Protein 3OT9 (pdb70)

Radius of gyration: 37.64 Å; Cα contacts (8 Å, |Δi|>4): 2987; chains: 3; bounding box: 81×56×116 Å

Secondary structure (DSSP, 8-state):
---SEEEEEEETT---SB-TTGGGGT-TT--HHHHHHHHTTS---HHHHHHTHHHH--BTTB---SS-SSEEEEE---SS----HHHHHHTT----SPPP--TT---HHHHHHHHHHHT--EEEEEE--HHHHHHHHHHHHHHH--EEEEE-SSSEEEEEEETTTS-HHHHHHHHHHHHHHT-STTS--SEEEEEEEEEETTEEEE-TT-EEEEPPPSS--HHHHHHHTT-EEEEETTHHHHTTTTT-SEEE--SSHHHHHHHHHHHHTS--SEEEEEEE-HIIIIIITTT-HHHHHHHHHHHHTTHHHHHHH--TTEEEEEE-SSB--SSSSSSS-B-B-EEEEEE-TT-TT---BPPPBSSTHHHHHHHHHHHTPPPPSS----GGG-/--SEEEEEEETT---SB-TTGGGGT-TT--HHHHHHHHTTS---HHHHHHTHHHH--BTTB---SS-SSEEEEE---SS----HHHHHHTT----SPPP--TT---HHHHHHHHHHHT--EEEEEE--HHHHHHHHHHHHHHH--EEEEE-SSSEEEEEEETTTS-HHHHHHHHHHHHHHT-SGGG--SEEEEEEEEEETTEEEE-----EEEPPPSS--HHHHHHHTT-EEEEETTHHHHTTTTT-SEEE--SSHHHHHHHHHHHHHS--SEEEEEEE-HIIIIIITTT-HHHHHHHHHHHHHHHHHHHHH--TTEEEEEE-SSB--TTSSSSS-B-B-EEEEEE-TT-TT---BPPPBSSTHHHHHHHHHHHTPPPPSS----GGG-/--SEEEEEEETT---SB-TTTTTTT-TT--HHHHHHHHTTS---HHHHHHTHHHH--BTTB---SS-SSEEEEE---SS----HHHHHHTT----SPPP--TT---HHHHHHHHHHHS--EEEEEE--HHHHHHHHHHHHHHH--EEEEE-SSSEEEEEEETTTS-HHHHHHHHHHHHHHTTSGGG--SEEEEEEEEEETTEEEE-S---EEEPPPSS--HHHHHHHTT-EEEEETTHHHHTTTTT-SEEE--SSHHHHHHHHHHHHTS--SEEEEEEE-HIIIIIITTT-HHHHHHHHHHHHTTHHHHHHH--TTEEEEEE-SSB--TTSSSSS-B-B-EEEEEE-TT-TT---BPPPBSSTHHHHHHHHHHHTPPPPSS----TTT-

Solvent-accessible surface area: 44828 Å² total

Foldseek 3Di:
DLFQEEEEEAAAFQFAFFAPCQVVVVFPPFGAVQVLCVVVQAFCQVQVLLLAVVVQPNHRNRHGDPFRQAAKYWAAADEDEQALQLVQQLQFDHHPFYQDFCQPFDDPVLQVVLCVVLVAAEDAGHADDPVVQCLVCVQVCQVRVHWYWYDHQHQEIETEHECVSQPLVSLVVSQVVSQVSLVDSVHNGQKYKYFYWYDDRVDIDTDPSMDIDGDARPDQGLLLQCLVVVFAEEEEACRCVSRVNRSHPHYHHADALVRQLVVSVVVLVDPGGAYHYTYHCCLQPVALQQLNSVVNSVVSNVNSVSCVVVVVSADQSYKYKYKYRAHRHSPDPHRHRGHHIMMIGIHHSVPVRHYYYDPHWHHSSQNSQQRCVVVVTDGHPDHDHCVVRD/DFQEEEEEAAAQQFAFFAPPQVVVVFPPFGAVQVLCVVVQAFCQVQVLLLAVQVQPNHRNRHGDPFRQAEWYWAAADEDDFALQLVQQLQFDHHPQYQDDCQPFADPVLQVVLCVVLVAHEDDRHADDLVVQCLPCVQVCQVRVHWYWHDHQHQETETEHECVSQNPVNLLVSLVVSCVSLVPSSRPGAKYFYFYWYDDRVDIDGDPDGDMDGDARPDQGLLLQCLVVVFAEEEEACRCVSRVNRSHPYYHHADALVRQLVVSVVVLVDDGGAYYYTYHCCLQPPALQQLNSNVNSVNSNVNSVSCVSVVVSADQSYKYKYKYRFHRHSNDPHRHRGHHIMMIGIHHSVPVRHYYYDPHWHHSSLNSQQRCVVVVTDGHPDHDHCVVVD/DFQEEEEEAAAQQFAFAAPCQVVVVFPPFGAVQVLCVVVQAFDQVLVQLLAVQVQPNHHNRHHDPFHQAEWYWAAAQEPEFALQLVLQLQFDHHPLYQDDCQPFDDPVLQVVLCVVLVAHEDDGHADDPVVQCLVCVVVCQVGVHWYWHDHQHQEIETEHECVRQPPVRLVVSQVSSQVSLVDSVHNGAKYFYFYWYDDRVDIDTDPDGDIDGDARPDAGLLLQCLVVPFAEEEEACRCVSNVNRSHPYYHHADALVRQLVVSLVVLVDDGGAYHYTYHCCLQPPALLQLNSPVNSVNSNVNSVSVVSVVVSADQSYKYKYKHRFHRHSNDPHRHRGHHIMMIGIHHPVPVSHYYYDPHWHHSNLNSQQRCVVVVTDGHPDHDHCNVVD

Sequence (1168 aa):
NKYKRIFLVVMDSVGIGEAPDAEQFGDLGSDTIGHIAEHMNGLQMPNMVKLGLGNIREMKGISKVEKPLGYYTKMQEKSTGKDMMTGHWEIMGLYIDTPFQVFPEGFPKELLDELEEKTGRKIIGNKPASGTEILDELGQEQMETGSLIVYTSADSVLQIAAHEEVVPLDDELYKICKIARELTLDEKYMVGRVIARPFVGEPGNFTRTPNRHHDYALKPFGRRTVMNELKDSDDYDVIAIGKISDIYDGEGVTESLRTKSNMDGMDKLVDTLNMDFTGLSFLNLVDFDALFGHRRDPQGYGEALQEYDARLPEVFAKLKEDDLLLITADHGNDPIHPGTDHTREYVPLLAYSPSMKEGGQELPLRQTFADIGATVAENFGVKMPEYGTSFLNELKYKRIFLVVMDSVGIGEAPDAEQFGDLGSDTIGHIAEHMNGLQMPNMVKLGLGNIREMKGISKVEKPLGYYTKMQEKSTGKDMMTGHWEIMGLYIDTPFQVFPEGFPKELLDELEEKTGRKIIGNKPASGTEILDELGQEQMETGSLIVYTSADSVLQIAAHEEVVPLDELYKICKIARELTLDEKYMVGRVIARPFVGEPGNFTRTPNRHDYALKPFGRRTVMNEELKDSDYDVIAIGKISDIYDGEGVTESLRTKSNMDGMDKLVDTLNMDFTGLSFLNLVDFDALFGHRRDPQGYGEALQEYDARLPEVFAKLKEDDLLLITADHGNDPIHPGTDHTREYVPLLAYSPSMKEGGQELPLRQTFADIGATVAENFGVKMPEYGTSFLNELKYKRIFLVVMDSVGIGEAPDAEQFGDLGSDTIGHIAEHMNGLQMPNMVKLGLGNIREMKGISKVEKPLGYYTKMQEKSTGKDMTGHWEIMGLYIDTPFQVFPEGFPKELLDELEEKTGRKIIGNKPASGTEILDELGQEQMETGSLIVYTSADSVLQIAAHEEVVPLDELYKICKIARELTLDEKYMVGRVIARPFVGEPGNFTRTPNRHDYALKPFGRTVMNELKDSDYDVIAIGKISDIYDGEGVTESLRTKSNMDGMDKLVDTLNMDFTGLSFLNLVDFDALFGHRRDPQGYGEALQEYDARLPEVFAKLKEDDLLLITADHGNDPIHPGTDHTREYVPLLAYSPSMKEGGQELPLRQTFADIGATVAENFGVKMPEYGTSFLNEL

Nearest PDB structures (foldseek):
  3un3-assembly3_C  TM=1.001E+00  e=1.143E-83  Bacillus cereus
  3m8w-assembly3_C  TM=1.000E+00  e=1.077E-83  Bacillus cereus ATCC 14579
  4lrb-assembly3_C  TM=9.997E-01  e=1.014E-83  Bacillus cereus
  4lrc-assembly2_B  TM=1.002E+00  e=1.044E-82  Bacillus cereus
  4lr7-assembly3_C  TM=9.985E-01  e=2.271E-82  Bacillus cereus

CATH classification: 3.40.720.10 (+1 more: 3.30.70.1250)

InterPro domains:
  IPR006124 Metalloenzyme [PF01676] (5-380)
  IPR010045 Phosphopentomutase [MF_00740] (4-389)
  IPR010045 Phosphopentomutase [PIRSF001491] (3-392)
  IPR010045 Phosphopentomutase [PTHR21110] (4-392)
  IPR010045 Phosphopentomutase [TIGR01696] (6-387)
  IPR010045 Phosphopentomutase [cd16009] (5-388)
  IPR017850 Alkaline-phosphatase-like, core domain superfamily [G3DSA:3.40.720.10] (5-388)
  IPR017850 Alkaline-phosphatase-like, core domain superfamily [SSF53649] (3-392)
  IPR024052 Phosphopentomutase DeoB cap domain superfamily [G3DSA:3.30.70.1250] (99-217)
  IPR024052 Phosphopentomutase DeoB cap domain superfamily [SSF143856] (101-217)

Structure (mmCIF, N/CA/C/O backbone):
data_3OT9
#
_entry.id   3OT9
#
_cell.length_a   91.871
_cell.length_b   76.582
_cell.length_c   107.051
_cell.angle_alpha   90.000
_cell.angle_beta   108.730
_cell.angle_gamma   90.000
#
_symmetry.space_group_name_H-M   'P 1 21 1'
#
loop_
_entity.id
_entity.type
_entity.pdbx_description
1 polymer Phosphopentomutase
2 non-polymer 'MANGANESE (II) ION'
3 non-polymer GLYCEROL
4 non-polymer 1,6-di-O-phosphono-alpha-D-glucopyranose
5 water water
#
loop_
_atom_site.group_PDB
_atom_site.id
_atom_site.type_symbol
_atom_site.label_atom_id
_atom_site.label_alt_id
_atom_site.label_comp_id
_atom_site.label_asym_id
_atom_site.label_entity_id
_atom_site.label_seq_id
_atom_site.pdbx_PDB_ins_code
_atom_site.Cartn_x
_atom_site.Cartn_y
_atom_site.Cartn_z
_atom_site.occupancy
_atom_site.B_iso_or_equiv
_atom_site.auth_seq_id
_atom_site.auth_comp_id
_atom_site.auth_asym_id
_atom_site.auth_atom_id
_atom_site.pdbx_PDB_model_num
ATOM 1 N N . ASN A 1 7 ? -22.902 14.217 -2.121 1.00 36.26 2 ASN A N 1
ATOM 2 C CA . ASN A 1 7 ? -21.504 13.942 -2.564 1.00 34.03 2 ASN A CA 1
ATOM 3 C C . ASN A 1 7 ? -21.404 12.746 -3.509 1.00 32.98 2 ASN A C 1
ATOM 4 O O . ASN A 1 7 ? -22.052 11.719 -3.298 1.00 33.65 2 ASN A O 1
ATOM 9 N N . LYS A 1 8 ? -20.588 12.895 -4.549 1.00 31.13 3 LYS A N 1
ATOM 10 C CA . LYS A 1 8 ? -20.419 11.866 -5.570 1.00 30.02 3 LYS A CA 1
ATOM 11 C C . LYS A 1 8 ? -19.777 10.611 -4.982 1.00 27.70 3 LYS A C 1
ATOM 12 O O . LYS A 1 8 ? -20.248 9.499 -5.223 1.00 28.13 3 LYS A O 1
ATOM 18 N N . TYR A 1 9 ? -18.710 10.800 -4.210 1.00 24.60 4 TYR A N 1
ATOM 19 C CA . TYR A 1 9 ? -18.058 9.701 -3.506 1.00 22.48 4 TYR A CA 1
ATOM 20 C C . TYR A 1 9 ? -18.069 9.944 -2.002 1.00 22.01 4 TYR A C 1
ATOM 21 O O . TYR A 1 9 ? -17.834 11.066 -1.534 1.00 21.69 4 TYR A O 1
ATOM 30 N N . LYS A 1 10 ? -18.367 8.887 -1.254 1.00 21.23 5 LYS A N 1
ATOM 31 C CA . LYS A 1 10 ? -18.366 8.936 0.201 1.00 20.83 5 LYS A CA 1
ATOM 32 C C . LYS A 1 10 ? -16.935 8.856 0.720 1.00 18.85 5 LYS A C 1
ATOM 33 O O . LYS A 1 10 ? -16.579 9.492 1.718 1.00 18.43 5 LYS A O 1
ATOM 39 N N . ARG A 1 11 ? -16.122 8.041 0.054 1.00 17.11 6 ARG A N 1
ATOM 40 C CA . ARG A 1 11 ? -14.744 7.833 0.470 1.00 15.56 6 ARG A CA 1
ATOM 41 C C . ARG A 1 11 ? -13.830 7.902 -0.735 1.00 14.65 6 ARG A C 1
ATOM 42 O O . ARG A 1 11 ? -14.133 7.330 -1.784 1.00 14.43 6 ARG A O 1
ATOM 50 N N . ILE A 1 12 ? -12.723 8.618 -0.579 1.00 13.66 7 ILE A N 1
ATOM 51 C CA . ILE A 1 12 ? -11.662 8.631 -1.580 1.00 13.11 7 ILE A CA 1
ATOM 52 C C . ILE A 1 12 ? -10.408 8.030 -0.960 1.00 12.97 7 ILE A C 1
ATOM 53 O O . ILE A 1 12 ? -9.991 8.435 0.138 1.00 12.98 7 ILE A O 1
ATOM 58 N N . PHE A 1 13 ? -9.837 7.051 -1.663 1.00 12.56 8 PHE A N 1
ATOM 59 C CA . PHE A 1 13 ? -8.607 6.376 -1.269 1.00 12.22 8 PHE A CA 1
ATOM 60 C C . PHE A 1 13 ? -7.502 6.837 -2.207 1.00 11.97 8 PHE A C 1
ATOM 61 O O . PHE A 1 13 ? -7.490 6.505 -3.397 1.00 12.34 8 PHE A O 1
ATOM 69 N N . LEU A 1 14 ? -6.591 7.633 -1.666 1.00 11.43 9 LEU A N 1
ATOM 70 C CA . LEU A 1 14 ? -5.511 8.214 -2.452 1.00 11.10 9 LEU A CA 1
ATOM 71 C C . LEU A 1 14 ? -4.209 7.522 -2.081 1.00 11.08 9 LEU A C 1
ATOM 72 O O . LEU A 1 14 ? -3.799 7.518 -0.913 1.00 11.66 9 LEU A O 1
ATOM 77 N N . VAL A 1 15 ? -3.583 6.924 -3.086 1.00 10.84 10 VAL A N 1
ATOM 78 C CA . VAL A 1 15 ? -2.346 6.182 -2.914 1.00 10.93 10 VAL A CA 1
ATOM 79 C C . VAL A 1 15 ? -1.228 6.893 -3.668 1.00 10.86 10 VAL A C 1
ATOM 80 O O . VAL A 1 15 ? -1.288 7.053 -4.894 1.00 11.19 10 VAL A O 1
ATOM 84 N N . VAL A 1 16 ? -0.217 7.340 -2.929 1.00 10.94 11 VAL A N 1
ATOM 85 C CA . VAL A 1 16 ? 1.001 7.837 -3.553 1.00 10.79 11 VAL A CA 1
ATOM 86 C C . VAL A 1 16 ? 2.050 6.729 -3.535 1.00 10.86 11 VAL A C 1
ATOM 87 O O . VAL A 1 16 ? 2.479 6.270 -2.468 1.00 10.92 11 VAL A O 1
ATOM 91 N N . MET A 1 17 ? 2.453 6.288 -4.723 1.00 10.98 12 MET A N 1
ATOM 92 C CA . MET A 1 17 ? 3.553 5.345 -4.866 1.00 10.95 12 MET A CA 1
ATOM 93 C C . MET A 1 17 ? 4.750 6.267 -4.940 1.00 10.73 12 MET A C 1
ATOM 94 O O . MET A 1 17 ? 5.044 6.831 -5.994 1.00 10.64 12 MET A O 1
ATOM 99 N N . ASP A 1 18 ? 5.421 6.456 -3.810 1.00 10.54 13 ASP A N 1
ATOM 100 C CA . ASP A 1 18 ? 6.404 7.524 -3.705 1.00 10.37 13 ASP A CA 1
ATOM 101 C C . ASP A 1 18 ? 7.544 7.322 -4.706 1.00 10.76 13 ASP A C 1
ATOM 102 O O . ASP A 1 18 ? 8.181 6.272 -4.722 1.00 10.60 13 ASP A O 1
ATOM 107 N N . SER A 1 19 ? 7.754 8.329 -5.555 1.00 10.71 14 SER A N 1
ATOM 108 C CA . SER A 1 19 ? 8.864 8.376 -6.527 1.00 11.35 14 SER A CA 1
ATOM 109 C C . SER A 1 19 ? 8.631 7.590 -7.824 1.00 11.49 14 SER A C 1
ATOM 110 O O . SER A 1 19 ? 9.532 7.491 -8.664 1.00 11.44 14 SER A O 1
ATOM 113 N N . VAL A 1 20 ? 7.424 7.052 -7.998 1.00 10.54 15 VAL A N 1
ATOM 114 C CA . VAL A 1 20 ? 7.146 6.195 -9.163 1.00 11.28 15 VAL A CA 1
ATOM 115 C C . VAL A 1 20 ? 6.809 7.037 -10.397 1.00 11.47 15 VAL A C 1
ATOM 116 O O . VAL A 1 20 ? 5.651 7.163 -10.800 1.00 12.57 15 VAL A O 1
ATOM 120 N N . GLY A 1 21 ? 7.851 7.611 -10.987 1.00 11.88 16 GLY A N 1
ATOM 121 C CA . GLY A 1 21 ? 7.713 8.528 -12.125 1.00 12.43 16 GLY A CA 1
ATOM 122 C C . GLY A 1 21 ? 7.503 7.791 -13.433 1.00 12.65 16 GLY A C 1
ATOM 123 O O . GLY A 1 21 ? 7.891 6.626 -13.567 1.00 13.08 16 GLY A O 1
ATOM 124 N N . ILE A 1 22 ? 6.906 8.478 -14.406 1.00 12.73 17 ILE A N 1
ATOM 125 C CA . ILE A 1 22 ? 6.564 7.856 -15.688 1.00 13.43 17 ILE A CA 1
ATOM 126 C C . ILE A 1 22 ? 7.214 8.556 -16.896 1.00 14.38 17 ILE A C 1
ATOM 127 O O . ILE A 1 22 ? 6.684 8.550 -18.016 1.00 15.54 17 ILE A O 1
ATOM 132 N N . GLY A 1 23 ? 8.389 9.134 -16.660 1.00 14.79 18 GLY A N 1
ATOM 133 C CA . GLY A 1 23 ? 9.201 9.716 -17.730 1.00 15.78 18 GLY A CA 1
ATOM 134 C C . GLY A 1 23 ? 9.505 11.189 -17.513 1.00 16.45 18 GLY A C 1
ATOM 135 O O . GLY A 1 23 ? 8.695 11.928 -16.936 1.00 15.80 18 GLY A O 1
ATOM 136 N N . GLU A 1 24 ? 10.669 11.618 -17.988 1.00 17.37 19 GLU A N 1
ATOM 137 C CA . GLU A 1 24 ? 11.120 13.000 -17.814 1.00 18.40 19 GLU A CA 1
ATOM 138 C C . GLU A 1 24 ? 10.048 14.045 -18.154 1.00 18.92 19 GLU A C 1
ATOM 139 O O . GLU A 1 24 ? 9.343 13.939 -19.170 1.00 19.03 19 GLU A O 1
ATOM 145 N N . ALA A 1 25 ? 9.939 15.046 -17.281 1.00 18.60 20 ALA A N 1
ATOM 146 C CA . ALA A 1 25 ? 9.045 16.180 -17.475 1.00 19.22 20 ALA A CA 1
ATOM 147 C C . ALA A 1 25 ? 9.611 17.184 -18.486 1.00 21.11 20 ALA A C 1
ATOM 148 O O . ALA A 1 25 ? 10.810 17.150 -18.791 1.00 21.56 20 ALA A O 1
ATOM 150 N N . PRO A 1 26 ? 8.758 18.094 -19.010 1.00 22.14 21 PRO A N 1
ATOM 151 C CA . PRO A 1 26 ? 9.229 19.091 -19.971 1.00 24.22 21 PRO A CA 1
ATOM 152 C C . PRO A 1 26 ? 10.385 19.942 -19.454 1.00 25.02 21 PRO A C 1
ATOM 153 O O . PRO A 1 26 ? 11.179 20.443 -20.256 1.00 26.58 21 PRO A O 1
ATOM 157 N N . ASP A 1 27 ? 10.475 20.101 -18.132 1.00 23.82 22 ASP A N 1
ATOM 158 C CA . ASP A 1 27 ? 11.517 20.941 -17.541 1.00 24.55 22 ASP A CA 1
ATOM 159 C C . ASP A 1 27 ? 12.636 20.151 -16.845 1.00 23.55 22 ASP A C 1
ATOM 160 O O . ASP A 1 27 ? 13.364 20.696 -16.014 1.00 23.91 22 ASP A O 1
ATOM 165 N N . ALA A 1 28 ? 12.780 18.881 -17.218 1.00 22.56 23 ALA A N 1
ATOM 166 C CA . ALA A 1 28 ? 13.810 18.008 -16.654 1.00 21.96 23 ALA A CA 1
ATOM 167 C C . ALA A 1 28 ? 15.244 18.521 -16.847 1.00 23.64 23 ALA A C 1
ATOM 168 O O . ALA A 1 28 ? 16.085 18.327 -15.973 1.00 23.57 23 ALA A O 1
ATOM 170 N N . GLU A 1 29 ? 15.518 19.188 -17.969 1.00 25.80 24 GLU A N 1
ATOM 171 C CA . GLU A 1 29 ? 16.876 19.674 -18.254 1.00 28.16 24 GLU A CA 1
ATOM 172 C C . GLU A 1 29 ? 17.422 20.607 -17.162 1.00 29.05 24 GLU A C 1
ATOM 173 O O . GLU A 1 29 ? 18.579 20.466 -16.757 1.00 29.25 24 GLU A O 1
ATOM 179 N N . GLN A 1 30 ? 16.579 21.532 -16.694 1.00 29.77 25 GLN A N 1
ATOM 180 C CA . GLN A 1 30 ? 16.886 22.443 -15.571 1.00 31.32 25 GLN A CA 1
ATOM 181 C C . GLN A 1 30 ? 17.473 21.720 -14.357 1.00 30.05 25 GLN A C 1
ATOM 182 O O . GLN A 1 30 ? 18.274 22.291 -13.615 1.00 31.09 25 GLN A O 1
ATOM 188 N N . PHE A 1 31 ? 17.053 20.475 -14.160 1.00 28.16 26 PHE A N 1
ATOM 189 C CA . PHE A 1 31 ? 17.382 19.692 -12.970 1.00 27.06 26 PHE A CA 1
ATOM 190 C C . PHE A 1 31 ? 18.501 18.683 -13.216 1.00 26.89 26 PHE A C 1
ATOM 191 O O . PHE A 1 31 ? 18.863 17.930 -12.311 1.00 26.66 26 PHE A O 1
ATOM 199 N N . GLY A 1 32 ? 19.025 18.648 -14.439 1.00 27.32 27 GLY A N 1
ATOM 200 C CA . GLY A 1 32 ? 19.959 17.596 -14.853 1.00 26.95 27 GLY A CA 1
ATOM 201 C C . GLY A 1 32 ? 19.279 16.238 -14.914 1.00 25.01 27 GLY A C 1
ATOM 202 O O . GLY A 1 32 ? 19.885 15.213 -14.568 1.00 25.19 27 GLY A O 1
ATOM 203 N N . ASP A 1 33 ? 18.015 16.230 -15.337 1.00 23.19 28 ASP A N 1
ATOM 204 C CA . ASP A 1 33 ? 17.210 15.006 -15.346 1.00 21.00 28 ASP A CA 1
ATOM 205 C C . ASP A 1 33 ? 16.790 14.530 -16.741 1.00 21.04 28 ASP A C 1
ATOM 206 O O . ASP A 1 33 ? 15.878 13.721 -16.870 1.00 19.45 28 ASP A O 1
ATOM 211 N N . LEU A 1 34 ? 17.461 15.020 -17.781 1.00 22.41 29 LEU A N 1
ATOM 212 C CA . LEU A 1 34 ? 17.212 14.513 -19.135 1.00 23.52 29 LEU A CA 1
ATOM 213 C C . LEU A 1 34 ? 17.464 13.006 -19.180 1.00 22.82 29 LEU A C 1
ATOM 214 O O . LEU A 1 34 ? 18.426 12.512 -18.587 1.00 22.79 29 LEU A O 1
ATOM 219 N N . GLY A 1 35 ? 16.583 12.284 -19.866 1.00 22.50 30 GLY A N 1
ATOM 220 C CA . GLY A 1 35 ? 16.698 10.833 -19.984 1.00 22.22 30 GLY A CA 1
ATOM 221 C C . GLY A 1 35 ? 16.053 10.051 -18.852 1.00 20.79 30 GLY A C 1
ATOM 222 O O . GLY A 1 35 ? 15.947 8.823 -18.933 1.00 20.59 30 GLY A O 1
ATOM 223 N N . SER A 1 36 ? 15.623 10.736 -17.791 1.00 19.44 31 SER A N 1
ATOM 224 C CA . SER A 1 36 ? 15.052 10.023 -16.638 1.00 18.49 31 SER A CA 1
ATOM 225 C C . SER A 1 36 ? 13.726 9.345 -16.984 1.00 17.27 31 SER A C 1
ATOM 226 O O . SER A 1 36 ? 12.952 9.833 -17.815 1.00 17.44 31 SER A O 1
ATOM 229 N N . ASP A 1 37 ? 13.484 8.205 -16.349 1.00 16.16 32 ASP A N 1
ATOM 230 C CA . ASP A 1 37 ? 12.335 7.370 -16.656 1.00 15.68 32 ASP A CA 1
ATOM 231 C C . ASP A 1 37 ? 12.304 6.267 -15.614 1.00 14.83 32 ASP A C 1
ATOM 232 O O . ASP A 1 37 ? 12.889 5.208 -15.824 1.00 15.14 32 ASP A O 1
ATOM 237 N N . THR A 1 38 ? 11.627 6.519 -14.499 1.00 13.77 33 THR A N 1
ATOM 238 C CA . THR A 1 38 ? 11.608 5.574 -13.375 1.00 13.19 33 THR A CA 1
ATOM 239 C C . THR A 1 38 ? 10.979 4.231 -13.763 1.00 13.32 33 THR A C 1
ATOM 240 O O . THR A 1 38 ? 11.680 3.219 -13.792 1.00 13.68 33 THR A O 1
ATOM 244 N N . ILE A 1 39 ? 9.682 4.212 -14.080 1.00 13.06 34 ILE A N 1
ATOM 245 C CA . ILE A 1 39 ? 9.017 2.941 -14.415 1.00 13.72 34 ILE A CA 1
ATOM 246 C C . ILE A 1 39 ? 9.650 2.290 -15.660 1.00 14.55 34 ILE A C 1
ATOM 247 O O . ILE A 1 39 ? 9.878 1.073 -15.687 1.00 14.96 34 ILE A O 1
ATOM 252 N N . GLY A 1 40 ? 9.945 3.107 -16.672 1.00 14.61 35 GLY A N 1
ATOM 253 C CA . GLY A 1 40 ? 10.471 2.609 -17.951 1.00 15.42 35 GLY A CA 1
ATOM 254 C C . GLY A 1 40 ? 11.817 1.921 -17.837 1.00 15.77 35 GLY A C 1
ATOM 255 O O . GLY A 1 40 ? 12.024 0.857 -18.422 1.00 16.10 35 GLY A O 1
ATOM 256 N N . HIS A 1 41 ? 12.737 2.528 -17.085 1.00 15.17 36 HIS A N 1
ATOM 257 C CA . HIS A 1 41 ? 14.064 1.936 -16.893 1.00 15.95 36 HIS A CA 1
ATOM 258 C C . HIS A 1 41 ? 13.990 0.682 -16.023 1.00 15.49 36 HIS A C 1
ATOM 259 O O . HIS A 1 41 ? 14.721 -0.274 -16.256 1.00 16.06 36 HIS A O 1
ATOM 266 N N . ILE A 1 42 ? 13.100 0.688 -15.031 1.00 14.25 37 ILE A N 1
ATOM 267 C CA . ILE A 1 42 ? 12.871 -0.508 -14.217 1.00 14.09 37 ILE A CA 1
ATOM 268 C C . ILE A 1 42 ? 12.313 -1.644 -15.085 1.00 14.89 37 ILE A C 1
ATOM 269 O O . ILE A 1 42 ? 12.780 -2.783 -15.010 1.00 15.40 37 ILE A O 1
ATOM 274 N N . ALA A 1 43 ? 11.313 -1.324 -15.904 1.00 14.61 38 ALA A N 1
ATOM 275 C CA . ALA A 1 43 ? 10.703 -2.316 -16.794 1.00 15.44 38 ALA A CA 1
ATOM 276 C C . ALA A 1 43 ? 11.737 -2.937 -17.723 1.00 16.65 38 ALA A C 1
ATOM 277 O O . ALA A 1 43 ? 11.697 -4.139 -17.973 1.00 18.13 38 ALA A O 1
ATOM 279 N N . GLU A 1 44 ? 12.666 -2.121 -18.232 1.00 17.10 39 GLU A N 1
ATOM 280 C CA . GLU A 1 44 ? 13.744 -2.638 -19.077 1.00 18.69 39 GLU A CA 1
ATOM 281 C C . GLU A 1 44 ? 14.671 -3.540 -18.273 1.00 18.55 39 GLU A C 1
ATOM 282 O O . GLU A 1 44 ? 15.036 -4.616 -18.728 1.00 19.65 39 GLU A O 1
ATOM 288 N N . HIS A 1 45 ? 15.017 -3.114 -17.061 1.00 17.23 40 HIS A N 1
ATOM 289 C CA . HIS A 1 45 ? 15.891 -3.925 -16.214 1.00 17.80 40 HIS A CA 1
ATOM 290 C C . HIS A 1 45 ? 15.289 -5.305 -15.934 1.00 18.04 40 HIS A C 1
ATOM 291 O O . HIS A 1 45 ? 15.996 -6.317 -15.965 1.00 19.34 40 HIS A O 1
ATOM 298 N N . MET A 1 46 ? 13.986 -5.318 -15.650 1.00 17.60 41 MET A N 1
ATOM 299 C CA . MET A 1 46 ? 13.250 -6.538 -15.286 1.00 18.34 41 MET A CA 1
ATOM 300 C C . MET A 1 46 ? 12.954 -7.434 -16.488 1.00 19.80 41 MET A C 1
ATOM 301 O O . MET A 1 46 ? 12.389 -8.522 -16.330 1.00 20.36 41 MET A O 1
ATOM 306 N N . ASN A 1 47 ? 13.353 -6.991 -17.681 1.00 20.36 42 ASN A N 1
ATOM 307 C CA . ASN A 1 47 ? 12.955 -7.654 -18.935 1.00 21.85 42 ASN A CA 1
ATOM 308 C C . ASN A 1 47 ? 11.430 -7.769 -19.034 1.00 21.50 42 ASN A C 1
ATOM 309 O O . ASN A 1 47 ? 10.884 -8.795 -19.475 1.00 22.65 42 ASN A O 1
ATOM 314 N N . GLY A 1 48 ? 10.752 -6.713 -18.601 1.00 20.38 43 GLY A N 1
ATOM 315 C CA . GLY A 1 48 ? 9.299 -6.683 -18.572 1.00 20.42 43 GLY A CA 1
ATOM 316 C C . GLY A 1 48 ? 8.792 -6.729 -17.150 1.00 19.61 43 GLY A C 1
ATOM 317 O O . GLY A 1 48 ? 8.983 -7.722 -16.445 1.00 19.72 43 GLY A O 1
ATOM 318 N N . LEU A 1 49 ? 8.154 -5.644 -16.724 1.00 18.82 44 LEU A N 1
ATOM 319 C CA . LEU A 1 49 ? 7.530 -5.591 -15.408 1.00 18.76 44 LEU A CA 1
ATOM 320 C C . LEU A 1 49 ? 6.226 -6.364 -15.409 1.00 19.82 44 LEU A C 1
ATOM 321 O O . LEU A 1 49 ? 5.473 -6.317 -16.383 1.00 21.05 44 LEU A O 1
ATOM 326 N N . GLN A 1 50 ? 5.973 -7.080 -14.318 1.00 20.28 45 GLN A N 1
ATOM 327 C CA . GLN A 1 50 ? 4.724 -7.818 -14.150 1.00 21.40 45 GLN A CA 1
ATOM 328 C C . GLN A 1 50 ? 3.797 -7.032 -13.235 1.00 19.71 45 GLN A C 1
ATOM 329 O O . GLN A 1 50 ? 3.812 -7.197 -12.010 1.00 19.47 45 GLN A O 1
ATOM 335 N N . MET A 1 51 ? 3.004 -6.154 -13.839 1.00 18.96 46 MET A N 1
ATOM 336 C CA . MET A 1 51 ? 2.047 -5.343 -13.089 1.00 17.82 46 MET A CA 1
ATOM 337 C C . MET A 1 51 ? 0.644 -5.459 -13.706 1.00 17.91 46 MET A C 1
ATOM 338 O O . MET A 1 51 ? 0.065 -4.450 -14.132 1.00 17.61 46 MET A O 1
ATOM 343 N N . PRO A 1 52 ? 0.084 -6.688 -13.738 1.00 18.44 47 PRO A N 1
ATOM 344 C CA . PRO A 1 52 ? -1.178 -6.939 -14.446 1.00 19.12 47 PRO A CA 1
ATOM 345 C C . PRO A 1 52 ? -2.358 -6.117 -13.936 1.00 18.32 47 PRO A C 1
ATOM 346 O O . PRO A 1 52 ? -3.246 -5.776 -14.722 1.00 18.50 47 PRO A O 1
ATOM 350 N N . ASN A 1 53 ? -2.363 -5.791 -12.644 1.00 16.76 48 ASN A N 1
ATOM 351 C CA . ASN A 1 53 ? -3.472 -5.034 -12.065 1.00 16.50 48 ASN A CA 1
ATOM 352 C C . ASN A 1 53 ? -3.441 -3.548 -12.379 1.00 15.49 48 ASN A C 1
ATOM 353 O O . ASN A 1 53 ? -4.477 -2.964 -12.722 1.00 15.86 48 ASN A O 1
ATOM 358 N N . MET A 1 54 ? -2.258 -2.944 -12.282 1.00 14.51 49 MET A N 1
ATOM 359 C CA . MET A 1 54 ? -2.059 -1.577 -12.772 1.00 14.04 49 MET A CA 1
ATOM 360 C C . MET A 1 54 ? -2.342 -1.483 -14.278 1.00 14.99 49 MET A C 1
ATOM 361 O O . MET A 1 54 ? -2.906 -0.485 -14.745 1.00 14.53 49 MET A O 1
ATOM 366 N N . VAL A 1 55 ? -1.968 -2.526 -15.025 1.00 15.44 50 VAL A N 1
ATOM 367 C CA . VAL A 1 55 ? -2.297 -2.606 -16.463 1.00 16.79 50 VAL A CA 1
ATOM 368 C C . VAL A 1 55 ? -3.818 -2.616 -16.685 1.00 17.77 50 VAL A C 1
ATOM 369 O O . VAL A 1 55 ? -4.331 -1.913 -17.562 1.00 18.23 50 VAL A O 1
ATOM 373 N N . LYS A 1 56 ? -4.534 -3.395 -15.878 1.00 18.13 51 LYS A N 1
ATOM 374 C CA . LYS A 1 56 ? -5.995 -3.442 -15.961 1.00 19.69 51 LYS A CA 1
ATOM 375 C C . LYS A 1 56 ? -6.630 -2.082 -15.685 1.00 18.94 51 LYS A C 1
ATOM 376 O O . LYS A 1 56 ? -7.655 -1.739 -16.276 1.00 19.70 51 LYS A O 1
ATOM 382 N N . LEU A 1 57 ? -6.002 -1.304 -14.805 1.00 17.23 52 LEU A N 1
ATOM 383 C CA . LEU A 1 57 ? -6.481 0.038 -14.478 1.00 16.92 52 LEU A CA 1
ATOM 384 C C . LEU A 1 57 ? -6.253 1.026 -15.619 1.00 17.26 52 LEU A C 1
ATOM 385 O O . LEU A 1 57 ? -6.996 2.002 -15.753 1.00 17.61 52 LEU A O 1
ATOM 390 N N . GLY A 1 58 ? -5.214 0.776 -16.414 1.00 17.43 53 GLY A N 1
ATOM 391 C CA . GLY A 1 58 ? -4.883 1.617 -17.566 1.00 17.73 53 GLY A CA 1
ATOM 392 C C . GLY A 1 58 ? -3.477 2.204 -17.573 1.00 16.74 53 GLY A C 1
ATOM 393 O O . GLY A 1 58 ? -3.208 3.138 -18.328 1.00 17.07 53 GLY A O 1
ATOM 394 N N . LEU A 1 59 ? -2.570 1.664 -16.754 1.00 15.80 54 LEU A N 1
ATOM 395 C CA . LEU A 1 59 ? -1.188 2.167 -16.711 1.00 15.45 54 LEU A CA 1
ATOM 396 C C . LEU A 1 59 ? -0.518 2.209 -18.097 1.00 16.32 54 LEU A C 1
ATOM 397 O O . LEU A 1 59 ? 0.132 3.205 -18.445 1.00 16.74 54 LEU A O 1
ATOM 402 N N . GLY A 1 60 ? -0.691 1.148 -18.882 1.00 17.14 55 GLY A N 1
ATOM 403 C CA . GLY A 1 60 ? -0.122 1.069 -20.234 1.00 18.38 55 GLY A CA 1
ATOM 404 C C . GLY A 1 60 ? -0.806 2.007 -21.213 1.00 19.49 55 GLY A C 1
ATOM 405 O O . GLY A 1 60 ? -0.222 2.399 -22.229 1.00 20.72 55 GLY A O 1
ATOM 406 N N . ASN A 1 61 ? -2.052 2.362 -20.913 1.00 18.97 56 ASN A N 1
ATOM 407 C CA . ASN A 1 61 ? -2.766 3.368 -21.691 1.00 20.16 56 ASN A CA 1
ATOM 408 C C . ASN A 1 61 ? -2.184 4.774 -21.497 1.00 19.54 56 ASN A C 1
ATOM 409 O O . ASN A 1 61 ? -2.326 5.627 -22.371 1.00 20.54 56 ASN A O 1
ATOM 414 N N . ILE A 1 62 ? -1.555 5.017 -20.349 1.00 18.19 57 ILE A N 1
ATOM 415 C CA . ILE A 1 62 ? -0.828 6.272 -20.121 1.00 18.32 57 ILE A CA 1
ATOM 416 C C . ILE A 1 62 ? 0.433 6.237 -20.977 1.00 19.29 57 ILE A C 1
ATOM 417 O O . ILE A 1 62 ? 0.706 7.158 -21.748 1.00 19.95 57 ILE A O 1
ATOM 422 N N . ARG A 1 63 ? 1.181 5.147 -20.841 1.00 19.66 58 ARG A N 1
ATOM 423 C CA . ARG A 1 63 ? 2.417 4.957 -21.571 1.00 21.30 58 ARG A CA 1
ATOM 424 C C . ARG A 1 63 ? 2.763 3.475 -21.610 1.00 21.48 58 ARG A C 1
ATOM 425 O O . ARG A 1 63 ? 2.797 2.809 -20.570 1.00 20.67 58 ARG A O 1
ATOM 433 N N . GLU A 1 64 ? 3.011 2.952 -22.806 1.00 23.61 59 GLU A N 1
ATOM 434 C CA . GLU A 1 64 ? 3.432 1.561 -22.931 1.00 24.41 59 GLU A CA 1
ATOM 435 C C . GLU A 1 64 ? 4.914 1.419 -22.619 1.00 24.30 59 GLU A C 1
ATOM 436 O O . GLU A 1 64 ? 5.745 2.185 -23.116 1.00 24.96 59 GLU A O 1
ATOM 442 N N . MET A 1 65 ? 5.221 0.444 -21.770 1.00 23.38 60 MET A N 1
ATOM 443 C CA . MET A 1 65 ? 6.586 0.159 -21.343 1.00 23.02 60 MET A CA 1
ATOM 444 C C . MET A 1 65 ? 6.774 -1.357 -21.366 1.00 23.29 60 MET A C 1
ATOM 445 O O . MET A 1 65 ? 5.807 -2.096 -21.579 1.00 23.29 60 MET A O 1
ATOM 450 N N . LYS A 1 66 ? 8.004 -1.827 -21.178 1.00 23.26 61 LYS A N 1
ATOM 451 C CA . LYS A 1 66 ? 8.272 -3.258 -21.314 1.00 24.04 61 LYS A CA 1
ATOM 452 C C . LYS A 1 66 ? 7.448 -4.079 -20.312 1.00 22.94 61 LYS A C 1
ATOM 453 O O . LYS A 1 66 ? 7.593 -3.922 -19.104 1.00 21.56 61 LYS A O 1
ATOM 459 N N . GLY A 1 67 ? 6.572 -4.937 -20.836 1.00 23.54 62 GLY A N 1
ATOM 460 C CA . GLY A 1 67 ? 5.656 -5.733 -20.009 1.00 23.14 62 GLY A CA 1
ATOM 461 C C . GLY A 1 67 ? 4.385 -5.005 -19.596 1.00 22.19 62 GLY A C 1
ATOM 462 O O . GLY A 1 67 ? 3.497 -5.594 -18.978 1.00 21.88 62 GLY A O 1
ATOM 463 N N . ILE A 1 68 ? 4.301 -3.718 -19.931 1.00 21.74 63 ILE A N 1
ATOM 464 C CA . ILE A 1 68 ? 3.155 -2.881 -19.564 1.00 21.34 63 ILE A CA 1
ATOM 465 C C . ILE A 1 68 ? 2.478 -2.363 -20.841 1.00 22.70 63 ILE A C 1
ATOM 466 O O . ILE A 1 68 ? 2.907 -1.373 -21.433 1.00 23.08 63 ILE A O 1
ATOM 471 N N . SER A 1 69 ? 1.426 -3.058 -21.260 1.00 23.46 64 SER A N 1
ATOM 472 C CA . SER A 1 69 ? 0.739 -2.736 -22.508 1.00 25.26 64 SER A CA 1
ATOM 473 C C . SER A 1 69 ? -0.613 -2.090 -22.257 1.00 24.84 64 SER A C 1
ATOM 474 O O . SER A 1 69 ? -1.194 -2.245 -21.182 1.00 23.85 64 SER A O 1
ATOM 477 N N . LYS A 1 70 ? -1.101 -1.354 -23.252 1.00 25.99 65 LYS A N 1
ATOM 478 C CA . LYS A 1 70 ? -2.416 -0.735 -23.169 1.00 26.53 65 LYS A CA 1
ATOM 479 C C . LYS A 1 70 ? -3.507 -1.806 -23.162 1.00 27.12 65 LYS A C 1
ATOM 480 O O . LYS A 1 70 ? -3.301 -2.921 -23.658 1.00 28.17 65 LYS A O 1
ATOM 486 N N . VAL A 1 71 ? -4.652 -1.476 -22.569 1.00 26.53 66 VAL A N 1
ATOM 487 C CA . VAL A 1 71 ? -5.831 -2.340 -22.639 1.00 27.64 66 VAL A CA 1
ATOM 488 C C . VAL A 1 71 ? -6.988 -1.622 -23.329 1.00 28.87 66 VAL A C 1
ATOM 489 O O . VAL A 1 71 ? -7.071 -0.392 -23.310 1.00 27.99 66 VAL A O 1
ATOM 493 N N . GLU A 1 72 ? -7.879 -2.400 -23.931 1.00 30.92 67 GLU A N 1
ATOM 494 C CA . GLU A 1 72 ? -8.986 -1.830 -24.692 1.00 32.96 67 GLU A CA 1
ATOM 495 C C . GLU A 1 72 ? -10.044 -1.209 -23.784 1.00 31.97 67 GLU A C 1
ATOM 496 O O . GLU A 1 72 ? -10.644 -0.194 -24.136 1.00 32.72 67 GLU A O 1
ATOM 502 N N . LYS A 1 73 ? -10.249 -1.808 -22.613 1.00 30.24 68 LYS A N 1
ATOM 503 C CA . LYS A 1 73 ? -11.237 -1.316 -21.657 1.00 29.36 68 LYS A CA 1
ATOM 504 C C . LYS A 1 73 ? -10.618 -1.185 -20.261 1.00 26.53 68 LYS A C 1
ATOM 505 O O . LYS A 1 73 ? -10.772 -2.074 -19.417 1.00 26.23 68 LYS A O 1
ATOM 511 N N . PRO A 1 74 ? -9.892 -0.081 -20.017 1.00 24.77 69 PRO A N 1
ATOM 512 C CA . PRO A 1 74 ? -9.319 0.121 -18.686 1.00 22.37 69 PRO A CA 1
ATOM 513 C C . PRO A 1 74 ? -10.400 0.234 -17.610 1.00 21.93 69 PRO A C 1
ATOM 514 O O . PRO A 1 74 ? -11.493 0.734 -17.879 1.00 22.74 69 PRO A O 1
ATOM 518 N N . LEU A 1 75 ? -10.100 -0.252 -16.409 1.00 20.43 70 LEU A N 1
ATOM 519 C CA . LEU A 1 75 ? -11.071 -0.252 -15.312 1.00 20.63 70 LEU A CA 1
ATOM 520 C C . LEU A 1 75 ? -11.510 1.159 -14.950 1.00 19.89 70 LEU A C 1
ATOM 521 O O . LEU A 1 75 ? -12.682 1.399 -14.663 1.00 20.68 70 LEU A O 1
ATOM 526 N N . GLY A 1 76 ? -10.557 2.085 -14.974 1.00 18.79 71 GLY A N 1
ATOM 527 C CA . GLY A 1 76 ? -10.823 3.472 -14.628 1.00 18.59 71 GLY A CA 1
ATOM 528 C C . GLY A 1 76 ? -10.217 4.459 -15.612 1.00 18.40 71 GLY A C 1
ATOM 529 O O . GLY A 1 76 ? -9.790 4.090 -16.716 1.00 18.86 71 GLY A O 1
ATOM 530 N N . TYR A 1 77 ? -10.190 5.718 -15.201 1.00 17.70 72 TYR A N 1
ATOM 531 C CA . TYR A 1 77 ? -9.663 6.794 -16.029 1.00 17.96 72 TYR A CA 1
ATOM 532 C C . TYR A 1 77 ? -8.160 6.937 -15.799 1.00 16.67 72 TYR A C 1
ATOM 533 O O . TYR A 1 77 ? -7.636 6.527 -14.759 1.00 15.98 72 TYR A O 1
ATOM 542 N N . TYR A 1 78 ? -7.460 7.502 -16.775 1.00 16.98 73 TYR A N 1
ATOM 543 C CA . TYR A 1 78 ? -6.000 7.531 -16.725 1.00 16.15 73 TYR A CA 1
ATOM 544 C C . TYR A 1 78 ? -5.443 8.751 -17.435 1.00 16.36 73 TYR A C 1
ATOM 545 O O . TYR A 1 78 ? -6.043 9.270 -18.381 1.00 17.54 73 TYR A O 1
ATOM 554 N N . THR A 1 79 ? -4.292 9.202 -16.953 1.00 15.69 74 THR A N 1
ATOM 555 C CA . THR A 1 79 ? -3.516 10.255 -17.601 1.00 16.04 74 THR A CA 1
ATOM 556 C C . THR A 1 79 ? -2.204 10.366 -16.836 1.00 14.74 74 THR A C 1
ATOM 557 O O . THR A 1 79 ? -1.863 9.482 -16.047 1.00 13.96 74 THR A O 1
ATOM 561 N N . LYS A 1 80 ? -1.450 11.425 -17.093 1.00 15.34 75 LYS A N 1
ATOM 562 C CA . LYS A 1 80 ? -0.328 11.734 -16.229 1.00 14.56 75 LYS A CA 1
ATOM 563 C C . LYS A 1 80 ? -0.426 13.161 -15.725 1.00 14.48 75 LYS A C 1
ATOM 564 O O . LYS A 1 80 ? -1.256 13.942 -16.201 1.00 15.35 75 LYS A O 1
ATOM 570 N N . MET A 1 81 ? 0.398 13.485 -14.740 1.00 13.71 76 MET A N 1
ATOM 571 C CA . MET A 1 81 ? 0.407 14.830 -14.179 1.00 14.38 76 MET A CA 1
ATOM 572 C C . MET A 1 81 ? 1.782 15.453 -14.301 1.00 14.69 76 MET A C 1
ATOM 573 O O . MET A 1 81 ? 2.804 14.771 -14.193 1.00 14.05 76 MET A O 1
ATOM 578 N N . GLN A 1 82 ? 1.785 16.756 -14.526 1.00 16.10 77 GLN A N 1
ATOM 579 C CA . GLN A 1 82 ? 2.992 17.536 -14.609 1.00 16.95 77 GLN A CA 1
ATOM 580 C C . GLN A 1 82 ? 3.103 18.377 -13.343 1.00 16.94 77 GLN A C 1
ATOM 581 O O . GLN A 1 82 ? 2.123 18.980 -12.904 1.00 17.03 77 GLN A O 1
ATOM 587 N N . GLU A 1 83 ? 4.302 18.411 -12.769 1.00 16.52 78 GLU A N 1
ATOM 588 C CA . GLU A 1 83 ? 4.579 19.220 -11.586 1.00 16.77 78 GLU A CA 1
ATOM 589 C C . GLU A 1 83 ? 4.817 20.688 -11.950 1.00 17.99 78 GLU A C 1
ATOM 590 O O . GLU A 1 83 ? 5.617 21.002 -12.841 1.00 19.06 78 GLU A O 1
ATOM 596 N N . LYS A 1 84 ? 4.127 21.589 -11.249 1.00 18.19 79 LYS A N 1
ATOM 597 C CA . LYS A 1 84 ? 4.256 23.022 -11.494 1.00 20.08 79 LYS A CA 1
ATOM 598 C C . LYS A 1 84 ? 5.229 23.698 -10.519 1.00 19.81 79 LYS A C 1
ATOM 599 O O . LYS A 1 84 ? 5.927 24.643 -10.886 1.00 20.59 79 LYS A O 1
ATOM 605 N N . SER A 1 85 ? 5.282 23.200 -9.282 1.00 14.10 80 SER A N 1
ATOM 606 C CA . SER A 1 85 ? 6.170 23.771 -8.258 1.00 14.22 80 SER A CA 1
ATOM 607 C C . SER A 1 85 ? 7.640 23.640 -8.661 1.00 15.28 80 SER A C 1
ATOM 608 O O . SER A 1 85 ? 7.996 22.788 -9.474 1.00 15.83 80 SER A O 1
ATOM 611 N N . THR A 1 86 ? 8.488 24.479 -8.072 1.00 15.72 81 THR A N 1
ATOM 612 C CA . THR A 1 86 ? 9.887 24.574 -8.462 1.00 17.02 81 THR A CA 1
ATOM 613 C C . THR A 1 86 ? 10.672 23.290 -8.186 1.00 16.88 81 THR A C 1
ATOM 614 O O . THR A 1 86 ? 11.475 22.868 -9.016 1.00 18.53 81 THR A O 1
ATOM 618 N N . GLY A 1 87 ? 10.434 22.687 -7.022 1.00 15.36 82 GLY A N 1
ATOM 619 C CA . GLY A 1 87 ? 11.239 21.555 -6.551 1.00 15.13 82 GLY A CA 1
ATOM 620 C C . GLY A 1 87 ? 10.704 20.189 -6.941 1.00 14.72 82 GLY A C 1
ATOM 621 O O . GLY A 1 87 ? 9.556 20.066 -7.372 1.00 14.18 82 GLY A O 1
ATOM 622 N N . LYS A 1 88 ? 11.543 19.166 -6.762 1.00 14.78 83 LYS A N 1
ATOM 623 C CA . LYS A 1 88 ? 11.169 17.772 -7.032 1.00 14.65 83 LYS A CA 1
ATOM 624 C C . LYS A 1 88 ? 11.237 16.876 -5.771 1.00 14.44 83 LYS A C 1
ATOM 625 O O . LYS A 1 88 ? 11.322 15.655 -5.883 1.00 15.02 83 LYS A O 1
ATOM 631 N N . ASP A 1 89 ? 11.199 17.493 -4.591 1.00 14.31 84 ASP A N 1
ATOM 632 C CA . ASP A 1 89 ? 11.266 16.767 -3.312 1.00 14.71 84 ASP A CA 1
ATOM 633 C C . ASP A 1 89 ? 9.882 16.246 -2.890 1.00 14.26 84 ASP A C 1
ATOM 634 O O . ASP A 1 89 ? 8.859 16.629 -3.472 1.00 13.54 84 ASP A O 1
ATOM 650 N N . MET A 1 91 ? 8.116 16.770 -0.058 1.00 13.19 86 MET A N 1
ATOM 651 C CA A MET A 1 91 ? 7.210 17.756 0.518 0.50 13.08 86 MET A CA 1
ATOM 652 C CA B MET A 1 91 ? 7.243 17.820 0.517 0.50 13.29 86 MET A CA 1
ATOM 653 C C . MET A 1 91 ? 6.536 18.589 -0.574 1.00 12.69 86 MET A C 1
ATOM 654 O O . MET A 1 91 ? 5.310 18.716 -0.575 1.00 12.41 86 MET A O 1
ATOM 663 N N . THR A 1 92 ? 7.331 19.109 -1.506 1.00 12.49 87 THR A N 1
ATOM 664 C CA . THR A 1 92 ? 6.803 19.885 -2.623 1.00 12.49 87 THR A CA 1
ATOM 665 C C . THR A 1 92 ? 5.718 19.114 -3.369 1.00 12.09 87 THR A C 1
ATOM 666 O O . THR A 1 92 ? 4.627 19.652 -3.596 1.00 11.79 87 THR A O 1
ATOM 670 N N . GLY A 1 93 ? 6.033 17.873 -3.758 1.00 11.93 88 GLY A N 1
ATOM 671 C CA . GLY A 1 93 ? 5.104 17.018 -4.500 1.00 11.99 88 GLY A CA 1
ATOM 672 C C . GLY A 1 93 ? 3.796 16.796 -3.747 1.00 11.72 88 GLY A C 1
ATOM 673 O O . GLY A 1 93 ? 2.704 16.933 -4.317 1.00 11.08 88 GLY A O 1
ATOM 674 N N . HIS A 1 94 ? 3.901 16.454 -2.463 1.00 11.15 89 HIS A N 1
ATOM 675 C CA . HIS A 1 94 ? 2.699 16.214 -1.654 1.00 11.29 89 HIS A CA 1
ATOM 676 C C . HIS A 1 94 ? 1.910 17.490 -1.372 1.00 11.13 89 HIS A C 1
ATOM 677 O O . HIS A 1 94 ? 0.677 17.487 -1.381 1.00 11.65 89 HIS A O 1
ATOM 684 N N . TRP A 1 95 ? 2.607 18.595 -1.126 1.00 10.72 90 TRP A N 1
ATOM 685 C CA . TRP A 1 95 ? 1.896 19.844 -0.873 1.00 10.95 90 TRP A CA 1
ATOM 686 C C . TRP A 1 95 ? 1.154 20.307 -2.122 1.00 11.08 90 TRP A C 1
ATOM 687 O O . TRP A 1 95 ? 0.034 20.833 -2.032 1.00 11.60 90 TRP A O 1
ATOM 698 N N . GLU A 1 96 ? 1.760 20.073 -3.283 1.00 11.05 91 GLU A N 1
ATOM 699 C CA . GLU A 1 96 ? 1.102 20.418 -4.544 1.00 11.33 91 GLU A CA 1
ATOM 700 C C . GLU A 1 96 ? -0.115 19.522 -4.791 1.00 11.33 91 GLU A C 1
ATOM 701 O O . GLU A 1 96 ? -1.168 20.015 -5.181 1.00 11.33 91 GLU A O 1
ATOM 707 N N . ILE A 1 97 ? 0.023 18.221 -4.538 1.00 11.19 92 ILE A N 1
ATOM 708 C CA . ILE A 1 97 ? -1.097 17.278 -4.667 1.00 11.79 92 ILE A CA 1
ATOM 709 C C . ILE A 1 97 ? -2.310 17.773 -3.866 1.00 12.06 92 ILE A C 1
ATOM 710 O O . ILE A 1 97 ? -3.445 17.709 -4.357 1.00 12.61 92 ILE A O 1
ATOM 715 N N . MET A 1 98 ? -2.061 18.297 -2.661 1.00 11.78 93 MET A N 1
ATOM 716 C CA . MET A 1 98 ? -3.150 18.767 -1.783 1.00 12.42 93 MET A CA 1
ATOM 717 C C . MET A 1 98 ? -3.497 20.264 -1.916 1.00 12.44 93 MET A C 1
ATOM 718 O O . MET A 1 98 ? -4.072 20.875 -1.002 1.00 12.75 93 MET A O 1
ATOM 723 N N . GLY A 1 99 ? -3.141 20.840 -3.061 1.00 12.28 94 GLY A N 1
ATOM 724 C CA . GLY A 1 99 ? -3.719 22.114 -3.501 1.00 12.54 94 GLY A CA 1
ATOM 725 C C . GLY A 1 99 ? -2.832 23.341 -3.476 1.00 12.64 94 GLY A C 1
ATOM 726 O O . GLY A 1 99 ? -3.313 24.447 -3.713 1.00 13.58 94 GLY A O 1
ATOM 727 N N . LEU A 1 100 ? -1.544 23.161 -3.197 1.00 12.29 95 LEU A N 1
ATOM 728 C CA . LEU A 1 100 ? -0.642 24.304 -3.049 1.00 12.42 95 LEU A CA 1
ATOM 729 C C . LEU A 1 100 ? 0.244 24.518 -4.277 1.00 12.56 95 LEU A C 1
ATOM 730 O O . LEU A 1 100 ? 0.259 23.711 -5.207 1.00 12.76 95 LEU A O 1
ATOM 735 N N . TYR A 1 101 ? 0.963 25.635 -4.272 1.00 13.06 96 TYR A N 1
ATOM 736 C CA . TYR A 1 101 ? 2.027 25.877 -5.236 1.00 13.29 96 TYR A CA 1
ATOM 737 C C . TYR A 1 101 ? 3.251 26.318 -4.449 1.00 13.41 96 TYR A C 1
ATOM 738 O O . TYR A 1 101 ? 3.187 27.278 -3.680 1.00 14.28 96 TYR A O 1
ATOM 747 N N . ILE A 1 102 ? 4.365 25.627 -4.652 1.00 13.37 97 ILE A N 1
ATOM 748 C CA . ILE A 1 102 ? 5.567 25.858 -3.840 1.00 13.42 97 ILE A CA 1
ATOM 749 C C . ILE A 1 102 ? 6.711 26.411 -4.689 1.00 14.21 97 ILE A C 1
ATOM 750 O O . ILE A 1 102 ? 7.317 25.684 -5.482 1.00 14.09 97 ILE A O 1
ATOM 755 N N . ASP A 1 103 ? 7.001 27.698 -4.519 1.00 15.21 98 ASP A N 1
ATOM 756 C CA . ASP A 1 103 ? 8.056 28.354 -5.286 1.00 16.69 98 ASP A CA 1
ATOM 757 C C . ASP A 1 103 ? 9.458 27.972 -4.816 1.00 17.37 98 ASP A C 1
ATOM 758 O O . ASP A 1 103 ? 10.390 27.902 -5.619 1.00 17.75 98 ASP A O 1
ATOM 763 N N . THR A 1 104 ? 9.604 27.774 -3.512 1.00 17.40 99 THR A N 1
ATOM 764 C CA . THR A 1 104 ? 10.918 27.632 -2.894 1.00 18.63 99 THR A CA 1
ATOM 765 C C . THR A 1 104 ? 11.187 26.153 -2.642 1.00 18.24 99 THR A C 1
ATOM 766 O O . THR A 1 104 ? 10.485 25.522 -1.849 1.00 17.73 99 THR A O 1
ATOM 770 N N . PRO A 1 105 ? 12.203 25.596 -3.324 1.00 19.04 100 PRO A N 1
ATOM 771 C CA . PRO A 1 105 ? 12.438 24.164 -3.214 1.00 18.88 100 PRO A CA 1
ATOM 772 C C . PRO A 1 105 ? 13.186 23.788 -1.939 1.00 18.99 100 PRO A C 1
ATOM 773 O O . PRO A 1 105 ? 13.947 24.591 -1.406 1.00 20.15 100 PRO A O 1
ATOM 777 N N . PHE A 1 106 ? 12.956 22.574 -1.453 1.00 18.37 101 PHE A N 1
ATOM 778 C CA . PHE A 1 106 ? 13.759 22.037 -0.367 1.00 18.63 101 PHE A CA 1
ATOM 779 C C . PHE A 1 106 ? 15.056 21.500 -0.945 1.00 19.53 101 PHE A C 1
ATOM 780 O O . PHE A 1 106 ? 15.062 20.920 -2.039 1.00 20.64 101 PHE A O 1
ATOM 788 N N . GLN A 1 107 ? 16.154 21.725 -0.231 1.00 19.20 102 GLN A N 1
ATOM 789 C CA . GLN A 1 107 ? 17.489 21.448 -0.761 1.00 20.13 102 GLN A CA 1
ATOM 790 C C . GLN A 1 107 ? 18.037 20.103 -0.288 1.00 18.91 102 GLN A C 1
ATOM 791 O O . GLN A 1 107 ? 17.712 19.648 0.802 1.00 17.88 102 GLN A O 1
ATOM 797 N N . VAL A 1 108 ? 18.873 19.477 -1.114 1.00 18.82 103 VAL A N 1
ATOM 798 C CA . VAL A 1 108 ? 19.619 18.292 -0.680 1.00 18.63 103 VAL A CA 1
ATOM 799 C C . VAL A 1 108 ? 21.105 18.613 -0.652 1.00 19.71 103 VAL A C 1
ATOM 800 O O . VAL A 1 108 ? 21.555 19.547 -1.324 1.00 20.04 103 VAL A O 1
ATOM 804 N N . PHE A 1 109 ? 21.862 17.846 0.130 1.00 19.66 104 PHE A N 1
ATOM 805 C CA . PHE A 1 109 ? 23.237 18.209 0.439 1.00 21.14 104 PHE A CA 1
ATOM 806 C C . PHE A 1 109 ? 24.226 17.048 0.275 1.00 22.33 104 PHE A C 1
ATOM 807 O O . PHE A 1 109 ? 24.781 16.557 1.263 1.00 22.15 104 PHE A O 1
ATOM 815 N N . PRO A 1 110 ? 24.466 16.623 -0.981 1.00 23.57 105 PRO A N 1
ATOM 816 C CA . PRO A 1 110 ? 25.341 15.472 -1.242 1.00 25.45 105 PRO A CA 1
ATOM 817 C C . PRO A 1 110 ? 26.797 15.676 -0.808 1.00 27.28 105 PRO A C 1
ATOM 818 O O . PRO A 1 110 ? 27.529 14.699 -0.635 1.00 28.53 105 PRO A O 1
ATOM 822 N N . GLU A 1 111 ? 27.204 16.931 -0.627 1.00 27.66 106 GLU A N 1
ATOM 823 C CA . GLU A 1 111 ? 28.564 17.253 -0.198 1.00 29.67 106 GLU A CA 1
ATOM 824 C C . GLU A 1 111 ? 28.572 17.891 1.194 1.00 28.45 106 GLU A C 1
ATOM 825 O O . GLU A 1 111 ? 29.555 18.524 1.601 1.00 29.55 106 GLU A O 1
ATOM 831 N N . GLY A 1 112 ? 27.478 17.696 1.924 1.00 26.02 107 GLY A N 1
ATOM 832 C CA . GLY A 1 112 ? 27.325 18.248 3.266 1.00 24.88 107 GLY A CA 1
ATOM 833 C C . GLY A 1 112 ? 26.742 19.648 3.255 1.00 24.25 107 GLY A C 1
ATOM 834 O O . GLY A 1 112 ? 26.451 20.207 2.191 1.00 24.29 107 GLY A O 1
ATOM 835 N N . PHE A 1 113 ? 26.574 20.211 4.449 1.00 23.61 108 PHE A N 1
ATOM 836 C CA . PHE A 1 113 ? 25.956 21.529 4.622 1.00 23.43 108 PHE A CA 1
ATOM 837 C C . PHE A 1 113 ? 26.980 22.648 4.452 1.00 25.07 108 PHE A C 1
ATOM 838 O O . PHE A 1 113 ? 28.151 22.455 4.771 1.00 25.84 108 PHE A O 1
ATOM 846 N N . PRO A 1 114 ? 26.538 23.821 3.947 1.00 25.62 109 PRO A N 1
ATOM 847 C CA . PRO A 1 114 ? 27.433 24.974 3.805 1.00 27.73 109 PRO A CA 1
ATOM 848 C C . PRO A 1 114 ? 28.051 25.380 5.145 1.00 28.34 109 PRO A C 1
ATOM 849 O O . PRO A 1 114 ? 27.399 25.271 6.186 1.00 27.31 109 PRO A O 1
ATOM 853 N N . LYS A 1 115 ? 29.300 25.835 5.105 1.00 30.30 110 LYS A N 1
ATOM 854 C CA . LYS A 1 115 ? 30.030 26.272 6.297 1.00 31.65 110 LYS A CA 1
ATOM 855 C C . LYS A 1 115 ? 29.273 27.358 7.071 1.00 31.54 110 LYS A C 1
ATOM 856 O O . LYS A 1 115 ? 29.213 27.322 8.301 1.00 31.21 110 LYS A O 1
ATOM 862 N N . GLU A 1 116 ? 28.685 28.302 6.339 1.00 32.15 111 GLU A N 1
ATOM 863 C CA . GLU A 1 116 ? 27.878 29.383 6.921 1.00 32.36 111 GLU A CA 1
ATOM 864 C C . GLU A 1 116 ? 26.782 28.892 7.879 1.00 30.29 111 GLU A C 1
ATOM 865 O O . GLU A 1 116 ? 26.576 29.482 8.947 1.00 30.88 111 GLU A O 1
ATOM 871 N N . LEU A 1 117 ? 26.091 27.818 7.503 1.00 27.79 112 LEU A N 1
ATOM 872 C CA . LEU A 1 117 ? 25.031 27.263 8.346 1.00 26.15 112 LEU A CA 1
ATOM 873 C C . LEU A 1 117 ? 25.608 26.618 9.602 1.00 26.18 112 LEU A C 1
ATOM 874 O O . LEU A 1 117 ? 25.135 26.874 10.715 1.00 26.16 112 LEU A O 1
ATOM 879 N N . LEU A 1 118 ? 26.629 25.786 9.416 1.00 26.24 113 LEU A N 1
ATOM 880 C CA . LEU A 1 118 ? 27.256 25.089 10.532 1.00 26.68 113 LEU A CA 1
ATOM 881 C C . LEU A 1 118 ? 27.955 26.048 11.489 1.00 28.22 113 LEU A C 1
ATOM 882 O O . LEU A 1 118 ? 27.953 25.822 12.696 1.00 28.05 113 LEU A O 1
ATOM 887 N N . ASP A 1 119 ? 28.527 27.122 10.946 1.00 30.04 114 ASP A N 1
ATOM 888 C CA . ASP A 1 119 ? 29.150 28.160 11.762 1.00 32.25 114 ASP A CA 1
ATOM 889 C C . ASP A 1 119 ? 28.134 28.814 12.694 1.00 32.23 114 ASP A C 1
ATOM 890 O O . ASP A 1 119 ? 28.418 29.002 13.876 1.00 32.97 114 ASP A O 1
ATOM 895 N N . GLU A 1 120 ? 26.949 29.136 12.172 1.00 31.31 115 GLU A N 1
ATOM 896 C CA . GLU A 1 120 ? 25.910 29.758 12.994 1.00 31.39 115 GLU A CA 1
ATOM 897 C C . GLU A 1 120 ? 25.348 28.792 14.043 1.00 30.07 115 GLU A C 1
ATOM 898 O O . GLU A 1 120 ? 25.067 29.201 15.177 1.00 30.97 115 GLU A O 1
ATOM 904 N N . LEU A 1 121 ? 25.213 27.516 13.676 1.00 27.61 116 LEU A N 1
ATOM 905 C CA . LEU A 1 121 ? 24.774 26.500 14.629 1.00 26.83 116 LEU A CA 1
ATOM 906 C C . LEU A 1 121 ? 25.763 26.342 15.788 1.00 27.93 116 LEU A C 1
ATOM 907 O O . LEU A 1 121 ? 25.347 26.269 16.940 1.00 27.95 116 LEU A O 1
ATOM 912 N N . GLU A 1 122 ? 27.062 26.320 15.481 1.00 29.22 117 GLU A N 1
ATOM 913 C CA . GLU A 1 122 ? 28.107 26.304 16.515 1.00 30.95 117 GLU A CA 1
ATOM 914 C C . GLU A 1 122 ? 28.035 27.546 17.404 1.00 33.20 117 GLU A C 1
ATOM 915 O O . GLU A 1 122 ? 28.152 27.452 18.629 1.00 33.88 117 GLU A O 1
ATOM 921 N N . GLU A 1 123 ? 27.841 28.700 16.767 1.00 34.53 118 GLU A N 1
ATOM 922 C CA . GLU A 1 123 ? 27.793 29.995 17.438 1.00 37.50 118 GLU A CA 1
ATOM 923 C C . GLU A 1 123 ? 26.624 30.087 18.420 1.00 37.58 118 GLU A C 1
ATOM 924 O O . GLU A 1 123 ? 26.753 30.692 19.485 1.00 39.15 118 GLU A O 1
ATOM 930 N N . LYS A 1 124 ? 25.491 29.486 18.053 1.00 35.93 119 LYS A N 1
ATOM 931 C CA . LYS A 1 124 ? 24.284 29.534 18.882 1.00 36.24 119 LYS A CA 1
ATOM 932 C C . LYS A 1 124 ? 24.259 28.478 19.990 1.00 35.63 119 LYS A C 1
ATOM 933 O O . LYS A 1 124 ? 23.639 28.691 21.034 1.00 36.86 119 LYS A O 1
ATOM 939 N N . THR A 1 125 ? 24.941 27.356 19.768 1.00 34.05 120 THR A N 1
ATOM 940 C CA . THR A 1 125 ? 24.899 26.226 20.705 1.00 33.40 120 THR A CA 1
ATOM 941 C C . THR A 1 125 ? 26.110 26.123 21.632 1.00 34.71 120 THR A C 1
ATOM 942 O O . THR A 1 125 ? 26.014 25.535 22.708 1.00 35.26 120 THR A O 1
ATOM 946 N N . GLY A 1 126 ? 27.243 26.677 21.207 1.00 35.33 121 GLY A N 1
ATOM 947 C CA . GLY A 1 126 ? 28.493 26.562 21.961 1.00 36.45 121 GLY A CA 1
ATOM 948 C C . GLY A 1 126 ? 29.104 25.175 21.874 1.00 35.09 121 GLY A C 1
ATOM 949 O O . GLY A 1 126 ? 29.848 24.759 22.758 1.00 35.50 121 GLY A O 1
ATOM 950 N N . ARG A 1 127 ? 28.780 24.457 20.801 1.00 33.41 122 ARG A N 1
ATOM 951 C CA . ARG A 1 127 ? 29.281 23.101 20.594 1.00 32.54 122 ARG A CA 1
ATOM 952 C C . ARG A 1 127 ? 29.901 22.963 19.214 1.00 31.84 122 ARG A C 1
ATOM 953 O O . ARG A 1 127 ? 29.448 23.598 18.260 1.00 31.75 122 ARG A O 1
ATOM 961 N N . LYS A 1 128 ? 30.930 22.128 19.114 1.00 31.57 123 LYS A N 1
ATOM 962 C CA . LYS A 1 128 ? 31.576 21.834 17.836 1.00 31.21 123 LYS A CA 1
ATOM 963 C C . LYS A 1 128 ? 30.717 20.865 17.024 1.00 29.16 123 LYS A C 1
ATOM 964 O O . LYS A 1 128 ? 29.977 20.053 17.586 1.00 28.25 123 LYS A O 1
ATOM 970 N N . ILE A 1 129 ? 30.815 20.966 15.702 1.00 28.49 124 ILE A N 1
ATOM 971 C CA . ILE A 1 129 ? 30.095 20.073 14.799 1.00 26.90 124 ILE A CA 1
ATOM 972 C C . ILE A 1 129 ? 31.079 19.189 14.028 1.00 27.14 124 ILE A C 1
ATOM 973 O O . ILE A 1 129 ? 32.074 19.679 13.483 1.00 28.02 124 ILE A O 1
ATOM 978 N N . ILE A 1 130 ? 30.811 17.886 14.011 1.00 26.29 125 ILE A N 1
ATOM 979 C CA . ILE A 1 130 ? 31.634 16.943 13.250 1.00 27.03 125 ILE A CA 1
ATOM 980 C C . ILE A 1 130 ? 30.789 16.136 12.264 1.00 26.25 125 ILE A C 1
ATOM 981 O O . ILE A 1 130 ? 29.559 16.079 12.388 1.00 25.21 125 ILE A O 1
ATOM 986 N N . GLY A 1 131 ? 31.450 15.534 11.277 1.00 26.87 126 GLY A N 1
ATOM 987 C CA . GLY A 1 131 ? 30.765 14.725 10.270 1.00 26.35 126 GLY A CA 1
ATOM 988 C C . GLY A 1 131 ? 30.467 15.500 9.006 1.00 26.03 126 GLY A C 1
ATOM 989 O O . GLY A 1 131 ? 31.315 15.606 8.119 1.00 27.05 126 GLY A O 1
ATOM 990 N N . ASN A 1 132 ? 29.252 16.038 8.937 1.00 24.52 127 ASN A N 1
ATOM 991 C CA . ASN A 1 132 ? 28.797 16.877 7.824 1.00 24.27 127 ASN A CA 1
ATOM 992 C C . ASN A 1 132 ? 28.859 16.205 6.447 1.00 24.91 127 ASN A C 1
ATOM 993 O O . ASN A 1 132 ? 29.493 16.715 5.511 1.00 25.69 127 ASN A O 1
ATOM 998 N N . LYS A 1 133 ? 28.190 15.064 6.334 1.00 24.33 128 LYS A N 1
ATOM 999 C CA . LYS A 1 133 ? 28.140 14.318 5.082 1.00 25.42 128 LYS A CA 1
ATOM 1000 C C . LYS A 1 133 ? 26.906 13.419 5.039 1.00 24.68 128 LYS A C 1
ATOM 1001 O O . LYS A 1 133 ? 26.305 13.148 6.081 1.00 23.32 128 LYS A O 1
ATOM 1007 N N . PRO A 1 134 ? 26.519 12.960 3.833 1.00 25.23 129 PRO A N 1
ATOM 1008 C CA . PRO A 1 134 ? 25.502 11.917 3.788 1.00 25.19 129 PRO A CA 1
ATOM 1009 C C . PRO A 1 134 ? 26.058 10.628 4.382 1.00 26.21 129 PRO A C 1
ATOM 1010 O O . PRO A 1 134 ? 27.192 10.248 4.085 1.00 27.98 129 PRO A O 1
ATOM 1014 N N . ALA A 1 135 ? 25.268 9.993 5.244 1.00 25.73 130 ALA A N 1
ATOM 1015 C CA . ALA A 1 135 ? 25.629 8.717 5.856 1.00 27.07 130 ALA A CA 1
ATOM 1016 C C . ALA A 1 135 ? 24.391 8.072 6.461 1.00 26.62 130 ALA A C 1
ATOM 1017 O O . ALA A 1 135 ? 23.449 8.763 6.845 1.00 24.67 130 ALA A O 1
ATOM 1019 N N . SER A 1 136 ? 24.396 6.744 6.545 1.00 28.39 131 SER A N 1
ATOM 1020 C CA . SER A 1 136 ? 23.397 6.048 7.349 1.00 28.52 131 SER A CA 1
ATOM 1021 C C . SER A 1 136 ? 23.732 6.283 8.826 1.00 28.46 131 SER A C 1
ATOM 1022 O O . SER A 1 136 ? 24.893 6.537 9.173 1.00 28.70 131 SER A O 1
ATOM 1025 N N . GLY A 1 137 ? 22.717 6.204 9.685 1.00 28.11 132 GLY A N 1
ATOM 1026 C CA . GLY A 1 137 ? 22.914 6.313 11.135 1.00 28.52 132 GLY A CA 1
ATOM 1027 C C . GLY A 1 137 ? 23.954 5.352 11.686 1.00 30.63 132 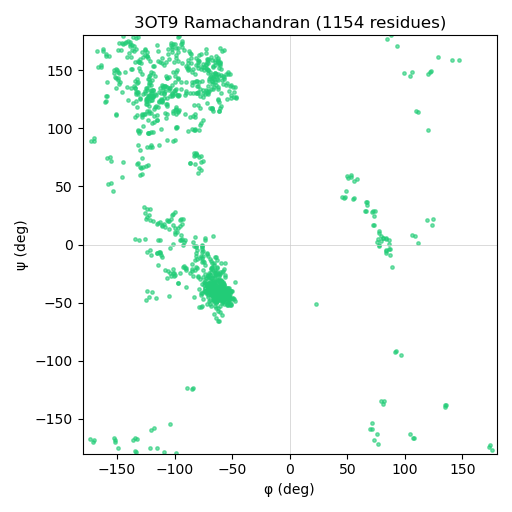GLY A C 1
ATOM 1028 O O . GLY A 1 137 ? 24.766 5.724 12.540 1.00 30.81 132 GLY A O 1
ATOM 1029 N N . THR A 1 138 ? 23.936 4.117 11.190 1.00 32.39 133 THR A N 1
ATOM 1030 C CA . THR A 1 138 ? 24.877 3.086 11.627 1.00 34.63 133 THR A CA 1
ATOM 1031 C C . THR A 1 138 ? 26.323 3.413 11.235 1.00 35.22 133 THR A C 1
ATOM 1032 O O . THR A 1 138 ? 27.227 3.319 12.069 1.00 35.92 133 THR A O 1
ATOM 1036 N N . GLU A 1 139 ? 26.524 3.806 9.975 1.00 35.19 134 GLU A N 1
ATOM 1037 C CA . GLU A 1 139 ? 27.846 4.179 9.455 1.00 35.94 134 GLU A CA 1
ATOM 1038 C C . GLU A 1 139 ? 28.462 5.327 10.249 1.00 34.49 134 GLU A C 1
ATOM 1039 O O . GLU A 1 139 ? 29.614 5.244 10.675 1.00 35.48 134 GLU A O 1
ATOM 1045 N N . ILE A 1 140 ? 27.684 6.391 10.444 1.00 32.11 135 ILE A N 1
ATOM 1046 C CA . ILE A 1 140 ? 28.178 7.618 11.073 1.00 30.93 135 ILE A CA 1
ATOM 1047 C C . ILE A 1 140 ? 28.485 7.448 12.573 1.00 30.97 135 ILE A C 1
ATOM 1048 O O . ILE A 1 140 ? 29.418 8.061 13.090 1.00 30.73 135 ILE A O 1
ATOM 1053 N N . LEU A 1 141 ? 27.710 6.604 13.253 1.00 30.93 136 LEU A N 1
ATOM 1054 C CA . LEU A 1 141 ? 27.950 6.303 14.672 1.00 31.58 136 LEU A CA 1
ATOM 1055 C C . LEU A 1 141 ? 29.191 5.433 14.865 1.00 33.31 136 LEU A C 1
ATOM 1056 O O . LEU A 1 141 ? 29.985 5.660 15.787 1.00 33.42 136 LEU A O 1
ATOM 1061 N N . ASP A 1 142 ? 29.354 4.443 13.990 1.00 34.41 137 ASP A N 1
ATOM 1062 C CA . ASP A 1 142 ? 30.546 3.594 13.994 1.00 36.61 137 ASP A CA 1
ATOM 1063 C C . ASP A 1 142 ? 31.804 4.440 13.820 1.00 36.49 137 ASP A C 1
ATOM 1064 O O . ASP A 1 142 ? 32.799 4.230 14.510 1.00 37.67 137 ASP A O 1
ATOM 1069 N N . GLU A 1 143 ? 31.737 5.409 12.910 1.00 35.35 138 GLU A N 1
ATOM 1070 C CA . GLU A 1 143 ? 32.877 6.266 12.597 1.00 35.48 138 GLU A CA 1
ATOM 1071 C C . GLU A 1 143 ? 33.142 7.340 13.654 1.00 34.10 138 GLU A C 1
ATOM 1072 O O . GLU A 1 143 ? 34.294 7.597 14.001 1.00 34.77 138 GLU A O 1
ATOM 1078 N N . LEU A 1 144 ? 32.081 7.968 14.157 1.00 31.95 139 LEU A N 1
ATOM 1079 C CA . LEU A 1 144 ? 32.230 9.203 14.932 1.00 30.73 139 LEU A CA 1
ATOM 1080 C C . LEU A 1 144 ? 31.627 9.187 16.339 1.00 30.16 139 LEU A C 1
ATOM 1081 O O . LEU A 1 144 ? 31.814 10.137 17.101 1.00 29.65 139 LEU A O 1
ATOM 1086 N N . GLY A 1 145 ? 30.917 8.115 16.679 1.00 30.29 140 GLY A N 1
ATOM 1087 C CA . GLY A 1 145 ? 30.292 7.982 17.998 1.00 30.45 140 GLY A CA 1
ATOM 1088 C C . GLY A 1 145 ? 31.237 8.192 19.169 1.00 31.77 140 GLY A C 1
ATOM 1089 O O . GLY A 1 145 ? 30.917 8.932 20.106 1.00 31.34 140 GLY A O 1
ATOM 1090 N N . GLN A 1 146 ? 32.402 7.548 19.117 1.00 33.13 141 GLN A N 1
ATOM 1091 C CA . GLN A 1 146 ? 33.388 7.665 20.190 1.00 34.56 141 GLN A CA 1
ATOM 1092 C C . GLN A 1 146 ? 33.893 9.097 20.343 1.00 34.12 141 GLN A C 1
ATOM 1093 O O . GLN A 1 146 ? 33.949 9.610 21.461 1.00 34.02 141 GLN A O 1
ATOM 1099 N N . GLU A 1 147 ? 34.240 9.742 19.225 1.00 33.92 142 GLU A N 1
ATOM 1100 C CA . GLU A 1 147 ? 34.661 11.147 19.250 1.00 34.09 142 GLU A CA 1
ATOM 1101 C C . GLU A 1 147 ? 33.573 12.036 19.855 1.00 32.92 142 GLU A C 1
ATOM 1102 O O . GLU A 1 147 ? 33.858 12.899 20.684 1.00 33.32 142 GLU A O 1
ATOM 1108 N N . GLN A 1 148 ? 32.330 11.811 19.441 1.00 31.77 143 GLN A N 1
ATOM 1109 C CA . GLN A 1 148 ? 31.196 12.559 19.976 1.00 31.16 143 GLN A CA 1
ATOM 1110 C C . GLN A 1 148 ? 31.144 12.466 21.506 1.00 32.16 143 GLN A C 1
ATOM 1111 O O . GLN A 1 148 ? 31.076 13.493 22.185 1.00 32.22 143 GLN A O 1
ATOM 1117 N N . MET A 1 149 ? 31.197 11.240 22.030 1.00 33.51 144 MET A N 1
ATOM 1118 C CA . MET A 1 149 ? 31.186 10.976 23.477 1.00 35.19 144 MET A CA 1
ATOM 1119 C C . MET A 1 149 ? 32.296 11.693 24.244 1.00 36.35 144 MET A C 1
ATOM 1120 O O . MET A 1 149 ? 32.074 12.197 25.345 1.00 37.00 144 MET A O 1
ATOM 1125 N N . GLU A 1 150 ? 33.487 11.725 23.657 1.00 36.74 145 GLU A N 1
ATOM 1126 C CA . GLU A 1 150 ? 34.674 12.242 24.330 1.00 38.35 145 GLU A CA 1
ATOM 1127 C C . GLU A 1 150 ? 34.799 13.766 24.267 1.00 37.83 145 GLU A C 1
ATOM 1128 O O . GLU A 1 150 ? 35.477 14.368 25.098 1.00 39.11 145 GLU A O 1
ATOM 1134 N N . THR A 1 151 ? 34.140 14.384 23.290 1.00 36.51 146 THR A N 1
ATOM 1135 C CA . THR A 1 151 ? 34.310 15.816 23.024 1.00 36.34 146 THR A CA 1
ATOM 1136 C C . THR A 1 151 ? 33.058 16.657 23.283 1.00 35.67 146 THR A C 1
ATOM 1137 O O . THR A 1 151 ? 33.148 17.881 23.408 1.00 36.49 146 THR A O 1
ATOM 1141 N N . GLY A 1 152 ? 31.899 16.007 23.356 1.00 34.54 147 GLY A N 1
ATOM 1142 C CA . GLY A 1 152 ? 30.624 16.717 23.492 1.00 33.64 147 GLY A CA 1
ATOM 1143 C C . GLY A 1 152 ? 30.213 17.433 22.214 1.00 32.47 147 GLY A C 1
ATOM 1144 O O . GLY A 1 152 ? 29.353 18.322 22.236 1.00 32.46 147 GLY A O 1
ATOM 1145 N N . SER A 1 153 ? 30.835 17.041 21.103 1.00 31.62 148 SER A N 1
ATOM 1146 C CA . SER A 1 153 ? 30.522 17.583 19.785 1.00 30.39 148 SER A CA 1
ATOM 1147 C C . SER A 1 153 ? 29.178 17.055 19.301 1.00 28.85 148 SER A C 1
ATOM 1148 O O . SER A 1 153 ? 28.598 16.151 19.901 1.00 29.31 148 SER A O 1
ATOM 1151 N N . LEU A 1 154 ? 28.673 17.652 18.233 1.00 27.02 149 LEU A N 1
ATOM 1152 C CA . LEU A 1 154 ? 27.446 17.189 17.614 1.00 25.42 149 LEU A CA 1
ATOM 1153 C C . LEU A 1 154 ? 27.791 16.546 16.288 1.00 24.35 149 LEU A C 1
ATOM 1154 O O . LEU A 1 154 ? 28.538 17.119 15.494 1.00 24.64 149 LEU A O 1
ATOM 1159 N N . ILE A 1 155 ? 27.271 15.342 16.062 1.00 23.44 150 ILE A N 1
ATOM 1160 C CA . ILE A 1 155 ? 27.408 14.696 14.768 1.00 22.79 150 ILE A CA 1
ATOM 1161 C C . ILE A 1 155 ? 26.257 15.186 13.897 1.00 21.63 150 ILE A C 1
ATOM 1162 O O . ILE A 1 155 ? 25.098 14.857 14.148 1.00 20.84 150 ILE A O 1
ATOM 1167 N N . VAL A 1 156 ? 26.579 15.997 12.894 1.00 21.52 151 VAL A N 1
ATOM 1168 C CA . VAL A 1 156 ? 25.570 16.498 11.969 1.00 20.78 151 VAL A CA 1
ATOM 1169 C C . VAL A 1 156 ? 25.735 15.772 10.642 1.00 20.68 151 VAL A C 1
ATOM 1170 O O . VAL A 1 156 ? 26.826 15.732 10.079 1.00 21.35 151 VAL A O 1
ATOM 1174 N N . TYR A 1 157 ? 24.656 15.171 10.156 1.00 19.70 152 TYR A N 1
ATOM 1175 C CA . TYR A 1 157 ? 24.725 14.446 8.895 1.00 19.97 152 TYR A CA 1
ATOM 1176 C C . TYR A 1 157 ? 23.425 14.545 8.103 1.00 19.05 152 TYR A C 1
ATOM 1177 O O . TYR A 1 157 ? 22.424 15.086 8.581 1.00 17.92 152 TYR A O 1
ATOM 1186 N N . THR A 1 158 ? 23.458 14.029 6.881 1.00 20.08 153 THR A N 1
ATOM 1187 C CA . THR A 1 158 ? 22.284 14.049 6.021 1.00 19.51 153 THR A CA 1
ATOM 1188 C C . THR A 1 158 ? 22.047 12.673 5.370 1.00 20.46 153 THR A C 1
ATOM 1189 O O . THR A 1 158 ? 22.794 11.724 5.605 1.00 21.43 153 THR A O 1
ATOM 1193 N N . SER A 1 159 ? 20.976 12.562 4.595 1.00 20.43 154 SER A N 1
ATOM 1194 C CA . SER A 1 159 ? 20.740 11.363 3.798 1.00 21.41 154 SER A CA 1
ATOM 1195 C C . SER A 1 159 ? 20.673 11.797 2.335 1.00 21.74 154 SER A C 1
ATOM 1196 O O . SER A 1 159 ? 21.160 12.875 1.989 1.00 21.92 154 SER A O 1
ATOM 1199 N N . ALA A 1 160 ? 20.067 10.979 1.477 1.00 21.99 155 ALA A N 1
ATOM 1200 C CA . ALA A 1 160 ? 19.812 11.400 0.096 1.00 21.95 155 ALA A CA 1
ATOM 1201 C C . ALA A 1 160 ? 18.630 12.375 -0.023 1.00 20.55 155 ALA A C 1
ATOM 1202 O O . ALA A 1 160 ? 18.468 13.022 -1.058 1.00 20.06 155 ALA A O 1
ATOM 1204 N N . ASP A 1 161 ? 17.816 12.474 1.032 1.00 19.58 156 ASP A N 1
ATOM 1205 C CA . ASP A 1 161 ? 16.673 13.391 1.069 1.00 18.75 156 ASP A CA 1
ATOM 1206 C C . ASP A 1 161 ? 17.002 14.708 1.775 1.00 18.34 156 ASP A C 1
ATOM 1207 O O . ASP A 1 161 ? 18.114 14.895 2.263 1.00 18.87 156 ASP A O 1
ATOM 1212 N N . SER A 1 162 ? 16.021 15.608 1.832 1.00 17.49 157 SER A N 1
ATOM 1213 C CA . SER A 1 162 ? 16.206 16.935 2.412 1.00 17.25 157 SER A CA 1
ATOM 1214 C C . SER A 1 162 ? 16.083 16.890 3.933 1.00 16.76 157 SER A C 1
ATOM 1215 O O . SER A 1 162 ? 15.052 17.272 4.495 1.00 16.04 157 SER A O 1
ATOM 1218 N N . VAL A 1 163 ? 17.135 16.420 4.600 1.00 17.56 158 VAL A N 1
ATOM 1219 C CA . VAL A 1 163 ? 17.113 16.304 6.062 1.00 17.77 158 VAL A CA 1
ATOM 1220 C C . VAL A 1 163 ? 18.427 16.767 6.683 1.00 18.27 158 VAL A C 1
ATOM 1221 O O . VAL A 1 163 ? 19.483 16.688 6.060 1.00 18.86 158 VAL A O 1
ATOM 1225 N N . LEU A 1 164 ? 18.342 17.261 7.910 1.00 17.15 159 LEU A N 1
ATOM 1226 C CA . LEU A 1 164 ? 19.528 17.530 8.709 1.00 16.60 159 LEU A CA 1
ATOM 1227 C C . LEU A 1 164 ? 19.377 16.724 9.989 1.00 16.15 159 LEU A C 1
ATOM 1228 O O . LEU A 1 164 ? 18.416 16.914 10.736 1.00 16.09 159 LEU A O 1
ATOM 1233 N N . GLN A 1 165 ? 20.318 15.816 10.231 1.00 16.20 160 GLN A N 1
ATOM 1234 C CA . GLN A 1 165 ? 20.230 14.912 11.375 1.00 16.26 160 GLN A CA 1
ATOM 1235 C C . GLN A 1 165 ? 21.325 15.236 12.369 1.00 16.16 160 GLN A C 1
ATOM 1236 O O . GLN A 1 165 ? 22.476 15.430 11.975 1.00 16.87 160 GLN A O 1
ATOM 1242 N N . ILE A 1 166 ? 20.961 15.295 13.649 1.00 15.82 161 ILE A N 1
ATOM 1243 C CA . ILE A 1 166 ? 21.913 15.582 14.719 1.00 16.29 161 ILE A CA 1
ATOM 1244 C C . ILE A 1 166 ? 21.951 14.433 15.724 1.00 16.43 161 ILE A C 1
ATOM 1245 O O . ILE A 1 166 ? 20.963 14.166 16.428 1.00 16.34 161 ILE A O 1
ATOM 1250 N N . ALA A 1 167 ? 23.095 13.754 15.771 1.00 16.74 162 ALA A N 1
ATOM 1251 C CA . ALA A 1 167 ? 23.286 12.636 16.689 1.00 17.29 162 ALA A CA 1
ATOM 1252 C C . ALA A 1 167 ? 24.152 13.024 17.878 1.00 18.04 162 ALA A C 1
ATOM 1253 O O . ALA A 1 167 ? 25.197 13.659 17.724 1.00 18.76 162 ALA A O 1
ATOM 1255 N N . ALA A 1 168 ? 23.706 12.619 19.065 1.00 18.25 163 ALA A N 1
ATOM 1256 C CA . ALA A 1 168 ? 24.448 12.845 20.306 1.00 19.59 163 ALA A CA 1
ATOM 1257 C C . ALA A 1 168 ? 24.131 11.737 21.302 1.00 20.10 163 ALA A C 1
ATOM 1258 O O . ALA A 1 168 ? 23.002 11.252 21.362 1.00 19.84 163 ALA A O 1
ATOM 1260 N N . HIS A 1 169 ? 25.130 11.329 22.078 1.00 21.76 164 HIS A N 1
ATOM 1261 C CA . HIS A 1 169 ? 24.946 10.265 23.058 1.00 22.62 164 HIS A CA 1
ATOM 1262 C C . HIS A 1 169 ? 24.124 10.784 24.234 1.00 23.09 164 HIS A C 1
ATOM 1263 O O . HIS A 1 169 ? 24.404 11.861 24.764 1.00 24.00 164 HIS A O 1
ATOM 1270 N N . GLU A 1 170 ? 23.121 10.006 24.637 1.00 23.18 165 GLU A N 1
ATOM 1271 C CA . GLU A 1 170 ? 22.175 10.401 25.693 1.00 24.46 165 GLU A CA 1
ATOM 1272 C C . GLU A 1 170 ? 22.832 10.629 27.057 1.00 26.72 165 GLU A C 1
ATOM 1273 O O . GLU A 1 170 ? 22.311 11.378 27.887 1.00 27.94 165 GLU A O 1
ATOM 1279 N N . GLU A 1 171 ? 23.969 9.978 27.282 1.00 28.00 166 GLU A N 1
ATOM 1280 C CA . GLU A 1 171 ? 24.698 10.102 28.545 1.00 30.60 166 GLU A CA 1
ATOM 1281 C C . GLU A 1 171 ? 25.760 11.198 28.505 1.00 31.64 166 GLU A C 1
ATOM 1282 O O . GLU A 1 171 ? 26.439 11.451 29.503 1.00 34.21 166 GLU A O 1
ATOM 1288 N N . VAL A 1 172 ? 25.879 11.861 27.356 1.00 30.16 167 VAL A N 1
ATOM 1289 C CA . VAL A 1 172 ? 26.852 12.940 27.167 1.00 31.52 167 VAL A CA 1
ATOM 1290 C C . VAL A 1 172 ? 26.138 14.271 26.896 1.00 30.59 167 VAL A C 1
ATOM 1291 O O . VAL A 1 172 ? 26.481 15.304 27.476 1.00 32.47 167 VAL A O 1
ATOM 1295 N N . VAL A 1 173 ? 25.147 14.231 26.012 1.00 28.02 168 VAL A N 1
ATOM 1296 C CA . VAL A 1 173 ? 24.307 15.384 25.718 1.00 27.37 168 VAL A CA 1
ATOM 1297 C C . VAL A 1 173 ? 22.889 15.043 26.164 1.00 27.01 168 VAL A C 1
ATOM 1298 O O . VAL A 1 173 ? 22.240 14.187 25.550 1.00 25.52 168 VAL A O 1
ATOM 1302 N N . PRO A 1 174 ? 22.395 15.708 27.228 1.00 28.79 169 PRO A N 1
ATOM 1303 C CA . PRO A 1 174 ? 21.060 15.381 27.732 1.00 29.26 169 PRO A CA 1
ATOM 1304 C C . PRO A 1 174 ? 20.012 15.540 26.633 1.00 27.41 169 PRO A C 1
ATOM 1305 O O . PRO A 1 174 ? 20.119 16.453 25.806 1.00 26.04 169 PRO A O 1
ATOM 1309 N N . LEU A 1 175 ? 19.027 14.644 26.616 1.00 27.28 170 LEU A N 1
ATOM 1310 C CA . LEU A 1 175 ? 17.980 14.669 25.595 1.00 26.41 170 LEU A CA 1
ATOM 1311 C C . LEU A 1 175 ? 17.366 16.049 25.378 1.00 26.74 170 LEU A C 1
ATOM 1312 O O . LEU A 1 175 ? 17.253 16.490 24.233 1.00 25.22 170 LEU A O 1
ATOM 1317 N N . ASP A 1 176 ? 16.976 16.721 26.464 1.00 29.30 171 ASP A N 1
ATOM 1318 C CA A ASP A 1 176 ? 16.335 18.033 26.360 0.40 30.54 171 ASP A CA 1
ATOM 1319 C CA B ASP A 1 176 ? 16.333 18.035 26.363 0.60 30.70 171 ASP A CA 1
ATOM 1320 C C . ASP A 1 176 ? 17.245 19.076 25.708 1.00 29.83 171 ASP A C 1
ATOM 1321 O O . ASP A 1 176 ? 16.767 19.982 25.023 1.00 29.69 171 ASP A O 1
ATOM 1330 N N . GLU A 1 177 ? 18.556 18.930 25.910 1.00 29.48 172 GLU A N 1
ATOM 1331 C CA . GLU A 1 177 ? 19.538 19.800 25.258 1.00 28.89 172 GLU A CA 1
ATOM 1332 C C . GLU A 1 177 ? 19.648 19.473 23.765 1.00 25.86 172 GLU A C 1
ATOM 1333 O O . GLU A 1 177 ? 19.721 20.377 22.930 1.00 25.32 172 GLU A O 1
ATOM 1339 N N . LEU A 1 178 ? 19.647 18.184 23.426 1.00 24.01 173 LEU A N 1
ATOM 1340 C CA . LEU A 1 178 ? 19.629 17.779 22.016 1.00 21.98 173 LEU A CA 1
ATOM 1341 C C . LEU A 1 178 ? 18.401 18.343 21.295 1.00 21.31 173 LEU A C 1
ATOM 1342 O O . LEU A 1 178 ? 18.515 18.838 20.172 1.00 20.73 173 LEU 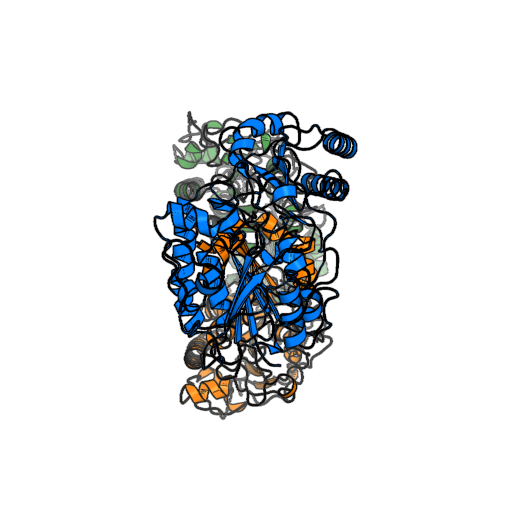A O 1
ATOM 1347 N N . TYR A 1 179 ? 17.241 18.278 21.947 1.00 22.35 174 TYR A N 1
ATOM 1348 C CA . TYR A 1 179 ? 15.995 18.819 21.382 1.00 22.41 174 TYR A CA 1
ATOM 1349 C C . TYR A 1 179 ? 16.064 20.338 21.194 1.00 23.07 174 TYR A C 1
ATOM 1350 O O . TYR A 1 179 ? 15.648 20.861 20.156 1.00 22.14 174 TYR A O 1
ATOM 1359 N N . LYS A 1 180 ? 16.603 21.035 22.195 1.00 24.38 175 LYS A N 1
ATOM 1360 C CA . LYS A 1 180 ? 16.840 22.481 22.100 1.00 26.03 175 LYS A CA 1
ATOM 1361 C C . LYS A 1 180 ? 17.766 22.849 20.933 1.00 24.37 175 LYS A C 1
ATOM 1362 O O . LYS A 1 180 ? 17.487 23.797 20.187 1.00 24.83 175 LYS A O 1
ATOM 1368 N N . ILE A 1 181 ? 18.853 22.092 20.771 1.00 22.91 176 ILE A N 1
ATOM 1369 C CA . ILE A 1 181 ? 19.761 22.259 19.630 1.00 21.72 176 ILE A CA 1
ATOM 1370 C C . ILE A 1 181 ? 19.040 22.040 18.292 1.00 20.27 176 ILE A C 1
ATOM 1371 O O . ILE A 1 181 ? 19.251 22.790 17.335 1.00 20.20 176 ILE A O 1
ATOM 1376 N N . CYS A 1 182 ? 18.180 21.029 18.228 1.00 19.37 177 CYS A N 1
ATOM 1377 C CA . CYS A 1 182 ? 17.473 20.724 16.979 1.00 18.78 177 CYS A CA 1
ATOM 1378 C C . CYS A 1 182 ? 16.478 21.816 16.611 1.00 19.19 177 CYS A C 1
ATOM 1379 O O . CYS A 1 182 ? 16.286 22.113 15.433 1.00 18.54 177 CYS A O 1
ATOM 1382 N N . LYS A 1 183 ? 15.855 22.416 17.623 1.00 20.78 178 LYS A N 1
ATOM 1383 C CA . LYS A 1 183 ? 14.940 23.530 17.402 1.00 21.97 178 LYS A CA 1
ATOM 1384 C C . LYS A 1 183 ? 15.672 24.750 16.848 1.00 22.19 178 LYS A C 1
ATOM 1385 O O . LYS A 1 183 ? 15.135 25.468 16.002 1.00 22.05 178 LYS A O 1
ATOM 1391 N N . ILE A 1 184 ? 16.892 24.977 17.333 1.00 22.27 179 ILE A N 1
ATOM 1392 C CA . ILE A 1 184 ? 17.754 26.038 16.805 1.00 23.24 179 ILE A CA 1
ATOM 1393 C C . ILE A 1 184 ? 18.084 25.756 15.337 1.00 21.46 179 ILE A C 1
ATOM 1394 O O . ILE A 1 184 ? 17.939 26.634 14.485 1.00 21.67 179 ILE A O 1
ATOM 1399 N N . ALA A 1 185 ? 18.504 24.525 15.052 1.00 20.08 180 ALA A N 1
ATOM 1400 C CA . ALA A 1 185 ? 18.794 24.102 13.681 1.00 18.96 180 ALA A CA 1
ATOM 1401 C C . ALA A 1 185 ? 17.567 24.241 12.781 1.00 18.94 180 ALA A C 1
ATOM 1402 O O . ALA A 1 185 ? 17.690 24.624 11.614 1.00 18.99 180 ALA A O 1
ATOM 1404 N N . ARG A 1 186 ? 16.384 23.954 13.329 1.00 18.63 181 ARG A N 1
ATOM 1405 C CA . ARG A 1 186 ? 15.126 24.097 12.579 1.00 19.10 181 ARG A CA 1
ATOM 1406 C C . ARG A 1 186 ? 14.862 25.553 12.184 1.00 20.24 181 ARG A C 1
ATOM 1407 O O . ARG A 1 186 ? 14.374 25.825 11.084 1.00 20.36 181 ARG A O 1
ATOM 1415 N N . GLU A 1 187 ? 15.199 26.480 13.080 1.00 21.18 182 GLU A N 1
ATOM 1416 C CA . GLU A 1 187 ? 15.024 27.907 12.820 1.00 22.86 182 GLU A CA 1
ATOM 1417 C C . GLU A 1 187 ? 16.023 28.409 11.787 1.00 22.13 182 GLU A C 1
ATOM 1418 O O . GLU A 1 187 ? 15.675 29.209 10.916 1.00 22.91 182 GLU A O 1
ATOM 1424 N N . LEU A 1 188 ? 17.265 27.943 11.895 1.00 20.72 183 LEU A N 1
ATOM 1425 C CA . LEU A 1 188 ? 18.330 28.363 10.989 1.00 20.78 183 LEU A CA 1
ATOM 1426 C C . LEU A 1 188 ? 18.108 27.866 9.566 1.00 19.93 183 LEU A C 1
ATOM 1427 O O . LEU A 1 188 ? 18.539 28.510 8.600 1.00 20.35 183 LEU A O 1
ATOM 1432 N N . THR A 1 189 ? 17.426 26.726 9.448 1.00 18.69 184 THR A N 1
ATOM 1433 C CA . THR A 1 189 ? 17.196 26.102 8.148 1.00 18.48 184 THR A CA 1
ATOM 1434 C C . THR A 1 189 ? 15.887 26.548 7.466 1.00 19.43 184 THR A C 1
ATOM 1435 O O . THR A 1 189 ? 15.552 26.046 6.391 1.00 19.63 184 THR A O 1
ATOM 1439 N N . LEU A 1 190 ? 15.166 27.491 8.080 1.00 20.30 185 LEU A N 1
ATOM 1440 C CA . LEU A 1 190 ? 14.088 28.199 7.382 1.00 21.95 185 LEU A CA 1
ATOM 1441 C C . LEU A 1 190 ? 14.698 29.393 6.640 1.00 23.12 185 LEU A C 1
ATOM 1442 O O . LEU A 1 190 ? 14.503 30.569 6.993 1.00 24.55 185 LEU A O 1
ATOM 1447 N N . ASP A 1 191 ? 15.450 29.058 5.604 1.00 22.95 186 ASP A N 1
ATOM 1448 C CA . ASP A 1 191 ? 16.333 29.986 4.918 1.00 24.10 186 ASP A CA 1
ATOM 1449 C C . ASP A 1 191 ? 16.574 29.322 3.582 1.00 24.25 186 ASP A C 1
ATOM 1450 O O . ASP A 1 191 ? 17.033 28.178 3.531 1.00 22.79 186 ASP A O 1
ATOM 1455 N N . GLU A 1 192 ? 16.251 30.017 2.498 1.00 26.02 187 GLU A N 1
ATOM 1456 C CA . GLU A 1 192 ? 16.268 29.369 1.188 1.00 27.59 187 GLU A CA 1
ATOM 1457 C C . GLU A 1 192 ? 17.666 28.979 0.685 1.00 28.60 187 GLU A C 1
ATOM 1458 O O . GLU A 1 192 ? 17.783 28.216 -0.274 1.00 30.33 187 GLU A O 1
ATOM 1464 N N . LYS A 1 193 ? 18.708 29.511 1.322 1.00 29.05 188 LYS A N 1
ATOM 1465 C CA . LYS A 1 193 ? 20.085 29.103 1.027 1.00 30.48 188 LYS A CA 1
ATOM 1466 C C . LYS A 1 193 ? 20.328 27.657 1.444 1.00 29.07 188 LYS A C 1
ATOM 1467 O O . LYS A 1 193 ? 21.099 26.943 0.806 1.00 30.33 188 LYS A O 1
ATOM 1473 N N . TYR A 1 194 ? 19.680 27.233 2.524 1.00 27.00 189 TYR A N 1
ATOM 1474 C CA . TYR A 1 194 ? 19.808 25.857 2.994 1.00 25.92 189 TYR A CA 1
ATOM 1475 C C . TYR A 1 194 ? 18.517 25.326 3.610 1.00 24.55 189 TYR A C 1
ATOM 1476 O O . TYR A 1 194 ? 18.496 24.894 4.758 1.00 23.58 189 TYR A O 1
ATOM 1485 N N . MET A 1 195 ? 17.447 25.347 2.816 1.00 25.45 190 MET A N 1
ATOM 1486 C CA . MET A 1 195 ? 16.136 24.911 3.276 1.00 25.48 190 MET A CA 1
ATOM 1487 C C . MET A 1 195 ? 16.037 23.395 3.366 1.00 24.78 190 MET A C 1
ATOM 1488 O O . MET A 1 195 ? 15.956 22.711 2.341 1.00 25.77 190 MET A O 1
ATOM 1493 N N . VAL A 1 196 ? 16.026 22.877 4.590 1.00 23.35 191 VAL A N 1
ATOM 1494 C CA . VAL A 1 196 ? 15.872 21.440 4.789 1.00 23.30 191 VAL A CA 1
ATOM 1495 C C . VAL A 1 196 ? 14.424 21.134 5.161 1.00 23.52 191 VAL A C 1
ATOM 1496 O O . VAL A 1 196 ? 13.788 21.887 5.912 1.00 23.07 191 VAL A O 1
ATOM 1500 N N . GLY A 1 197 ? 13.900 20.044 4.613 1.00 24.02 192 GLY A N 1
ATOM 1501 C CA . GLY A 1 197 ? 12.537 19.635 4.899 1.00 24.86 192 GLY A CA 1
ATOM 1502 C C . GLY A 1 197 ? 12.337 19.294 6.361 1.00 23.89 192 GLY A C 1
ATOM 1503 O O . GLY A 1 197 ? 11.332 19.666 6.964 1.00 24.36 192 GLY A O 1
ATOM 1504 N N . ARG A 1 198 ? 13.321 18.608 6.932 1.00 22.34 193 ARG A N 1
ATOM 1505 C CA . ARG A 1 198 ? 13.182 17.991 8.236 1.00 22.06 193 ARG A CA 1
ATOM 1506 C C . ARG A 1 198 ? 14.496 18.021 9.004 1.00 19.75 193 ARG A C 1
ATOM 1507 O O . ARG A 1 198 ? 15.538 17.660 8.464 1.00 19.10 193 ARG A O 1
ATOM 1515 N N . VAL A 1 199 ? 14.443 18.466 10.258 1.00 18.45 194 VAL A N 1
ATOM 1516 C CA . VAL A 1 199 ? 15.559 18.301 11.189 1.00 16.85 194 VAL A CA 1
ATOM 1517 C C . VAL A 1 199 ? 15.224 17.099 12.081 1.00 17.03 194 VAL A C 1
ATOM 1518 O O . VAL A 1 199 ? 14.101 16.990 12.571 1.00 17.84 194 VAL A O 1
ATOM 1522 N N . ILE A 1 200 ? 16.175 16.189 12.274 1.00 16.37 195 ILE A N 1
ATOM 1523 C CA . ILE A 1 200 ? 15.896 14.994 13.082 1.00 16.83 195 ILE A CA 1
ATOM 1524 C C . ILE A 1 200 ? 16.891 14.846 14.234 1.00 16.30 195 ILE A C 1
ATOM 1525 O O . ILE A 1 200 ? 18.103 14.810 14.016 1.00 16.42 195 ILE A O 1
ATOM 1530 N N . ALA A 1 201 ? 16.366 14.774 15.456 1.00 16.53 196 ALA A N 1
ATOM 1531 C CA . ALA A 1 201 ? 17.172 14.435 16.629 1.00 16.73 196 ALA A CA 1
ATOM 1532 C C . ALA A 1 201 ? 17.456 12.935 16.594 1.00 17.09 196 ALA A C 1
ATOM 1533 O O . ALA A 1 201 ? 16.527 12.132 16.478 1.00 17.72 196 ALA A O 1
ATOM 1535 N N . ARG A 1 202 ? 18.732 12.565 16.690 1.00 16.78 197 ARG A N 1
ATOM 1536 C CA . ARG A 1 202 ? 19.140 11.164 16.636 1.00 17.41 197 ARG A CA 1
ATOM 1537 C C . ARG A 1 202 ? 19.932 10.776 17.885 1.00 17.83 197 ARG A C 1
ATOM 1538 O O . ARG A 1 202 ? 21.137 10.520 17.793 1.00 18.15 197 ARG A O 1
ATOM 1546 N N . PRO A 1 203 ? 19.265 10.738 19.056 1.00 17.82 198 PRO A N 1
ATOM 1547 C CA . PRO A 1 203 ? 19.994 10.312 20.248 1.00 18.49 198 PRO A CA 1
ATOM 1548 C C . PRO A 1 203 ? 20.432 8.854 20.137 1.00 19.06 198 PRO A C 1
ATOM 1549 O O . PRO A 1 203 ? 19.730 8.033 19.538 1.00 19.34 198 PRO A O 1
ATOM 1553 N N . PHE A 1 204 ? 21.588 8.543 20.705 1.00 19.68 199 PHE A N 1
ATOM 1554 C CA . PHE A 1 204 ? 22.076 7.173 20.716 1.00 20.91 199 PHE A CA 1
ATOM 1555 C C . PHE A 1 204 ? 22.669 6.807 22.071 1.00 22.49 199 PHE A C 1
ATOM 1556 O O . PHE A 1 204 ? 22.977 7.680 22.882 1.00 22.20 199 PHE A O 1
ATOM 1564 N N . VAL A 1 205 ? 22.791 5.508 22.318 1.00 24.27 200 VAL A N 1
ATOM 1565 C CA . VAL A 1 205 ? 23.408 5.008 23.541 1.00 26.22 200 VAL A CA 1
ATOM 1566 C C . VAL A 1 205 ? 24.429 3.936 23.188 1.00 28.07 200 VAL A C 1
ATOM 1567 O O . VAL A 1 205 ? 24.606 3.603 22.014 1.00 27.81 200 VAL A O 1
ATOM 1571 N N . GLY A 1 206 ? 25.099 3.407 24.206 1.00 30.18 201 GLY A N 1
ATOM 1572 C CA . GLY A 1 206 ? 26.038 2.310 24.024 1.00 33.09 201 GLY A CA 1
ATOM 1573 C C . GLY A 1 206 ? 27.490 2.713 24.164 1.00 34.69 201 GLY A C 1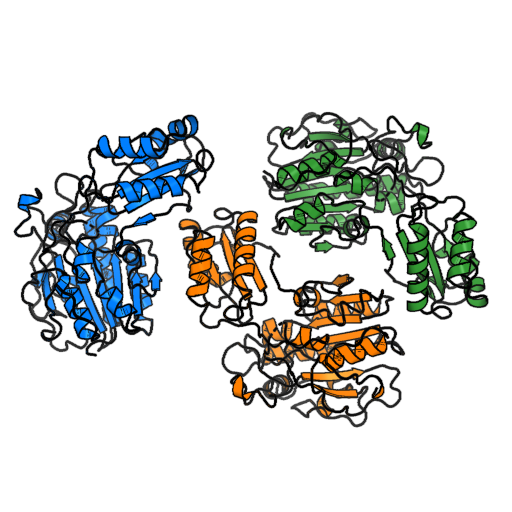
ATOM 1574 O O . GLY A 1 206 ? 27.808 3.799 24.646 1.00 34.10 201 GLY A O 1
ATOM 1575 N N . GLU A 1 207 ? 28.369 1.818 23.734 1.00 37.21 202 GLU A N 1
ATOM 1576 C CA . GLU A 1 207 ? 29.812 2.006 23.837 1.00 39.57 202 GLU A CA 1
ATOM 1577 C C . GLU A 1 207 ? 30.432 1.836 22.448 1.00 40.40 202 GLU A C 1
ATOM 1578 O O . GLU A 1 207 ? 29.774 1.300 21.552 1.00 39.67 202 GLU A O 1
ATOM 1584 N N . PRO A 1 208 ? 31.688 2.300 22.255 1.00 42.30 203 PRO A N 1
ATOM 1585 C CA . PRO A 1 208 ? 32.337 2.156 20.947 1.00 43.63 203 PRO A CA 1
ATOM 1586 C C . PRO A 1 208 ? 32.269 0.722 20.425 1.00 45.70 203 PRO A C 1
ATOM 1587 O O . PRO A 1 208 ? 32.605 -0.217 21.149 1.00 47.75 203 PRO A O 1
ATOM 1591 N N . GLY A 1 209 ? 31.809 0.570 19.186 1.00 45.27 204 GLY A N 1
ATOM 1592 C CA . GLY A 1 209 ? 31.619 -0.742 18.574 1.00 47.70 204 GLY A CA 1
ATOM 1593 C C . GLY A 1 209 ? 30.271 -1.378 18.869 1.00 46.45 204 GLY A C 1
ATOM 1594 O O . GLY A 1 209 ? 30.021 -2.518 18.471 1.00 48.81 204 GLY A O 1
ATOM 1595 N N . ASN A 1 210 ? 29.405 -0.645 19.569 1.00 43.26 205 ASN A N 1
ATOM 1596 C CA . ASN A 1 210 ? 28.068 -1.125 19.923 1.00 42.03 205 ASN A CA 1
ATOM 1597 C C . ASN A 1 210 ? 27.098 0.022 20.235 1.00 38.30 205 ASN A C 1
ATOM 1598 O O . ASN A 1 210 ? 26.448 0.039 21.282 1.00 37.48 205 ASN A O 1
ATOM 1603 N N . PHE A 1 211 ? 27.010 0.982 19.318 1.00 36.26 206 PHE A N 1
ATOM 1604 C CA . PHE A 1 211 ? 26.084 2.101 19.466 1.00 33.06 206 PHE A CA 1
ATOM 1605 C C . PHE A 1 211 ? 24.745 1.779 18.831 1.00 32.50 206 PHE A C 1
ATOM 1606 O O . PHE A 1 211 ? 24.688 1.172 17.761 1.00 33.91 206 PHE A O 1
ATOM 1614 N N . THR A 1 212 ? 23.669 2.191 19.496 1.00 30.81 207 THR A N 1
ATOM 1615 C CA . THR A 1 212 ? 22.324 2.055 18.944 1.00 30.59 207 THR A CA 1
ATOM 1616 C C . THR A 1 212 ? 21.549 3.348 19.130 1.00 27.69 207 THR A C 1
ATOM 1617 O O . THR A 1 212 ? 21.587 3.957 20.200 1.00 26.79 207 THR A O 1
ATOM 1621 N N . ARG A 1 213 ? 20.861 3.767 18.075 1.00 26.50 208 ARG A N 1
ATOM 1622 C CA . ARG A 1 213 ? 19.955 4.903 18.151 1.00 24.34 208 ARG A CA 1
ATOM 1623 C C . ARG A 1 213 ? 18.734 4.512 18.982 1.00 24.80 208 ARG A C 1
ATOM 1624 O O . ARG A 1 213 ? 18.260 3.376 18.907 1.00 26.69 208 ARG A O 1
ATOM 1632 N N . THR A 1 214 ? 18.233 5.450 19.779 1.00 23.06 209 THR A N 1
ATOM 1633 C CA . THR A 1 214 ? 17.110 5.165 20.671 1.00 24.19 209 THR A CA 1
ATOM 1634 C C . THR A 1 214 ? 15.781 5.646 20.074 1.00 24.01 209 THR A C 1
ATOM 1635 O O . THR A 1 214 ? 15.777 6.494 19.176 1.00 22.63 209 THR A O 1
ATOM 1639 N N . PRO A 1 215 ? 14.646 5.114 20.572 1.00 25.78 210 PRO A N 1
ATOM 1640 C CA . PRO A 1 215 ? 13.338 5.632 20.160 1.00 26.61 210 PRO A CA 1
ATOM 1641 C C . PRO A 1 215 ? 13.051 7.064 20.629 1.00 25.73 210 PRO A C 1
ATOM 1642 O O . PRO A 1 215 ? 11.930 7.551 20.449 1.00 27.04 210 PRO A O 1
ATOM 1646 N N . ASN A 1 216 ? 14.045 7.733 21.215 1.00 24.19 211 ASN A N 1
ATOM 1647 C CA . ASN A 1 216 ? 13.887 9.125 21.643 1.00 24.10 211 ASN A CA 1
ATOM 1648 C C . ASN A 1 216 ? 14.082 10.124 20.500 1.00 22.98 211 ASN A C 1
ATOM 1649 O O . ASN A 1 216 ? 14.079 11.342 20.698 1.00 22.50 211 ASN A O 1
ATOM 1654 N N . ARG A 1 217 ? 14.233 9.579 19.299 1.00 23.04 212 ARG A N 1
ATOM 1655 C CA . ARG A 1 217 ? 14.254 10.347 18.075 1.00 22.64 212 ARG A CA 1
ATOM 1656 C C . ARG A 1 217 ? 13.032 11.260 17.994 1.00 23.53 212 ARG A C 1
ATOM 1657 O O . ARG A 1 217 ? 11.918 10.842 18.316 1.00 25.29 212 ARG A O 1
ATOM 1665 N N . HIS A 1 218 ? 13.262 12.503 17.575 1.00 22.56 213 HIS A N 1
ATOM 1666 C CA A HIS A 1 218 ? 12.202 13.501 17.392 0.50 23.57 213 HIS A CA 1
ATOM 1667 C CA B HIS A 1 218 ? 12.178 13.448 17.348 0.50 23.58 213 HIS A CA 1
ATOM 1668 C C . HIS A 1 218 ? 12.413 14.199 16.049 1.00 22.58 213 HIS A C 1
ATOM 1669 O O . HIS A 1 218 ? 13.551 14.514 15.697 1.00 20.89 213 HIS A O 1
ATOM 1682 N N . ASP A 1 219 ? 11.327 14.454 15.321 1.00 23.99 214 ASP A N 1
ATOM 1683 C CA . ASP A 1 219 ? 11.401 15.156 14.034 1.00 24.11 214 ASP A CA 1
ATOM 1684 C C . ASP A 1 219 ? 10.888 16.590 14.129 1.00 24.40 214 ASP A C 1
ATOM 1685 O O . ASP A 1 219 ? 9.930 16.870 14.854 1.00 26.01 214 ASP A O 1
ATOM 1690 N N . TYR A 1 220 ? 11.538 17.493 13.399 1.00 22.78 215 TYR A N 1
ATOM 1691 C CA . TYR A 1 220 ? 11.126 18.891 13.350 1.00 23.29 215 TYR A CA 1
ATOM 1692 C C . TYR A 1 220 ? 10.841 19.272 11.902 1.00 23.71 215 TYR A C 1
ATOM 1693 O O . TYR A 1 220 ? 11.753 19.582 11.132 1.00 22.39 215 TYR A O 1
ATOM 1702 N N . ALA A 1 221 ? 9.563 19.202 11.546 1.00 22.82 216 ALA A N 1
ATOM 1703 C CA . ALA A 1 221 ? 9.110 19.415 10.172 1.00 21.56 216 ALA A CA 1
ATOM 1704 C C . ALA A 1 221 ? 8.578 20.831 9.977 1.00 21.91 216 ALA A C 1
ATOM 1705 O O . ALA A 1 221 ? 8.299 21.541 10.943 1.00 23.52 216 ALA A O 1
ATOM 1707 N N . LEU A 1 222 ? 8.468 21.244 8.720 1.00 21.30 217 LEU A N 1
ATOM 1708 C CA . LEU A 1 222 ? 7.851 22.520 8.379 1.00 21.33 217 LEU A CA 1
ATOM 1709 C C . LEU A 1 222 ? 6.408 22.259 7.995 1.00 20.03 217 LEU A C 1
ATOM 1710 O O . LEU A 1 222 ? 6.116 21.253 7.352 1.00 19.17 217 LEU A O 1
ATOM 1715 N N . LYS A 1 223 ? 5.515 23.164 8.381 1.00 19.93 218 LYS A N 1
ATOM 1716 C CA . LYS A 1 223 ? 4.124 23.082 7.940 1.00 18.87 218 LYS A CA 1
ATOM 1717 C C . LYS A 1 223 ? 4.035 23.447 6.452 1.00 17.46 218 LYS A C 1
ATOM 1718 O O . LYS A 1 223 ? 4.874 24.202 5.955 1.00 17.98 218 LYS A O 1
ATOM 1724 N N . PRO A 1 224 ? 3.042 22.892 5.730 1.00 16.09 219 PRO A N 1
ATOM 1725 C CA . PRO A 1 224 ? 2.860 23.269 4.328 1.00 15.05 219 PRO A CA 1
ATOM 1726 C C . PRO A 1 224 ? 2.701 24.781 4.195 1.00 15.62 219 PRO A C 1
ATOM 1727 O O . PRO A 1 224 ? 2.170 25.435 5.106 1.00 15.87 219 PRO A O 1
ATOM 1731 N N . PHE A 1 225 ? 3.198 25.332 3.090 1.00 15.91 220 PHE A N 1
ATOM 1732 C CA . PHE A 1 225 ? 3.148 26.781 2.869 1.00 16.78 220 PHE A CA 1
ATOM 1733 C C . PHE A 1 225 ? 1.761 27.185 2.384 1.00 17.19 220 PHE A C 1
ATOM 1734 O O . PHE A 1 225 ? 1.605 27.699 1.273 1.00 17.60 220 PHE A O 1
ATOM 1742 N N . GLY A 1 226 ? 0.759 26.941 3.220 1.00 17.08 221 GLY A N 1
ATOM 1743 C CA . GLY A 1 226 ? -0.626 27.235 2.891 1.00 16.90 221 GLY A CA 1
ATOM 1744 C C . GLY A 1 226 ? -1.548 26.218 3.534 1.00 16.30 221 GLY A C 1
ATOM 1745 O O . GLY A 1 226 ? -1.109 25.121 3.903 1.00 15.18 221 GLY A O 1
ATOM 1746 N N . ARG A 1 227 ? -2.817 26.588 3.689 1.00 16.59 222 ARG A N 1
ATOM 1747 C CA A ARG A 1 227 ? -3.816 25.640 4.157 0.50 16.47 222 ARG A CA 1
ATOM 1748 C CA B ARG A 1 227 ? -3.853 25.659 4.150 0.50 16.59 222 ARG A CA 1
ATOM 1749 C C . ARG A 1 227 ? -4.228 24.742 2.997 1.00 15.49 222 ARG A C 1
ATOM 1750 O O . ARG A 1 227 ? -4.596 25.217 1.923 1.00 15.98 222 ARG A O 1
ATOM 1765 N N . THR A 1 228 ? -4.142 23.439 3.223 1.00 14.33 223 THR A N 1
ATOM 1766 C CA . THR A 1 228 ? -4.338 22.456 2.168 1.00 13.42 223 THR A CA 1
ATOM 1767 C C . THR A 1 228 ? -5.780 21.968 2.115 1.00 13.12 223 THR A C 1
ATOM 1768 O O . THR A 1 228 ? -6.591 22.284 2.984 1.00 13.30 223 THR A O 1
ATOM 1772 N N . VAL A 1 229 ? -6.085 21.166 1.101 1.00 12.80 224 VAL A N 1
ATOM 1773 C CA . VAL A 1 229 ? -7.398 20.537 1.001 1.00 13.72 224 VAL A CA 1
ATOM 1774 C C . VAL A 1 229 ? -7.667 19.647 2.223 1.00 13.73 224 VAL A C 1
ATOM 1775 O O . VAL A 1 229 ? -8.809 19.540 2.674 1.00 14.50 224 VAL A O 1
ATOM 1779 N N . MET A 1 230 ? -6.607 19.048 2.768 1.00 12.63 225 MET A N 1
ATOM 1780 C CA . MET A 1 230 ? -6.707 18.281 4.020 1.00 12.51 225 MET A CA 1
ATOM 1781 C C . MET A 1 230 ? -7.188 19.138 5.190 1.00 12.70 225 MET A C 1
ATOM 1782 O O . MET A 1 230 ? -8.079 18.722 5.945 1.00 13.46 225 MET A O 1
ATOM 1787 N N . ASN A 1 231 ? -6.599 20.322 5.354 1.00 12.57 226 ASN A N 1
ATOM 1788 C CA . ASN A 1 231 ? -7.085 21.278 6.357 1.00 13.61 226 ASN A CA 1
ATOM 1789 C C . ASN A 1 231 ? -8.583 21.553 6.187 1.00 14.55 226 ASN A C 1
ATOM 1790 O O . ASN A 1 231 ? -9.331 21.602 7.159 1.00 14.83 226 ASN A O 1
ATOM 1795 N N . GLU A 1 232 ? -9.003 21.762 4.942 1.00 14.69 227 GLU A N 1
ATOM 1796 C CA . GLU A 1 232 ? -10.399 22.091 4.667 1.00 15.35 227 GLU A CA 1
ATOM 1797 C C . GLU A 1 232 ? -11.339 20.923 4.954 1.00 15.33 227 GLU A C 1
ATOM 1798 O O . GLU A 1 232 ? -12.453 21.139 5.437 1.00 15.97 227 GLU A O 1
ATOM 1804 N N . LEU A 1 233 ? -10.893 19.701 4.657 1.00 14.21 228 LEU A N 1
ATOM 1805 C CA . LEU A 1 233 ? -11.687 18.507 4.969 1.00 14.55 228 LEU A CA 1
ATOM 1806 C C . LEU A 1 233 ? -11.862 18.366 6.479 1.00 15.37 228 LEU A C 1
ATOM 1807 O O . LEU A 1 233 ? -12.977 18.181 6.965 1.00 15.87 228 LEU A O 1
ATOM 1812 N N . LYS A 1 234 ? -10.757 18.481 7.214 1.00 15.42 229 LYS A N 1
ATOM 1813 C CA . LYS A 1 234 ? -10.791 18.390 8.677 1.00 16.64 229 LYS A CA 1
ATOM 1814 C C . LYS A 1 234 ? -11.705 19.459 9.285 1.00 17.95 229 LYS A C 1
ATOM 1815 O O . LYS A 1 234 ? -12.495 19.167 10.192 1.00 18.37 229 LYS A O 1
ATOM 1821 N N . ASP A 1 235 ? -11.608 20.685 8.764 1.00 18.34 230 ASP A N 1
ATOM 1822 C CA . ASP A 1 235 ? -12.390 21.813 9.276 1.00 20.78 230 ASP A CA 1
ATOM 1823 C C . ASP A 1 235 ? -13.887 21.656 8.995 1.00 21.41 230 ASP A C 1
ATOM 1824 O O . ASP A 1 235 ? -14.712 22.297 9.645 1.00 22.79 230 ASP A O 1
ATOM 1829 N N . SER A 1 236 ? -14.224 20.813 8.021 1.00 20.89 231 SER A N 1
ATOM 1830 C CA . SER A 1 236 ? -15.616 20.521 7.684 1.00 22.24 231 SER A CA 1
ATOM 1831 C C . SER A 1 236 ? -16.098 19.186 8.254 1.00 22.14 231 SER A C 1
ATOM 1832 O O . SER A 1 236 ? -17.115 18.649 7.805 1.00 22.66 231 SER A O 1
ATOM 1835 N N . ASP A 1 237 ? -15.345 18.674 9.234 1.00 21.58 232 ASP A N 1
ATOM 1836 C CA A ASP A 1 237 ? -15.707 17.478 9.999 0.50 21.82 232 ASP A CA 1
ATOM 1837 C CA B ASP A 1 237 ? -15.716 17.481 10.003 0.50 21.98 232 ASP A CA 1
ATOM 1838 C C . ASP A 1 237 ? -15.694 16.188 9.177 1.00 20.87 232 ASP A C 1
ATOM 1839 O O . ASP A 1 237 ? -16.402 15.223 9.492 1.00 21.55 232 ASP A O 1
ATOM 1848 N N . TYR A 1 238 ? -14.879 16.170 8.126 1.00 18.97 233 TYR A N 1
ATOM 1849 C CA . TYR A 1 238 ? -14.636 14.942 7.380 1.00 18.12 233 TYR A CA 1
ATOM 1850 C C . TYR A 1 238 ? -13.473 14.197 8.015 1.00 17.50 233 TYR A C 1
ATOM 1851 O O . TYR A 1 238 ? -12.665 14.784 8.738 1.00 17.64 233 TYR A O 1
ATOM 1860 N N . ASP A 1 239 ? -13.405 12.900 7.748 1.00 16.99 234 ASP A N 1
ATOM 1861 C CA . ASP A 1 239 ? -12.287 12.081 8.181 1.00 16.54 234 ASP A CA 1
ATOM 1862 C C . ASP A 1 239 ? -11.124 12.289 7.226 1.00 15.08 234 ASP A C 1
ATOM 1863 O O . ASP A 1 239 ? -11.320 12.351 6.005 1.00 14.75 234 ASP A O 1
ATOM 1868 N N . VAL A 1 240 ? -9.921 12.427 7.779 1.00 14.54 235 VAL A N 1
ATOM 1869 C CA . VAL A 1 240 ? -8.697 12.460 6.976 1.00 13.02 235 VAL A CA 1
ATOM 1870 C C . VAL A 1 240 ? -7.709 11.493 7.605 1.00 12.90 235 VAL A C 1
ATOM 1871 O O . VAL A 1 240 ? -7.015 11.828 8.567 1.00 12.58 235 VAL A O 1
ATOM 1875 N N . ILE A 1 241 ? -7.681 10.283 7.061 1.00 12.67 236 ILE A N 1
ATOM 1876 C CA . ILE A 1 241 ? -6.879 9.205 7.626 1.00 12.98 236 ILE A CA 1
ATOM 1877 C C . ILE A 1 241 ? -5.569 9.142 6.864 1.00 12.21 236 ILE A C 1
ATOM 1878 O O . ILE A 1 241 ? -5.556 8.844 5.669 1.00 12.28 236 ILE A O 1
ATOM 1883 N N . ALA A 1 242 ? -4.480 9.446 7.566 1.00 12.48 237 ALA A N 1
ATOM 1884 C CA . ALA A 1 242 ? -3.138 9.456 6.988 1.00 11.89 237 ALA A CA 1
ATOM 1885 C C . ALA A 1 242 ? -2.440 8.138 7.285 1.00 11.93 237 ALA A C 1
ATOM 1886 O O . ALA A 1 242 ? -2.396 7.705 8.439 1.00 13.31 237 ALA A O 1
ATOM 1888 N N . ILE A 1 243 ? -1.897 7.508 6.245 1.00 11.47 238 ILE A N 1
ATOM 1889 C CA . ILE A 1 243 ? -1.234 6.208 6.393 1.00 11.67 238 ILE A CA 1
ATOM 1890 C C . ILE A 1 243 ? 0.233 6.320 5.978 1.00 11.45 238 ILE A C 1
ATOM 1891 O O . ILE A 1 243 ? 0.546 6.787 4.881 1.00 10.98 238 ILE A O 1
ATOM 1896 N N . GLY A 1 244 ? 1.121 5.875 6.858 1.00 12.29 239 GLY A N 1
ATOM 1897 C CA . GLY A 1 244 ? 2.549 5.910 6.576 1.00 12.63 239 GLY A CA 1
ATOM 1898 C C . GLY A 1 244 ? 3.124 7.282 6.855 1.00 13.01 239 GLY A C 1
ATOM 1899 O O . GLY A 1 244 ? 2.825 7.888 7.883 1.00 13.59 239 GLY A O 1
ATOM 1900 N N . LYS A 1 245 ? 3.938 7.772 5.925 1.00 12.79 240 LYS A N 1
ATOM 1901 C CA . LYS A 1 245 ? 4.639 9.055 6.090 1.00 13.37 240 LYS A CA 1
ATOM 1902 C C . LYS A 1 245 ? 3.745 10.286 5.885 1.00 12.87 240 LYS A C 1
ATOM 1903 O O . LYS A 1 245 ? 4.182 11.416 6.106 1.00 12.87 240 LYS A O 1
ATOM 1909 N N . ILE A 1 246 ? 2.502 10.067 5.463 1.00 11.91 241 ILE A N 1
ATOM 1910 C CA . ILE A 1 246 ? 1.597 11.181 5.145 1.00 11.80 241 ILE A CA 1
ATOM 1911 C C . ILE A 1 246 ? 1.502 12.222 6.259 1.00 12.35 241 ILE A C 1
ATOM 1912 O O . ILE A 1 246 ? 1.701 13.409 5.999 1.00 12.51 241 ILE A O 1
ATOM 1917 N N . SER A 1 247 ? 1.228 11.798 7.497 1.00 12.70 242 SER A N 1
ATOM 1918 C CA . SER A 1 247 ? 1.103 12.783 8.575 1.00 13.71 242 SER A CA 1
ATOM 1919 C C . SER A 1 247 ? 2.391 13.596 8.711 1.00 14.00 242 SER A C 1
ATOM 1920 O O . SER A 1 247 ? 2.339 14.825 8.791 1.00 14.38 242 SER A O 1
ATOM 1923 N N . ASP A 1 248 ? 3.536 12.916 8.717 1.00 13.80 243 ASP A N 1
ATOM 1924 C CA . ASP A 1 248 ? 4.827 13.604 8.806 1.00 14.98 243 ASP A CA 1
ATOM 1925 C C . ASP A 1 248 ? 5.040 14.611 7.670 1.00 13.95 243 ASP A C 1
ATOM 1926 O O . ASP A 1 248 ? 5.505 15.726 7.911 1.00 14.57 243 ASP A O 1
ATOM 1931 N N . ILE A 1 249 ? 4.712 14.202 6.445 1.00 12.37 244 ILE A N 1
ATOM 1932 C CA . ILE A 1 249 ? 4.915 15.042 5.259 1.00 12.30 244 ILE A CA 1
ATOM 1933 C C . ILE A 1 249 ? 4.140 16.363 5.358 1.00 12.41 244 ILE A C 1
ATOM 1934 O O . ILE A 1 249 ? 4.636 17.407 4.922 1.00 12.59 244 ILE A O 1
ATOM 1939 N N . TYR A 1 250 ? 2.949 16.312 5.957 1.00 12.04 245 TYR A N 1
ATOM 1940 C CA . TYR A 1 250 ? 2.114 17.507 6.143 1.00 12.61 245 TYR A CA 1
ATOM 1941 C C . TYR A 1 250 ? 2.202 18.094 7.549 1.00 13.40 245 TYR A C 1
ATOM 1942 O O . TYR A 1 250 ? 1.422 18.991 7.909 1.00 14.17 245 TYR A O 1
ATOM 1951 N N . ASP A 1 251 ? 3.160 17.608 8.340 1.00 13.89 246 ASP A N 1
ATOM 1952 C CA . ASP A 1 251 ? 3.276 17.961 9.762 1.00 14.98 246 ASP A CA 1
ATOM 1953 C C . ASP A 1 251 ? 1.929 17.907 10.489 1.00 14.65 246 ASP A C 1
ATOM 1954 O O . ASP A 1 251 ? 1.614 18.781 11.296 1.00 15.14 246 ASP A O 1
ATOM 1959 N N . GLY A 1 252 ? 1.133 16.885 10.172 1.00 14.29 247 GLY A N 1
ATOM 1960 C CA . GLY A 1 252 ? -0.157 16.663 10.828 1.00 14.97 247 GLY A CA 1
ATOM 1961 C C . GLY A 1 252 ? -1.295 17.579 10.408 1.00 15.11 247 GLY A C 1
ATOM 1962 O O . GLY A 1 252 ? -2.409 17.479 10.934 1.00 15.11 247 GLY A O 1
ATOM 1963 N N . GLU A 1 253 ? -1.030 18.472 9.459 1.00 15.05 248 GLU A N 1
ATOM 1964 C CA . GLU A 1 253 ? -2.031 19.474 9.080 1.00 15.48 248 GLU A CA 1
ATOM 1965 C C . GLU A 1 253 ? -3.217 18.843 8.356 1.00 14.58 248 GLU A C 1
ATOM 1966 O O . GLU A 1 253 ? -3.071 18.251 7.288 1.00 14.97 248 GLU A O 1
ATOM 1972 N N . GLY A 1 254 ? -4.391 18.957 8.963 1.00 15.29 249 GLY A N 1
ATOM 1973 C CA . GLY A 1 254 ? -5.613 18.412 8.384 1.00 14.95 249 GLY A CA 1
ATOM 1974 C C . GLY A 1 254 ? -5.841 16.935 8.659 1.00 14.99 249 GLY A C 1
ATOM 1975 O O . GLY A 1 254 ? -6.799 16.355 8.150 1.00 15.03 249 GLY A O 1
ATOM 1976 N N . VAL A 1 255 ? -4.981 16.333 9.482 1.00 14.45 250 VAL A N 1
ATOM 1977 C CA . VAL A 1 255 ? -5.034 14.886 9.745 1.00 13.80 250 VAL A CA 1
ATOM 1978 C C . VAL A 1 255 ? -5.932 14.596 10.956 1.00 14.42 250 VAL A C 1
ATOM 1979 O O . VAL A 1 255 ? -5.754 15.196 12.015 1.00 15.65 250 VAL A O 1
ATOM 1983 N N . THR A 1 256 ? -6.890 13.681 10.795 1.00 14.44 251 THR A N 1
ATOM 1984 C CA . THR A 1 256 ? -7.773 13.288 11.906 1.00 15.72 251 THR A CA 1
ATOM 1985 C C . THR A 1 256 ? -7.360 11.961 12.563 1.00 16.50 251 THR A C 1
ATOM 1986 O O . THR A 1 256 ? -7.659 11.725 13.737 1.00 17.35 251 THR A O 1
ATOM 1990 N N . GLU A 1 257 ? -6.706 11.097 11.791 1.00 15.84 252 GLU A N 1
ATOM 1991 C CA . GLU A 1 257 ? -6.165 9.832 12.295 1.00 17.60 252 GLU A CA 1
ATOM 1992 C C . GLU A 1 257 ? -4.898 9.497 11.530 1.00 16.43 252 GLU A C 1
ATOM 1993 O O . GLU A 1 257 ? -4.838 9.691 10.318 1.00 15.20 252 GLU A O 1
ATOM 1999 N N . SER A 1 258 ? -3.894 8.992 12.244 1.00 16.69 253 SER A N 1
ATOM 2000 C CA . SER A 1 258 ? -2.636 8.611 11.611 1.00 16.42 253 SER A CA 1
ATOM 2001 C C . SER A 1 258 ? -2.267 7.168 11.940 1.00 16.20 253 SER A C 1
ATOM 2002 O O . SER A 1 258 ? -2.274 6.768 13.109 1.00 16.96 253 SER A O 1
ATOM 2005 N N . LEU A 1 259 ? -1.942 6.406 10.895 1.00 15.38 254 LEU A N 1
ATOM 2006 C CA . LEU A 1 259 ? -1.582 4.998 11.010 1.00 15.93 254 LEU A CA 1
ATOM 2007 C C . LEU A 1 259 ? -0.143 4.784 10.532 1.00 15.22 254 LEU A C 1
ATOM 2008 O O . LEU A 1 259 ? 0.145 4.902 9.345 1.00 13.95 254 LEU A O 1
ATOM 2013 N N . ARG A 1 260 ? 0.753 4.480 11.466 1.00 16.20 255 ARG A N 1
ATOM 2014 C CA . ARG A 1 260 ? 2.156 4.217 11.137 1.00 16.29 255 ARG A CA 1
ATOM 2015 C C . ARG A 1 260 ? 2.282 2.919 10.342 1.00 15.51 255 ARG A C 1
ATOM 2016 O O . ARG A 1 260 ? 1.556 1.956 10.609 1.00 15.28 255 ARG A O 1
ATOM 2024 N N . THR A 1 261 ? 3.206 2.897 9.379 1.00 14.21 256 THR A N 1
ATOM 2025 C CA . THR A 1 261 ? 3.510 1.675 8.642 1.00 14.08 256 THR A CA 1
ATOM 2026 C C . THR A 1 261 ? 5.015 1.393 8.634 1.00 14.83 256 THR A C 1
ATOM 2027 O O . THR A 1 261 ? 5.826 2.312 8.788 1.00 14.61 256 THR A O 1
ATOM 2031 N N . LYS A 1 262 ? 5.372 0.122 8.454 1.00 15.27 257 LYS A N 1
ATOM 2032 C CA . LYS A 1 262 ? 6.763 -0.331 8.535 1.00 16.39 257 LYS A CA 1
ATOM 2033 C C . LYS A 1 262 ? 7.341 -0.766 7.181 1.00 15.71 257 LYS A C 1
ATOM 2034 O O . LYS A 1 262 ? 8.552 -1.018 7.061 1.00 15.51 257 LYS A O 1
ATOM 2040 N N . SER A 1 263 ? 6.463 -0.892 6.189 1.00 14.44 258 SER A N 1
ATOM 2041 C CA . SER A 1 263 ? 6.816 -1.426 4.876 1.00 13.94 258 SER A CA 1
ATOM 2042 C C . SER A 1 263 ? 5.683 -1.142 3.906 1.00 13.08 258 SER A C 1
ATOM 2043 O O . SER A 1 263 ? 4.574 -0.784 4.327 1.00 12.57 258 SER A O 1
ATOM 2046 N N . ASN A 1 264 ? 5.959 -1.315 2.612 1.00 12.24 259 ASN A N 1
ATOM 2047 C CA . ASN A 1 264 ? 4.932 -1.184 1.577 1.00 11.62 259 ASN A CA 1
ATOM 2048 C C . ASN A 1 264 ? 3.787 -2.168 1.800 1.00 12.03 259 ASN A C 1
ATOM 2049 O O . ASN A 1 264 ? 2.620 -1.797 1.665 1.00 11.87 259 ASN A O 1
ATOM 2054 N N . MET A 1 265 ? 4.117 -3.416 2.144 1.00 12.55 260 MET A N 1
ATOM 2055 C CA . MET A 1 265 ? 3.067 -4.415 2.385 1.00 12.83 260 MET A CA 1
ATOM 2056 C C . MET A 1 265 ? 2.206 -4.045 3.588 1.00 13.48 260 MET A C 1
ATOM 2057 O O . MET A 1 265 ? 0.985 -4.227 3.561 1.00 12.88 260 MET A O 1
ATOM 2062 N N . ASP A 1 266 ? 2.850 -3.521 4.634 1.00 13.26 261 ASP A N 1
ATOM 2063 C CA . ASP A 1 266 ? 2.145 -3.031 5.811 1.00 14.26 261 ASP A CA 1
ATOM 2064 C C . ASP A 1 266 ? 1.269 -1.826 5.440 1.00 13.31 261 ASP A C 1
ATOM 2065 O O . ASP A 1 266 ? 0.154 -1.681 5.949 1.00 13.79 261 ASP A O 1
ATOM 2070 N N . GLY A 1 267 ? 1.767 -0.972 4.546 1.00 12.36 262 GLY A N 1
ATOM 2071 C CA . GLY A 1 267 ? 0.985 0.142 4.019 1.00 11.95 262 GLY A CA 1
ATOM 2072 C C . GLY A 1 267 ? -0.282 -0.343 3.333 1.00 11.93 262 GLY A C 1
ATOM 2073 O O . GLY A 1 267 ? -1.363 0.205 3.560 1.00 12.21 262 GLY A O 1
ATOM 2074 N N . MET A 1 268 ? -0.160 -1.383 2.508 1.00 11.90 263 MET A N 1
ATOM 2075 C CA . MET A 1 268 ? -1.352 -1.954 1.865 1.00 12.15 263 MET A CA 1
ATOM 2076 C C . MET A 1 268 ? -2.303 -2.590 2.887 1.00 12.71 263 MET A C 1
ATOM 2077 O O . MET A 1 268 ? -3.521 -2.545 2.709 1.00 12.96 263 MET A O 1
ATOM 2082 N N . ASP A 1 269 ? -1.751 -3.180 3.947 1.00 13.04 264 ASP A N 1
ATOM 2083 C CA . ASP A 1 269 ? -2.575 -3.742 5.025 1.00 13.93 264 ASP A CA 1
ATOM 2084 C C . ASP A 1 269 ? -3.373 -2.645 5.717 1.00 14.02 264 ASP A C 1
ATOM 2085 O O . ASP A 1 269 ? -4.536 -2.845 6.069 1.00 14.47 264 ASP A O 1
ATOM 2090 N N . LYS A 1 270 ? -2.744 -1.491 5.926 1.00 13.33 265 LYS A N 1
ATOM 2091 C CA . LYS A 1 270 ? -3.442 -0.377 6.576 1.00 13.70 265 LYS A CA 1
ATOM 2092 C C . LYS A 1 270 ? -4.492 0.240 5.644 1.00 13.64 265 LYS A C 1
ATOM 2093 O O . LYS A 1 270 ? -5.541 0.688 6.104 1.00 14.15 265 LYS A O 1
ATOM 2099 N N . LEU A 1 271 ? -4.207 0.252 4.344 1.00 13.31 266 LEU A N 1
ATOM 2100 C CA . LEU A 1 271 ? -5.192 0.685 3.350 1.00 13.69 266 LEU A CA 1
ATOM 2101 C C . LEU A 1 271 ? -6.438 -0.204 3.443 1.00 14.15 266 LEU A C 1
ATOM 2102 O O . LEU A 1 271 ? -7.576 0.284 3.485 1.00 14.46 266 LEU A O 1
ATOM 2107 N N . VAL A 1 272 ? -6.205 -1.511 3.504 1.00 14.53 267 VAL A N 1
ATOM 2108 C CA . VAL A 1 272 ? -7.277 -2.500 3.657 1.00 15.29 267 VAL A CA 1
ATOM 2109 C C . VAL A 1 272 ? -8.034 -2.255 4.971 1.00 16.21 267 VAL A C 1
ATOM 2110 O O . VAL A 1 272 ? -9.269 -2.320 5.003 1.00 16.39 267 VAL A O 1
ATOM 2114 N N . ASP A 1 273 ? -7.298 -1.936 6.037 1.00 16.07 268 ASP A N 1
ATOM 2115 C CA . ASP A 1 273 ? -7.916 -1.565 7.320 1.00 17.03 268 ASP A CA 1
ATOM 2116 C C . ASP A 1 273 ? -8.876 -0.389 7.156 1.00 16.49 268 ASP A C 1
ATOM 2117 O O . ASP A 1 273 ? -9.965 -0.395 7.743 1.00 17.16 268 ASP A O 1
ATOM 2122 N N . THR A 1 274 ? -8.481 0.612 6.361 1.00 15.47 269 THR A N 1
ATOM 2123 C CA . THR A 1 274 ? -9.354 1.773 6.138 1.00 15.46 269 THR A CA 1
ATOM 2124 C C . THR A 1 274 ? -10.569 1.448 5.271 1.00 15.62 269 THR A C 1
ATOM 2125 O O . THR A 1 274 ? -11.643 2.001 5.497 1.00 16.03 269 THR A O 1
ATOM 2129 N N . LEU A 1 275 ? -10.410 0.544 4.303 1.00 15.22 270 LEU A N 1
ATOM 2130 C CA . LEU A 1 275 ? -11.562 0.060 3.529 1.00 16.15 270 LEU A CA 1
ATOM 2131 C C . LEU A 1 275 ? -12.602 -0.574 4.450 1.00 17.31 270 LEU A C 1
ATOM 2132 O O . LEU A 1 275 ? -13.811 -0.477 4.212 1.00 17.68 270 LEU A O 1
ATOM 2137 N N . ASN A 1 276 ? -12.126 -1.200 5.523 1.00 17.52 271 ASN A N 1
ATOM 2138 C CA . ASN A 1 276 ? -13.006 -1.826 6.503 1.00 19.27 271 ASN A CA 1
ATOM 2139 C C . ASN A 1 276 ? -13.619 -0.855 7.514 1.00 20.00 271 ASN A C 1
ATOM 2140 O O . ASN A 1 276 ? -14.448 -1.253 8.333 1.00 21.16 271 ASN A O 1
ATOM 2145 N N . MET A 1 277 ? -13.206 0.407 7.454 1.00 19.88 272 MET A N 1
ATOM 2146 C CA . MET A 1 277 ? -13.713 1.444 8.359 1.00 21.38 272 MET A CA 1
ATOM 2147 C C . MET A 1 277 ? -14.876 2.210 7.743 1.00 21.58 272 MET A C 1
ATOM 2148 O O . MET A 1 277 ? -14.856 2.548 6.555 1.00 21.15 272 MET A O 1
ATOM 2153 N N . ASP A 1 278 ? -15.875 2.505 8.567 1.00 22.69 273 ASP A N 1
ATOM 2154 C CA . ASP A 1 278 ? -16.952 3.391 8.168 1.00 23.13 273 ASP A CA 1
ATOM 2155 C C . ASP A 1 278 ? -16.477 4.828 8.380 1.00 22.64 273 ASP A C 1
ATOM 2156 O O . ASP A 1 278 ? -16.473 5.338 9.503 1.00 23.89 273 ASP A O 1
ATOM 2161 N N . PHE A 1 279 ? -16.030 5.462 7.304 1.00 20.97 274 PHE A N 1
ATOM 2162 C CA . PHE A 1 279 ? -15.641 6.859 7.362 1.00 20.21 274 PHE A CA 1
ATOM 2163 C C . PHE A 1 279 ? -16.214 7.606 6.165 1.00 19.74 274 PHE A C 1
ATOM 2164 O O . PHE A 1 279 ? -16.718 6.990 5.222 1.00 19.59 274 PHE A O 1
ATOM 2172 N N . THR A 1 280 ? -16.169 8.931 6.237 1.00 19.19 275 THR A N 1
ATOM 2173 C CA . THR A 1 280 ? -16.566 9.784 5.126 1.00 18.70 275 THR A CA 1
ATOM 2174 C C . THR A 1 280 ? -15.466 10.821 4.965 1.00 17.72 275 THR A C 1
ATOM 2175 O O . THR A 1 280 ? -15.183 11.583 5.893 1.00 17.98 275 THR A O 1
ATOM 2179 N N . GLY A 1 281 ? -14.827 10.820 3.801 1.00 16.72 276 GLY A N 1
ATOM 2180 C CA . GLY A 1 281 ? -13.661 11.670 3.581 1.00 15.87 276 GLY A CA 1
ATOM 2181 C C . GLY A 1 281 ? -12.528 10.955 2.872 1.00 14.95 276 GLY A C 1
ATOM 2182 O O . GLY A 1 281 ? -12.748 10.189 1.927 1.00 14.84 276 GLY A O 1
ATOM 2183 N N . LEU A 1 282 ? -11.308 11.204 3.337 1.00 14.17 277 LEU A N 1
ATOM 2184 C CA . LEU A 1 282 ? -10.107 10.795 2.616 1.00 13.40 277 LEU A CA 1
ATOM 2185 C C . LEU A 1 282 ? -9.235 9.822 3.415 1.00 13.15 277 LEU A C 1
ATOM 2186 O O . LEU A 1 282 ? -8.971 10.032 4.591 1.00 13.59 277 LEU A O 1
ATOM 2191 N N . SER A 1 283 ? -8.810 8.749 2.756 1.00 12.90 278 SER A N 1
ATOM 2192 C CA . SER A 1 283 ? -7.786 7.856 3.275 1.00 12.81 278 SER A CA 1
ATOM 2193 C C . SER A 1 283 ? -6.598 8.014 2.334 1.00 12.21 278 SER A C 1
ATOM 2194 O O . SER A 1 283 ? -6.728 7.806 1.125 1.00 12.45 278 SER A O 1
ATOM 2197 N N . PHE A 1 284 ? -5.449 8.381 2.895 1.00 11.51 279 PHE A N 1
ATOM 2198 C CA . PHE A 1 284 ? -4.306 8.878 2.118 1.00 10.93 279 PHE A CA 1
ATOM 2199 C C . PHE A 1 284 ? -3.076 8.067 2.521 1.00 10.65 279 PHE A C 1
ATOM 2200 O O . PHE A 1 284 ? -2.585 8.190 3.643 1.00 10.69 279 PHE A O 1
ATOM 2208 N N . LEU A 1 285 ? -2.607 7.226 1.599 1.00 10.27 280 LEU A N 1
ATOM 2209 C CA . LEU A 1 285 ? -1.480 6.328 1.829 1.00 10.46 280 LEU A CA 1
ATOM 2210 C C . LEU A 1 285 ? -0.243 6.784 1.061 1.00 10.26 280 LEU A C 1
ATOM 2211 O O . LEU A 1 285 ? -0.335 7.134 -0.117 1.00 10.85 280 LEU A O 1
ATOM 2216 N N . ASN A 1 286 ? 0.908 6.751 1.725 1.00 10.19 281 ASN A N 1
ATOM 2217 C CA . ASN A 1 286 ? 2.205 6.890 1.049 1.00 10.55 281 ASN A CA 1
ATOM 2218 C C . ASN A 1 286 ? 2.949 5.557 1.135 1.00 10.88 281 ASN A C 1
ATOM 2219 O O . ASN A 1 286 ? 3.156 5.023 2.239 1.00 11.56 281 ASN A O 1
ATOM 2224 N N . LEU A 1 287 ? 3.335 5.025 -0.026 1.00 10.56 282 LEU A N 1
ATOM 2225 C CA . LEU A 1 287 ? 4.175 3.827 -0.102 1.00 10.81 282 LEU A CA 1
ATOM 2226 C C . LEU A 1 287 ? 5.601 4.286 -0.335 1.00 11.23 282 LEU A C 1
ATOM 2227 O O . LEU A 1 287 ? 5.973 4.639 -1.457 1.00 11.25 282 LEU A O 1
ATOM 2232 N N . VAL A 1 288 ? 6.383 4.315 0.740 1.00 11.52 283 VAL A N 1
ATOM 2233 C CA . VAL A 1 288 ? 7.670 5.019 0.723 1.00 12.34 283 VAL A CA 1
ATOM 2234 C C . VAL A 1 288 ? 8.850 4.148 0.286 1.00 12.39 283 VAL A C 1
ATOM 2235 O O . VAL A 1 288 ? 9.884 4.684 -0.128 1.00 12.74 283 VAL A O 1
ATOM 2239 N N . ASP A 1 289 ? 8.706 2.820 0.374 1.00 12.18 284 ASP A N 1
ATOM 2240 C CA . ASP A 1 289 ? 9.839 1.909 0.100 1.00 12.99 284 ASP A CA 1
ATOM 2241 C C . ASP A 1 289 ? 10.475 2.143 -1.265 1.00 12.42 284 ASP A C 1
ATOM 2242 O O . ASP A 1 289 ? 11.695 2.031 -1.406 1.00 12.65 284 ASP A O 1
ATOM 2247 N N . PHE A 1 290 ? 9.641 2.448 -2.258 1.00 11.59 285 PHE A N 1
ATOM 2248 C CA . PHE A 1 290 ? 10.103 2.692 -3.625 1.00 11.54 285 PHE A CA 1
ATOM 2249 C C . PHE A 1 290 ? 11.209 3.742 -3.645 1.00 11.92 285 PHE A C 1
ATOM 2250 O O . PHE A 1 290 ? 12.248 3.553 -4.278 1.00 12.64 285 PHE A O 1
ATOM 2258 N N . ASP A 1 291 ? 10.973 4.830 -2.919 1.00 11.36 286 ASP A N 1
ATOM 2259 C CA . ASP A 1 291 ? 11.903 5.943 -2.837 1.00 11.95 286 ASP A CA 1
ATOM 2260 C C . ASP A 1 291 ? 13.076 5.602 -1.922 1.00 12.74 286 ASP A C 1
ATOM 2261 O O . ASP A 1 291 ? 14.238 5.705 -2.317 1.00 13.08 286 ASP A O 1
ATOM 2266 N N . ALA A 1 292 ? 12.753 5.175 -0.703 1.00 13.05 287 ALA A N 1
ATOM 2267 C CA . ALA A 1 292 ? 13.743 5.057 0.372 1.00 14.23 287 ALA A CA 1
ATOM 2268 C C . ALA A 1 292 ? 14.706 3.881 0.207 1.00 15.01 287 ALA A C 1
ATOM 2269 O O . ALA A 1 292 ? 15.906 4.013 0.453 1.00 16.63 287 ALA A O 1
ATOM 2271 N N . LEU A 1 293 ? 14.187 2.740 -0.234 1.00 14.37 288 LEU A N 1
ATOM 2272 C CA . LEU A 1 293 ? 14.995 1.535 -0.318 1.00 15.04 288 LEU A CA 1
ATOM 2273 C C . LEU A 1 293 ? 15.602 1.292 -1.696 1.00 15.16 288 LEU A C 1
ATOM 2274 O O . LEU A 1 293 ? 16.609 0.599 -1.812 1.00 16.21 288 LEU A O 1
ATOM 2279 N N . PHE A 1 294 ? 14.972 1.835 -2.737 1.00 13.97 289 PHE A N 1
ATOM 2280 C CA . PHE A 1 294 ? 15.306 1.431 -4.100 1.00 14.01 289 PHE A CA 1
ATOM 2281 C C . PHE A 1 294 ? 15.703 2.569 -5.026 1.00 13.98 289 PHE A C 1
ATOM 2282 O O . PHE A 1 294 ? 16.722 2.470 -5.703 1.00 14.88 289 PHE A O 1
ATOM 2290 N N . GLY A 1 295 ? 14.921 3.644 -5.045 1.00 13.17 290 GLY A N 1
ATOM 2291 C CA . GLY A 1 295 ? 15.257 4.805 -5.878 1.00 12.53 290 GLY A CA 1
ATOM 2292 C C . GLY A 1 295 ? 16.598 5.407 -5.480 1.00 13.51 290 GLY A C 1
ATOM 2293 O O . GLY A 1 295 ? 17.520 5.498 -6.298 1.00 13.81 290 GLY A O 1
ATOM 2294 N N . HIS A 1 296 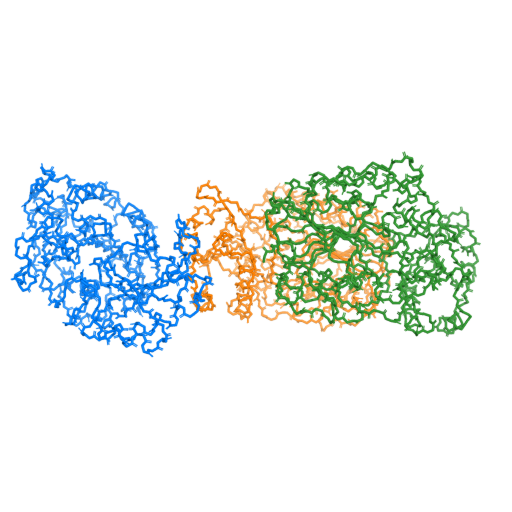? 16.710 5.816 -4.214 1.00 13.35 291 HIS A N 1
ATOM 2295 C CA . HIS A 1 296 ? 17.922 6.476 -3.732 1.00 14.63 291 HIS A CA 1
ATOM 2296 C C . HIS A 1 296 ? 19.158 5.583 -3.744 1.00 15.91 291 HIS A C 1
ATOM 2297 O O . HIS A 1 296 ? 20.269 6.067 -3.972 1.00 17.34 291 HIS A O 1
ATOM 2304 N N . ARG A 1 297 ? 18.958 4.287 -3.508 1.00 16.02 292 ARG A N 1
ATOM 2305 C CA . ARG A 1 297 ? 20.051 3.315 -3.499 1.00 17.70 292 ARG A CA 1
ATOM 2306 C C . ARG A 1 297 ? 20.381 2.824 -4.913 1.00 17.28 292 ARG A C 1
ATOM 2307 O O . ARG A 1 297 ? 21.261 1.992 -5.092 1.00 18.10 292 ARG A O 1
ATOM 2315 N N . ARG A 1 298 ? 19.674 3.369 -5.906 1.00 16.15 293 ARG A N 1
ATOM 2316 C CA . ARG A 1 298 ? 19.903 3.051 -7.322 1.00 15.85 293 ARG A CA 1
ATOM 2317 C C . ARG A 1 298 ? 19.919 1.531 -7.549 1.00 15.94 293 ARG A C 1
ATOM 2318 O O . ARG A 1 298 ? 20.891 0.956 -8.057 1.00 16.55 293 ARG A O 1
ATOM 2326 N N . ASP A 1 299 ? 18.805 0.912 -7.161 1.00 15.07 294 ASP A N 1
ATOM 2327 C CA . ASP A 1 299 ? 18.638 -0.535 -7.143 1.00 15.50 294 ASP A CA 1
ATOM 2328 C C . ASP A 1 299 ? 17.419 -0.889 -7.991 1.00 14.56 294 ASP A C 1
ATOM 2329 O O . ASP A 1 299 ? 16.321 -1.051 -7.453 1.00 13.62 294 ASP A O 1
ATOM 2334 N N . PRO A 1 300 ? 17.599 -0.994 -9.325 1.00 14.90 295 PRO A N 1
ATOM 2335 C CA . PRO A 1 300 ? 16.447 -1.288 -10.191 1.00 14.83 295 PRO A CA 1
ATOM 2336 C C . PRO A 1 300 ? 15.801 -2.653 -9.939 1.00 14.71 295 PRO A C 1
ATOM 2337 O O . PRO A 1 300 ? 14.588 -2.783 -10.114 1.00 14.60 295 PRO A O 1
ATOM 2341 N N . GLN A 1 301 ? 16.589 -3.655 -9.548 1.00 15.66 296 GLN A N 1
ATOM 2342 C CA . GLN A 1 301 ? 16.038 -4.981 -9.258 1.00 15.63 296 GLN A CA 1
ATOM 2343 C C . GLN A 1 301 ? 15.084 -4.948 -8.066 1.00 14.86 296 GLN A C 1
ATOM 2344 O O . GLN A 1 301 ? 13.966 -5.471 -8.134 1.00 14.47 296 GLN A O 1
ATOM 2350 N N . GLY A 1 302 ? 15.540 -4.346 -6.973 1.00 14.41 297 GLY A N 1
ATOM 2351 C CA . GLY A 1 302 ? 14.724 -4.234 -5.771 1.00 13.74 297 GLY A CA 1
ATOM 2352 C C . GLY A 1 302 ? 13.489 -3.402 -6.034 1.00 12.69 297 GLY A C 1
ATOM 2353 O O . GLY A 1 302 ? 12.409 -3.703 -5.520 1.00 12.08 297 GLY A O 1
ATOM 2354 N N . TYR A 1 303 ? 13.649 -2.354 -6.842 1.00 12.30 298 TYR A N 1
ATOM 2355 C CA . TYR A 1 303 ? 12.532 -1.479 -7.198 1.00 11.82 298 TYR A CA 1
ATOM 2356 C C . TYR A 1 303 ? 11.482 -2.264 -7.987 1.00 12.09 298 TYR A C 1
ATOM 2357 O O . TYR A 1 303 ? 10.281 -2.183 -7.692 1.00 11.79 298 TYR A O 1
ATOM 2366 N N . GLY A 1 304 ? 11.943 -3.005 -8.994 1.00 12.85 299 GLY A N 1
ATOM 2367 C CA . GLY A 1 304 ? 11.064 -3.829 -9.828 1.00 13.15 299 GLY A CA 1
ATOM 2368 C C . GLY A 1 304 ? 10.303 -4.839 -8.999 1.00 13.30 299 GLY A C 1
ATOM 2369 O O . GLY A 1 304 ? 9.086 -4.978 -9.135 1.00 13.35 299 GLY A O 1
ATOM 2370 N N . GLU A 1 305 ? 11.021 -5.545 -8.132 1.00 14.07 300 GLU A N 1
ATOM 2371 C CA . GLU A 1 305 ? 10.387 -6.525 -7.257 1.00 14.41 300 GLU A CA 1
ATOM 2372 C C . GLU A 1 305 ? 9.331 -5.875 -6.368 1.00 13.21 300 GLU A C 1
ATOM 2373 O O . GLU A 1 305 ? 8.258 -6.445 -6.171 1.00 12.92 300 GLU A O 1
ATOM 2379 N N . ALA A 1 306 ? 9.625 -4.678 -5.849 1.00 12.79 301 ALA A N 1
ATOM 2380 C CA . ALA A 1 306 ? 8.675 -3.974 -4.976 1.00 11.95 301 ALA A CA 1
ATOM 2381 C C . ALA A 1 306 ? 7.423 -3.569 -5.745 1.00 11.52 301 ALA A C 1
ATOM 2382 O O . ALA A 1 306 ? 6.316 -3.620 -5.212 1.00 10.63 301 ALA A O 1
ATOM 2384 N N . LEU A 1 307 ? 7.602 -3.152 -6.998 1.00 11.65 302 LEU A N 1
ATOM 2385 C CA . LEU A 1 307 ? 6.458 -2.793 -7.832 1.00 11.60 302 LEU A CA 1
ATOM 2386 C C . LEU A 1 307 ? 5.555 -4.000 -8.093 1.00 12.35 302 LEU A C 1
ATOM 2387 O O . LEU A 1 307 ? 4.332 -3.872 -8.078 1.00 12.20 302 LEU A O 1
ATOM 2392 N N . GLN A 1 308 ? 6.166 -5.164 -8.312 1.00 12.92 303 GLN A N 1
ATOM 2393 C CA . GLN A 1 308 ? 5.426 -6.409 -8.536 1.00 13.76 303 GLN A CA 1
ATOM 2394 C C . GLN A 1 308 ? 4.715 -6.863 -7.254 1.00 14.15 303 GLN A C 1
ATOM 2395 O O . GLN A 1 308 ? 3.588 -7.364 -7.294 1.00 14.30 303 GLN A O 1
ATOM 2401 N N . GLU A 1 309 ? 5.367 -6.652 -6.113 1.00 13.93 304 GLU A N 1
ATOM 2402 C CA . GLU A 1 309 ? 4.767 -6.982 -4.819 1.00 14.41 304 GLU A CA 1
ATOM 2403 C C . GLU A 1 309 ? 3.538 -6.125 -4.530 1.00 13.60 304 GLU A C 1
ATOM 2404 O O . GLU A 1 309 ? 2.495 -6.633 -4.091 1.00 13.85 304 GLU A O 1
ATOM 2410 N N . TYR A 1 310 ? 3.666 -4.830 -4.799 1.00 12.78 305 TYR A N 1
ATOM 2411 C CA . TYR A 1 310 ? 2.563 -3.888 -4.674 1.00 12.55 305 TYR A CA 1
ATOM 2412 C C . TYR A 1 310 ? 1.396 -4.260 -5.609 1.00 12.48 305 TYR A C 1
ATOM 2413 O O . TYR A 1 310 ? 0.239 -4.285 -5.187 1.00 12.30 305 TYR A O 1
ATOM 2422 N N . ASP A 1 311 ? 1.711 -4.575 -6.864 1.00 12.55 306 ASP A N 1
ATOM 2423 C CA . ASP A 1 311 ? 0.671 -4.876 -7.848 1.00 12.93 306 ASP A CA 1
ATOM 2424 C C . ASP A 1 311 ? -0.183 -6.067 -7.433 1.00 13.35 306 ASP A C 1
ATOM 2425 O O . ASP A 1 311 ? -1.395 -6.054 -7.620 1.00 13.40 306 ASP A O 1
ATOM 2430 N N . ALA A 1 312 ? 0.456 -7.085 -6.856 1.00 13.04 307 ALA A N 1
ATOM 2431 C CA . ALA A 1 312 ? -0.239 -8.303 -6.445 1.00 13.82 307 ALA A CA 1
ATOM 2432 C C . ALA A 1 312 ? -1.239 -8.070 -5.305 1.00 13.43 307 ALA A C 1
ATOM 2433 O O . ALA A 1 312 ? -2.088 -8.916 -5.048 1.00 14.52 307 ALA A O 1
ATOM 2435 N N . ARG A 1 313 ? -1.124 -6.932 -4.624 1.00 13.39 308 ARG A N 1
ATOM 2436 C CA . ARG A 1 313 ? -2.020 -6.629 -3.508 1.00 13.92 308 ARG A CA 1
ATOM 2437 C C . ARG A 1 313 ? -3.330 -6.006 -3.974 1.00 14.32 308 ARG A C 1
ATOM 2438 O O . ARG A 1 313 ? -4.338 -6.043 -3.253 1.00 14.75 308 ARG A O 1
ATOM 2446 N N . LEU A 1 314 ? -3.310 -5.440 -5.181 1.00 14.06 309 LEU A N 1
ATOM 2447 C CA . LEU A 1 314 ? -4.434 -4.650 -5.687 1.00 14.17 309 LEU A CA 1
ATOM 2448 C C . LEU A 1 314 ? -5.792 -5.348 -5.853 1.00 14.92 309 LEU A C 1
ATOM 2449 O O . LEU A 1 314 ? -6.816 -4.700 -5.627 1.00 14.77 309 LEU A O 1
ATOM 2454 N N . PRO A 1 315 ? -5.823 -6.634 -6.275 1.00 15.71 310 PRO A N 1
ATOM 2455 C CA . PRO A 1 315 ? -7.148 -7.228 -6.465 1.00 16.77 310 PRO A CA 1
ATOM 2456 C C . PRO A 1 315 ? -8.000 -7.250 -5.193 1.00 17.20 310 PRO A C 1
ATOM 2457 O O . PRO A 1 315 ? -9.225 -7.143 -5.280 1.00 17.79 310 PRO A O 1
ATOM 2461 N N . GLU A 1 316 ? -7.368 -7.370 -4.026 1.00 16.92 311 GLU A N 1
ATOM 2462 C CA . GLU A 1 316 ? -8.123 -7.324 -2.769 1.00 17.75 311 GLU A CA 1
ATOM 2463 C C . GLU A 1 316 ? -8.728 -5.934 -2.564 1.00 17.13 311 GLU A C 1
ATOM 2464 O O . GLU A 1 316 ? -9.866 -5.810 -2.111 1.00 17.82 311 GLU A O 1
ATOM 2470 N N . VAL A 1 317 ? -7.965 -4.904 -2.928 1.00 15.96 312 VAL A N 1
ATOM 2471 C CA . VAL A 1 317 ? -8.437 -3.518 -2.865 1.00 15.40 312 VAL A CA 1
ATOM 2472 C C . VAL A 1 317 ? -9.637 -3.354 -3.804 1.00 15.76 312 VAL A C 1
ATOM 2473 O O . VAL A 1 317 ? -10.659 -2.797 -3.405 1.00 15.64 312 VAL A O 1
ATOM 2477 N N . PHE A 1 318 ? -9.521 -3.872 -5.028 1.00 15.28 313 PHE A N 1
ATOM 2478 C CA . PHE A 1 318 ? -10.620 -3.787 -5.994 1.00 16.10 313 PHE A CA 1
ATOM 2479 C C . PHE A 1 318 ? -11.888 -4.428 -5.447 1.00 17.07 313 PHE A C 1
ATOM 2480 O O . PHE A 1 318 ? -12.979 -3.883 -5.613 1.00 17.92 313 PHE A O 1
ATOM 2488 N N . ALA A 1 319 ? -11.738 -5.588 -4.800 1.00 16.57 314 ALA A N 1
ATOM 2489 C CA . ALA A 1 319 ? -12.858 -6.337 -4.250 1.00 18.17 314 ALA A CA 1
ATOM 2490 C C . ALA A 1 319 ? -13.593 -5.607 -3.123 1.00 18.23 314 ALA A C 1
ATOM 2491 O O . ALA A 1 319 ? -14.788 -5.822 -2.927 1.00 19.32 314 ALA A O 1
ATOM 2493 N N . LYS A 1 320 ? -12.880 -4.745 -2.402 1.00 17.66 315 LYS A N 1
ATOM 2494 C CA . LYS A 1 320 ? -13.445 -4.052 -1.238 1.00 18.36 315 LYS A CA 1
ATOM 2495 C C . LYS A 1 320 ? -14.044 -2.680 -1.553 1.00 18.37 315 LYS A C 1
ATOM 2496 O O . LYS A 1 320 ? -14.846 -2.156 -0.769 1.00 18.93 315 LYS A O 1
ATOM 2502 N N . LEU A 1 321 ? -13.663 -2.095 -2.687 1.00 17.72 316 LEU A N 1
ATOM 2503 C CA . LEU A 1 321 ? -14.210 -0.795 -3.075 1.00 17.58 316 LEU A CA 1
ATOM 2504 C C . LEU A 1 321 ? -15.715 -0.877 -3.280 1.00 19.26 316 LEU A C 1
ATOM 2505 O O . LEU A 1 321 ? -16.222 -1.811 -3.907 1.00 19.99 316 LEU A O 1
ATOM 2510 N N . LYS A 1 322 ? -16.422 0.100 -2.720 1.00 19.73 317 LYS A N 1
ATOM 2511 C CA . LYS A 1 322 ? -17.864 0.201 -2.878 1.00 21.29 317 LYS A CA 1
ATOM 2512 C C . LYS A 1 322 ? -18.196 1.119 -4.054 1.00 21.28 317 LYS A C 1
ATOM 2513 O O . LYS A 1 322 ? -17.312 1.795 -4.592 1.00 19.60 317 LYS A O 1
ATOM 2519 N N . GLU A 1 323 ? -19.468 1.135 -4.447 1.00 22.84 318 GLU A N 1
ATOM 2520 C CA . GLU A 1 323 ? -19.933 1.957 -5.570 1.00 23.91 318 GLU A CA 1
ATOM 2521 C C . GLU A 1 323 ? -19.636 3.441 -5.391 1.00 22.89 318 GLU A C 1
ATOM 2522 O O . GLU A 1 323 ? -19.354 4.139 -6.365 1.00 22.83 318 GLU A O 1
ATOM 2528 N N . ASP A 1 324 ? -19.703 3.916 -4.150 1.00 22.06 319 ASP A N 1
ATOM 2529 C CA . ASP A 1 324 ? -19.422 5.318 -3.836 1.00 21.32 319 ASP A CA 1
ATOM 2530 C C . ASP A 1 324 ? -18.019 5.542 -3.252 1.00 19.48 319 ASP A C 1
ATOM 2531 O O . ASP A 1 324 ? -17.797 6.505 -2.516 1.00 19.00 319 ASP A O 1
ATOM 2536 N N . ASP A 1 325 ? -17.086 4.644 -3.586 1.00 18.42 320 ASP A N 1
ATOM 2537 C CA . ASP A 1 325 ? -15.662 4.829 -3.305 1.00 17.31 320 ASP A CA 1
ATOM 2538 C C . ASP A 1 325 ? -14.903 5.189 -4.575 1.00 16.70 320 ASP A C 1
ATOM 2539 O O . ASP A 1 325 ? -15.201 4.672 -5.653 1.00 17.15 320 ASP A O 1
ATOM 2544 N N . LEU A 1 326 ? -13.907 6.051 -4.430 1.00 15.79 321 LEU A N 1
ATOM 2545 C CA . LEU A 1 326 ? -12.998 6.370 -5.520 1.00 15.47 321 LEU A CA 1
ATOM 2546 C C . LEU A 1 326 ? -11.569 6.055 -5.096 1.00 14.48 321 LEU A C 1
ATOM 2547 O O . LEU A 1 326 ? -11.119 6.491 -4.031 1.00 14.25 321 LEU A O 1
ATOM 2552 N N . LEU A 1 327 ? -10.875 5.296 -5.939 1.00 13.86 322 LEU A N 1
ATOM 2553 C CA . LEU A 1 327 ? -9.460 4.998 -5.768 1.00 13.21 322 LEU A CA 1
ATOM 2554 C C . LEU A 1 327 ? -8.634 5.870 -6.717 1.00 12.97 322 LEU A C 1
ATOM 2555 O O . LEU A 1 327 ? -8.902 5.917 -7.920 1.00 13.98 322 LEU A O 1
ATOM 2560 N N . LEU A 1 328 ? -7.651 6.567 -6.157 1.00 12.57 323 LEU A N 1
ATOM 2561 C CA . LEU A 1 328 ? -6.719 7.393 -6.923 1.00 12.71 323 LEU A CA 1
ATOM 2562 C C . LEU A 1 328 ? -5.308 6.915 -6.657 1.00 12.48 323 LEU A C 1
ATOM 2563 O O . LEU A 1 328 ? -4.898 6.800 -5.500 1.00 12.45 323 LEU A O 1
ATOM 2568 N N . ILE A 1 329 ? -4.570 6.634 -7.730 1.00 12.42 324 ILE A N 1
ATOM 2569 C CA . ILE A 1 329 ? -3.192 6.174 -7.613 1.00 12.05 324 ILE A CA 1
ATOM 2570 C C . ILE A 1 329 ? -2.301 7.123 -8.390 1.00 11.72 324 ILE A C 1
ATOM 2571 O O . ILE A 1 329 ? -2.554 7.409 -9.559 1.00 11.14 324 ILE A O 1
ATOM 2576 N N . THR A 1 330 ? -1.266 7.624 -7.724 1.00 11.39 325 THR A N 1
ATOM 2577 C CA . THR A 1 330 ? -0.363 8.575 -8.342 1.00 11.64 325 THR A CA 1
ATOM 2578 C C . THR A 1 330 ? 1.038 8.467 -7.723 1.00 11.28 325 THR A C 1
ATOM 2579 O O . THR A 1 330 ? 1.331 7.499 -7.013 1.00 10.85 325 THR A O 1
ATOM 2583 N N . ALA A 1 331 ? 1.899 9.438 -8.022 1.00 11.02 326 ALA A N 1
ATOM 2584 C CA . ALA A 1 331 ? 3.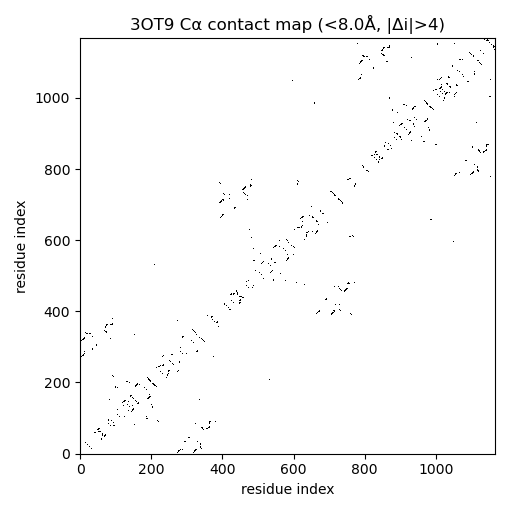219 9.529 -7.412 1.00 11.11 326 ALA A CA 1
ATOM 2585 C C . ALA A 1 331 ? 3.525 11.010 -7.170 1.00 11.52 326 ALA A C 1
ATOM 2586 O O . ALA A 1 331 ? 2.748 11.876 -7.597 1.00 12.00 326 ALA A O 1
ATOM 2588 N N . ASP A 1 332 ? 4.644 11.300 -6.504 1.00 11.49 327 ASP A N 1
ATOM 2589 C CA . ASP A 1 332 ? 4.969 12.673 -6.087 1.00 11.04 327 ASP A CA 1
ATOM 2590 C C . ASP A 1 332 ? 6.185 13.305 -6.780 1.00 11.65 327 ASP A C 1
ATOM 2591 O O . ASP A 1 332 ? 6.459 14.498 -6.592 1.00 12.03 327 ASP A O 1
ATOM 2596 N N . HIS A 1 333 ? 6.897 12.484 -7.559 1.00 11.69 328 HIS A N 1
ATOM 2597 C CA . HIS A 1 333 ? 8.072 12.845 -8.382 1.00 11.86 328 HIS A CA 1
ATOM 2598 C C . HIS A 1 333 ? 8.604 11.528 -8.956 1.00 11.87 328 HIS A C 1
ATOM 2599 O O . HIS A 1 333 ? 7.973 10.486 -8.792 1.00 11.25 328 HIS A O 1
ATOM 2606 N N . GLY A 1 334 ? 9.759 11.569 -9.613 1.00 11.45 329 GLY A N 1
ATOM 2607 C CA . GLY A 1 334 ? 10.459 10.342 -9.990 1.00 11.72 329 GLY A CA 1
ATOM 2608 C C . GLY A 1 334 ? 11.676 10.107 -9.105 1.00 11.72 329 GLY A C 1
ATOM 2609 O O . GLY A 1 334 ? 12.091 10.989 -8.361 1.00 11.59 329 GLY A O 1
ATOM 2610 N N . ASN A 1 335 ? 12.247 8.911 -9.185 1.00 11.70 330 ASN A N 1
ATOM 2611 C CA . ASN A 1 335 ? 13.542 8.630 -8.560 1.00 12.05 330 ASN A CA 1
ATOM 2612 C C . ASN A 1 335 ? 14.146 7.452 -9.315 1.00 12.37 330 ASN A C 1
ATOM 2613 O O . ASN A 1 335 ? 14.141 6.311 -8.845 1.00 12.60 330 ASN A O 1
ATOM 2618 N N . ASP A 1 336 ? 14.644 7.758 -10.508 1.00 12.53 331 ASP A N 1
ATOM 2619 C CA . ASP A 1 336 ? 15.043 6.757 -11.488 1.00 13.24 331 ASP A CA 1
ATOM 2620 C C . ASP A 1 336 ? 16.260 6.002 -10.949 1.00 13.59 331 ASP A C 1
ATOM 2621 O O . ASP A 1 336 ? 17.296 6.609 -10.713 1.00 14.18 331 ASP A O 1
ATOM 2626 N N . PRO A 1 337 ? 16.120 4.680 -10.721 1.00 13.81 332 PRO A N 1
ATOM 2627 C CA . PRO A 1 337 ? 17.208 3.917 -10.086 1.00 14.60 332 PRO A CA 1
ATOM 2628 C C . PRO A 1 337 ? 18.383 3.611 -11.026 1.00 16.32 332 PRO A C 1
ATOM 2629 O O . PRO A 1 337 ? 19.358 2.970 -10.613 1.00 16.45 332 PRO A O 1
ATOM 2633 N N . ILE A 1 338 ? 18.278 4.050 -12.281 1.00 17.23 333 ILE A N 1
ATOM 2634 C CA . ILE A 1 338 ? 19.401 4.031 -13.217 1.00 20.01 333 ILE A CA 1
ATOM 2635 C C . ILE A 1 338 ? 19.592 5.456 -13.739 1.00 21.15 333 ILE A C 1
ATOM 2636 O O . ILE A 1 338 ? 19.327 5.761 -14.916 1.00 23.04 333 ILE A O 1
ATOM 2641 N N . HIS A 1 339 ? 20.004 6.330 -12.824 1.00 21.02 334 HIS A N 1
ATOM 2642 C CA . HIS A 1 339 ? 20.276 7.735 -13.093 1.00 20.85 334 HIS A CA 1
ATOM 2643 C C . HIS A 1 339 ? 21.485 8.106 -12.240 1.00 21.20 334 HIS A C 1
ATOM 2644 O O . HIS A 1 339 ? 21.667 7.536 -11.165 1.00 20.49 334 HIS A O 1
ATOM 2651 N N . PRO A 1 340 ? 22.325 9.048 -12.710 1.00 22.22 335 PRO A N 1
ATOM 2652 C CA . PRO A 1 340 ? 23.476 9.445 -11.893 1.00 23.08 335 PRO A CA 1
ATOM 2653 C C . PRO A 1 340 ? 23.063 10.071 -10.561 1.00 22.28 335 PRO A C 1
ATOM 2654 O O . PRO A 1 340 ? 21.949 10.577 -10.437 1.00 20.79 335 PRO A O 1
ATOM 2658 N N . GLY A 1 341 ? 23.961 10.032 -9.582 1.00 22.90 336 GLY A N 1
ATOM 2659 C CA . GLY A 1 341 ? 23.728 10.695 -8.299 1.00 22.66 336 GLY A CA 1
ATOM 2660 C C . GLY A 1 341 ? 22.761 9.949 -7.402 1.00 20.95 336 GLY A C 1
ATOM 2661 O O . GLY A 1 341 ? 22.495 8.761 -7.610 1.00 20.69 336 GLY A O 1
ATOM 2662 N N . THR A 1 342 ? 22.238 10.647 -6.396 1.00 20.21 337 THR A N 1
ATOM 2663 C CA . THR A 1 342 ? 21.323 10.041 -5.431 1.00 18.96 337 THR A CA 1
ATOM 2664 C C . THR A 1 342 ? 19.998 10.801 -5.291 1.00 17.75 337 THR A C 1
ATOM 2665 O O . THR A 1 342 ? 19.169 10.461 -4.446 1.00 17.07 337 THR A O 1
ATOM 2669 N N . ASP A 1 343 ? 19.799 11.831 -6.110 1.00 17.58 338 ASP A N 1
ATOM 2670 C CA . ASP A 1 343 ? 18.625 12.699 -5.968 1.00 16.77 338 ASP A CA 1
ATOM 2671 C C . ASP A 1 343 ? 17.425 12.161 -6.748 1.00 15.67 338 ASP A C 1
ATOM 2672 O O . ASP A 1 343 ? 17.563 11.250 -7.577 1.00 15.69 338 ASP A O 1
ATOM 2677 N N . HIS A 1 344 ? 16.248 12.716 -6.454 1.00 14.07 339 HIS A N 1
ATOM 2678 C CA . HIS A 1 344 ? 15.037 12.465 -7.220 1.00 13.20 339 HIS A CA 1
ATOM 2679 C C . HIS A 1 344 ? 15.223 12.902 -8.672 1.00 13.53 339 HIS A C 1
ATOM 2680 O O . HIS A 1 344 ? 16.198 13.577 -9.015 1.00 14.10 339 HIS A O 1
ATOM 2687 N N . THR A 1 345 ? 14.275 12.517 -9.518 1.00 13.48 340 THR A N 1
ATOM 2688 C CA . THR A 1 345 ? 14.274 12.927 -10.917 1.00 14.01 340 THR A CA 1
ATOM 2689 C C . THR A 1 345 ? 12.968 13.654 -11.262 1.00 13.75 340 THR A C 1
ATOM 2690 O O . THR A 1 345 ? 11.892 13.298 -10.767 1.00 12.91 340 THR A O 1
ATOM 2694 N N . ARG A 1 346 ? 13.078 14.683 -12.103 1.00 14.40 341 ARG A N 1
ATOM 2695 C CA . ARG A 1 346 ? 11.938 15.516 -12.472 1.00 14.14 341 ARG A CA 1
ATOM 2696 C C . ARG A 1 346 ? 11.133 14.840 -13.587 1.00 14.28 341 ARG A C 1
ATOM 2697 O O . ARG A 1 346 ? 11.494 14.911 -14.765 1.00 15.19 341 ARG A O 1
ATOM 2705 N N . GLU A 1 347 ? 10.048 14.185 -13.195 1.00 13.75 342 GLU A N 1
ATOM 2706 C CA . GLU A 1 347 ? 9.276 13.357 -14.115 1.00 13.82 342 GLU A CA 1
ATOM 2707 C C . GLU A 1 347 ? 7.795 13.665 -14.023 1.00 13.58 342 GLU A C 1
ATOM 2708 O O . GLU A 1 347 ? 7.327 14.197 -13.018 1.00 13.28 342 GLU A O 1
ATOM 2714 N N . TYR A 1 348 ? 7.060 13.326 -15.081 1.00 14.26 343 TYR A N 1
ATOM 2715 C CA . TYR A 1 348 ? 5.614 13.192 -14.980 1.00 13.94 343 TYR A CA 1
ATOM 2716 C C . TYR A 1 348 ? 5.321 12.074 -13.985 1.00 13.11 343 TYR A C 1
ATOM 2717 O O . TYR A 1 348 ? 6.163 11.195 -13.761 1.00 13.09 343 TYR A O 1
ATOM 2726 N N . VAL A 1 349 ? 4.125 12.098 -13.406 1.00 12.60 344 VAL A N 1
ATOM 2727 C CA . VAL A 1 349 ? 3.662 11.014 -12.541 1.00 12.05 344 VAL A CA 1
ATOM 2728 C C . VAL A 1 349 ? 2.359 10.441 -13.114 1.00 12.51 344 VAL A C 1
ATOM 2729 O O . VAL A 1 349 ? 1.558 11.185 -13.699 1.00 12.80 344 VAL A O 1
ATOM 2733 N N . PRO A 1 350 ? 2.141 9.123 -12.958 1.00 12.46 345 PRO A N 1
ATOM 2734 C CA . PRO A 1 350 ? 0.892 8.551 -13.459 1.00 12.81 345 PRO A CA 1
ATOM 2735 C C . PRO A 1 350 ? -0.291 8.993 -12.608 1.00 12.45 345 PRO A C 1
ATOM 2736 O O . PRO A 1 350 ? -0.116 9.373 -11.447 1.00 11.75 345 PRO A O 1
ATOM 2740 N N . LEU A 1 351 ? -1.475 8.965 -13.203 1.00 12.51 346 LEU A N 1
ATOM 2741 C CA . LEU A 1 351 ? -2.719 9.160 -12.477 1.00 12.62 346 LEU A CA 1
ATOM 2742 C C . LEU A 1 351 ? -3.731 8.133 -12.958 1.00 12.92 346 LEU A C 1
ATOM 2743 O O . LEU A 1 351 ? -4.041 8.065 -14.148 1.00 13.80 346 LEU A O 1
ATOM 2748 N N . LEU A 1 352 ? -4.228 7.333 -12.021 1.00 12.51 347 LEU A N 1
ATOM 2749 C CA . LEU A 1 352 ? -5.285 6.374 -12.295 1.00 13.01 347 LEU A CA 1
ATOM 2750 C C . LEU A 1 352 ? -6.434 6.656 -11.334 1.00 13.05 347 LEU A C 1
ATOM 2751 O O . LEU A 1 352 ? -6.211 6.861 -10.135 1.00 12.83 347 LEU A O 1
ATOM 2756 N N . ALA A 1 353 ? -7.654 6.672 -11.860 1.00 13.61 348 ALA A N 1
ATOM 2757 C CA . ALA A 1 353 ? -8.833 7.016 -11.067 1.00 13.74 348 ALA A CA 1
ATOM 2758 C C . ALA A 1 353 ? -9.925 5.983 -11.320 1.00 14.34 348 ALA A C 1
ATOM 2759 O O . ALA A 1 353 ? -10.484 5.915 -12.414 1.00 15.11 348 ALA A O 1
ATOM 2761 N N . TYR A 1 354 ? -10.220 5.179 -10.304 1.00 14.08 349 TYR A N 1
ATOM 2762 C CA . TYR A 1 354 ? -11.109 4.037 -10.472 1.00 15.06 349 TYR A CA 1
ATOM 2763 C C . TYR A 1 354 ? -12.153 3.938 -9.372 1.00 15.44 349 TYR A C 1
ATOM 2764 O O . TYR A 1 354 ? -11.829 4.020 -8.185 1.00 15.14 349 TYR A O 1
ATOM 2773 N N . SER A 1 355 ? -13.398 3.754 -9.793 1.00 16.67 350 SER A N 1
ATOM 2774 C CA . SER A 1 355 ? -14.504 3.394 -8.907 1.00 17.58 350 SER A CA 1
ATOM 2775 C C . SER A 1 355 ? -15.299 2.272 -9.562 1.00 18.94 350 SER A C 1
ATOM 2776 O O . SER A 1 355 ? -15.500 2.295 -10.780 1.00 19.67 350 SER A O 1
ATOM 2779 N N . PRO A 1 356 ? -15.764 1.286 -8.766 1.00 19.39 351 PRO A N 1
ATOM 2780 C CA . PRO A 1 356 ? -16.606 0.218 -9.309 1.00 20.83 351 PRO A CA 1
ATOM 2781 C C . PRO A 1 356 ? -17.873 0.748 -9.987 1.00 21.99 351 PRO A C 1
ATOM 2782 O O . PRO A 1 356 ? -18.457 0.053 -10.811 1.00 22.73 351 PRO A O 1
ATOM 2786 N N . SER A 1 357 ? -18.282 1.971 -9.650 1.00 22.13 352 SER A N 1
ATOM 2787 C CA . SER A 1 357 ? -19.448 2.590 -10.296 1.00 24.01 352 SER A CA 1
ATOM 2788 C C . SER A 1 357 ? -19.203 2.952 -11.769 1.00 24.66 352 SER A C 1
ATOM 2789 O O . SER A 1 357 ? -20.148 3.247 -12.496 1.00 26.33 352 SER A O 1
ATOM 2792 N N . MET A 1 358 ? -17.944 2.921 -12.203 1.00 24.12 353 MET A N 1
ATOM 2793 C CA . MET A 1 358 ? -17.595 3.140 -13.613 1.00 24.88 353 MET A CA 1
ATOM 2794 C C . MET A 1 358 ? -17.898 1.885 -14.428 1.00 26.83 353 MET A C 1
ATOM 2795 O O . MET A 1 358 ? -16.990 1.141 -14.809 1.00 26.10 353 MET A O 1
ATOM 2800 N N . LYS A 1 359 ? -19.181 1.668 -14.704 1.00 29.36 354 LYS A N 1
ATOM 2801 C CA . LYS A 1 359 ? -19.650 0.397 -15.254 1.00 32.13 354 LYS A CA 1
ATOM 2802 C C . LYS A 1 359 ? -19.161 0.066 -16.667 1.00 33.12 354 LYS A C 1
ATOM 2803 O O . LYS A 1 359 ? -19.072 -1.110 -17.030 1.00 34.08 354 LYS A O 1
ATOM 2809 N N . GLU A 1 360 ? -18.848 1.089 -17.459 1.00 33.52 355 GLU A N 1
ATOM 2810 C CA . GLU A 1 360 ? -18.307 0.861 -18.807 1.00 34.66 355 GLU A CA 1
ATOM 2811 C C . GLU A 1 360 ? -16.805 1.156 -18.915 1.00 32.54 355 GLU A C 1
ATOM 2812 O O . GLU A 1 360 ? -16.273 1.363 -20.008 1.00 33.14 355 GLU A O 1
ATOM 2818 N N . GLY A 1 361 ? -16.127 1.159 -17.771 1.00 30.10 356 GLY A N 1
ATOM 2819 C CA . GLY A 1 361 ? -14.692 1.438 -17.717 1.00 27.66 356 GLY A CA 1
ATOM 2820 C C . GLY A 1 361 ? -14.370 2.913 -17.872 1.00 26.62 356 GLY A C 1
ATOM 2821 O O . GLY A 1 361 ? -15.266 3.758 -17.872 1.00 26.85 356 GLY A O 1
ATOM 2822 N N . GLY A 1 362 ? -13.083 3.218 -18.006 1.00 25.13 357 GLY A N 1
ATOM 2823 C CA . GLY A 1 362 ? -12.626 4.602 -18.057 1.00 24.27 357 GLY A CA 1
ATOM 2824 C C . GLY A 1 362 ? -12.123 5.059 -19.410 1.00 24.88 357 GLY A C 1
ATOM 2825 O O . GLY A 1 362 ? -12.146 4.309 -20.394 1.00 25.73 357 GLY A O 1
ATOM 2826 N N . GLN A 1 363 ? -11.685 6.314 -19.447 1.00 24.33 358 GLN A N 1
ATOM 2827 C CA . GLN A 1 363 ? -11.186 6.955 -20.655 1.00 25.50 358 GLN A CA 1
ATOM 2828 C C . GLN A 1 363 ? -9.950 7.776 -20.299 1.00 23.71 358 GLN A C 1
ATOM 2829 O O . GLN A 1 363 ? -9.619 7.935 -19.121 1.00 21.72 358 GLN A O 1
ATOM 2835 N N . GLU A 1 364 ? -9.258 8.279 -21.315 1.00 24.25 359 GLU A N 1
ATOM 2836 C CA . GLU A 1 364 ? -8.135 9.183 -21.083 1.00 23.76 359 GLU A CA 1
ATOM 2837 C C . GLU A 1 364 ? -8.624 10.548 -20.598 1.00 23.28 359 GLU A C 1
ATOM 2838 O O . GLU A 1 364 ? -9.532 11.141 -21.181 1.00 24.28 359 GLU A O 1
ATOM 2844 N N . LEU A 1 365 ? -8.015 11.023 -19.519 1.00 22.00 360 LEU A N 1
ATOM 2845 C CA . LEU A 1 365 ? -8.231 12.375 -19.019 1.00 21.99 360 LEU A CA 1
ATOM 2846 C C . LEU A 1 365 ? -7.230 13.307 -19.683 1.00 21.95 360 LEU A C 1
ATOM 2847 O O . LEU A 1 365 ? -6.138 12.871 -20.049 1.00 21.36 360 LEU A O 1
ATOM 2852 N N . PRO A 1 366 ? -7.584 14.600 -19.830 1.00 22.38 361 PRO A N 1
ATOM 2853 C CA . PRO A 1 366 ? -6.574 15.552 -20.278 1.00 22.55 361 PRO A CA 1
ATOM 2854 C C . PRO A 1 366 ? -5.424 15.554 -19.283 1.00 20.83 361 PRO A C 1
ATOM 2855 O O . PRO A 1 366 ? -5.647 15.343 -18.090 1.00 19.38 361 PRO A O 1
ATOM 2859 N N . LEU A 1 367 ? -4.209 15.752 -19.778 1.00 20.61 362 LEU A N 1
ATOM 2860 C CA . LEU A 1 367 ? -3.028 15.808 -18.923 1.00 19.55 362 LEU A CA 1
ATOM 2861 C C . LEU A 1 367 ? -3.228 16.831 -17.798 1.00 18.70 362 LEU A C 1
ATOM 2862 O O . LEU A 1 367 ? -3.658 17.961 -18.043 1.00 19.54 362 LEU A O 1
ATOM 2867 N N . ARG A 1 368 ? -2.921 16.429 -16.567 1.00 16.92 363 ARG A N 1
ATOM 2868 C CA . ARG A 1 368 ? -3.079 17.333 -15.424 1.00 16.17 363 ARG A CA 1
ATOM 2869 C C . ARG A 1 368 ? -1.888 18.277 -15.382 1.00 16.47 363 ARG A C 1
ATOM 2870 O O . ARG A 1 368 ? -0.739 17.835 -15.277 1.00 16.06 363 ARG A O 1
ATOM 2878 N N . GLN A 1 369 ? -2.168 19.577 -15.475 1.00 16.99 364 GLN A N 1
ATOM 2879 C CA . GLN A 1 369 ? -1.118 20.586 -15.600 1.00 17.79 364 GLN A CA 1
ATOM 2880 C C . GLN A 1 369 ? -0.468 20.979 -14.267 1.00 16.61 364 GLN A C 1
ATOM 2881 O O . GLN A 1 369 ? 0.541 21.687 -14.250 1.00 16.88 364 GLN A O 1
ATOM 2887 N N . THR A 1 370 ? -1.066 20.529 -13.168 1.00 15.42 365 THR A N 1
ATOM 2888 C CA . THR A 1 370 ? -0.476 20.626 -11.828 1.00 14.56 365 THR A CA 1
ATOM 2889 C C . THR A 1 370 ? -0.956 19.432 -11.006 1.00 13.44 365 THR A C 1
ATOM 2890 O O . THR A 1 370 ? -2.073 18.944 -11.225 1.00 13.19 365 THR A O 1
ATOM 2894 N N . PHE A 1 371 ? -0.125 18.957 -10.074 1.00 12.59 366 PHE A N 1
ATOM 2895 C CA . PHE A 1 371 ? -0.538 17.892 -9.150 1.00 12.27 366 PHE A CA 1
ATOM 2896 C C . PHE A 1 371 ? -1.775 18.319 -8.350 1.00 12.23 366 PHE A C 1
ATOM 2897 O O . PHE A 1 371 ? -2.511 17.474 -7.839 1.00 12.41 366 PHE A O 1
ATOM 2905 N N . ALA A 1 372 ? -1.985 19.633 -8.234 1.00 12.66 367 ALA A N 1
ATOM 2906 C CA . ALA A 1 372 ? -3.095 20.190 -7.442 1.00 12.71 367 ALA A CA 1
ATOM 2907 C C . ALA A 1 372 ? -4.479 19.835 -8.003 1.00 13.14 367 ALA A C 1
ATOM 2908 O O . ALA A 1 372 ? -5.496 20.038 -7.339 1.00 13.29 367 ALA A O 1
ATOM 2910 N N . ASP A 1 373 ? -4.504 19.289 -9.217 1.00 13.40 368 ASP A N 1
ATOM 2911 C CA . ASP A 1 373 ? -5.736 18.771 -9.807 1.00 14.01 368 ASP A CA 1
ATOM 2912 C C . ASP A 1 373 ? -6.342 17.667 -8.934 1.00 13.33 368 ASP A C 1
ATOM 2913 O O . ASP A 1 373 ? -7.558 17.532 -8.864 1.00 14.09 368 ASP A O 1
ATOM 2918 N N . ILE A 1 374 ? -5.497 16.884 -8.267 1.00 12.97 369 ILE A N 1
ATOM 2919 C CA . ILE A 1 374 ? -5.993 15.911 -7.295 1.00 12.75 369 ILE A CA 1
ATOM 2920 C C . ILE A 1 374 ? -6.724 16.595 -6.124 1.00 13.01 369 ILE A C 1
ATOM 2921 O O . ILE A 1 374 ? -7.896 16.303 -5.873 1.00 13.37 369 ILE A O 1
ATOM 2926 N N . GLY A 1 375 ? -6.036 17.504 -5.434 1.00 12.47 370 GLY A N 1
ATOM 2927 C CA . GLY A 1 375 ? -6.641 18.307 -4.364 1.00 12.76 370 GLY A CA 1
ATOM 2928 C C . GLY A 1 375 ? -7.949 18.963 -4.781 1.00 13.25 370 GLY A C 1
ATOM 2929 O O . GLY A 1 375 ? -8.942 18.911 -4.045 1.00 13.54 370 GLY A O 1
ATOM 2930 N N . ALA A 1 376 ? -7.958 19.580 -5.965 1.00 13.25 371 ALA A N 1
ATOM 2931 C CA . ALA A 1 376 ? -9.168 20.230 -6.486 1.00 14.00 371 ALA A CA 1
ATOM 2932 C C . ALA A 1 376 ? -10.320 19.238 -6.657 1.00 14.16 371 ALA A C 1
ATOM 2933 O O . ALA A 1 376 ? -11.464 19.554 -6.346 1.00 14.72 371 ALA A O 1
ATOM 2935 N N . THR A 1 377 ? -10.004 18.036 -7.132 1.00 13.45 372 THR A N 1
ATOM 2936 C CA . THR A 1 377 ? -11.008 16.985 -7.322 1.00 13.98 372 THR A CA 1
ATOM 2937 C C . THR A 1 377 ? -11.602 16.524 -5.982 1.00 14.33 372 THR A C 1
ATOM 2938 O O . THR A 1 377 ? -12.821 16.407 -5.846 1.00 15.56 372 THR A O 1
ATOM 2942 N N . VAL A 1 378 ? -10.732 16.262 -5.012 1.00 13.66 373 VAL A N 1
ATOM 2943 C CA . VAL A 1 378 ? -11.136 15.911 -3.643 1.00 14.24 373 VAL A CA 1
ATOM 2944 C C . VAL A 1 378 ? -12.000 17.010 -3.009 1.00 15.20 373 VAL A C 1
ATOM 2945 O O . VAL A 1 378 ? -13.047 16.719 -2.413 1.00 15.98 373 VAL A O 1
ATOM 2949 N N . ALA A 1 379 ? -11.562 18.266 -3.147 1.00 15.11 374 ALA A N 1
ATOM 2950 C CA . ALA A 1 379 ? -12.302 19.406 -2.609 1.00 15.65 374 ALA A CA 1
ATOM 2951 C C . ALA A 1 379 ? -13.702 19.519 -3.215 1.00 16.77 374 ALA A C 1
ATOM 2952 O O . ALA A 1 379 ? -14.676 19.690 -2.485 1.00 17.31 374 ALA A O 1
ATOM 2954 N N . GLU A 1 380 ? -13.802 19.408 -4.540 1.00 16.63 375 GLU A N 1
ATOM 2955 C CA . GLU A 1 380 ? -15.103 19.491 -5.196 1.00 18.09 375 GLU A CA 1
ATOM 2956 C C . GLU A 1 380 ? -16.013 18.349 -4.762 1.00 17.80 375 GLU A C 1
ATOM 2957 O O . GLU A 1 380 ? -17.192 18.565 -4.494 1.00 19.00 375 GLU A O 1
ATOM 2963 N N . ASN A 1 381 ? -15.458 17.146 -4.683 1.00 16.93 376 ASN A N 1
ATOM 2964 C CA . ASN A 1 381 ? -16.239 15.990 -4.254 1.00 16.81 376 ASN A CA 1
ATOM 2965 C C . ASN A 1 381 ? -16.918 16.195 -2.903 1.00 17.38 376 ASN A C 1
ATOM 2966 O O . ASN A 1 381 ? -18.101 15.884 -2.742 1.00 17.77 376 ASN A O 1
ATOM 2971 N N . PHE A 1 382 ? -16.160 16.723 -1.945 1.00 16.85 377 PHE A N 1
ATOM 2972 C CA . PHE A 1 382 ? -16.641 16.866 -0.577 1.00 17.55 377 PHE A CA 1
ATOM 2973 C C . PHE A 1 382 ? -17.249 18.233 -0.266 1.00 18.77 377 PHE A C 1
ATOM 2974 O O . PHE A 1 382 ? -17.656 18.497 0.865 1.00 19.60 377 PHE A O 1
ATOM 2982 N N . GLY A 1 383 ? -17.331 19.089 -1.284 1.00 19.36 378 GLY A N 1
ATOM 2983 C CA . GLY A 1 383 ? -18.000 20.386 -1.161 1.00 20.53 378 GLY A CA 1
ATOM 2984 C C . GLY A 1 383 ? -17.302 21.357 -0.221 1.00 20.65 378 GLY A C 1
ATOM 2985 O O . GLY A 1 383 ? -17.948 22.207 0.393 1.00 21.87 378 GLY A O 1
ATOM 2986 N N . VAL A 1 384 ? -15.984 21.223 -0.100 1.00 19.71 379 VAL A N 1
ATOM 2987 C CA . VAL A 1 384 ? -15.197 22.139 0.725 1.00 20.02 379 VAL A CA 1
ATOM 2988 C C . VAL A 1 384 ? -14.528 23.209 -0.147 1.00 20.50 379 VAL A C 1
ATOM 2989 O O . VAL A 1 384 ? -14.539 23.121 -1.380 1.00 20.08 379 VAL A O 1
ATOM 2993 N N . LYS A 1 385 ? -13.974 24.232 0.497 1.00 20.83 380 LYS A N 1
ATOM 2994 C CA . LYS A 1 385 ? -13.358 25.340 -0.224 1.00 21.67 380 LYS A CA 1
ATOM 2995 C C . LYS A 1 385 ? -12.354 24.844 -1.260 1.00 20.33 380 LYS A C 1
ATOM 2996 O O . LYS A 1 385 ? -11.446 24.082 -0.931 1.00 19.56 380 LYS A O 1
ATOM 3002 N N . MET A 1 386 ? -12.525 25.281 -2.505 1.00 20.76 381 MET A N 1
ATOM 3003 C CA . MET A 1 386 ? -11.624 24.889 -3.590 1.00 20.06 381 MET A CA 1
ATOM 3004 C C . MET A 1 386 ? -10.223 25.471 -3.389 1.00 18.97 381 MET A C 1
ATOM 3005 O O . MET A 1 386 ? -10.085 26.612 -2.938 1.00 19.74 381 MET A O 1
ATOM 3010 N N . PRO A 1 387 ? -9.177 24.687 -3.708 1.00 17.56 382 PRO A N 1
ATOM 3011 C CA . PRO A 1 387 ? -7.830 25.248 -3.574 1.00 16.74 382 PRO A CA 1
ATOM 3012 C C . PRO A 1 387 ? -7.565 26.356 -4.597 1.00 17.55 382 PRO A C 1
ATOM 3013 O O . PRO A 1 387 ? -8.283 26.471 -5.602 1.00 17.68 382 PRO A O 1
ATOM 3017 N N . GLU A 1 388 ? -6.552 27.172 -4.321 1.00 17.19 383 GLU A N 1
ATOM 3018 C CA . GLU A 1 388 ? -6.185 28.276 -5.202 1.00 18.71 383 GLU A CA 1
ATOM 3019 C C . GLU A 1 388 ? -5.671 27.764 -6.556 1.00 18.24 383 GLU A C 1
ATOM 3020 O O . GLU A 1 388 ? -5.848 28.418 -7.587 1.00 19.58 383 GLU A O 1
ATOM 3026 N N . TYR A 1 389 ? -5.036 26.598 -6.529 1.00 17.24 384 TYR A N 1
ATOM 3027 C CA . TYR A 1 389 ? -4.438 25.984 -7.717 1.00 17.09 384 TYR A CA 1
ATOM 3028 C C . TYR A 1 389 ? -5.128 24.654 -7.982 1.00 16.58 384 TYR A C 1
ATOM 3029 O O . TYR A 1 389 ? -5.642 24.024 -7.062 1.00 16.02 384 TYR A O 1
ATOM 3038 N N . GLY A 1 390 ? -5.134 24.227 -9.238 1.00 16.88 385 GLY A N 1
ATOM 3039 C CA . GLY A 1 390 ? -5.684 22.918 -9.560 1.00 16.39 385 GLY A CA 1
ATOM 3040 C C . GLY A 1 390 ? -7.048 23.011 -10.207 1.00 17.33 385 GLY A C 1
ATOM 3041 O O . GLY A 1 390 ? -7.855 23.892 -9.884 1.00 17.91 385 GLY A O 1
ATOM 3042 N N . THR A 1 391 ? -7.287 22.085 -11.127 1.00 17.39 386 THR A N 1
ATOM 3043 C CA . THR A 1 391 ? -8.546 21.993 -11.848 1.00 18.24 386 THR A CA 1
ATOM 3044 C C . THR A 1 391 ? -9.110 20.606 -11.605 1.00 17.39 386 THR A C 1
ATOM 3045 O O . THR A 1 391 ? -8.455 19.606 -11.882 1.00 16.59 386 THR A O 1
ATOM 3049 N N . SER A 1 392 ? -10.327 20.555 -11.079 1.00 17.66 387 SER A N 1
ATOM 3050 C CA . SER A 1 392 ? -10.961 19.281 -10.762 1.00 17.19 387 SER A CA 1
ATOM 3051 C C . SER A 1 392 ? -11.265 18.482 -12.029 1.00 17.80 387 SER A C 1
ATOM 3052 O O . SER A 1 392 ? -11.630 19.052 -13.063 1.00 18.89 387 SER A O 1
ATOM 3055 N N . PHE A 1 393 ? -11.102 17.167 -11.931 1.00 17.19 388 PHE A N 1
ATOM 3056 C CA . PHE A 1 393 ? -11.544 16.251 -12.983 1.00 18.34 388 PHE A CA 1
ATOM 3057 C C . PHE A 1 393 ? -12.729 15.393 -12.525 1.00 19.04 388 PHE A C 1
ATOM 3058 O O . PHE A 1 393 ? -13.062 14.398 -13.170 1.00 19.20 388 PHE A O 1
ATOM 3066 N N . LEU A 1 394 ? -13.379 15.797 -11.430 1.00 19.58 389 LEU A N 1
ATOM 3067 C CA . LEU A 1 394 ? -14.506 15.037 -10.873 1.00 20.51 389 LEU A CA 1
ATOM 3068 C C . LEU A 1 394 ? -15.621 14.810 -11.896 1.00 22.48 389 LEU A C 1
ATOM 3069 O O . LEU A 1 394 ? -16.138 13.694 -12.013 1.00 22.36 389 LEU A O 1
ATOM 3074 N N . ASN A 1 395 ? -15.976 15.860 -12.633 1.00 24.28 390 ASN A N 1
ATOM 3075 C CA . ASN A 1 395 ? -17.033 15.776 -13.646 1.00 27.25 390 ASN A CA 1
ATOM 3076 C C . ASN A 1 395 ? -16.713 14.837 -14.816 1.00 27.63 390 ASN A C 1
ATOM 3077 O O . ASN A 1 395 ? -17.623 14.316 -15.461 1.00 28.65 390 ASN A O 1
ATOM 3082 N N . GLU A 1 396 ? -15.427 14.622 -15.076 1.00 26.99 391 GLU A N 1
ATOM 3083 C CA . GLU A 1 396 ? -14.986 13.719 -16.141 1.00 28.16 391 GLU A CA 1
ATOM 3084 C C . GLU A 1 396 ? -15.173 12.241 -15.797 1.00 28.12 391 GLU A C 1
ATOM 3085 O O . GLU A 1 396 ? -15.307 11.404 -16.697 1.00 29.23 391 GLU A O 1
ATOM 3091 N N . LEU A 1 397 ? -15.188 11.927 -14.502 1.00 27.46 392 LEU A N 1
ATOM 3092 C CA . LEU A 1 397 ? -15.290 10.538 -14.039 1.00 27.63 392 LEU A CA 1
ATOM 3093 C C . LEU A 1 397 ? -16.719 10.008 -14.137 1.00 29.62 392 LEU A C 1
ATOM 3094 O O . LEU A 1 397 ? -17.459 9.944 -13.151 1.00 30.45 392 LEU A O 1
ATOM 3099 N N . LYS B 1 8 ? -24.149 0.150 70.709 1.00 30.95 3 LYS B N 1
ATOM 3100 C CA . LYS B 1 8 ? -25.073 -0.983 70.419 1.00 30.06 3 LYS B CA 1
ATOM 3101 C C . LYS B 1 8 ? -24.292 -2.194 69.887 1.00 26.71 3 LYS B C 1
ATOM 3102 O O . LYS B 1 8 ? -24.186 -3.221 70.557 1.00 27.41 3 LYS B O 1
ATOM 3108 N N . TYR B 1 9 ? -23.741 -2.070 68.688 1.00 22.58 4 TYR B N 1
ATOM 3109 C CA . TYR B 1 9 ? -22.949 -3.142 68.109 1.00 19.33 4 TYR B CA 1
ATOM 3110 C C . TYR B 1 9 ? -21.466 -2.867 68.303 1.00 17.82 4 TYR B C 1
ATOM 3111 O O . TYR B 1 9 ? -20.994 -1.749 68.073 1.00 17.22 4 TYR B O 1
ATOM 3120 N N . LYS B 1 10 ? -20.741 -3.892 68.735 1.00 16.22 5 LYS B N 1
ATOM 3121 C CA . LYS B 1 10 ? -19.291 -3.804 68.881 1.00 15.25 5 LYS B CA 1
ATOM 3122 C C . LYS B 1 10 ? -18.612 -3.822 67.511 1.00 13.97 5 LYS B C 1
ATOM 3123 O O . LYS B 1 10 ? -17.608 -3.142 67.291 1.00 13.18 5 LYS B O 1
ATOM 3129 N N . ARG B 1 11 ? -19.167 -4.619 66.601 1.00 13.15 6 ARG B N 1
ATOM 3130 C CA . ARG B 1 11 ? -18.578 -4.828 65.279 1.00 12.30 6 ARG B CA 1
ATOM 3131 C C . ARG B 1 11 ? -19.677 -4.742 64.251 1.00 11.89 6 ARG B C 1
ATOM 3132 O O . ARG B 1 11 ? -20.778 -5.265 64.465 1.00 12.67 6 ARG B O 1
ATOM 3140 N N . ILE B 1 12 ? -19.384 -4.046 63.158 1.00 11.15 7 ILE B N 1
ATOM 3141 C CA . ILE B 1 12 ? -20.258 -4.034 61.989 1.00 11.05 7 ILE B CA 1
ATOM 3142 C C . ILE B 1 12 ? -19.482 -4.604 60.807 1.00 10.44 7 ILE B C 1
ATOM 3143 O O . ILE B 1 12 ? -18.356 -4.178 60.519 1.00 10.41 7 ILE B O 1
ATOM 3148 N N . PHE B 1 13 ? -20.090 -5.585 60.151 1.00 10.60 8 PHE B N 1
ATOM 3149 C CA . PHE B 1 13 ? -19.531 -6.225 58.975 1.00 10.91 8 PHE B CA 1
ATOM 3150 C C . PHE B 1 13 ? -20.353 -5.768 57.790 1.00 10.58 8 PHE B C 1
ATOM 3151 O O . PHE B 1 13 ? -21.540 -6.065 57.709 1.00 11.44 8 PHE B O 1
ATOM 3159 N N . LEU B 1 14 ? -19.723 -5.004 56.904 1.00 10.66 9 LEU B N 1
ATOM 3160 C CA . LEU B 1 14 ? -20.412 -4.444 55.742 1.00 10.40 9 LEU B CA 1
ATOM 3161 C C . LEU B 1 14 ? -19.872 -5.114 54.493 1.00 10.57 9 LEU B C 1
ATOM 3162 O O . LEU B 1 14 ? -18.666 -5.112 54.245 1.00 10.69 9 LEU B O 1
ATOM 3167 N N . VAL B 1 15 ? -20.779 -5.703 53.722 1.00 10.59 10 VAL B N 1
ATOM 3168 C CA . VAL B 1 15 ? -20.421 -6.431 52.516 1.00 11.28 10 VAL B CA 1
ATOM 3169 C C . VAL B 1 15 ? -21.060 -5.729 51.326 1.00 11.03 10 VAL B C 1
ATOM 3170 O O . VAL B 1 15 ? -22.289 -5.628 51.245 1.00 12.48 10 VAL B O 1
ATOM 3174 N N . VAL B 1 16 ? -20.225 -5.246 50.415 1.00 10.74 11 VAL B N 1
ATOM 3175 C CA . VAL B 1 16 ? -20.709 -4.748 49.124 1.00 10.82 11 VAL B CA 1
ATOM 3176 C C . VAL B 1 16 ? -20.552 -5.852 48.080 1.00 11.28 11 VAL B C 1
ATOM 3177 O O . VAL B 1 16 ? -19.436 -6.285 47.766 1.00 11.53 11 VAL B O 1
ATOM 3181 N N . MET B 1 17 ? -21.686 -6.323 47.570 1.00 11.43 12 MET B N 1
ATOM 3182 C CA . MET B 1 17 ? -21.693 -7.251 46.452 1.00 12.29 12 MET B CA 1
ATOM 3183 C C . MET B 1 17 ? -21.613 -6.312 45.266 1.00 12.18 12 MET B C 1
ATOM 3184 O O . MET B 1 17 ? -22.609 -5.708 44.892 1.00 11.89 12 MET B O 1
ATOM 3189 N N . ASP B 1 18 ? -20.418 -6.148 44.710 1.00 12.19 13 ASP B N 1
ATOM 3190 C CA . ASP B 1 18 ? -20.223 -5.090 43.725 1.00 12.24 13 ASP B CA 1
ATOM 3191 C C . ASP B 1 18 ? -21.093 -5.286 42.493 1.00 12.68 13 ASP B C 1
ATOM 3192 O O . ASP B 1 18 ? -21.040 -6.335 41.852 1.00 13.50 13 ASP B O 1
ATOM 3197 N N . SER B 1 19 ? -21.888 -4.258 42.190 1.00 12.19 14 SER B N 1
ATOM 3198 C CA . SER B 1 19 ? -22.754 -4.192 40.999 1.00 12.86 14 SER B CA 1
ATOM 3199 C C . SER B 1 19 ? -24.072 -4.968 41.083 1.00 12.85 14 SER B C 1
ATOM 3200 O O . SER B 1 19 ? -24.836 -4.998 40.113 1.00 13.23 14 SER B O 1
ATOM 3203 N N . VAL B 1 20 ? -24.351 -5.573 42.233 1.00 12.82 15 VAL B N 1
ATOM 3204 C CA . VAL B 1 20 ? -25.529 -6.435 42.363 1.00 14.03 15 VAL B CA 1
ATOM 3205 C C . VAL B 1 20 ? -26.796 -5.588 42.584 1.00 13.81 15 VAL B C 1
ATOM 3206 O O . VAL B 1 20 ? -27.313 -5.468 43.705 1.00 13.91 15 VAL B O 1
ATOM 3210 N N . GLY B 1 21 ? -27.280 -5.000 41.492 1.00 13.72 16 GLY B N 1
ATOM 3211 C CA . GLY B 1 21 ? -28.429 -4.096 41.524 1.00 13.80 16 GLY B CA 1
ATOM 3212 C C . GLY B 1 21 ? -29.764 -4.818 41.583 1.00 14.51 16 GLY B C 1
ATOM 3213 O O . GLY B 1 21 ? -29.865 -5.982 41.206 1.00 15.49 16 GLY B O 1
ATOM 3214 N N . ILE B 1 22 ? -30.798 -4.123 42.045 1.00 14.44 17 ILE B N 1
ATOM 3215 C CA . ILE B 1 22 ? -32.103 -4.758 42.232 1.00 15.62 17 ILE B CA 1
ATOM 3216 C C . ILE B 1 22 ? -33.241 -4.038 41.473 1.00 16.45 17 ILE B C 1
ATOM 3217 O O . ILE B 1 22 ? -34.413 -4.049 41.885 1.00 17.78 17 ILE B O 1
ATOM 3222 N N . GLY B 1 23 ? -32.885 -3.436 40.338 1.00 15.94 18 GLY B N 1
ATOM 3223 C CA . GLY B 1 23 ? -33.877 -2.860 39.429 1.00 17.05 18 GLY B CA 1
ATOM 3224 C C . GLY B 1 23 ? -33.654 -1.384 39.174 1.00 16.99 18 GLY B C 1
ATOM 3225 O O . GLY B 1 23 ? -33.163 -0.663 40.046 1.00 15.80 18 GLY B O 1
ATOM 3226 N N . GLU B 1 24 ? -34.038 -0.937 37.982 1.00 17.74 19 GLU B N 1
ATOM 3227 C CA . GLU B 1 24 ? -33.784 0.441 37.544 1.00 18.57 19 GLU B CA 1
ATOM 3228 C C . GLU B 1 24 ? -34.245 1.483 38.563 1.00 18.71 19 GLU B C 1
ATOM 3229 O O . GLU B 1 24 ? -35.326 1.361 39.149 1.00 19.24 19 GLU B O 1
ATOM 3235 N N . ALA B 1 25 ? -33.407 2.496 38.767 1.00 18.57 20 ALA B N 1
ATOM 3236 C CA . ALA B 1 25 ? -33.709 3.608 39.669 1.00 19.31 20 ALA B CA 1
ATOM 3237 C C . ALA B 1 25 ? -34.655 4.622 39.015 1.00 21.16 20 ALA B C 1
ATOM 3238 O O . ALA B 1 25 ? -34.810 4.622 37.790 1.00 21.45 20 ALA B O 1
ATOM 3240 N N . PRO B 1 26 ? -35.289 5.503 39.821 1.00 22.51 21 PRO B N 1
ATOM 3241 C CA . PRO B 1 26 ? -36.206 6.479 39.231 1.00 24.75 21 PRO B CA 1
ATOM 3242 C C . PRO B 1 26 ? -35.572 7.355 38.150 1.00 25.31 21 PRO B C 1
ATOM 3243 O O . PRO B 1 26 ? -36.277 7.813 37.247 1.00 26.78 21 PRO B O 1
ATOM 3247 N N . ASP B 1 27 ? -34.260 7.580 38.238 1.00 24.50 22 ASP B N 1
ATOM 3248 C CA . ASP B 1 27 ? -33.567 8.429 37.263 1.00 25.82 22 ASP B CA 1
ATOM 3249 C C . ASP B 1 27 ? -32.756 7.649 36.215 1.00 25.01 22 ASP B C 1
ATOM 3250 O O . ASP B 1 27 ? -31.845 8.201 35.588 1.00 25.81 22 ASP B O 1
ATOM 3255 N N . ALA B 1 28 ? -33.109 6.381 36.009 1.00 23.67 23 ALA B N 1
ATOM 3256 C CA . ALA B 1 28 ? -32.404 5.512 35.053 1.00 22.86 23 ALA B CA 1
ATOM 3257 C C . ALA B 1 28 ? -32.403 6.031 33.606 1.00 24.36 23 ALA B C 1
ATOM 3258 O O . ALA B 1 28 ? -31.434 5.820 32.873 1.00 23.91 23 ALA B O 1
ATOM 3260 N N . GLU B 1 29 ? -33.476 6.708 33.200 1.00 26.53 24 GLU B N 1
ATOM 3261 C CA . GLU B 1 29 ? -33.612 7.170 31.810 1.00 28.69 24 GLU B CA 1
ATOM 3262 C C . GLU B 1 29 ? -32.470 8.080 31.349 1.00 29.85 24 GLU B C 1
ATOM 3263 O O . GLU B 1 29 ? -32.001 7.969 30.215 1.00 29.96 24 GLU B O 1
ATOM 3269 N N . GLN B 1 30 ? -32.018 8.968 32.233 1.00 30.64 25 GLN B N 1
ATOM 3270 C CA . GLN B 1 30 ? -30.977 9.936 31.872 1.00 32.86 25 GLN B CA 1
ATOM 3271 C C . GLN B 1 30 ? -29.601 9.276 31.701 1.00 31.45 25 GLN B C 1
ATOM 3272 O O . GLN B 1 30 ? -28.664 9.911 31.215 1.00 33.31 25 GLN B O 1
ATOM 3278 N N . PHE B 1 31 ? -29.504 8.005 32.092 1.00 28.92 26 PHE B N 1
ATOM 3279 C CA . PHE B 1 31 ? -28.295 7.198 31.909 1.00 27.91 26 PHE B CA 1
ATOM 3280 C C . PHE B 1 31 ? -28.437 6.197 30.758 1.00 27.86 26 PHE B C 1
ATOM 3281 O O . PHE B 1 31 ? -27.494 5.453 30.461 1.00 28.06 26 PHE B O 1
ATOM 3289 N N . GLY B 1 32 ? -29.617 6.154 30.143 1.00 27.86 27 GLY B N 1
ATOM 3290 C CA . GLY B 1 32 ? -29.935 5.154 29.119 1.00 27.61 27 GLY B CA 1
ATOM 3291 C C . GLY B 1 32 ? -30.126 3.770 29.715 1.00 25.64 27 GLY B C 1
ATOM 3292 O O . GLY B 1 32 ? -29.897 2.756 29.045 1.00 26.04 27 GLY B O 1
ATOM 3293 N N . ASP B 1 33 ? -30.564 3.737 30.972 1.00 23.66 28 ASP B N 1
ATOM 3294 C CA . ASP B 1 33 ? -30.669 2.495 31.735 1.00 21.74 28 ASP B CA 1
ATOM 3295 C C . ASP B 1 33 ? -32.097 2.010 32.017 1.00 21.62 28 ASP B C 1
ATOM 3296 O O . ASP B 1 33 ? -32.307 1.170 32.894 1.00 20.63 28 ASP B O 1
ATOM 3301 N N . LEU B 1 34 ? -33.078 2.521 31.276 1.00 22.86 29 LEU B N 1
ATOM 3302 C CA . LEU B 1 34 ? -34.446 1.994 31.390 1.00 23.57 29 LEU B CA 1
ATOM 3303 C C . LEU B 1 34 ? -34.442 0.485 31.154 1.00 23.30 29 LEU B C 1
ATOM 3304 O O . LEU B 1 34 ? -33.720 -0.006 30.284 1.00 23.22 29 LEU B O 1
ATOM 3309 N N . GLY B 1 35 ? -35.223 -0.240 31.953 1.00 23.30 30 GLY B N 1
ATOM 3310 C CA . GLY B 1 35 ? -35.341 -1.691 31.817 1.00 23.72 30 GLY B CA 1
ATOM 3311 C C . GLY B 1 35 ? -34.259 -2.503 32.513 1.00 22.47 30 GLY B C 1
ATOM 3312 O O . GLY B 1 35 ? -34.326 -3.732 32.526 1.00 22.92 30 GLY B O 1
ATOM 3313 N N . SER B 1 36 ? -33.258 -1.834 33.090 1.00 21.04 31 SER B N 1
ATOM 3314 C CA . SER B 1 36 ? -32.169 -2.532 33.769 1.00 19.96 31 SER B CA 1
ATOM 3315 C C . SER B 1 36 ? -32.657 -3.217 35.052 1.00 19.32 31 SER B C 1
ATOM 3316 O O . SER B 1 36 ? -33.561 -2.718 35.731 1.00 18.94 31 SER B O 1
ATOM 3319 N N . ASP B 1 37 ? -32.075 -4.377 35.345 1.00 19.62 32 ASP B N 1
ATOM 3320 C CA . ASP B 1 37 ? -32.483 -5.212 36.468 1.00 19.04 32 ASP B CA 1
ATOM 3321 C C . ASP B 1 37 ? -31.452 -6.322 36.634 1.00 18.21 32 ASP B C 1
ATOM 3322 O O . ASP B 1 37 ? -31.594 -7.397 36.053 1.00 19.04 32 ASP B O 1
ATOM 3327 N N . THR B 1 38 ? -30.417 -6.060 37.427 1.00 16.73 33 THR B N 1
ATOM 3328 C CA . THR B 1 38 ? -29.297 -6.992 37.545 1.00 16.27 33 THR B CA 1
ATOM 3329 C C . THR B 1 38 ? -29.722 -8.355 38.103 1.00 16.35 33 THR B C 1
ATOM 3330 O O . THR B 1 38 ? -29.663 -9.355 37.384 1.00 17.20 33 THR B O 1
ATOM 3334 N N . ILE B 1 39 ? -30.163 -8.394 39.358 1.00 16.03 34 ILE B N 1
ATOM 3335 C CA . ILE B 1 39 ? -30.570 -9.670 39.973 1.00 16.72 34 ILE B CA 1
ATOM 3336 C C . ILE B 1 39 ? -31.732 -10.305 39.205 1.00 17.55 34 ILE B C 1
ATOM 3337 O O . ILE B 1 39 ? -31.706 -11.503 38.915 1.00 18.03 34 ILE B O 1
ATOM 3342 N N . GLY B 1 40 ? -32.736 -9.494 38.871 1.00 17.78 35 GLY B N 1
ATOM 3343 C CA . GLY B 1 40 ? -33.925 -9.978 38.184 1.00 19.27 35 GLY B CA 1
ATOM 3344 C C . GLY B 1 40 ? -33.640 -10.669 36.863 1.00 20.19 35 GLY B C 1
ATOM 3345 O O . GLY B 1 40 ? -34.186 -11.738 36.589 1.00 21.00 35 GLY B O 1
ATOM 3346 N N . HIS B 1 41 ? -32.778 -10.070 36.045 1.00 19.95 36 HIS B N 1
ATOM 3347 C CA . HIS B 1 41 ? -32.482 -10.642 34.736 1.00 21.09 36 HIS B CA 1
ATOM 3348 C C . HIS B 1 41 ? -31.592 -11.878 34.818 1.00 20.96 36 HIS B C 1
ATOM 3349 O O . HIS B 1 41 ? -31.715 -12.792 33.995 1.00 22.11 36 HIS B O 1
ATOM 3356 N N . ILE B 1 42 ? -30.706 -11.900 35.812 1.00 19.68 37 ILE B N 1
ATOM 3357 C CA . ILE B 1 42 ? -29.908 -13.094 36.096 1.00 19.90 37 ILE B CA 1
ATOM 3358 C C . ILE B 1 42 ? -30.825 -14.243 36.525 1.00 20.42 37 ILE B C 1
ATOM 3359 O O . ILE B 1 42 ? -30.700 -15.370 36.028 1.00 21.34 37 ILE B O 1
ATOM 3364 N N . ALA B 1 43 ? -31.749 -13.944 37.437 1.00 20.05 38 ALA B N 1
ATOM 3365 C CA . ALA B 1 43 ? -32.715 -14.933 37.919 1.00 21.07 38 ALA B CA 1
ATOM 3366 C C . ALA B 1 43 ? -33.530 -15.526 36.774 1.00 23.03 38 ALA B C 1
ATOM 3367 O O . ALA B 1 43 ? -33.756 -16.739 36.730 1.00 23.79 38 ALA B O 1
ATOM 3369 N N . GLU B 1 44 ? -33.965 -14.676 35.845 1.00 24.14 39 GLU B N 1
ATOM 3370 C CA . GLU B 1 44 ? -34.690 -15.149 34.661 1.00 26.61 39 GLU B CA 1
ATOM 3371 C C . GLU B 1 44 ? -33.808 -16.041 33.780 1.00 27.58 39 GLU B C 1
ATOM 3372 O O . GLU B 1 44 ? -34.253 -17.094 33.316 1.00 28.83 39 GLU B O 1
ATOM 3378 N N . HIS B 1 45 ? -32.557 -15.628 33.568 1.00 27.03 40 HIS B N 1
ATOM 3379 C CA . HIS B 1 45 ? -31.617 -16.424 32.770 1.00 28.34 40 HIS B CA 1
ATOM 3380 C C . HIS B 1 45 ? -31.345 -17.801 33.383 1.00 28.54 40 HIS B C 1
ATOM 3381 O O . HIS B 1 45 ? -31.304 -18.802 32.661 1.00 30.03 40 HIS B O 1
ATOM 3388 N N . MET B 1 46 ? -31.168 -17.836 34.704 1.00 27.45 41 MET B N 1
ATOM 3389 C CA . MET B 1 46 ? -30.865 -19.066 35.447 1.00 27.87 41 MET B CA 1
ATOM 3390 C C . MET B 1 46 ? -32.066 -20.018 35.540 1.00 29.43 41 MET B C 1
ATOM 3391 O O . MET B 1 46 ? -31.923 -21.153 35.999 1.00 29.60 41 MET B O 1
ATOM 3396 N N . ASN B 1 47 ? -33.234 -19.553 35.090 1.00 30.46 42 ASN B N 1
ATOM 3397 C CA . ASN B 1 47 ? -34.524 -20.226 35.319 1.00 32.01 42 ASN B CA 1
ATOM 3398 C C . ASN B 1 47 ? -34.773 -20.443 36.817 1.00 30.79 42 ASN B C 1
ATOM 3399 O O . ASN B 1 47 ? -35.273 -21.490 37.244 1.00 31.45 42 ASN B O 1
ATOM 3404 N N . GLY B 1 48 ? -34.416 -19.428 37.600 1.00 29.13 43 GLY B N 1
ATOM 3405 C CA . GLY B 1 48 ? -34.504 -19.471 39.055 1.00 28.14 43 GLY B CA 1
ATOM 3406 C C . GLY B 1 48 ? -33.132 -19.479 39.699 1.00 26.96 43 GLY B C 1
ATOM 3407 O O . GLY B 1 48 ? -32.370 -20.434 39.533 1.00 27.26 43 GLY B O 1
ATOM 3408 N N . LEU B 1 49 ? -32.810 -18.405 40.417 1.00 25.71 44 LEU B N 1
ATOM 3409 C CA . LEU B 1 49 ? -31.569 -18.331 41.184 1.00 24.80 44 LEU B CA 1
ATOM 3410 C C . LEU B 1 49 ? -31.701 -19.098 42.491 1.00 24.97 44 LEU B C 1
ATOM 3411 O O . LEU B 1 49 ? -32.744 -19.040 43.148 1.00 25.46 44 LEU B O 1
ATOM 3416 N N . GLN B 1 50 ? -30.641 -19.812 42.858 1.00 24.87 45 GLN B N 1
ATOM 3417 C CA . GLN B 1 50 ? -30.592 -20.544 44.119 1.00 25.15 45 GLN B CA 1
ATOM 3418 C C . GLN B 1 50 ? -29.801 -19.716 45.125 1.00 23.21 45 GLN B C 1
ATOM 3419 O O . GLN B 1 50 ? -28.573 -19.814 45.211 1.00 23.01 45 GLN B O 1
ATOM 3425 N N . MET B 1 51 ? -30.511 -18.866 45.857 1.00 22.01 46 MET B N 1
ATOM 3426 C CA . MET B 1 51 ? -29.893 -18.044 46.893 1.00 20.54 46 MET B CA 1
ATOM 3427 C C . MET B 1 51 ? -30.663 -18.158 48.216 1.00 19.93 46 MET B C 1
ATOM 3428 O O . MET B 1 51 ? -31.137 -17.149 48.746 1.00 19.25 46 MET B O 1
ATOM 3433 N N . PRO B 1 52 ? -30.764 -19.385 48.768 1.00 20.59 47 PRO B N 1
ATOM 3434 C CA . PRO B 1 52 ? -31.637 -19.619 49.922 1.00 20.79 47 PRO B CA 1
ATOM 3435 C C . PRO B 1 52 ? -31.255 -18.808 51.157 1.00 19.76 47 PRO B C 1
ATOM 3436 O O . PRO B 1 52 ? -32.124 -18.461 51.954 1.00 19.63 47 PRO B O 1
ATOM 3440 N N . ASN B 1 53 ? -29.971 -18.498 51.309 1.00 18.57 48 ASN B N 1
ATOM 3441 C CA . ASN B 1 53 ? -29.526 -17.741 52.475 1.00 17.96 48 ASN B CA 1
ATOM 3442 C C . ASN B 1 53 ? -29.833 -16.253 52.401 1.00 16.78 48 ASN B C 1
ATOM 3443 O O . ASN B 1 53 ? -30.271 -15.663 53.387 1.00 16.40 48 ASN B O 1
ATOM 3448 N N . MET B 1 54 ? -29.627 -15.653 51.232 1.00 15.97 49 MET B N 1
ATOM 3449 C CA . MET B 1 54 ? -30.098 -14.291 50.989 1.00 15.77 49 MET B CA 1
ATOM 3450 C C . MET B 1 54 ? -31.625 -14.226 51.113 1.00 16.15 49 MET B C 1
ATOM 3451 O O . MET B 1 54 ? -32.167 -13.254 51.645 1.00 16.29 49 MET B O 1
ATOM 3456 N N . VAL B 1 55 ? -32.306 -15.266 50.641 1.00 16.96 50 VAL B N 1
ATOM 3457 C CA . VAL B 1 55 ? -33.761 -15.366 50.806 1.00 17.88 50 VAL B CA 1
ATOM 3458 C C . VAL B 1 55 ? -34.157 -15.384 52.294 1.00 18.83 50 VAL B C 1
ATOM 3459 O O . VAL B 1 55 ? -35.082 -14.674 52.701 1.00 19.19 50 VAL B O 1
ATOM 3463 N N . LYS B 1 56 ? -33.451 -16.180 53.099 1.00 19.23 51 LYS B N 1
ATOM 3464 C CA . LYS B 1 56 ? -33.709 -16.238 54.548 1.00 20.32 51 LYS B CA 1
ATOM 3465 C C . LYS B 1 56 ? -33.529 -14.875 55.219 1.00 19.12 51 LYS B C 1
ATOM 3466 O O . LYS B 1 56 ? -34.251 -14.548 56.166 1.00 19.41 51 LYS B O 1
ATOM 3472 N N . LEU B 1 57 ? -32.575 -14.087 54.715 1.00 17.77 52 LEU B N 1
ATOM 3473 C CA . LEU B 1 57 ? -32.325 -12.729 55.210 1.00 17.38 52 LEU B CA 1
ATOM 3474 C C . LEU B 1 57 ? -33.443 -11.770 54.841 1.00 17.89 52 LEU B C 1
ATOM 3475 O O . LEU B 1 57 ? -33.672 -10.777 55.539 1.00 18.60 52 LEU B O 1
ATOM 3480 N N . GLY B 1 58 ? -34.115 -12.064 53.733 1.00 18.26 53 GLY B N 1
ATOM 3481 C CA . GLY B 1 58 ? -35.253 -11.279 53.275 1.00 18.98 53 GLY B CA 1
ATOM 3482 C C . GLY B 1 58 ? -35.082 -10.639 51.909 1.00 18.38 53 GLY B C 1
ATOM 3483 O O . GLY B 1 58 ? -35.783 -9.676 51.594 1.00 18.60 53 GLY B O 1
ATOM 3484 N N . LEU B 1 59 ? -34.163 -11.161 51.092 1.00 17.85 54 LEU B N 1
ATOM 3485 C CA . LEU B 1 59 ? -33.964 -10.627 49.736 1.00 17.45 54 LEU B CA 1
ATOM 3486 C C . LEU B 1 59 ? -35.273 -10.591 48.942 1.00 18.48 54 LEU B C 1
ATOM 3487 O O . LEU B 1 59 ? -35.578 -9.587 48.291 1.00 18.49 54 LEU B O 1
ATOM 3492 N N . GLY B 1 60 ? -36.040 -11.679 49.011 1.00 19.27 55 GLY B N 1
ATOM 3493 C CA . GLY B 1 60 ? -37.323 -11.779 48.315 1.00 20.69 55 GLY B CA 1
ATOM 3494 C C . GLY B 1 60 ? -38.384 -10.847 48.881 1.00 21.87 55 GLY B C 1
ATOM 3495 O O . GLY B 1 60 ? -39.336 -10.487 48.181 1.00 22.87 55 GLY B O 1
ATOM 3496 N N . ASN B 1 61 ? -38.228 -10.459 50.147 1.00 21.77 56 ASN B N 1
ATOM 3497 C CA . ASN B 1 61 ? -39.134 -9.485 50.764 1.00 22.88 56 ASN B CA 1
ATOM 3498 C C . ASN B 1 61 ? -38.919 -8.077 50.198 1.00 22.37 56 ASN B C 1
ATOM 3499 O O . ASN B 1 61 ? -39.841 -7.259 50.212 1.00 23.32 56 ASN B O 1
ATOM 3504 N N . ILE B 1 62 ? -37.709 -7.799 49.710 1.00 21.18 57 ILE B N 1
ATOM 3505 C CA . ILE B 1 62 ? -37.441 -6.544 48.989 1.00 20.93 57 ILE B CA 1
ATOM 3506 C C . ILE B 1 62 ? -38.172 -6.575 47.651 1.00 22.37 57 ILE B C 1
ATOM 3507 O O . ILE B 1 62 ? -38.920 -5.649 47.315 1.00 22.92 57 ILE B O 1
ATOM 3512 N N . ARG B 1 63 ? -37.963 -7.659 46.907 1.00 22.88 58 ARG B N 1
ATOM 3513 C CA . ARG B 1 63 ? -38.514 -7.824 45.568 1.00 24.50 58 ARG B CA 1
ATOM 3514 C C . ARG B 1 63 ? -38.541 -9.318 45.257 1.00 24.77 58 ARG B C 1
ATOM 3515 O O . ARG B 1 63 ? -37.523 -9.999 45.410 1.00 23.97 58 ARG B O 1
ATOM 3523 N N . GLU B 1 64 ? -39.691 -9.838 44.836 1.00 26.37 59 GLU B N 1
ATOM 3524 C CA . GLU B 1 64 ? -39.758 -11.241 44.433 1.00 27.03 59 GLU B CA 1
ATOM 3525 C C . GLU B 1 64 ? -39.256 -11.413 43.004 1.00 27.26 59 GLU B C 1
ATOM 3526 O O . GLU B 1 64 ? -39.653 -10.682 42.098 1.00 27.60 59 GLU B O 1
ATOM 3532 N N . MET B 1 65 ? -38.348 -12.366 42.829 1.00 26.70 60 MET B N 1
ATOM 3533 C CA . MET B 1 65 ? -37.743 -12.649 41.533 1.00 26.66 60 MET B CA 1
ATOM 3534 C C . MET B 1 65 ? -37.719 -14.161 41.331 1.00 27.20 60 MET B C 1
ATOM 3535 O O . MET B 1 65 ? -38.027 -14.914 42.258 1.00 27.69 60 MET B O 1
ATOM 3540 N N . LYS B 1 66 ? -37.378 -14.607 40.126 1.00 27.53 61 LYS B N 1
ATOM 3541 C CA . LYS B 1 66 ? -37.444 -16.031 39.796 1.00 28.38 61 LYS B CA 1
ATOM 3542 C C . LYS B 1 66 ? -36.505 -16.857 40.681 1.00 27.29 61 LYS B C 1
ATOM 3543 O O . LYS B 1 66 ? -35.285 -16.696 40.631 1.00 26.03 61 LYS B O 1
ATOM 3549 N N . GLY B 1 67 ? -37.093 -17.721 41.507 1.00 27.68 62 GLY B N 1
ATOM 3550 C CA . GLY B 1 67 ? -36.341 -18.536 42.461 1.00 26.95 62 GLY B CA 1
ATOM 3551 C C . GLY B 1 67 ? -36.090 -17.842 43.788 1.00 25.75 62 GLY B C 1
ATOM 3552 O O . GLY B 1 67 ? -35.533 -18.438 44.717 1.00 25.33 62 GLY B O 1
ATOM 3553 N N . ILE B 1 68 ? -36.503 -16.580 43.875 1.00 25.01 63 ILE B N 1
ATOM 3554 C CA . ILE B 1 68 ? -36.255 -15.739 45.044 1.00 23.91 63 ILE B CA 1
ATOM 3555 C C . ILE B 1 68 ? -37.595 -15.232 45.585 1.00 24.73 63 ILE B C 1
ATOM 3556 O O . ILE B 1 68 ? -38.151 -14.239 45.101 1.00 25.04 63 ILE B O 1
ATOM 3561 N N . SER B 1 69 ? -38.116 -15.940 46.582 1.00 25.35 64 SER B N 1
ATOM 3562 C CA . SER B 1 69 ? -39.438 -15.646 47.133 1.00 26.64 64 SER B CA 1
ATOM 3563 C C . SER B 1 69 ? -39.342 -14.959 48.486 1.00 26.01 64 SER B C 1
ATOM 3564 O O . SER B 1 69 ? -38.317 -15.038 49.155 1.00 24.64 64 SER B O 1
ATOM 3567 N N . LYS B 1 70 ? -40.411 -14.274 48.880 1.00 27.09 65 LYS B N 1
ATOM 3568 C CA . LYS B 1 70 ? -40.453 -13.644 50.195 1.00 27.32 65 LYS B CA 1
ATOM 3569 C C . LYS B 1 70 ? -40.593 -14.703 51.293 1.00 27.69 65 LYS B C 1
ATOM 3570 O O . LYS B 1 70 ? -41.031 -15.825 51.038 1.00 28.73 65 LYS B O 1
ATOM 3576 N N . VAL B 1 71 ? -40.187 -14.342 52.504 1.00 27.03 66 VAL B N 1
ATOM 3577 C CA . VAL B 1 71 ? -40.313 -15.217 53.660 1.00 28.18 66 VAL B CA 1
ATOM 3578 C C . VAL B 1 71 ? -41.170 -14.554 54.732 1.00 29.25 66 VAL B C 1
ATOM 3579 O O . VAL B 1 71 ? -41.174 -13.329 54.861 1.00 28.89 66 VAL B O 1
ATOM 3583 N N . GLU B 1 72 ? -41.890 -15.372 55.492 1.00 31.22 67 GLU B N 1
ATOM 3584 C CA . GLU B 1 72 ? -42.767 -14.887 56.560 1.00 32.87 67 GLU B CA 1
ATOM 3585 C C . GLU B 1 72 ? -41.985 -14.170 57.666 1.00 31.81 67 GLU B C 1
ATOM 3586 O O . GLU B 1 72 ? -42.422 -13.134 58.174 1.00 32.25 67 GLU B O 1
ATOM 3592 N N . LYS B 1 73 ? -40.831 -14.728 58.025 1.00 30.25 68 LYS B N 1
ATOM 3593 C CA . LYS B 1 73 ? -40.011 -14.202 59.108 1.00 29.36 68 LYS B CA 1
ATOM 3594 C C . LYS B 1 73 ? -38.557 -14.080 58.646 1.00 26.72 68 LYS B C 1
ATOM 3595 O O . LYS B 1 73 ? -37.766 -15.004 58.853 1.00 26.39 68 LYS B O 1
ATOM 3601 N N . PRO B 1 74 ? -38.207 -12.947 58.003 1.00 24.90 69 PRO B N 1
ATOM 3602 C CA . PRO B 1 74 ? -36.820 -12.722 57.583 1.00 22.75 69 PRO B CA 1
ATOM 3603 C C . PRO B 1 74 ? -35.904 -12.623 58.798 1.00 22.45 69 PRO B C 1
ATOM 3604 O O . PRO B 1 74 ? -36.318 -12.105 59.840 1.00 22.58 69 PRO B O 1
ATOM 3608 N N . LEU B 1 75 ? -34.678 -13.128 58.663 1.00 21.14 70 LEU B N 1
ATOM 3609 C CA . LEU B 1 75 ? -33.698 -13.098 59.748 1.00 21.26 70 LEU B CA 1
ATOM 3610 C C . LEU B 1 75 ? -33.424 -11.669 60.214 1.00 20.28 70 LEU B C 1
ATOM 3611 O O . LEU B 1 75 ? -33.277 -11.414 61.406 1.00 21.26 70 LEU B O 1
ATOM 3616 N N . GLY B 1 76 ? -33.374 -10.742 59.266 1.00 19.08 71 GLY B N 1
ATOM 3617 C CA . GLY B 1 76 ? -33.073 -9.354 59.574 1.00 18.54 71 GLY B CA 1
ATOM 3618 C C . GLY B 1 76 ? -33.972 -8.383 58.838 1.00 18.37 71 GLY B C 1
ATOM 3619 O O . GLY B 1 76 ? -34.982 -8.769 58.246 1.00 18.48 71 GLY B O 1
ATOM 3620 N N . TYR B 1 77 ? -33.589 -7.118 58.889 1.00 17.85 72 TYR B N 1
ATOM 3621 C CA . TYR B 1 77 ? -34.344 -6.047 58.267 1.00 17.92 72 TYR B CA 1
ATOM 3622 C C . TYR B 1 77 ? -33.942 -5.897 56.802 1.00 16.94 72 TYR B C 1
ATOM 3623 O O . TYR B 1 77 ? -32.836 -6.280 56.397 1.00 15.99 72 TYR B O 1
ATOM 3632 N N . TYR B 1 78 ? -34.843 -5.328 56.008 1.00 16.92 73 TYR B N 1
ATOM 3633 C CA . TYR B 1 78 ? -34.639 -5.280 54.573 1.00 16.38 73 TYR B CA 1
ATOM 3634 C C . TYR B 1 78 ? -35.252 -4.036 53.961 1.00 16.51 73 TYR B C 1
ATOM 3635 O O . TYR B 1 78 ? -36.276 -3.537 54.429 1.00 17.54 73 TYR B O 1
ATOM 3644 N N . THR B 1 79 ? -34.607 -3.550 52.907 1.00 16.17 74 THR B N 1
ATOM 3645 C CA . THR B 1 79 ? -35.159 -2.499 52.066 1.00 16.92 74 THR B CA 1
ATOM 3646 C C . THR B 1 79 ? -34.267 -2.373 50.837 1.00 16.19 74 THR B C 1
ATOM 3647 O O . THR B 1 79 ? -33.433 -3.250 50.572 1.00 15.47 74 THR B O 1
ATOM 3651 N N . LYS B 1 80 ? -34.459 -1.309 50.068 1.00 16.39 75 LYS B N 1
ATOM 3652 C CA . LYS B 1 80 ? -33.480 -0.961 49.055 1.00 15.97 75 LYS B CA 1
ATOM 3653 C C . LYS B 1 80 ? -33.026 0.482 49.232 1.00 15.69 75 LYS B C 1
ATOM 3654 O O . LYS B 1 80 ? -33.628 1.239 50.007 1.00 16.34 75 LYS B O 1
ATOM 3660 N N . MET B 1 81 ? -31.952 0.847 48.535 1.00 15.04 76 MET B N 1
ATOM 3661 C CA . MET B 1 81 ? -31.424 2.205 48.615 1.00 15.14 76 MET B CA 1
ATOM 3662 C C . MET B 1 81 ? -31.359 2.844 47.239 1.00 15.63 76 MET B C 1
ATOM 3663 O O . MET B 1 81 ? -31.023 2.181 46.250 1.00 15.20 76 MET B O 1
ATOM 3668 N N . GLN B 1 82 ? -31.657 4.137 47.203 1.00 16.26 77 GLN B N 1
ATOM 3669 C CA . GLN B 1 82 ? -31.575 4.930 45.988 1.00 17.32 77 GLN B CA 1
ATOM 3670 C C . GLN B 1 82 ? -30.298 5.766 46.025 1.00 16.62 77 GLN B C 1
ATOM 3671 O O . GLN B 1 82 ? -29.941 6.327 47.060 1.00 16.44 77 GLN B O 1
ATOM 3677 N N . GLU B 1 83 ? -29.602 5.824 44.898 1.00 16.07 78 GLU B N 1
ATOM 3678 C CA . GLU B 1 83 ? -28.380 6.609 44.793 1.00 15.55 78 GLU B CA 1
ATOM 3679 C C . GLU B 1 83 ? -28.721 8.079 44.564 1.00 16.23 78 GLU B C 1
ATOM 3680 O O . GLU B 1 83 ? -29.522 8.403 43.685 1.00 17.24 78 GLU B O 1
ATOM 3686 N N . LYS B 1 84 ? -28.107 8.963 45.353 1.00 15.81 79 LYS B N 1
ATOM 3687 C CA . LYS B 1 84 ? -28.367 10.406 45.270 1.00 17.15 79 LYS B CA 1
ATOM 3688 C C . LYS B 1 84 ? -27.317 11.138 44.419 1.00 16.67 79 LYS B C 1
ATOM 3689 O O . LYS B 1 84 ? -27.628 12.131 43.749 1.00 17.22 79 LYS B O 1
ATOM 3695 N N . SER B 1 85 ? -26.082 10.640 44.455 1.00 15.30 80 SER B N 1
ATOM 3696 C CA . SER B 1 85 ? -24.968 11.228 43.700 1.00 15.28 80 SER B CA 1
ATOM 3697 C C . SER B 1 85 ? -25.195 11.122 42.191 1.00 15.88 80 SER B C 1
ATOM 3698 O O . SER B 1 85 ? -25.971 10.285 41.724 1.00 16.33 80 SER B O 1
ATOM 3701 N N . THR B 1 86 ? -24.505 11.976 41.439 1.00 15.99 81 THR B N 1
ATOM 3702 C CA . THR B 1 86 ? -24.665 12.072 39.994 1.00 16.51 81 THR B CA 1
ATOM 3703 C C . THR B 1 86 ? -24.354 10.783 39.223 1.00 16.55 81 THR B C 1
ATOM 3704 O O . THR B 1 86 ? -25.112 10.395 38.324 1.00 17.78 81 THR B O 1
ATOM 3708 N N . GLY B 1 87 ? -23.235 10.146 39.555 1.00 15.43 82 GLY B N 1
ATOM 3709 C CA . GLY B 1 87 ? -22.712 9.035 38.754 1.00 15.57 82 GLY B CA 1
ATOM 3710 C C . GLY B 1 87 ? -23.140 7.663 39.237 1.00 14.88 82 GLY B C 1
ATOM 3711 O O . GLY B 1 87 ? -23.738 7.525 40.311 1.00 13.79 82 GLY B O 1
ATOM 3712 N N . LYS B 1 88 ? -22.813 6.649 38.436 1.00 15.30 83 LYS B N 1
ATOM 3713 C CA . LYS B 1 88 ? -23.124 5.251 38.762 1.00 15.11 83 LYS B CA 1
ATOM 3714 C C . LYS B 1 88 ? -21.855 4.384 38.828 1.00 14.79 83 LYS B C 1
ATOM 3715 O O . LYS B 1 88 ? -21.920 3.157 38.732 1.00 14.98 83 LYS B O 1
ATOM 3721 N N . ASP B 1 89 ? -20.707 5.033 39.020 1.00 15.24 84 ASP B N 1
ATOM 3722 C CA . ASP B 1 89 ? -19.418 4.339 39.092 1.00 15.10 84 ASP B CA 1
ATOM 3723 C C . ASP B 1 89 ? -19.129 3.807 40.506 1.00 14.29 84 ASP B C 1
ATOM 3724 O O . ASP B 1 89 ? -19.815 4.172 41.461 1.00 13.49 84 ASP B O 1
ATOM 3740 N N . MET B 1 91 ? -16.529 4.296 42.591 1.00 13.78 86 MET B N 1
ATOM 3741 C CA A MET B 1 91 ? -16.088 5.286 43.563 0.50 13.72 86 MET B CA 1
ATOM 3742 C CA B MET B 1 91 ? -16.087 5.321 43.544 0.50 13.53 86 MET B CA 1
ATOM 3743 C C . MET B 1 91 ? -17.269 6.095 44.105 1.00 12.86 86 MET B C 1
ATOM 3744 O O . MET B 1 91 ? -17.436 6.189 45.313 1.00 12.81 86 MET B O 1
ATOM 3753 N N . THR B 1 92 ? -18.097 6.642 43.217 1.00 12.99 87 THR B N 1
ATOM 3754 C CA . THR B 1 92 ? -19.296 7.368 43.641 1.00 12.46 87 THR B CA 1
ATOM 3755 C C . THR B 1 92 ? -20.142 6.555 44.632 1.00 11.82 87 THR B C 1
ATOM 3756 O O . THR B 1 92 ? -20.509 7.054 45.697 1.00 10.95 87 THR B O 1
ATOM 3760 N N . GLY B 1 93 ? -20.451 5.313 44.265 1.00 11.36 88 GLY B N 1
ATOM 3761 C CA . GLY B 1 93 ? -21.284 4.451 45.104 1.00 11.03 88 GLY B CA 1
ATOM 3762 C C . GLY B 1 93 ? -20.685 4.236 46.480 1.00 10.81 88 GLY B C 1
ATOM 3763 O O . GLY B 1 93 ? -21.370 4.390 47.491 1.00 10.98 88 GLY B O 1
ATOM 3764 N N . HIS B 1 94 ? -19.398 3.895 46.518 1.00 10.27 89 HIS B N 1
ATOM 3765 C CA . HIS B 1 94 ? -18.727 3.613 47.797 1.00 10.31 89 HIS B CA 1
ATOM 3766 C C . HIS B 1 94 ? -18.551 4.866 48.646 1.00 10.25 89 HIS B C 1
ATOM 3767 O O . HIS B 1 94 ? -18.727 4.827 49.858 1.00 10.48 89 HIS B O 1
ATOM 3774 N N . TRP B 1 95 ? -18.217 5.985 48.006 1.00 10.39 90 TRP B N 1
ATOM 3775 C CA . TRP B 1 95 ? -18.048 7.236 48.744 1.00 10.69 90 TRP B CA 1
ATOM 3776 C C . TRP B 1 95 ? -19.382 7.704 49.337 1.00 11.29 90 TRP B C 1
ATOM 3777 O O . TRP B 1 95 ? -19.433 8.224 50.462 1.00 12.22 90 TRP B O 1
ATOM 3788 N N . GLU B 1 96 ? -20.465 7.488 48.595 1.00 11.09 91 GLU B N 1
ATOM 3789 C CA . GLU B 1 96 ? -21.799 7.813 49.114 1.00 11.29 91 GLU B CA 1
ATOM 3790 C C . GLU B 1 96 ? -22.171 6.887 50.283 1.00 11.35 91 GLU B C 1
ATOM 3791 O O . GLU B 1 96 ? -22.669 7.356 51.310 1.00 11.16 91 GLU B O 1
ATOM 3797 N N . ILE B 1 97 ? -21.899 5.589 50.138 1.00 10.94 92 ILE B N 1
ATOM 3798 C CA . ILE B 1 97 ? -22.135 4.623 51.221 1.00 11.07 92 ILE B CA 1
ATOM 3799 C C . ILE B 1 97 ? -21.492 5.105 52.521 1.00 11.54 92 ILE B C 1
ATOM 3800 O O . ILE B 1 97 ? -22.091 4.997 53.593 1.00 11.69 92 ILE B O 1
ATOM 3805 N N . MET B 1 98 ? -20.290 5.671 52.409 1.00 11.32 93 MET B N 1
ATOM 3806 C CA . MET B 1 98 ? -19.553 6.118 53.593 1.00 11.89 93 MET B CA 1
ATOM 3807 C C . MET B 1 98 ? -19.750 7.593 53.936 1.00 12.20 93 MET B C 1
ATOM 3808 O O . MET B 1 98 ? -18.945 8.195 54.649 1.00 12.77 93 MET B O 1
ATOM 3813 N N . GLY B 1 99 ? -20.850 8.161 53.448 1.00 11.85 94 GLY B N 1
ATOM 3814 C CA . GLY B 1 99 ? -21.368 9.408 53.997 1.00 12.93 94 GLY B CA 1
ATOM 3815 C C . GLY B 1 99 ? -21.193 10.669 53.184 1.00 13.09 94 GLY B C 1
ATOM 3816 O O . GLY B 1 99 ? -21.478 11.756 53.677 1.00 14.07 94 GLY B O 1
ATOM 3817 N N . LEU B 1 100 ? -20.735 10.532 51.944 1.00 12.71 95 LEU B N 1
ATOM 3818 C CA . LEU B 1 100 ? -20.509 11.690 51.086 1.00 12.98 95 LEU B CA 1
ATOM 3819 C C . LEU B 1 100 ? -21.633 11.899 50.073 1.00 13.28 95 LEU B C 1
ATOM 3820 O O . LEU B 1 100 ? -22.548 11.080 49.957 1.00 13.55 95 LEU B O 1
ATOM 3825 N N . TYR B 1 101 ? -21.563 13.020 49.365 1.00 13.39 96 TYR B N 1
ATOM 3826 C CA . TYR B 1 101 ? -22.393 13.263 48.204 1.00 13.30 96 TYR B CA 1
ATOM 3827 C C . TYR B 1 101 ? -21.459 13.711 47.094 1.00 13.48 96 TYR B C 1
ATOM 3828 O O . TYR B 1 101 ? -20.686 14.658 47.268 1.00 13.61 96 TYR B O 1
ATOM 3837 N N . ILE B 1 102 ? -21.529 13.029 45.956 1.00 12.84 97 ILE B N 1
ATOM 3838 C CA . ILE B 1 102 ? -20.564 13.257 44.877 1.00 13.19 97 ILE B CA 1
ATOM 3839 C C . ILE B 1 102 ? -21.253 13.832 43.642 1.00 14.00 97 ILE B C 1
ATOM 3840 O O . ILE B 1 102 ? -21.945 13.115 42.909 1.00 14.03 97 ILE B O 1
ATOM 3845 N N . ASP B 1 103 ? -21.030 15.119 43.391 1.00 14.88 98 ASP B N 1
ATOM 3846 C CA . ASP B 1 103 ? -21.660 15.789 42.260 1.00 15.96 98 ASP B CA 1
ATOM 3847 C C . ASP B 1 103 ? -21.009 15.450 40.921 1.00 16.48 98 ASP B C 1
ATOM 3848 O O . ASP B 1 103 ? -21.680 15.395 39.889 1.00 16.42 98 ASP B O 1
ATOM 3853 N N . THR B 1 104 ? -19.694 15.253 40.948 1.00 16.18 99 THR B N 1
ATOM 3854 C CA . THR B 1 104 ? -18.904 15.109 39.732 1.00 17.07 99 THR B CA 1
ATOM 3855 C C . THR B 1 104 ? -18.609 13.630 39.505 1.00 16.60 99 THR B C 1
ATOM 3856 O O . THR B 1 104 ? -17.881 13.022 40.286 1.00 16.84 99 THR B O 1
ATOM 3860 N N . PRO B 1 105 ? -19.175 13.047 38.432 1.00 17.19 100 PRO B N 1
ATOM 3861 C CA . PRO B 1 105 ? -19.035 11.608 38.218 1.00 16.52 100 PRO B CA 1
ATOM 3862 C C . PRO B 1 105 ? -17.701 11.221 37.575 1.00 16.21 100 PRO B C 1
ATOM 3863 O O . PRO B 1 105 ? -17.079 12.033 36.882 1.00 16.52 100 PRO B O 1
ATOM 3867 N N . PHE B 1 106 ? -17.269 9.986 37.809 1.00 21.51 101 PHE B N 1
ATOM 3868 C CA . PHE B 1 106 ? -16.119 9.453 37.086 1.00 20.05 101 PHE B CA 1
ATOM 3869 C C . PHE B 1 106 ? -16.568 8.960 35.723 1.00 20.12 101 PHE B C 1
ATOM 3870 O O . PHE B 1 106 ? -17.642 8.389 35.588 1.00 21.93 101 PHE B O 1
ATOM 3878 N N . GLN B 1 107 ? -15.741 9.198 34.719 1.00 19.58 102 GLN B N 1
ATOM 3879 C CA . GLN B 1 107 ? -16.135 8.971 33.337 1.00 20.49 102 GLN B CA 1
ATOM 3880 C C . GLN B 1 107 ? -15.616 7.630 32.835 1.00 19.29 102 GLN B C 1
ATOM 3881 O O . GLN B 1 107 ? -14.556 7.165 33.262 1.00 18.19 102 GLN B O 1
ATOM 3887 N N . VAL B 1 108 ? -16.375 7.013 31.938 1.00 19.72 103 VAL B N 1
ATOM 3888 C CA . VAL B 1 108 ? -15.883 5.865 31.186 1.00 19.34 103 VAL B CA 1
ATOM 3889 C C . VAL B 1 108 ? -15.758 6.264 29.711 1.00 19.74 103 VAL B C 1
ATOM 3890 O O . VAL B 1 108 ? -16.411 7.210 29.263 1.00 19.93 103 VAL B O 1
ATOM 3894 N N . PHE B 1 109 ? -14.912 5.547 28.974 1.00 19.39 104 PHE B N 1
ATOM 3895 C CA . PHE B 1 109 ? -14.509 5.971 27.633 1.00 20.30 104 PHE B CA 1
ATOM 3896 C C . PHE B 1 109 ? -14.606 4.850 26.581 1.00 21.32 104 PHE B C 1
ATOM 3897 O O . PHE B 1 109 ? -13.583 4.369 26.082 1.00 20.41 104 PHE B O 1
ATOM 3905 N N . PRO B 1 110 ? -15.846 4.452 26.223 1.00 23.34 105 PRO B N 1
ATOM 3906 C CA . PRO B 1 110 ? -16.025 3.340 25.284 1.00 25.13 105 PRO B CA 1
ATOM 3907 C C . PRO B 1 110 ? -15.454 3.625 23.897 1.00 26.35 105 PRO B C 1
ATOM 3908 O O . PRO B 1 110 ? -15.196 2.692 23.136 1.00 27.41 105 PRO B O 1
ATOM 3912 N N . GLU B 1 111 ? -15.266 4.903 23.579 1.00 26.59 106 GLU B N 1
ATOM 3913 C CA . GLU B 1 111 ? -14.728 5.312 22.284 1.00 28.68 106 GLU B CA 1
ATOM 3914 C C . GLU B 1 111 ? -13.343 5.938 22.429 1.00 27.07 106 GLU B C 1
ATOM 3915 O O . GLU B 1 111 ? -12.875 6.644 21.533 1.00 28.68 106 GLU B O 1
ATOM 3921 N N . GLY B 1 112 ? -12.687 5.670 23.552 1.00 24.88 107 GLY B N 1
ATOM 3922 C CA . GLY B 1 112 ? -11.386 6.254 23.840 1.00 23.65 107 GLY B CA 1
ATOM 3923 C C . GLY B 1 112 ? -11.481 7.640 24.454 1.00 23.07 107 GLY B C 1
ATOM 3924 O O . GLY B 1 112 ? -12.569 8.202 24.607 1.00 23.67 107 GLY B O 1
ATOM 3925 N N . PHE B 1 113 ? -10.321 8.192 24.788 1.00 22.33 108 PHE B N 1
ATOM 3926 C CA . PHE B 1 113 ? -10.225 9.481 25.457 1.00 22.10 108 PHE B CA 1
ATOM 3927 C C . PHE B 1 113 ? -10.277 10.627 24.449 1.00 23.89 108 PHE B C 1
ATOM 3928 O O . PHE B 1 113 ? -9.871 10.455 23.298 1.00 24.78 108 PHE B O 1
ATOM 3936 N N . PRO B 1 114 ? -10.789 11.799 24.874 1.00 24.83 109 PRO B N 1
ATOM 3937 C CA . PRO B 1 114 ? -10.843 12.949 23.969 1.00 27.07 109 PRO B CA 1
ATOM 3938 C C . PRO B 1 114 ? -9.451 13.382 23.510 1.00 27.68 109 PRO B C 1
ATOM 3939 O O . PRO B 1 114 ? -8.487 13.295 24.279 1.00 26.03 109 PRO B O 1
ATOM 3943 N N . LYS B 1 115 ? -9.365 13.837 22.259 1.00 30.14 110 LYS B N 1
ATOM 3944 C CA . LYS B 1 115 ? -8.105 14.244 21.632 1.00 31.96 110 LYS B CA 1
ATOM 3945 C C . LYS B 1 115 ? -7.340 15.273 22.465 1.00 31.70 110 LYS B C 1
ATOM 3946 O O . LYS B 1 115 ? -6.111 15.219 22.547 1.00 31.44 110 LYS B O 1
ATOM 3952 N N . GLU B 1 116 ? -8.077 16.191 23.089 1.00 31.97 111 GLU B N 1
ATOM 3953 C CA . GLU B 1 116 ? -7.486 17.264 23.896 1.00 32.28 111 GLU B CA 1
ATOM 3954 C C . GLU B 1 116 ? -6.676 16.750 25.087 1.00 29.82 111 GLU B C 1
ATOM 3955 O O . GLU B 1 116 ? -5.660 17.338 25.449 1.00 30.26 111 GLU B O 1
ATOM 3961 N N . LEU B 1 117 ? -7.133 15.654 25.691 1.00 27.32 112 LEU B N 1
ATOM 3962 C CA . LEU B 1 117 ? -6.410 15.030 26.793 1.00 25.43 112 LEU B CA 1
ATOM 3963 C C . LEU B 1 117 ? -5.110 14.399 26.290 1.00 25.44 112 LEU B C 1
ATOM 3964 O O . LEU B 1 117 ? -4.039 14.603 26.870 1.00 24.99 112 LEU B O 1
ATOM 3969 N N . LEU B 1 118 ? -5.212 13.641 25.203 1.00 25.89 113 LEU B N 1
ATOM 3970 C CA . LEU B 1 118 ? -4.050 12.956 24.645 1.00 26.14 113 LEU B CA 1
ATOM 3971 C C . LEU B 1 118 ? -3.022 13.920 24.043 1.00 28.25 113 LEU B C 1
ATOM 3972 O O . LEU B 1 118 ? -1.823 13.656 24.100 1.00 27.86 113 LEU B O 1
ATOM 3977 N N . ASP B 1 119 ? -3.495 15.040 23.497 1.00 30.53 114 ASP B N 1
ATOM 3978 C CA . ASP B 1 119 ? -2.611 16.101 23.017 1.00 33.44 114 ASP B CA 1
ATOM 3979 C C . ASP B 1 119 ? -1.765 16.687 24.147 1.00 33.34 114 ASP B C 1
ATOM 3980 O O . ASP B 1 119 ? -0.570 16.934 23.963 1.00 34.44 114 ASP B O 1
ATOM 3985 N N . GLU B 1 120 ? -2.380 16.906 25.310 1.00 32.10 115 GLU B N 1
ATOM 3986 C CA . GLU B 1 120 ? -1.639 17.434 26.456 1.00 32.65 115 GLU B CA 1
ATOM 3987 C C . GLU B 1 120 ? -0.679 16.407 27.045 1.00 30.61 115 GLU B C 1
ATOM 3988 O O . GLU B 1 120 ? 0.421 16.762 27.472 1.00 31.40 115 GLU B O 1
ATOM 3994 N N . LEU B 1 121 ? -1.094 15.141 27.062 1.00 28.51 116 LEU B N 1
ATOM 3995 C CA . LEU B 1 121 ? -0.197 14.063 27.474 1.00 27.27 116 LEU B CA 1
ATOM 3996 C C . LEU B 1 121 ? 1.014 13.966 26.541 1.00 28.80 116 LEU B C 1
ATOM 3997 O O . LEU B 1 121 ? 2.143 13.822 27.012 1.00 29.03 116 LEU B O 1
ATOM 4002 N N . GLU B 1 122 ? 0.779 14.057 25.231 1.00 30.55 117 GLU B N 1
ATOM 4003 C CA . GLU B 1 122 ? 1.876 14.062 24.250 1.00 33.00 117 GLU B CA 1
ATOM 4004 C C . GLU B 1 122 ? 2.850 15.215 24.474 1.00 35.69 117 GLU B C 1
ATOM 4005 O O . GLU B 1 122 ? 4.068 15.025 24.400 1.00 36.71 117 GLU B O 1
ATOM 4011 N N . GLU B 1 123 ? 2.322 16.407 24.741 1.00 37.50 118 GLU B N 1
ATOM 4012 C CA . GLU B 1 123 ? 3.186 17.571 24.912 1.00 40.64 118 GLU B CA 1
ATOM 4013 C C . GLU B 1 123 ? 3.951 17.562 26.239 1.00 39.87 118 GLU B C 1
ATOM 4014 O O . GLU B 1 123 ? 5.076 18.056 26.310 1.00 42.02 118 GLU B O 1
ATOM 4020 N N . LYS B 1 124 ? 3.356 16.977 27.275 1.00 37.04 119 LYS B N 1
ATOM 4021 C CA . LYS B 1 124 ? 4.021 16.890 28.571 1.00 36.58 119 LYS B CA 1
ATOM 4022 C C . LYS B 1 124 ? 5.055 15.767 28.649 1.00 35.00 119 LYS B C 1
ATOM 4023 O O . LYS B 1 124 ? 6.016 15.866 29.413 1.00 35.55 119 LYS B O 1
ATOM 4029 N N . THR B 1 125 ? 4.866 14.722 27.846 1.00 33.01 120 THR B N 1
ATOM 4030 C CA . THR B 1 125 ? 5.777 13.572 27.834 1.00 31.87 120 THR B CA 1
ATOM 4031 C C . THR B 1 125 ? 6.763 13.575 26.662 1.00 33.40 120 THR B C 1
ATOM 4032 O O . THR B 1 125 ? 7.799 12.913 26.721 1.00 33.55 120 THR B O 1
ATOM 4036 N N . GLY B 1 126 ? 6.434 14.306 25.599 1.00 34.78 121 GLY B N 1
ATOM 4037 C CA . GLY B 1 126 ? 7.227 14.290 24.368 1.00 36.54 121 GLY B CA 1
ATOM 4038 C C . GLY B 1 126 ? 7.048 13.005 23.573 1.00 34.71 121 GLY B C 1
ATOM 4039 O O . GLY B 1 126 ? 7.853 12.699 22.687 1.00 36.32 121 GLY B O 1
ATOM 4040 N N . ARG B 1 127 ? 5.990 12.259 23.890 1.00 31.62 122 ARG B N 1
ATOM 4041 C CA . ARG B 1 127 ? 5.709 10.976 23.249 1.00 29.97 122 ARG B CA 1
ATOM 4042 C C . ARG B 1 127 ? 4.315 10.951 22.639 1.00 29.44 122 ARG B C 1
ATOM 4043 O O . ARG B 1 127 ? 3.340 11.346 23.281 1.00 28.78 122 ARG B O 1
ATOM 4051 N N . LYS B 1 128 ? 4.225 10.459 21.408 1.00 30.17 123 LYS B N 1
ATOM 4052 C CA . LYS B 1 128 ? 2.938 10.271 20.742 1.00 29.89 123 LYS B CA 1
ATOM 4053 C C . LYS B 1 128 ? 2.134 9.181 21.445 1.00 26.67 123 LYS B C 1
ATOM 4054 O O . LYS B 1 128 ? 2.703 8.289 22.074 1.00 25.39 123 LYS B O 1
ATOM 4060 N N . ILE B 1 129 ? 0.812 9.269 21.340 1.00 25.81 124 ILE B N 1
ATOM 4061 C CA . ILE B 1 129 ? -0.092 8.321 21.993 1.00 23.47 124 ILE B CA 1
ATOM 4062 C C . ILE B 1 129 ? -0.762 7.420 20.949 1.00 23.81 124 ILE B C 1
ATOM 4063 O O . ILE B 1 129 ? -1.303 7.904 19.949 1.00 25.56 124 ILE B O 1
ATOM 4068 N N . ILE B 1 130 ? -0.703 6.112 21.175 1.00 22.14 125 ILE B N 1
ATOM 4069 C CA . ILE B 1 130 ? -1.328 5.143 20.277 1.00 22.93 125 ILE B CA 1
ATOM 4070 C C . ILE B 1 130 ? -2.330 4.265 21.028 1.00 21.78 125 ILE B C 1
ATOM 4071 O O . ILE B 1 130 ? -2.281 4.175 22.254 1.00 20.06 125 ILE B O 1
ATOM 4076 N N . GLY B 1 131 ? -3.233 3.633 20.280 1.00 22.91 126 GLY B N 1
ATOM 4077 C CA . GLY B 1 131 ? -4.284 2.800 20.861 1.00 22.30 126 GLY B CA 1
ATOM 4078 C C . GLY B 1 131 ? -5.547 3.597 21.094 1.00 22.19 126 GLY B C 1
ATOM 4079 O O . GLY B 1 131 ? -6.402 3.697 20.208 1.00 23.70 126 GLY B O 1
ATOM 4080 N N . ASN B 1 132 ? -5.654 4.163 22.292 1.00 20.54 127 ASN B N 1
ATOM 4081 C CA . ASN B 1 132 ? -6.790 4.995 22.693 1.00 20.65 127 ASN B CA 1
ATOM 4082 C C . ASN B 1 132 ? -8.143 4.317 22.483 1.00 21.37 127 ASN B C 1
ATOM 4083 O O . ASN B 1 132 ? -9.010 4.821 21.760 1.00 22.88 127 ASN B O 1
ATOM 4088 N N . LYS B 1 133 ? -8.303 3.162 23.119 1.00 20.94 128 LYS B N 1
ATOM 4089 C CA . LYS B 1 133 ? -9.521 2.367 23.012 1.00 22.01 128 LYS B CA 1
ATOM 4090 C C . LYS B 1 133 ? -9.630 1.396 24.183 1.00 21.17 128 LYS B C 1
ATOM 4091 O O . LYS B 1 133 ? -8.631 1.133 24.864 1.00 20.11 128 LYS B O 1
ATOM 4097 N N . PRO B 1 134 ? -10.844 0.871 24.430 1.00 22.19 129 PRO B N 1
ATOM 4098 C CA . PRO B 1 134 ? -10.985 -0.227 25.378 1.00 22.17 129 PRO B CA 1
ATOM 4099 C C . PRO B 1 134 ? -10.331 -1.477 24.814 1.00 23.10 129 PRO B C 1
ATOM 4100 O O . PRO B 1 134 ? -10.528 -1.805 23.638 1.00 24.71 129 PRO B O 1
ATOM 4104 N N . ALA B 1 135 ? -9.550 -2.162 25.643 1.00 22.39 130 ALA B N 1
ATOM 4105 C CA . ALA B 1 135 ? -8.886 -3.398 25.233 1.00 23.97 130 ALA B CA 1
ATOM 4106 C C . ALA B 1 135 ? -8.396 -4.179 26.444 1.00 23.77 130 ALA B C 1
ATOM 4107 O O . ALA B 1 135 ? -8.140 -3.600 27.500 1.00 22.35 130 ALA B O 1
ATOM 4109 N N . SER B 1 136 ? -8.259 -5.492 26.289 1.00 25.65 131 SER B N 1
ATOM 4110 C CA . SER B 1 136 ? -7.548 -6.281 27.285 1.00 26.10 131 SER B CA 1
ATOM 4111 C C . SER B 1 136 ? -6.055 -5.984 27.149 1.00 24.81 131 SER B C 1
ATOM 4112 O O . SER B 1 136 ? -5.581 -5.636 26.060 1.00 24.50 131 SER B O 1
ATOM 4115 N N . GLY B 1 137 ? -5.324 -6.119 28.252 1.00 24.19 132 GLY B N 1
ATOM 4116 C CA . GLY B 1 137 ? -3.878 -5.905 28.257 1.00 23.11 132 GLY B CA 1
ATOM 4117 C C . GLY B 1 137 ? -3.150 -6.746 27.222 1.00 24.52 132 GLY B C 1
ATOM 4118 O O . GLY B 1 137 ? -2.242 -6.258 26.556 1.00 24.11 132 GLY B O 1
ATOM 4119 N N . THR B 1 138 ? -3.561 -8.003 27.076 1.00 27.01 133 THR B N 1
ATOM 4120 C CA . THR B 1 138 ? -2.933 -8.925 26.126 1.00 29.31 133 THR B CA 1
ATOM 4121 C C . THR B 1 138 ? -3.150 -8.508 24.667 1.00 30.17 133 THR B C 1
ATOM 4122 O O . THR B 1 138 ? -2.197 -8.486 23.880 1.00 30.35 133 THR B O 1
ATOM 4126 N N . GLU B 1 139 ? -4.388 -8.179 24.302 1.00 30.98 134 GLU B N 1
ATOM 4127 C CA . GLU B 1 139 ? -4.686 -7.873 22.897 1.00 32.64 134 GLU B CA 1
ATOM 4128 C C . GLU B 1 139 ? -4.073 -6.551 22.417 1.00 30.64 134 GLU B C 1
ATOM 4129 O O . GLU B 1 139 ? -3.667 -6.441 21.255 1.00 31.68 134 GLU B O 1
ATOM 4135 N N . ILE B 1 140 ? -3.977 -5.571 23.315 1.00 28.08 135 ILE B N 1
ATOM 4136 C CA . ILE B 1 140 ? -3.380 -4.280 22.973 1.00 26.55 135 ILE B CA 1
ATOM 4137 C C . ILE B 1 140 ? -1.865 -4.392 22.740 1.00 26.45 135 ILE B C 1
ATOM 4138 O O . ILE B 1 140 ? -1.321 -3.713 21.867 1.00 26.75 135 ILE B O 1
ATOM 4143 N N . LEU B 1 141 ? -1.198 -5.257 23.506 1.00 26.41 136 LEU B N 1
ATOM 4144 C CA . LEU B 1 141 ? 0.228 -5.521 23.310 1.00 26.52 136 LEU B CA 1
ATOM 4145 C C . LEU B 1 141 ? 0.468 -6.278 22.015 1.00 29.00 136 LEU B C 1
ATOM 4146 O O . LEU B 1 141 ? 1.397 -5.967 21.273 1.00 29.25 136 LEU B O 1
ATOM 4151 N N . ASP B 1 142 ? -0.380 -7.270 21.756 1.00 30.95 137 ASP B N 1
ATOM 4152 C CA . ASP B 1 142 ? -0.358 -8.011 20.500 1.00 34.09 137 ASP B CA 1
ATOM 4153 C C . ASP B 1 142 ? -0.398 -7.065 19.305 1.00 34.21 137 ASP B C 1
ATOM 4154 O O . ASP B 1 142 ? 0.310 -7.268 18.320 1.00 35.91 137 ASP B O 1
ATOM 4159 N N . GLU B 1 143 ? -1.212 -6.021 19.415 1.00 32.88 138 GLU B N 1
ATOM 4160 C CA . GLU B 1 143 ? -1.438 -5.098 18.308 1.00 33.64 138 GLU B CA 1
ATOM 4161 C C . GLU B 1 143 ? -0.353 -4.025 18.200 1.00 32.16 138 GLU B C 1
ATOM 4162 O O . GLU B 1 143 ? 0.135 -3.745 17.106 1.00 33.23 138 GLU B O 1
ATOM 4168 N N . LEU B 1 144 ? 0.019 -3.437 19.336 1.00 29.10 139 LEU B N 1
ATOM 4169 C CA . LEU B 1 144 ? 0.813 -2.206 19.351 1.00 28.20 139 LEU B CA 1
ATOM 4170 C C . LEU B 1 144 ? 2.170 -2.282 20.066 1.00 27.20 139 LEU B C 1
ATOM 4171 O O . LEU B 1 144 ? 2.973 -1.345 19.975 1.00 27.27 139 LEU B O 1
ATOM 4176 N N . GLY B 1 145 ? 2.431 -3.387 20.762 1.00 26.55 140 GLY B N 1
ATOM 4177 C CA . GLY B 1 145 ? 3.695 -3.568 21.491 1.00 25.72 140 GLY B CA 1
ATOM 4178 C C . GLY B 1 145 ? 4.945 -3.297 20.666 1.00 26.60 140 GLY B C 1
ATOM 4179 O O . GLY B 1 145 ? 5.861 -2.604 21.119 1.00 25.90 140 GLY B O 1
ATOM 4180 N N . GLN B 1 146 ? 4.984 -3.842 19.453 1.00 28.51 141 GLN B N 1
ATOM 4181 C CA . GLN B 1 146 ? 6.128 -3.651 18.567 1.00 30.18 141 GLN B CA 1
ATOM 4182 C C . GLN B 1 146 ? 6.284 -2.181 18.179 1.00 30.05 141 GLN B C 1
ATOM 4183 O O . GLN B 1 146 ? 7.389 -1.637 18.254 1.00 30.21 141 GLN B O 1
ATOM 4189 N N . GLU B 1 147 ? 5.181 -1.549 17.775 1.00 29.80 142 GLU B N 1
ATOM 4190 C CA . GLU B 1 147 ? 5.177 -0.117 17.469 1.00 29.93 142 GLU B CA 1
ATOM 4191 C C . GLU B 1 147 ? 5.660 0.714 18.660 1.00 27.83 142 GLU B C 1
ATOM 4192 O O . GLU B 1 147 ? 6.486 1.605 18.500 1.00 28.23 142 GLU B O 1
ATOM 4198 N N . GLN B 1 148 ? 5.155 0.401 19.852 1.00 25.82 143 GLN B N 1
ATOM 4199 C CA . GLN B 1 148 ? 5.562 1.105 21.066 1.00 24.56 143 GLN B CA 1
ATOM 4200 C C . GLN B 1 148 ? 7.078 1.009 21.268 1.00 25.19 143 GLN B C 1
ATOM 4201 O O . GLN B 1 148 ? 7.734 2.016 21.554 1.00 25.15 143 GLN B O 1
ATOM 4207 N N . MET B 1 149 ? 7.621 -0.199 21.115 1.00 26.21 144 MET B N 1
ATOM 4208 C CA . MET B 1 149 ? 9.058 -0.451 21.268 1.00 27.57 144 MET B CA 1
ATOM 4209 C C . MET B 1 149 ? 9.903 0.382 20.316 1.00 29.41 144 MET B C 1
ATOM 4210 O O . MET B 1 149 ? 10.928 0.937 20.705 1.00 29.61 144 MET B O 1
ATOM 4215 N N . GLU B 1 150 ? 9.464 0.449 19.062 1.00 30.72 145 GLU B N 1
ATOM 4216 C CA . GLU B 1 150 ? 10.258 1.042 17.988 1.00 33.26 145 GLU B CA 1
ATOM 4217 C C . GLU B 1 150 ? 10.196 2.567 17.967 1.00 33.39 145 GLU B C 1
ATOM 4218 O O . GLU B 1 150 ? 11.148 3.220 17.537 1.00 35.24 145 GLU B O 1
ATOM 4224 N N . THR B 1 151 ? 9.084 3.121 18.447 1.00 31.62 146 THR B N 1
ATOM 4225 C CA . THR B 1 151 ? 8.806 4.554 18.325 1.00 32.09 146 THR B CA 1
ATOM 4226 C C . THR B 1 151 ? 8.908 5.334 19.638 1.00 30.47 146 THR B C 1
ATOM 4227 O O . THR B 1 151 ? 9.086 6.554 19.628 1.00 31.65 146 THR B O 1
ATOM 4231 N N . GLY B 1 152 ? 8.782 4.639 20.763 1.00 28.44 147 GLY B N 1
ATOM 4232 C CA . GLY B 1 152 ? 8.762 5.306 22.061 1.00 27.13 147 GLY B CA 1
ATOM 4233 C C . GLY B 1 152 ? 7.425 5.964 22.364 1.00 26.24 147 GLY B C 1
ATOM 4234 O O . GLY B 1 152 ? 7.307 6.716 23.333 1.00 25.48 147 GLY B O 1
ATOM 4235 N N . SER B 1 153 ? 6.422 5.684 21.532 1.00 26.20 148 SER B N 1
ATOM 4236 C CA . SER B 1 153 ? 5.049 6.129 21.775 1.00 25.85 148 SER B CA 1
ATOM 4237 C C . SER B 1 153 ? 4.480 5.419 23.000 1.00 23.51 148 SER B C 1
ATOM 4238 O O . SER B 1 153 ? 4.988 4.374 23.405 1.00 23.90 148 SER B O 1
ATOM 4241 N N . LEU B 1 154 ? 3.446 5.997 23.607 1.00 22.52 149 LEU B N 1
ATOM 4242 C CA . LEU B 1 154 ? 2.793 5.383 24.760 1.00 20.43 149 LEU B CA 1
ATOM 4243 C C . LEU B 1 154 ? 1.490 4.732 24.337 1.00 19.80 149 LEU B C 1
ATOM 4244 O O . LEU B 1 154 ? 0.682 5.360 23.650 1.00 20.57 149 LEU B O 1
ATOM 4249 N N . ILE B 1 155 ? 1.292 3.478 24.739 1.00 18.51 150 ILE B N 1
ATOM 4250 C CA . ILE B 1 155 ? 0.018 2.805 24.509 1.00 18.18 150 ILE B CA 1
ATOM 4251 C C . ILE B 1 155 ? -0.924 3.236 25.631 1.00 17.18 150 ILE B C 1
ATOM 4252 O O . ILE B 1 155 ? -0.693 2.919 26.792 1.00 16.11 150 ILE B O 1
ATOM 4257 N N . VAL B 1 156 ? -1.960 3.989 25.279 1.00 17.75 151 VAL B N 1
ATOM 4258 C CA . VAL B 1 156 ? -2.962 4.407 26.250 1.00 17.30 151 VAL B CA 1
ATOM 4259 C C . VAL B 1 156 ? -4.267 3.688 25.933 1.00 17.88 151 VAL B C 1
ATOM 4260 O O . VAL B 1 156 ? -4.775 3.754 24.810 1.00 18.91 151 VAL B O 1
ATOM 4264 N N . TYR B 1 157 ? -4.796 2.979 26.923 1.00 17.19 152 TYR B N 1
ATOM 4265 C CA . TYR B 1 157 ? -6.017 2.226 26.711 1.00 17.67 152 TYR B CA 1
ATOM 4266 C C . TYR B 1 157 ? -6.890 2.216 27.960 1.00 17.38 152 TYR B C 1
ATOM 4267 O O . TYR B 1 157 ? -6.494 2.712 29.023 1.00 16.81 152 TYR B O 1
ATOM 4276 N N . THR B 1 158 ? -8.093 1.688 27.818 1.00 18.14 153 THR B N 1
ATOM 4277 C CA . THR B 1 158 ? -9.027 1.662 28.930 1.00 18.16 153 THR B CA 1
ATOM 4278 C C . THR B 1 158 ? -9.700 0.300 29.015 1.00 19.18 153 THR B C 1
ATOM 4279 O O . THR B 1 158 ? -9.420 -0.593 28.208 1.00 19.91 153 THR B O 1
ATOM 4283 N N . SER B 1 159 ? -10.555 0.129 30.016 1.00 19.86 154 SER B N 1
ATOM 4284 C CA . SER B 1 159 ? -11.392 -1.055 30.118 1.00 21.23 154 SER B CA 1
ATOM 4285 C C . SER B 1 159 ? -12.850 -0.604 30.051 1.00 21.90 154 SER B C 1
ATOM 4286 O O . SER B 1 159 ? -13.149 0.486 29.542 1.00 21.76 154 SER B O 1
ATOM 4289 N N . ALA B 1 160 ? -13.755 -1.425 30.566 1.00 22.52 155 ALA B N 1
ATOM 4290 C CA . ALA B 1 160 ? -15.154 -1.026 30.690 1.00 23.43 155 ALA B CA 1
ATOM 4291 C C . ALA B 1 160 ? -15.362 -0.146 31.926 1.00 22.56 155 ALA B C 1
ATOM 4292 O O . ALA B 1 160 ? -16.419 0.462 32.094 1.00 22.98 155 ALA B O 1
ATOM 4294 N N . ASP B 1 161 ? -14.360 -0.104 32.801 1.00 21.57 156 ASP B N 1
ATOM 4295 C CA . ASP B 1 161 ? -14.416 0.753 33.986 1.00 21.38 156 ASP B CA 1
ATOM 4296 C C . ASP B 1 161 ? -13.712 2.093 33.769 1.00 19.46 156 ASP B C 1
ATOM 4297 O O . ASP B 1 161 ? -13.178 2.359 32.688 1.00 18.31 156 ASP B O 1
ATOM 4302 N N . SER B 1 162 ? -13.738 2.936 34.801 1.00 19.15 157 SER B N 1
ATOM 4303 C CA . SER B 1 162 ? -13.141 4.271 34.740 1.00 18.33 157 SER B CA 1
ATOM 4304 C C . SER B 1 162 ? -11.641 4.221 35.025 1.00 17.19 157 SER B C 1
ATOM 4305 O O . SER B 1 162 ? -11.188 4.530 36.140 1.00 16.49 157 SER B O 1
ATOM 4308 N N . VAL B 1 163 ? -10.877 3.816 34.012 1.00 16.38 158 VAL B N 1
ATOM 4309 C CA . VAL B 1 163 ? -9.429 3.673 34.136 1.00 15.75 158 VAL B CA 1
ATOM 4310 C C . VAL B 1 163 ? -8.721 4.228 32.906 1.00 15.42 158 VAL B C 1
ATOM 4311 O O . VAL B 1 163 ? -9.275 4.235 31.805 1.00 15.78 158 VAL B O 1
ATOM 4315 N N . LEU B 1 164 ? -7.499 4.698 33.114 1.00 14.90 159 LEU B N 1
ATOM 4316 C CA . LEU B 1 164 ? -6.602 5.050 32.028 1.00 14.64 159 LEU B CA 1
ATOM 4317 C C . LEU B 1 164 ? -5.339 4.239 32.258 1.00 14.32 159 LEU B C 1
ATOM 4318 O O . LEU B 1 164 ? -4.662 4.413 33.268 1.00 14.24 159 LEU B O 1
ATOM 4323 N N . GLN B 1 165 ? -5.049 3.323 31.337 1.00 14.25 160 GLN B N 1
ATOM 4324 C CA . GLN B 1 165 ? -3.907 2.423 31.472 1.00 14.31 160 GLN B CA 1
ATOM 4325 C C . GLN B 1 165 ? -2.820 2.821 30.483 1.00 14.51 160 GLN B C 1
ATOM 4326 O O . GLN B 1 165 ? -3.119 3.121 29.329 1.00 14.76 160 GLN B O 1
ATOM 4332 N N . ILE B 1 166 ? -1.567 2.831 30.936 1.00 14.23 161 ILE B N 1
ATOM 4333 C CA . ILE B 1 166 ? -0.446 3.235 30.074 1.00 14.63 161 ILE B CA 1
ATOM 4334 C C . ILE B 1 166 ? 0.578 2.113 29.993 1.00 14.92 161 ILE B C 1
ATOM 4335 O O . ILE B 1 166 ? 1.196 1.759 30.998 1.00 14.73 161 ILE B O 1
ATOM 4340 N N . ALA B 1 167 ? 0.735 1.555 28.797 1.00 15.23 162 ALA B N 1
ATOM 4341 C CA . ALA B 1 167 ? 1.668 0.463 28.576 1.00 15.55 162 ALA B CA 1
ATOM 4342 C C . ALA B 1 167 ? 2.910 0.943 27.845 1.00 15.91 162 ALA B C 1
ATOM 4343 O O . ALA B 1 167 ? 2.829 1.670 26.856 1.00 16.28 162 ALA B O 1
ATOM 4345 N N . ALA B 1 168 ? 4.065 0.540 28.355 1.00 16.07 163 ALA B N 1
ATOM 4346 C CA . ALA B 1 168 ? 5.329 0.851 27.709 1.00 16.60 163 ALA B CA 1
ATOM 4347 C C . ALA B 1 168 ? 6.336 -0.232 28.039 1.00 17.28 163 ALA B C 1
ATOM 4348 O O . ALA B 1 168 ? 6.325 -0.791 29.142 1.00 16.78 163 ALA B O 1
ATOM 4350 N N . HIS B 1 169 ? 7.191 -0.536 27.066 1.00 18.17 164 HIS B N 1
ATOM 4351 C CA . HIS B 1 169 ? 8.202 -1.575 27.223 1.00 19.49 164 HIS B CA 1
ATOM 4352 C C . HIS B 1 169 ? 9.329 -1.057 28.115 1.00 19.67 164 HIS B C 1
ATOM 4353 O O . HIS B 1 169 ? 9.855 0.029 27.877 1.00 20.24 164 HIS B O 1
ATOM 4360 N N . GLU B 1 170 ? 9.706 -1.837 29.127 1.00 20.14 165 GLU B N 1
ATOM 4361 C CA . GLU B 1 170 ? 10.703 -1.394 30.119 1.00 20.89 165 GLU B CA 1
ATOM 4362 C C . GLU B 1 170 ? 12.118 -1.160 29.583 1.00 22.75 165 GLU B C 1
ATOM 4363 O O . GLU B 1 170 ? 12.886 -0.395 30.168 1.00 23.37 165 GLU B O 1
ATOM 4369 N N . GLU B 1 171 ? 12.460 -1.800 28.472 1.00 23.85 166 GLU B N 1
ATOM 4370 C CA . GLU B 1 171 ? 13.754 -1.546 27.826 1.00 26.08 166 GLU B CA 1
ATOM 4371 C C . GLU B 1 171 ? 13.760 -0.190 27.113 1.00 26.11 166 GLU B C 1
ATOM 4372 O O . GLU B 1 171 ? 14.821 0.351 26.812 1.00 27.79 166 GLU B O 1
ATOM 4378 N N . VAL B 1 172 ? 12.569 0.351 26.866 1.00 24.76 167 VAL B N 1
ATOM 4379 C CA . VAL B 1 172 ? 12.397 1.616 26.152 1.00 25.24 167 VAL B CA 1
ATOM 4380 C C . VAL B 1 172 ? 12.030 2.755 27.112 1.00 24.45 167 VAL B C 1
ATOM 4381 O O . VAL B 1 172 ? 12.560 3.866 27.012 1.00 25.85 167 VAL B O 1
ATOM 4385 N N . VAL B 1 173 ? 11.111 2.469 28.027 1.00 22.44 168 VAL B N 1
ATOM 4386 C CA . VAL B 1 173 ? 10.677 3.412 29.049 1.00 21.58 168 VAL B CA 1
ATOM 4387 C C . VAL B 1 173 ? 10.833 2.675 30.381 1.00 21.08 168 VAL B C 1
ATOM 4388 O O . VAL B 1 173 ? 10.007 1.823 30.710 1.00 20.39 168 VAL B O 1
ATOM 4392 N N . PRO B 1 174 ? 11.906 2.982 31.137 1.00 21.98 169 PRO B N 1
ATOM 4393 C CA . PRO B 1 174 ? 12.144 2.290 32.409 1.00 21.77 169 PRO B CA 1
ATOM 4394 C C . PRO B 1 174 ? 10.982 2.514 33.367 1.00 20.32 169 PRO B C 1
ATOM 4395 O O . PRO B 1 174 ? 10.252 3.498 33.235 1.00 19.49 169 PRO B O 1
ATOM 4399 N N . LEU B 1 175 ? 10.812 1.606 34.323 1.00 19.94 170 LEU B N 1
ATOM 4400 C CA . LEU B 1 175 ? 9.651 1.655 35.206 1.00 18.87 170 LEU B CA 1
ATOM 4401 C C . LEU B 1 175 ? 9.504 3.001 35.919 1.00 19.37 170 LEU B C 1
ATOM 4402 O O . LEU B 1 175 ? 8.405 3.554 35.966 1.00 18.23 170 LEU B O 1
ATOM 4407 N N . ASP B 1 176 ? 10.605 3.536 36.452 1.00 21.03 171 ASP B N 1
ATOM 4408 C CA . ASP B 1 176 ? 10.549 4.835 37.128 1.00 22.43 171 ASP B CA 1
ATOM 4409 C C . ASP B 1 176 ? 10.074 5.959 36.192 1.00 21.74 171 ASP B C 1
ATOM 4410 O O . ASP B 1 176 ? 9.369 6.873 36.631 1.00 22.21 171 ASP B O 1
ATOM 4415 N N . GLU B 1 177 ? 10.443 5.877 34.913 1.00 21.35 172 GLU B N 1
ATOM 4416 C CA . GLU B 1 177 ? 9.952 6.837 33.914 1.00 21.10 172 GLU B CA 1
ATOM 4417 C C . GLU B 1 177 ? 8.462 6.655 33.621 1.00 19.09 172 GLU B C 1
ATOM 4418 O O . GLU B 1 177 ? 7.730 7.641 33.492 1.00 18.79 172 GLU B O 1
ATOM 4424 N N . LEU B 1 178 ? 8.016 5.403 33.513 1.00 18.00 173 LEU B N 1
ATOM 4425 C CA . LEU B 1 178 ? 6.587 5.119 33.334 1.00 16.68 173 LEU B CA 1
ATOM 4426 C C . LEU B 1 178 ? 5.775 5.672 34.508 1.00 16.75 173 LEU B C 1
ATOM 4427 O O . LEU B 1 178 ? 4.699 6.246 34.315 1.00 16.23 173 LEU B O 1
ATOM 4432 N N . TYR B 1 179 ? 6.308 5.523 35.719 1.00 17.44 174 TYR B N 1
ATOM 4433 C CA . TYR B 1 179 ? 5.682 6.090 36.912 1.00 17.73 174 TYR B CA 1
ATOM 4434 C C . TYR B 1 179 ? 5.517 7.606 36.786 1.00 18.70 174 TYR B C 1
ATOM 4435 O O . TYR B 1 179 ? 4.459 8.140 37.112 1.00 18.24 174 TYR B O 1
ATOM 4444 N N . LYS B 1 180 ? 6.556 8.290 36.307 1.00 20.12 175 LYS B N 1
ATOM 4445 C CA . LYS B 1 180 ? 6.499 9.748 36.115 1.00 22.09 175 LYS B CA 1
ATOM 4446 C C . LYS B 1 180 ? 5.431 10.136 35.094 1.00 21.15 175 LYS B C 1
ATOM 4447 O O . LYS B 1 180 ? 4.729 11.138 35.265 1.00 21.85 175 LYS B O 1
ATOM 4453 N N . ILE B 1 181 ? 5.319 9.330 34.042 1.00 19.71 176 ILE B N 1
ATOM 4454 C CA . ILE B 1 181 ? 4.325 9.541 32.990 1.00 18.83 176 ILE B CA 1
ATOM 4455 C C . ILE B 1 181 ? 2.905 9.349 33.533 1.00 17.71 176 ILE B C 1
ATOM 4456 O O . ILE B 1 181 ? 2.014 10.147 33.240 1.00 17.90 176 ILE B O 1
ATOM 4461 N N . CYS B 1 182 ? 2.707 8.305 34.334 1.00 17.01 177 CYS B N 1
ATOM 4462 C CA . CYS B 1 182 ? 1.405 8.040 34.947 1.00 16.66 177 CYS B CA 1
ATOM 4463 C C . CYS B 1 182 ? 1.001 9.138 35.929 1.00 17.76 177 CYS B C 1
ATOM 4464 O O . CYS B 1 182 ? -0.176 9.503 36.003 1.00 17.14 177 CYS B O 1
ATOM 4467 N N . LYS B 1 183 ? 1.977 9.656 36.676 1.00 18.85 178 LYS B N 1
ATOM 4468 C CA . LYS B 1 183 ? 1.742 10.774 37.591 1.00 20.76 178 LYS B CA 1
ATOM 4469 C C . LYS B 1 183 ? 1.259 12.020 36.827 1.00 21.04 178 LYS B C 1
ATOM 4470 O O . LYS B 1 183 ? 0.329 12.711 37.266 1.00 21.31 178 LYS B O 1
ATOM 4476 N N . ILE B 1 184 ? 1.886 12.288 35.683 1.00 21.18 179 ILE B N 1
ATOM 4477 C CA . ILE B 1 184 ? 1.444 13.365 34.778 1.00 21.92 179 ILE B CA 1
ATOM 4478 C C . ILE B 1 184 ? -0.001 13.134 34.302 1.00 20.48 179 ILE B C 1
ATOM 4479 O O . ILE B 1 184 ? -0.836 14.050 34.355 1.00 21.17 179 ILE B O 1
ATOM 4484 N N . ALA B 1 185 ? -0.290 11.911 33.867 1.00 18.62 180 ALA B N 1
ATOM 4485 C CA . ALA B 1 185 ? -1.637 11.532 33.430 1.00 17.64 180 ALA B CA 1
ATOM 4486 C C . ALA B 1 185 ? -2.671 11.695 34.546 1.00 17.57 180 ALA B C 1
ATOM 4487 O O . ALA B 1 185 ? -3.787 12.157 34.301 1.00 17.22 180 ALA B O 1
ATOM 4489 N N . ARG B 1 186 ? -2.294 11.326 35.770 1.00 17.13 181 ARG B N 1
ATOM 4490 C CA . ARG B 1 186 ? -3.172 11.508 36.926 1.00 17.85 181 ARG B CA 1
ATOM 4491 C C . ARG B 1 186 ? -3.539 12.981 37.166 1.00 19.23 181 ARG B C 1
ATOM 4492 O O . ARG B 1 186 ? -4.685 13.296 37.493 1.00 19.68 181 ARG B O 1
ATOM 4500 N N . GLU B 1 187 ? -2.567 13.872 36.988 1.00 20.35 182 GLU B N 1
ATOM 4501 C CA . GLU B 1 187 ? -2.797 15.307 37.156 1.00 22.25 182 GLU B CA 1
ATOM 4502 C C . GLU B 1 187 ? -3.716 15.852 36.064 1.00 22.06 182 GLU B C 1
ATOM 4503 O O . GLU B 1 187 ? -4.628 16.635 36.346 1.00 22.72 182 GLU B O 1
ATOM 4509 N N . LEU B 1 188 ? -3.488 15.422 34.826 1.00 20.72 183 LEU B N 1
ATOM 4510 C CA . LEU B 1 188 ? -4.292 15.891 33.695 1.00 21.14 183 LEU B CA 1
ATOM 4511 C C . LEU B 1 188 ? -5.730 15.367 33.750 1.00 20.06 183 LEU B C 1
ATOM 4512 O O . LEU B 1 188 ? -6.641 16.002 33.221 1.00 20.80 183 LEU B O 1
ATOM 4517 N N . THR B 1 189 ? -5.922 14.221 34.399 1.00 18.76 184 THR B N 1
ATOM 4518 C CA . THR B 1 189 ? -7.243 13.608 34.505 1.00 18.44 184 THR B CA 1
ATOM 4519 C C . THR B 1 189 ? -7.997 13.979 35.788 1.00 19.30 184 THR B C 1
ATOM 4520 O O . THR B 1 189 ? -9.049 13.395 36.064 1.00 19.22 184 THR B O 1
ATOM 4524 N N . LEU B 1 190 ? -7.466 14.930 36.563 1.00 20.48 185 LEU B N 1
ATOM 4525 C CA . LEU B 1 190 ? -8.261 15.625 37.589 1.00 21.95 185 LEU B CA 1
ATOM 4526 C C . LEU B 1 190 ? -8.962 16.811 36.926 1.00 23.18 185 LEU B C 1
ATOM 4527 O O . LEU B 1 190 ? -8.643 17.984 37.155 1.00 24.85 185 LEU B O 1
ATOM 4532 N N . ASP B 1 191 ? -9.922 16.471 36.085 1.00 22.59 186 ASP B N 1
ATOM 4533 C CA . ASP B 1 191 ? -10.607 17.421 35.229 1.00 23.95 186 ASP B CA 1
ATOM 4534 C C . ASP B 1 191 ? -11.880 16.685 34.900 1.00 23.25 186 ASP B C 1
ATOM 4535 O O . ASP B 1 191 ? -11.826 15.558 34.409 1.00 21.22 186 ASP B O 1
ATOM 4540 N N . GLU B 1 192 ? -13.021 17.303 35.190 1.00 24.96 187 GLU B N 1
ATOM 4541 C CA . GLU B 1 192 ? -14.293 16.589 35.119 1.00 25.57 187 GLU B CA 1
ATOM 4542 C C . GLU B 1 192 ? -14.591 16.007 33.741 1.00 25.89 187 GLU B C 1
ATOM 4543 O O . GLU B 1 192 ? -15.203 14.939 33.642 1.00 25.97 187 GLU B O 1
ATOM 4549 N N . LYS B 1 193 ? -14.138 16.699 32.695 1.00 27.21 188 LYS B N 1
ATOM 4550 C CA . LYS B 1 193 ? -14.224 16.199 31.317 1.00 27.96 188 LYS B CA 1
ATOM 4551 C C . LYS B 1 193 ? -13.519 14.849 31.123 1.00 26.26 188 LYS B C 1
ATOM 4552 O O . LYS B 1 193 ? -13.956 14.028 30.309 1.00 26.41 188 LYS B O 1
ATOM 4558 N N . TYR B 1 194 ? -12.434 14.626 31.864 1.00 25.00 189 TYR B N 1
ATOM 4559 C CA . TYR B 1 194 ? -11.594 13.434 31.686 1.00 23.84 189 TYR B CA 1
ATOM 4560 C C . TYR B 1 194 ? -11.415 12.661 32.970 1.00 22.82 189 TYR B C 1
ATOM 4561 O O . TYR B 1 194 ? -10.399 11.978 33.134 1.00 22.23 189 TYR B O 1
ATOM 4570 N N . MET B 1 195 ? -12.373 12.756 33.890 1.00 23.34 190 MET B N 1
ATOM 4571 C CA . MET B 1 195 ? -12.093 12.285 35.240 1.00 22.62 190 MET B CA 1
ATOM 4572 C C . MET B 1 195 ? -12.145 10.774 35.344 1.00 21.67 190 MET B C 1
ATOM 4573 O O . MET B 1 195 ? -13.225 10.179 35.356 1.00 21.84 190 MET B O 1
ATOM 4578 N N . VAL B 1 196 ? -10.960 10.170 35.414 1.00 20.63 191 VAL B N 1
ATOM 4579 C CA . VAL B 1 196 ? -10.825 8.723 35.530 1.00 20.24 191 VAL B CA 1
ATOM 4580 C C . VAL B 1 196 ? -10.567 8.326 36.982 1.00 19.94 191 VAL B C 1
ATOM 4581 O O . VAL B 1 196 ? -9.896 9.046 37.726 1.00 19.90 191 VAL B O 1
ATOM 4585 N N . GLY B 1 197 ? -11.116 7.183 37.375 1.00 20.15 192 GLY B N 1
ATOM 4586 C CA . GLY B 1 197 ? -10.952 6.677 38.727 1.00 20.35 192 GLY B CA 1
ATOM 4587 C C . GLY B 1 197 ? -9.512 6.349 39.055 1.00 19.97 192 GLY B C 1
ATOM 4588 O O . GLY B 1 197 ? -9.008 6.723 40.121 1.00 20.33 192 GLY B O 1
ATOM 4589 N N . ARG B 1 198 ? -8.847 5.651 38.136 1.00 18.46 193 ARG B N 1
ATOM 4590 C CA . ARG B 1 198 ? -7.464 5.233 38.352 1.00 18.26 193 ARG B CA 1
ATOM 4591 C C . ARG B 1 198 ? -6.652 5.347 37.076 1.00 16.75 193 ARG B C 1
ATOM 4592 O O . ARG B 1 198 ? -7.106 4.951 36.002 1.00 16.79 193 ARG B O 1
ATOM 4600 N N . VAL B 1 199 ? -5.449 5.890 37.207 1.00 16.33 194 VAL B N 1
ATOM 4601 C CA . VAL B 1 199 ? -4.430 5.786 36.168 1.00 15.39 194 VAL B CA 1
ATOM 4602 C C . VAL B 1 199 ? -3.552 4.603 36.576 1.00 15.34 194 VAL B C 1
ATOM 4603 O O . VAL B 1 199 ? -3.100 4.530 37.726 1.00 15.43 194 VAL B O 1
ATOM 4607 N N . ILE B 1 200 ? -3.327 3.672 35.652 1.00 14.54 195 ILE B N 1
ATOM 4608 C CA . ILE B 1 200 ? -2.642 2.424 35.997 1.00 15.00 195 ILE B CA 1
ATOM 4609 C C . ILE B 1 200 ? -1.417 2.215 35.112 1.00 14.76 195 ILE B C 1
ATOM 4610 O O . ILE B 1 200 ? -1.531 2.222 33.886 1.00 14.27 195 ILE B O 1
ATOM 4615 N N . ALA B 1 201 ? -0.256 2.012 35.739 1.00 14.66 196 ALA B N 1
ATOM 4616 C CA . ALA B 1 201 ? 0.962 1.677 35.004 1.00 14.63 196 ALA B CA 1
ATOM 4617 C C . ALA B 1 201 ? 0.852 0.253 34.478 1.00 14.61 196 ALA B C 1
ATOM 4618 O O . ALA B 1 201 ? 0.476 -0.659 35.221 1.00 15.11 196 ALA B O 1
ATOM 4620 N N . ARG B 1 202 ? 1.173 0.067 33.195 1.00 14.15 197 ARG B N 1
ATOM 4621 C CA . ARG B 1 202 ? 1.139 -1.263 32.581 1.00 15.04 197 ARG B CA 1
ATOM 4622 C C . ARG B 1 202 ? 2.453 -1.574 31.858 1.00 15.38 197 ARG B C 1
ATOM 4623 O O . ARG B 1 202 ? 2.474 -1.707 30.633 1.00 16.10 197 ARG B O 1
ATOM 4631 N N . PRO B 1 203 ? 3.556 -1.702 32.618 1.00 15.85 198 PRO B N 1
ATOM 4632 C CA . PRO B 1 203 ? 4.843 -2.040 32.013 1.00 16.45 198 PRO B CA 1
ATOM 4633 C C . PRO B 1 203 ? 4.824 -3.429 31.395 1.00 17.03 198 PRO B C 1
ATOM 4634 O O . PRO B 1 203 ? 4.131 -4.322 31.882 1.00 17.90 198 PRO B O 1
ATOM 4638 N N . PHE B 1 204 ? 5.580 -3.599 30.322 1.00 17.50 199 PHE B N 1
ATOM 4639 C CA . PHE B 1 204 ? 5.733 -4.906 29.708 1.00 18.44 199 PHE B CA 1
ATOM 4640 C C . PHE B 1 204 ? 7.159 -5.125 29.226 1.00 19.34 199 PHE B C 1
ATOM 4641 O O . PHE B 1 204 ? 7.924 -4.167 29.074 1.00 18.96 199 PHE B O 1
ATOM 4649 N N . VAL B 1 205 ? 7.507 -6.390 29.010 1.00 20.46 200 VAL B N 1
ATOM 4650 C CA . VAL B 1 205 ? 8.811 -6.768 28.472 1.00 21.94 200 VAL B CA 1
ATOM 4651 C C . VAL B 1 205 ? 8.625 -7.793 27.351 1.00 23.51 200 VAL B C 1
ATOM 4652 O O . VAL B 1 205 ? 7.491 -8.136 27.007 1.00 23.26 200 VAL B O 1
ATOM 4656 N N . GLY B 1 206 ? 9.737 -8.264 26.786 1.00 25.28 201 GLY B N 1
ATOM 4657 C CA . GLY B 1 206 ? 9.710 -9.316 25.767 1.00 27.77 201 GLY B CA 1
ATOM 4658 C C . GLY B 1 206 ? 9.948 -8.824 24.351 1.00 28.92 201 GLY B C 1
ATOM 4659 O O . GLY B 1 206 ? 10.431 -7.714 24.135 1.00 27.84 201 GLY B O 1
ATOM 4660 N N . GLU B 1 207 ? 9.594 -9.667 23.383 1.00 31.17 202 GLU B N 1
ATOM 4661 C CA . GLU B 1 207 ? 9.849 -9.406 21.969 1.00 33.06 202 GLU B CA 1
ATOM 4662 C C . GLU B 1 207 ? 8.534 -9.555 21.194 1.00 33.72 202 GLU B C 1
ATOM 4663 O O . GLU B 1 207 ? 7.588 -10.154 21.708 1.00 33.27 202 GLU B O 1
ATOM 4669 N N . PRO B 1 208 ? 8.458 -8.996 19.965 1.00 34.96 203 PRO B N 1
ATOM 4670 C CA . PRO B 1 208 ? 7.251 -9.206 19.153 1.00 36.18 203 PRO B CA 1
ATOM 4671 C C . PRO B 1 208 ? 6.841 -10.680 19.110 1.00 38.25 203 PRO B C 1
ATOM 4672 O O . PRO B 1 208 ? 7.683 -11.550 18.879 1.00 40.19 203 PRO B O 1
ATOM 4676 N N . GLY B 1 209 ? 5.562 -10.948 19.368 1.00 38.24 204 GLY B N 1
ATOM 4677 C CA . GLY B 1 209 ? 5.046 -12.317 19.408 1.00 40.43 204 GLY B CA 1
ATOM 4678 C C . GLY B 1 209 ? 5.207 -12.999 20.758 1.00 40.00 204 GLY B C 1
ATOM 4679 O O . GLY B 1 209 ? 4.744 -14.125 20.949 1.00 41.86 204 GLY B O 1
ATOM 4680 N N . ASN B 1 210 ? 5.863 -12.314 21.695 1.00 37.56 205 ASN B N 1
ATOM 4681 C CA . ASN B 1 210 ? 6.148 -12.859 23.022 1.00 37.28 205 ASN B CA 1
ATOM 4682 C C . ASN B 1 210 ? 6.326 -11.731 24.043 1.00 34.30 205 ASN B C 1
ATOM 4683 O O . ASN B 1 210 ? 7.333 -11.662 24.751 1.00 33.85 205 ASN B O 1
ATOM 4688 N N . PHE B 1 211 ? 5.345 -10.837 24.101 1.00 32.30 206 PHE B N 1
ATOM 4689 C CA . PHE B 1 211 ? 5.341 -9.787 25.111 1.00 30.09 206 PHE B CA 1
ATOM 4690 C C . PHE B 1 211 ? 4.721 -10.311 26.399 1.00 30.12 206 PHE B C 1
ATOM 4691 O O . PHE B 1 211 ? 3.738 -11.060 26.367 1.00 31.53 206 PHE B O 1
ATOM 4699 N N . THR B 1 212 ? 5.312 -9.923 27.526 1.00 28.87 207 THR B N 1
ATOM 4700 C CA . THR B 1 212 ? 4.818 -10.302 28.845 1.00 28.96 207 THR B CA 1
ATOM 4701 C C . THR B 1 212 ? 4.467 -9.036 29.620 1.00 26.19 207 THR B C 1
ATOM 4702 O O . THR B 1 212 ? 5.297 -8.144 29.770 1.00 24.76 207 THR B O 1
ATOM 4706 N N . ARG B 1 213 ? 3.224 -8.960 30.082 1.00 25.75 208 ARG B N 1
ATOM 4707 C CA . ARG B 1 213 ? 2.810 -7.931 31.025 1.00 24.14 208 ARG B CA 1
ATOM 4708 C C . ARG B 1 213 ? 3.438 -8.281 32.369 1.00 24.06 208 ARG B C 1
ATOM 4709 O O . ARG B 1 213 ? 3.208 -9.370 32.898 1.00 25.66 208 ARG B O 1
ATOM 4717 N N . THR B 1 214 ? 4.242 -7.374 32.914 1.00 22.33 209 THR B N 1
ATOM 4718 C CA . THR B 1 214 ? 4.955 -7.664 34.166 1.00 23.12 209 THR B CA 1
ATOM 4719 C C . THR B 1 214 ? 4.010 -7.580 35.371 1.00 22.97 209 THR B C 1
ATOM 4720 O O . THR B 1 214 ? 3.018 -6.859 35.327 1.00 21.75 209 THR B O 1
ATOM 4724 N N . PRO B 1 215 ? 4.316 -8.329 36.446 1.00 24.74 210 PRO B N 1
ATOM 4725 C CA . PRO B 1 215 ? 3.477 -8.300 37.645 1.00 25.38 210 PRO B CA 1
ATOM 4726 C C . PRO B 1 215 ? 3.729 -7.036 38.471 1.00 24.53 210 PRO B C 1
ATOM 4727 O O . PRO B 1 215 ? 4.326 -7.088 39.552 1.00 25.53 210 PRO B O 1
ATOM 4731 N N . ASN B 1 216 ? 3.274 -5.912 37.934 1.00 22.67 211 ASN B N 1
ATOM 4732 C CA . ASN B 1 216 ? 3.433 -4.611 38.565 1.00 22.26 211 ASN B CA 1
ATOM 4733 C C . ASN B 1 216 ? 2.097 -4.106 39.094 1.00 22.54 211 ASN B C 1
ATOM 4734 O O . ASN B 1 216 ? 1.089 -4.138 38.385 1.00 22.36 211 ASN B O 1
ATOM 4739 N N . ARG B 1 217 ? 2.095 -3.651 40.340 1.00 23.43 212 ARG B N 1
ATOM 4740 C CA . ARG B 1 217 ? 0.927 -2.993 40.909 1.00 24.28 212 ARG B CA 1
ATOM 4741 C C . ARG B 1 217 ? 1.311 -1.576 41.339 1.00 23.14 212 ARG B C 1
ATOM 4742 O O . ARG B 1 217 ? 1.880 -1.369 42.406 1.00 24.40 212 ARG B O 1
ATOM 4750 N N . HIS B 1 218 ? 1.028 -0.609 40.479 1.00 21.62 213 HIS B N 1
ATOM 4751 C CA . HIS B 1 218 ? 1.310 0.787 40.787 1.00 21.19 213 HIS B CA 1
ATOM 4752 C C . HIS B 1 218 ? 0.297 1.632 40.055 1.00 19.67 213 HIS B C 1
ATOM 4753 O O . HIS B 1 218 ? 0.275 1.679 38.818 1.00 18.77 213 HIS B O 1
ATOM 4760 N N . ASP B 1 219 ? -0.572 2.275 40.825 1.00 20.00 214 ASP B N 1
ATOM 4761 C CA . ASP B 1 219 ? -1.595 3.120 40.225 1.00 18.86 214 ASP B CA 1
ATOM 4762 C C . ASP B 1 219 ? -1.842 4.405 41.016 1.00 18.79 214 ASP B C 1
ATOM 4763 O O . ASP B 1 219 ? -1.264 4.620 42.091 1.00 19.38 214 ASP B O 1
ATOM 4768 N N . TYR B 1 220 ? -2.694 5.259 40.454 1.00 17.68 215 TYR B N 1
ATOM 4769 C CA . TYR B 1 220 ? -2.903 6.603 40.969 1.00 18.05 215 TYR B CA 1
ATOM 4770 C C . TYR B 1 220 ? -4.395 6.885 41.020 1.00 17.98 215 TYR B C 1
ATOM 4771 O O . TYR B 1 220 ? -5.055 7.031 39.983 1.00 17.08 215 TYR B O 1
ATOM 4780 N N . ALA B 1 221 ? -4.918 6.946 42.236 1.00 19.00 216 ALA B N 1
ATOM 4781 C CA . ALA B 1 221 ? -6.341 7.146 42.454 1.00 19.81 216 ALA B CA 1
ATOM 4782 C C . ALA B 1 221 ? -6.559 8.481 43.149 1.00 21.21 216 ALA B C 1
ATOM 4783 O O . ALA B 1 221 ? -5.600 9.128 43.584 1.00 21.87 216 ALA B O 1
ATOM 4785 N N . LEU B 1 222 ? -7.823 8.877 43.266 1.00 18.00 217 LEU B N 1
ATOM 4786 C CA . LEU B 1 222 ? -8.180 10.094 43.978 1.00 18.38 217 LEU B CA 1
ATOM 4787 C C . LEU B 1 222 ? -8.703 9.740 45.364 1.00 17.24 217 LEU B C 1
ATOM 4788 O O . LEU B 1 222 ? -9.300 8.693 45.566 1.00 16.83 217 LEU B O 1
ATOM 4793 N N . LYS B 1 223 ? -8.465 10.627 46.324 1.00 17.50 218 LYS B N 1
ATOM 4794 C CA . LYS B 1 223 ? -9.077 10.477 47.632 1.00 16.52 218 LYS B CA 1
ATOM 4795 C C . LYS B 1 223 ? -10.551 10.861 47.531 1.00 15.63 218 LYS B C 1
ATOM 4796 O O . LYS B 1 223 ? -10.921 11.647 46.652 1.00 15.90 218 LYS B O 1
ATOM 4802 N N . PRO B 1 224 ? -11.397 10.291 48.410 1.00 14.10 219 PRO B N 1
ATOM 4803 C CA . PRO B 1 224 ? -12.806 10.681 48.435 1.00 13.74 219 PRO B CA 1
ATOM 4804 C C . PRO B 1 224 ? -12.948 12.202 48.572 1.00 14.45 219 PRO B C 1
ATOM 4805 O O . PRO B 1 224 ? -12.100 12.857 49.209 1.00 14.48 219 PRO B O 1
ATOM 4809 N N . PHE B 1 225 ? -13.996 12.757 47.961 1.00 14.65 220 PHE B N 1
ATOM 4810 C CA . PHE B 1 225 ? -14.240 14.207 48.021 1.00 16.19 220 PHE B CA 1
ATOM 4811 C C . PHE B 1 225 ? -14.872 14.595 49.359 1.00 16.87 220 PHE B C 1
ATOM 4812 O O . PHE B 1 225 ? -16.029 15.031 49.421 1.00 17.28 220 PHE B O 1
ATOM 4820 N N . GLY B 1 226 ? -14.105 14.418 50.428 1.00 16.68 221 GLY B N 1
ATOM 4821 C CA . GLY B 1 226 ? -14.569 14.712 51.762 1.00 16.58 221 GLY B CA 1
ATOM 4822 C C . GLY B 1 226 ? -14.054 13.667 52.724 1.00 16.14 221 GLY B C 1
ATOM 4823 O O . GLY B 1 226 ? -13.662 12.560 52.317 1.00 15.11 221 GLY B O 1
ATOM 4824 N N . ARG B 1 227 ? -14.027 14.021 54.002 1.00 16.24 222 ARG B N 1
ATOM 4825 C CA A ARG B 1 227 ? -13.702 13.043 55.024 0.40 15.74 222 ARG B CA 1
ATOM 4826 C CA B ARG B 1 227 ? -13.712 13.053 55.048 0.60 15.95 222 ARG B CA 1
ATOM 4827 C C . ARG B 1 227 ? -14.919 12.146 55.270 1.00 15.00 222 ARG B C 1
ATOM 4828 O O . ARG B 1 227 ? -16.044 12.626 55.484 1.00 15.54 222 ARG B O 1
ATOM 4843 N N . THR B 1 228 ? -14.686 10.843 55.204 1.00 13.45 223 THR B N 1
ATOM 4844 C CA . THR B 1 228 ? -15.747 9.849 55.271 1.00 12.80 223 THR B CA 1
ATOM 4845 C C . THR B 1 228 ? -15.974 9.346 56.698 1.00 12.17 223 THR B C 1
ATOM 4846 O O . THR B 1 228 ? -15.235 9.685 57.623 1.00 12.18 223 THR B O 1
ATOM 4850 N N . VAL B 1 229 ? -16.991 8.507 56.856 1.00 12.03 224 VAL B N 1
ATOM 4851 C CA . VAL B 1 229 ? -17.246 7.849 58.143 1.00 12.01 224 VAL B CA 1
ATOM 4852 C C . VAL B 1 229 ? -16.043 6.961 58.533 1.00 12.08 224 VAL B C 1
ATOM 4853 O O . VAL B 1 229 ? -15.721 6.833 59.724 1.00 12.10 224 VAL B O 1
ATOM 4857 N N . MET B 1 230 ? -15.350 6.402 57.535 1.00 11.27 225 MET B N 1
ATOM 4858 C CA . MET B 1 230 ? -14.122 5.630 57.811 1.00 11.17 225 MET B CA 1
ATOM 4859 C C . MET B 1 230 ? -13.042 6.514 58.429 1.00 11.68 225 MET B C 1
ATOM 4860 O O . MET B 1 230 ? -12.406 6.130 59.416 1.00 12.28 225 MET B O 1
ATOM 4865 N N . ASN B 1 231 ? -12.806 7.683 57.829 1.00 11.71 226 ASN B N 1
ATOM 4866 C CA . ASN B 1 231 ? -11.928 8.678 58.441 1.00 12.70 226 ASN B CA 1
ATOM 4867 C C . ASN B 1 231 ? -12.276 8.941 59.910 1.00 13.64 226 ASN B C 1
ATOM 4868 O O . ASN B 1 231 ? -11.394 8.982 60.768 1.00 13.84 226 ASN B O 1
ATOM 4873 N N . GLU B 1 232 ? -13.565 9.122 60.191 1.00 13.53 227 GLU B N 1
ATOM 4874 C CA A GLU B 1 232 ? -13.997 9.458 61.545 0.50 14.27 227 GLU B CA 1
ATOM 4875 C CA B GLU B 1 232 ? -14.022 9.454 61.539 0.50 14.23 227 GLU B CA 1
ATOM 4876 C C . GLU B 1 232 ? -13.805 8.285 62.504 1.00 13.81 227 GLU B C 1
ATOM 4877 O O . GLU B 1 232 ? -13.398 8.482 63.638 1.00 14.19 227 GLU B O 1
ATOM 4888 N N . LEU B 1 233 ? -14.065 7.063 62.033 1.00 12.94 228 LEU B N 1
ATOM 4889 C CA . LEU B 1 233 ? -13.839 5.870 62.863 1.00 12.69 228 LEU B CA 1
ATOM 4890 C C . LEU B 1 233 ? -12.350 5.720 63.210 1.00 13.05 228 LEU B C 1
ATOM 4891 O O . LEU B 1 233 ? -11.991 5.520 64.372 1.00 13.11 228 LEU B O 1
ATOM 4896 N N . LYS B 1 234 ? -11.489 5.830 62.203 1.00 12.61 229 LYS B N 1
ATOM 4897 C CA . LYS B 1 234 ? -10.037 5.756 62.431 1.00 13.62 229 LYS B CA 1
ATOM 4898 C C . LYS B 1 234 ? -9.543 6.859 63.385 1.00 14.73 229 LYS B C 1
ATOM 4899 O O . LYS B 1 234 ? -8.787 6.600 64.333 1.00 14.80 229 LYS B O 1
ATOM 4905 N N . ASP B 1 235 ? -9.979 8.092 63.138 1.00 15.43 230 ASP B N 1
ATOM 4906 C CA . ASP B 1 235 ? -9.615 9.217 63.998 1.00 17.30 230 ASP B CA 1
ATOM 4907 C C . ASP B 1 235 ? -10.105 9.035 65.438 1.00 17.67 230 ASP B C 1
ATOM 4908 O O . ASP B 1 235 ? -9.520 9.590 66.369 1.00 18.16 230 ASP B O 1
ATOM 4913 N N . SER B 1 236 ? -11.167 8.245 65.605 1.00 16.86 231 SER B N 1
ATOM 4914 C CA . SER B 1 236 ? -11.759 7.986 66.921 1.00 17.90 231 SER B CA 1
ATOM 4915 C C . SER B 1 236 ? -11.291 6.682 67.560 1.00 17.50 231 SER B C 1
ATOM 4916 O O . SER B 1 236 ? -11.887 6.219 68.537 1.00 17.46 231 SER B O 1
ATOM 4919 N N . ASP B 1 237 ? -10.224 6.102 67.007 1.00 16.90 232 ASP B N 1
ATOM 4920 C CA . ASP B 1 237 ? -9.538 4.958 67.618 1.00 16.86 232 ASP B CA 1
ATOM 4921 C C . ASP B 1 237 ? -10.345 3.664 67.471 1.00 15.97 232 ASP B C 1
ATOM 4922 O O . ASP B 1 237 ? -10.259 2.764 68.312 1.00 17.08 232 ASP B O 1
ATOM 4927 N N . TYR B 1 238 ? -11.139 3.581 66.410 1.00 14.67 233 TYR B N 1
ATOM 4928 C CA . TYR B 1 238 ? -11.810 2.330 66.062 1.00 14.09 233 TYR B CA 1
ATOM 4929 C C . TYR B 1 238 ? -11.010 1.583 65.005 1.00 13.76 233 TYR B C 1
ATOM 4930 O O . TYR B 1 238 ? -10.212 2.180 64.273 1.00 13.70 233 TYR B O 1
ATOM 4939 N N . ASP B 1 239 ? -11.227 0.275 64.935 1.00 13.24 234 ASP B N 1
ATOM 4940 C CA . ASP B 1 239 ? -10.636 -0.538 63.883 1.00 13.20 234 ASP B CA 1
ATOM 4941 C C . ASP B 1 239 ? -11.467 -0.382 62.617 1.00 12.43 234 ASP B C 1
ATOM 4942 O O . ASP B 1 239 ? -12.697 -0.370 62.686 1.00 12.42 234 ASP B O 1
ATOM 4947 N N . VAL B 1 240 ? -10.790 -0.227 61.479 1.00 11.99 235 VAL B N 1
ATOM 4948 C CA . VAL B 1 240 ? -11.448 -0.176 60.171 1.00 11.11 235 VAL B CA 1
ATOM 4949 C C . VAL B 1 240 ? -10.683 -1.126 59.246 1.00 11.34 235 VAL B C 1
ATOM 4950 O O . VAL B 1 240 ? -9.619 -0.788 58.720 1.00 11.63 235 VAL B O 1
ATOM 4954 N N . ILE B 1 241 ? -11.228 -2.326 59.086 1.00 11.39 236 ILE B N 1
ATOM 4955 C CA . ILE B 1 241 ? -10.559 -3.383 58.349 1.00 11.47 236 ILE B CA 1
ATOM 4956 C C . ILE B 1 241 ? -11.152 -3.448 56.939 1.00 11.32 236 ILE B C 1
ATOM 4957 O O . ILE B 1 241 ? -12.338 -3.734 56.775 1.00 11.53 236 ILE B O 1
ATOM 4962 N N . ALA B 1 242 ? -10.318 -3.157 55.941 1.00 11.17 237 ALA B N 1
ATOM 4963 C CA . ALA B 1 242 ? -10.748 -3.111 54.543 1.00 11.01 237 ALA B CA 1
ATOM 4964 C C . ALA B 1 242 ? -10.366 -4.415 53.860 1.00 11.03 237 ALA B C 1
ATOM 4965 O O . ALA B 1 242 ? -9.227 -4.865 53.978 1.00 11.78 237 ALA B O 1
ATOM 4967 N N . ILE B 1 243 ? -11.319 -5.024 53.162 1.00 10.61 238 ILE B N 1
ATOM 4968 C CA . ILE B 1 243 ? -11.071 -6.303 52.504 1.00 11.08 238 ILE B CA 1
ATOM 4969 C C . ILE B 1 243 ? -11.308 -6.179 51.002 1.00 11.25 238 ILE B C 1
ATOM 4970 O O . ILE B 1 243 ? -12.351 -5.690 50.568 1.00 11.22 238 ILE B O 1
ATOM 4975 N N . GLY B 1 244 ? -10.341 -6.641 50.216 1.00 12.31 239 GLY B N 1
ATOM 4976 C CA . GLY B 1 244 ? -10.465 -6.589 48.767 1.00 12.66 239 GLY B CA 1
ATOM 4977 C C . GLY B 1 244 ? -10.104 -5.214 48.250 1.00 12.83 239 GLY B C 1
ATOM 4978 O O . GLY B 1 244 ? -9.137 -4.604 48.699 1.00 13.41 239 GLY B O 1
ATOM 4979 N N . LYS B 1 245 ? -10.905 -4.725 47.311 1.00 13.00 240 LYS B N 1
ATOM 4980 C CA . LYS B 1 245 ? -10.662 -3.445 46.657 1.00 13.16 240 LYS B CA 1
ATOM 4981 C C . LYS B 1 245 ? -11.009 -2.231 47.522 1.00 12.38 240 LYS B C 1
ATOM 4982 O O . LYS B 1 245 ? -10.739 -1.104 47.122 1.00 12.58 240 LYS B O 1
ATOM 4988 N N . ILE B 1 246 ? -11.587 -2.459 48.701 1.00 11.98 241 ILE B N 1
ATOM 4989 C CA . ILE B 1 246 ? -12.031 -1.353 49.568 1.00 11.49 241 ILE B CA 1
ATOM 4990 C C . ILE B 1 246 ? -10.950 -0.301 49.826 1.00 11.88 241 ILE B C 1
ATOM 4991 O O . ILE B 1 246 ? -11.196 0.889 49.637 1.00 11.79 241 ILE B O 1
ATOM 4996 N N . SER B 1 247 ? -9.762 -0.715 50.263 1.00 12.31 242 SER B N 1
ATOM 4997 C CA . SER B 1 247 ? -8.709 0.275 50.521 1.00 13.06 242 SER B CA 1
ATOM 4998 C C . SER B 1 247 ? -8.407 1.106 49.271 1.00 13.37 242 SER B C 1
ATOM 4999 O O . SER B 1 247 ? -8.346 2.331 49.341 1.00 13.70 242 SER B O 1
ATOM 5002 N N . ASP B 1 248 ? -8.245 0.435 48.130 1.00 13.64 243 ASP B N 1
ATOM 5003 C CA . ASP B 1 248 ? -8.012 1.117 46.856 1.00 14.00 243 ASP B CA 1
ATOM 5004 C C . ASP B 1 248 ? -9.112 2.126 46.522 1.00 13.19 243 ASP B C 1
ATOM 5005 O O . ASP B 1 248 ? -8.817 3.240 46.084 1.00 13.73 243 ASP B O 1
ATOM 5010 N N . ILE B 1 249 ? -10.364 1.711 46.711 1.00 12.05 244 ILE B N 1
ATOM 5011 C CA . ILE B 1 249 ? -11.534 2.531 46.373 1.00 11.79 244 ILE B CA 1
ATOM 5012 C C . ILE B 1 249 ? -11.522 3.841 47.173 1.00 11.66 244 ILE B C 1
ATOM 5013 O O . ILE B 1 249 ? -11.844 4.907 46.637 1.00 11.73 244 ILE B O 1
ATOM 5018 N N . TYR B 1 250 ? -11.121 3.759 48.441 1.00 10.83 245 TYR B N 1
ATOM 5019 C CA . TYR B 1 250 ? -11.054 4.947 49.294 1.00 11.49 245 TYR B CA 1
ATOM 5020 C C . TYR B 1 250 ? -9.646 5.541 49.381 1.00 12.04 245 TYR B C 1
ATOM 5021 O O . TYR B 1 250 ? -9.395 6.443 50.183 1.00 11.99 245 TYR B O 1
ATOM 5030 N N . ASP B 1 251 ? -8.737 5.067 48.525 1.00 12.56 246 ASP B N 1
ATOM 5031 C CA . ASP B 1 251 ? -7.319 5.453 48.576 1.00 13.55 246 ASP B CA 1
ATOM 5032 C C . ASP B 1 251 ? -6.737 5.379 49.991 1.00 13.33 246 ASP B C 1
ATOM 5033 O O . ASP B 1 251 ? -5.974 6.250 50.401 1.00 14.41 246 ASP B O 1
ATOM 5038 N N . GLY B 1 252 ? -7.114 4.338 50.730 1.00 12.88 247 GLY B N 1
ATOM 5039 C CA . GLY B 1 252 ? -6.562 4.098 52.073 1.00 13.53 247 GLY B CA 1
ATOM 5040 C C . GLY B 1 252 ? -7.146 4.976 53.181 1.00 13.74 247 GLY B C 1
ATOM 5041 O O . GLY B 1 252 ? -6.765 4.839 54.347 1.00 12.94 247 GLY B O 1
ATOM 5042 N N . GLU B 1 253 ? -8.071 5.871 52.821 1.00 13.13 248 GLU B N 1
ATOM 5043 C CA . GLU B 1 253 ? -8.601 6.854 53.776 1.00 13.59 248 GLU B CA 1
ATOM 5044 C C . GLU B 1 253 ? -9.446 6.221 54.886 1.00 12.85 248 GLU B C 1
ATOM 5045 O O . GLU B 1 253 ? -10.476 5.584 54.635 1.00 12.42 248 GLU B O 1
ATOM 5051 N N . GLY B 1 254 ? -8.977 6.375 56.119 1.00 13.52 249 GLY B N 1
ATOM 5052 C CA . GLY B 1 254 ? -9.679 5.819 57.270 1.00 13.32 249 GLY B CA 1
ATOM 5053 C C . GLY B 1 254 ? -9.451 4.332 57.485 1.00 12.99 249 GLY B C 1
ATOM 5054 O O . GLY B 1 254 ? -10.079 3.734 58.352 1.00 12.68 249 GLY B O 1
ATOM 5055 N N . VAL B 1 255 ? -8.534 3.740 56.719 1.00 13.15 250 VAL B N 1
ATOM 5056 C CA . VAL B 1 255 ? -8.268 2.294 56.804 1.00 12.41 250 VAL B CA 1
ATOM 5057 C C . VAL B 1 255 ? -7.175 2.023 57.848 1.00 13.19 250 VAL B C 1
ATOM 5058 O O . VAL B 1 255 ? -6.126 2.670 57.834 1.00 13.92 250 VAL B O 1
ATOM 5062 N N . THR B 1 256 ? -7.416 1.063 58.744 1.00 12.81 251 THR B N 1
ATOM 5063 C CA . THR B 1 256 ? -6.400 0.694 59.730 1.00 14.02 251 THR B CA 1
ATOM 5064 C C . THR B 1 256 ? -5.687 -0.624 59.416 1.00 14.74 251 THR B C 1
ATOM 5065 O O . THR B 1 256 ? -4.559 -0.841 59.875 1.00 15.72 251 THR B O 1
ATOM 5069 N N . GLU B 1 257 ? -6.352 -1.492 58.657 1.00 14.27 252 GLU B N 1
ATOM 5070 C CA . GLU B 1 257 ? -5.736 -2.705 58.114 1.00 15.77 252 GLU B CA 1
ATOM 5071 C C . GLU B 1 257 ? -6.393 -3.044 56.778 1.00 14.32 252 GLU B C 1
ATOM 5072 O O . GLU B 1 257 ? -7.600 -2.901 56.629 1.00 13.02 252 GLU B O 1
ATOM 5078 N N . SER B 1 258 ? -5.599 -3.505 55.818 1.00 15.06 253 SER B N 1
ATOM 5079 C CA . SER B 1 258 ? -6.141 -3.888 54.512 1.00 14.70 253 SER B CA 1
ATOM 5080 C C . SER B 1 258 ? -5.749 -5.313 54.162 1.00 14.77 253 SER B C 1
ATOM 5081 O O . SER B 1 258 ? -4.587 -5.695 54.299 1.00 15.55 253 SER B O 1
ATOM 5084 N N . LEU B 1 259 ? -6.741 -6.094 53.728 1.00 14.22 254 LEU B N 1
ATOM 5085 C CA . LEU B 1 259 ? -6.536 -7.491 53.354 1.00 14.90 254 LEU B CA 1
ATOM 5086 C C . LEU B 1 259 ? -6.877 -7.635 51.871 1.00 14.98 254 LEU B C 1
ATOM 5087 O O . LEU B 1 259 ? -8.047 -7.600 51.501 1.00 13.82 254 LEU B O 1
ATOM 5092 N N . ARG B 1 260 ? -5.860 -7.774 51.022 1.00 16.07 255 ARG B N 1
ATOM 5093 C CA . ARG B 1 260 ? -6.123 -7.958 49.591 1.00 16.75 255 ARG B CA 1
ATOM 5094 C C . ARG B 1 260 ? -6.708 -9.345 49.338 1.00 16.15 255 ARG B C 1
ATOM 5095 O O . ARG B 1 260 ? -6.436 -10.288 50.086 1.00 16.10 255 ARG B O 1
ATOM 5103 N N . THR B 1 261 ? -7.530 -9.448 48.297 1.00 15.27 256 THR B N 1
ATOM 5104 C CA . THR B 1 261 ? -8.156 -10.722 47.924 1.00 15.20 256 THR B CA 1
ATOM 5105 C C . THR B 1 261 ? -7.974 -11.007 46.431 1.00 15.78 256 THR B C 1
ATOM 5106 O O . THR B 1 261 ? -7.711 -10.094 45.645 1.00 16.08 256 THR B O 1
ATOM 5110 N N . LYS B 1 262 ? -8.101 -12.274 46.045 1.00 15.90 257 LYS B N 1
ATOM 5111 C CA . LYS B 1 262 ? -7.882 -12.665 44.654 1.00 17.11 257 LYS B CA 1
ATOM 5112 C C . LYS B 1 262 ? -9.139 -13.203 43.961 1.00 16.31 257 LYS B C 1
ATOM 5113 O O . LYS B 1 262 ? -9.126 -13.459 42.751 1.00 16.49 257 LYS B O 1
ATOM 5119 N N . SER B 1 263 ? -10.203 -13.386 44.735 1.00 14.77 258 SER B N 1
ATOM 5120 C CA . SER B 1 263 ? -11.474 -13.923 44.235 1.00 14.70 258 SER B CA 1
ATOM 5121 C C . SER B 1 263 ? -12.580 -13.608 45.230 1.00 13.77 258 SER B C 1
ATOM 5122 O O . SER B 1 263 ? -12.301 -13.215 46.367 1.00 13.29 258 SER B O 1
ATOM 5125 N N . ASN B 1 264 ? -13.831 -13.777 44.802 1.00 13.16 259 ASN B N 1
ATOM 5126 C CA . ASN B 1 264 ? -14.971 -13.693 45.718 1.00 12.78 259 ASN B CA 1
ATOM 5127 C C . ASN B 1 264 ? -14.872 -14.703 46.869 1.00 12.77 259 ASN B C 1
ATOM 5128 O O . ASN B 1 264 ? -15.166 -14.355 48.021 1.00 12.93 259 ASN B O 1
ATOM 5133 N N . MET B 1 265 ? -14.470 -15.941 46.572 1.00 13.55 260 MET B N 1
ATOM 5134 C CA . MET B 1 265 ? -14.357 -16.954 47.634 1.00 13.91 260 MET B CA 1
ATOM 5135 C C . MET B 1 265 ? -13.267 -16.578 48.633 1.00 14.25 260 MET B C 1
ATOM 5136 O O . MET B 1 265 ? -13.430 -16.771 49.837 1.00 13.70 260 MET B O 1
ATOM 5141 N N . ASP B 1 266 ? -12.164 -16.030 48.122 1.00 14.33 261 ASP B N 1
ATOM 5142 C CA . ASP B 1 266 ? -11.082 -15.521 48.975 1.00 14.28 261 ASP B CA 1
ATOM 5143 C C . ASP B 1 266 ? -11.584 -14.358 49.826 1.00 13.25 261 ASP B C 1
ATOM 5144 O O . ASP B 1 266 ? -11.216 -14.229 50.994 1.00 12.95 261 ASP B O 1
ATOM 5149 N N . GLY B 1 267 ? -12.414 -13.504 49.233 1.00 12.52 262 GLY B N 1
ATOM 5150 C CA . GLY B 1 267 ? -13.054 -12.405 49.958 1.00 11.85 262 GLY B CA 1
ATOM 5151 C C . GLY B 1 267 ? -13.889 -12.897 51.132 1.00 12.15 262 GLY B C 1
ATOM 5152 O O . GLY B 1 267 ? -13.809 -12.348 52.229 1.00 11.63 262 GLY B O 1
ATOM 5153 N N . MET B 1 268 ? -14.678 -13.949 50.912 1.00 12.23 263 MET B N 1
ATOM 5154 C CA . MET B 1 268 ? -15.470 -14.526 52.008 1.00 12.15 263 MET B CA 1
ATOM 5155 C C . MET B 1 268 ? -14.565 -15.168 53.063 1.00 12.55 263 MET B C 1
ATOM 5156 O O . MET B 1 268 ? -14.877 -15.130 54.251 1.00 12.26 263 MET B O 1
ATOM 5161 N N . ASP B 1 269 ? -13.439 -15.735 52.628 1.00 12.60 264 ASP B N 1
ATOM 5162 C CA . ASP B 1 269 ? -12.448 -16.270 53.562 1.00 13.65 264 ASP B CA 1
ATOM 5163 C C . ASP B 1 269 ? -11.869 -15.170 54.454 1.00 13.47 264 ASP B C 1
ATOM 5164 O O . ASP B 1 269 ? -11.694 -15.375 55.655 1.00 13.31 264 ASP B O 1
ATOM 5169 N N . LYS B 1 270 ? -11.568 -14.011 53.866 1.00 13.01 265 LYS B N 1
ATOM 5170 C CA . LYS B 1 270 ? -11.031 -12.889 54.654 1.00 12.84 265 LYS B CA 1
ATOM 5171 C C . LYS B 1 270 ? -12.103 -12.299 55.573 1.00 12.40 265 LYS B C 1
ATOM 5172 O O . LYS B 1 270 ? -11.794 -11.871 56.687 1.00 12.24 265 LYS B O 1
ATOM 5178 N N . LEU B 1 271 ? -13.357 -12.294 55.119 1.00 11.81 266 LEU B N 1
ATOM 5179 C CA . LEU B 1 271 ? -14.466 -11.912 55.987 1.00 11.45 266 LEU B CA 1
ATOM 5180 C C . LEU B 1 271 ? -14.509 -12.844 57.200 1.00 12.01 266 LEU B C 1
ATOM 5181 O O . LEU B 1 271 ? -14.619 -12.392 58.342 1.00 12.04 266 LEU B O 1
ATOM 5186 N N . VAL B 1 272 ? -14.408 -14.146 56.942 1.00 12.23 267 VAL B N 1
ATOM 5187 C CA . VAL B 1 272 ? -14.326 -15.133 58.015 1.00 13.16 267 VAL B CA 1
ATOM 5188 C C . VAL B 1 272 ? -13.124 -14.850 58.932 1.00 13.80 267 VAL B C 1
ATOM 5189 O O . VAL B 1 272 ? -13.254 -14.900 60.161 1.00 14.33 267 VAL B O 1
ATOM 5193 N N . ASP B 1 273 ? -11.971 -14.524 58.343 1.00 13.66 268 ASP B N 1
ATOM 5194 C CA . ASP B 1 273 ? -10.795 -14.142 59.137 1.00 14.42 268 ASP B CA 1
ATOM 5195 C C . ASP B 1 273 ? -11.115 -12.970 60.073 1.00 13.79 268 ASP B C 1
ATOM 5196 O O . ASP B 1 273 ? -10.723 -12.996 61.236 1.00 14.33 268 ASP B O 1
ATOM 5201 N N . THR B 1 274 ? -11.824 -11.957 59.576 1.00 13.03 269 THR B N 1
ATOM 5202 C CA . THR B 1 274 ? -12.145 -10.785 60.418 1.00 13.40 269 THR B CA 1
ATOM 5203 C C . THR B 1 274 ? -13.160 -11.112 61.516 1.00 13.60 269 THR B C 1
ATOM 5204 O O . THR B 1 274 ? -13.083 -10.560 62.613 1.00 13.89 269 THR B O 1
ATOM 5208 N N . LEU B 1 275 ? -14.097 -12.013 61.228 1.00 13.32 270 LEU B N 1
ATOM 5209 C CA . LEU B 1 275 ? -14.988 -12.528 62.279 1.00 13.57 270 LEU B CA 1
ATOM 5210 C C . LEU B 1 275 ? -14.197 -13.188 63.428 1.00 14.52 270 LEU B C 1
ATOM 5211 O O . LEU B 1 275 ? -14.551 -13.045 64.601 1.00 15.05 270 LEU B O 1
ATOM 5216 N N . ASN B 1 276 ? -13.108 -13.872 63.086 1.00 14.58 271 ASN B N 1
ATOM 5217 C CA . ASN B 1 276 ? -12.219 -14.480 64.083 1.00 15.99 271 ASN B CA 1
ATOM 5218 C C . ASN B 1 276 ? -11.318 -13.505 64.832 1.00 16.19 271 ASN B C 1
ATOM 5219 O O . ASN B 1 276 ? -10.708 -13.881 65.832 1.00 17.58 271 ASN B O 1
ATOM 5224 N N . MET B 1 277 ? -11.191 -12.284 64.321 1.00 15.43 272 MET B N 1
ATOM 5225 C CA . MET B 1 277 ? -10.399 -11.254 64.999 1.00 15.72 272 MET B CA 1
ATOM 5226 C C . MET B 1 277 ? -11.225 -10.601 66.090 1.00 15.60 272 MET B C 1
ATOM 5227 O O . MET B 1 277 ? -12.437 -10.462 65.950 1.00 14.99 272 MET B O 1
ATOM 5232 N N . ASP B 1 278 ? -10.573 -10.203 67.176 1.00 15.42 273 ASP B N 1
ATOM 5233 C CA . ASP B 1 278 ? -11.219 -9.337 68.153 1.00 15.30 273 ASP B CA 1
ATOM 5234 C C . ASP B 1 278 ? -10.941 -7.882 67.780 1.00 14.73 273 ASP B C 1
ATOM 5235 O O . ASP B 1 278 ? -9.798 -7.426 67.821 1.00 15.57 273 ASP B O 1
ATOM 5240 N N . PHE B 1 279 ? -11.988 -7.168 67.381 1.00 14.05 274 PHE B N 1
ATOM 5241 C CA . PHE B 1 279 ? -11.870 -5.752 67.052 1.00 13.85 274 PHE B CA 1
ATOM 5242 C C . PHE B 1 279 ? -13.155 -5.031 67.432 1.00 13.58 274 PHE B C 1
ATOM 5243 O O . PHE B 1 279 ? -14.169 -5.668 67.736 1.00 13.82 274 PHE B O 1
ATOM 5251 N N . THR B 1 280 ? -13.107 -3.708 67.438 1.00 13.37 275 THR B N 1
ATOM 5252 C CA . THR B 1 280 ? -14.339 -2.937 67.523 1.00 13.16 275 THR B CA 1
ATOM 5253 C C . THR B 1 280 ? -14.302 -1.836 66.478 1.00 12.70 275 THR B C 1
ATOM 5254 O O . THR B 1 280 ? -13.319 -1.118 66.356 1.00 13.16 275 THR B O 1
ATOM 5258 N N . GLY B 1 281 ? -15.366 -1.751 65.694 1.00 12.45 276 GLY B N 1
ATOM 5259 C CA . GLY B 1 281 ? -15.385 -0.869 64.539 1.00 12.05 276 GLY B CA 1
ATOM 5260 C C . GLY B 1 281 ? -15.956 -1.591 63.337 1.00 11.86 276 GLY B C 1
ATOM 5261 O O . GLY B 1 281 ? -16.938 -2.334 63.459 1.00 11.32 276 GLY B O 1
ATOM 5262 N N . LEU B 1 282 ? -15.325 -1.386 62.183 1.00 11.06 277 LEU B N 1
ATOM 5263 C CA . LEU B 1 282 ? -15.903 -1.798 60.905 1.00 11.29 277 LEU B CA 1
ATOM 5264 C C . LEU B 1 282 ? -15.006 -2.780 60.164 1.00 11.43 277 LEU B C 1
ATOM 5265 O O . LEU B 1 282 ? -13.798 -2.568 60.067 1.00 12.17 277 LEU B O 1
ATOM 5270 N N . SER B 1 283 ? -15.608 -3.873 59.682 1.00 11.31 278 SER B N 1
ATOM 5271 C CA . SER B 1 283 ? -14.991 -4.749 58.689 1.00 11.39 278 SER B CA 1
ATOM 5272 C C . SER B 1 283 ? -15.793 -4.569 57.397 1.00 11.12 278 SER B C 1
ATOM 5273 O O . SER B 1 283 ? -17.005 -4.759 57.385 1.00 11.40 278 SER B O 1
ATOM 5276 N N . PHE B 1 284 ? -15.104 -4.194 56.325 1.00 10.86 279 PHE B N 1
ATOM 5277 C CA . PHE B 1 284 ? -15.742 -3.722 55.098 1.00 10.56 279 PHE B CA 1
ATOM 5278 C C . PHE B 1 284 ? -15.182 -4.517 53.911 1.00 10.35 279 PHE B C 1
ATOM 5279 O O . PHE B 1 284 ? -14.003 -4.413 53.581 1.00 11.01 279 PHE B O 1
ATOM 5287 N N . LEU B 1 285 ? -16.035 -5.335 53.305 1.00 9.92 280 LEU B N 1
ATOM 5288 C CA . LEU B 1 285 ? -15.640 -6.223 52.212 1.00 10.11 280 LEU B CA 1
ATOM 5289 C C . LEU B 1 285 ? -16.254 -5.758 50.906 1.00 10.24 280 LEU B C 1
ATOM 5290 O O . LEU B 1 285 ? -17.431 -5.388 50.871 1.00 10.93 280 LEU B O 1
ATOM 5295 N N . ASN B 1 286 ? -15.451 -5.773 49.844 1.00 10.20 281 ASN B N 1
ATOM 5296 C CA . ASN B 1 286 ? -15.973 -5.660 48.489 1.00 11.18 281 ASN B CA 1
ATOM 5297 C C . ASN B 1 286 ? -15.782 -6.984 47.750 1.00 11.16 281 ASN B C 1
ATOM 5298 O O . ASN B 1 286 ? -14.668 -7.526 47.698 1.00 12.06 281 ASN B O 1
ATOM 5303 N N . LEU B 1 287 ? -16.882 -7.509 47.213 1.00 11.04 282 LEU B N 1
ATOM 5304 C CA . LEU B 1 287 ? -16.864 -8.683 46.348 1.00 11.84 282 LEU B CA 1
ATOM 5305 C C . LEU B 1 287 ? -16.934 -8.192 44.908 1.00 12.16 282 LEU B C 1
ATOM 5306 O O . LEU B 1 287 ? -18.007 -7.816 44.418 1.00 12.74 282 LEU B O 1
ATOM 5311 N N . VAL B 1 288 ? -15.787 -8.170 44.240 1.00 12.45 283 VAL B N 1
ATOM 5312 C CA . VAL B 1 288 ? -15.671 -7.465 42.958 1.00 12.96 283 VAL B CA 1
ATOM 5313 C C . VAL B 1 288 ? -15.971 -8.336 41.733 1.00 13.71 283 VAL B C 1
ATOM 5314 O O . VAL B 1 288 ? -16.269 -7.806 40.651 1.00 14.66 283 VAL B O 1
ATOM 5318 N N . ASP B 1 289 ? -15.890 -9.656 41.889 1.00 13.78 284 ASP B N 1
ATOM 5319 C CA . ASP B 1 289 ? -15.989 -10.562 40.742 1.00 14.75 284 ASP B CA 1
ATOM 5320 C C . ASP B 1 289 ? -17.276 -10.361 39.949 1.00 14.44 284 ASP B C 1
ATOM 5321 O O . ASP B 1 289 ? -17.266 -10.454 38.725 1.00 14.78 284 ASP B O 1
ATOM 5326 N N . PHE B 1 290 ? -18.373 -10.099 40.659 1.00 13.82 285 PHE B N 1
ATOM 5327 C CA . PHE B 1 290 ? -19.682 -9.906 40.036 1.00 14.07 285 PHE B CA 1
ATOM 5328 C C . PHE B 1 290 ? -19.591 -8.841 38.946 1.00 14.65 285 PHE B C 1
ATOM 5329 O O . PHE B 1 290 ? -20.113 -9.014 37.842 1.00 15.57 285 PHE B O 1
ATOM 5337 N N . ASP B 1 291 ? -18.912 -7.746 39.272 1.00 14.17 286 ASP B N 1
ATOM 5338 C CA . ASP B 1 291 ? -18.733 -6.627 38.360 1.00 14.54 286 ASP B CA 1
ATOM 5339 C C . ASP B 1 291 ? -17.662 -6.912 37.301 1.00 15.70 286 ASP B C 1
ATOM 5340 O O . ASP B 1 291 ? -17.921 -6.804 36.096 1.00 16.34 286 ASP B O 1
ATOM 5345 N N . ALA B 1 292 ? -16.471 -7.292 37.759 1.00 15.63 287 ALA B N 1
ATOM 5346 C CA . ALA B 1 292 ? -15.289 -7.420 36.897 1.00 16.91 287 ALA B CA 1
ATOM 5347 C C . ALA B 1 292 ? -15.322 -8.595 35.933 1.00 18.22 287 ALA B C 1
ATOM 5348 O O . ALA B 1 292 ? -14.764 -8.508 34.835 1.00 19.77 287 ALA B O 1
ATOM 5350 N N . LEU B 1 293 ? -15.940 -9.700 36.341 1.00 17.45 288 LEU B N 1
ATOM 5351 C CA . LEU B 1 293 ? -15.910 -10.908 35.523 1.00 18.49 288 LEU B CA 1
ATOM 5352 C C . LEU B 1 293 ? -17.203 -11.156 34.763 1.00 18.54 288 LEU B C 1
ATOM 5353 O O . LEU B 1 293 ? -17.185 -11.785 33.709 1.00 19.80 288 LEU B O 1
ATOM 5358 N N . PHE B 1 294 ? -18.319 -10.668 35.295 1.00 17.30 289 PHE B N 1
ATOM 5359 C CA . PHE B 1 294 ? -19.622 -11.050 34.760 1.00 17.53 289 PHE B CA 1
ATOM 5360 C C . PHE B 1 294 ? -20.495 -9.895 34.291 1.00 17.28 289 PHE B C 1
ATOM 5361 O O . PHE B 1 294 ? -21.064 -9.976 33.214 1.00 17.96 289 PHE B O 1
ATOM 5369 N N . GLY B 1 295 ? -20.588 -8.832 35.089 1.00 16.22 290 GLY B N 1
ATOM 5370 C CA . GLY B 1 295 ? -21.382 -7.659 34.716 1.00 15.96 290 GLY B CA 1
ATOM 5371 C C . GLY B 1 295 ? -20.907 -7.043 33.412 1.00 16.83 290 GLY B C 1
ATOM 5372 O O . GLY B 1 295 ? -21.654 -6.975 32.430 1.00 17.39 290 GLY B O 1
ATOM 5373 N N . HIS B 1 296 ? -19.651 -6.605 33.399 1.00 16.88 291 HIS 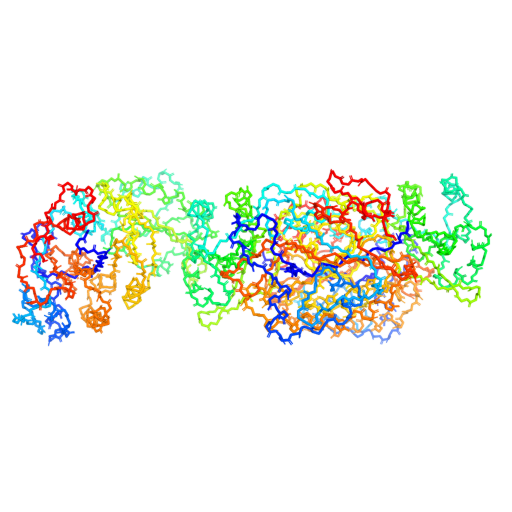B N 1
ATOM 5374 C CA . HIS B 1 296 ? -19.094 -5.910 32.241 1.00 17.82 291 HIS B CA 1
ATOM 5375 C C . HIS B 1 296 ? -18.986 -6.796 30.995 1.00 19.51 291 HIS B C 1
ATOM 5376 O O . HIS B 1 296 ? -19.140 -6.319 29.860 1.00 20.47 291 HIS B O 1
ATOM 5383 N N . ARG B 1 297 ? -18.731 -8.084 31.213 1.00 19.65 292 ARG B N 1
ATOM 5384 C CA . ARG B 1 297 ? -18.616 -9.048 30.124 1.00 21.58 292 ARG B CA 1
ATOM 5385 C C . ARG B 1 297 ? -19.979 -9.537 29.644 1.00 21.40 292 ARG B C 1
ATOM 5386 O O . ARG B 1 297 ? -20.065 -10.314 28.690 1.00 22.40 292 ARG B O 1
ATOM 5394 N N . ARG B 1 298 ? -21.037 -9.065 30.302 1.00 20.11 293 ARG B N 1
ATOM 5395 C CA . ARG B 1 298 ? -22.415 -9.382 29.922 1.00 20.21 293 ARG B CA 1
ATOM 5396 C C . ARG B 1 298 ? -22.624 -10.904 29.885 1.00 20.58 293 ARG B C 1
ATOM 5397 O O . ARG B 1 298 ? -23.058 -11.474 28.879 1.00 21.77 293 ARG B O 1
ATOM 5405 N N . ASP B 1 299 ? -22.297 -11.543 31.008 1.00 19.86 294 ASP B N 1
ATOM 5406 C CA . ASP B 1 299 ? -22.327 -12.996 31.142 1.00 20.55 294 ASP B CA 1
ATOM 5407 C C . ASP B 1 299 ? -23.296 -13.360 32.279 1.00 19.53 294 ASP B C 1
ATOM 5408 O O . ASP B 1 299 ? -22.864 -13.564 33.414 1.00 18.55 294 ASP B O 1
ATOM 5413 N N . PRO B 1 300 ? -24.614 -13.432 31.981 1.00 19.82 295 PRO B N 1
ATOM 5414 C CA . PRO B 1 300 ? -25.594 -13.704 33.041 1.00 19.31 295 PRO B CA 1
ATOM 5415 C C . PRO B 1 300 ? -25.445 -15.080 33.691 1.00 19.45 295 PRO B C 1
ATOM 5416 O O . PRO B 1 300 ? -25.670 -15.203 34.892 1.00 18.41 295 PRO B O 1
ATOM 5420 N N . GLN B 1 301 ? -25.058 -16.093 32.913 1.00 20.50 296 GLN B N 1
ATOM 5421 C CA . GLN B 1 301 ? -24.814 -17.432 33.460 1.00 21.26 296 GLN B CA 1
ATOM 5422 C C . GLN B 1 301 ? -23.700 -17.418 34.506 1.00 20.23 296 GLN B C 1
ATOM 5423 O O . GLN B 1 301 ? -23.886 -17.895 35.623 1.00 19.83 296 GLN B O 1
ATOM 5429 N N . GLY B 1 302 ? -22.548 -16.860 34.143 1.00 19.89 297 GLY B N 1
ATOM 5430 C CA . GLY B 1 302 ? -21.428 -16.753 35.074 1.00 18.49 297 GLY B CA 1
ATOM 5431 C C . GLY B 1 302 ? -21.776 -15.928 36.301 1.00 16.89 297 GLY B C 1
ATOM 5432 O O . GLY B 1 302 ? -21.364 -16.256 37.410 1.00 15.82 297 GLY B O 1
ATOM 5433 N N . TYR B 1 303 ? -22.541 -14.859 36.090 1.00 16.23 298 TYR B N 1
ATOM 5434 C CA . TYR B 1 303 ? -22.958 -13.962 37.171 1.00 15.40 298 TYR B CA 1
ATOM 5435 C C . TYR B 1 303 ? -23.844 -14.751 38.144 1.00 15.46 298 TYR B C 1
ATOM 5436 O O . TYR B 1 303 ? -23.634 -14.710 39.357 1.00 15.18 298 TYR B O 1
ATOM 5445 N N . GLY B 1 304 ? -24.812 -15.482 37.599 1.00 16.37 299 GLY B N 1
ATOM 5446 C CA . GLY B 1 304 ? -25.695 -16.333 38.403 1.00 16.73 299 GLY B CA 1
ATOM 5447 C C . GLY B 1 304 ? -24.930 -17.356 39.223 1.00 16.70 299 GLY B C 1
ATOM 5448 O O . GLY B 1 304 ? -25.166 -17.509 40.428 1.00 16.14 299 GLY B O 1
ATOM 5449 N N . GLU B 1 305 ? -24.003 -18.054 38.571 1.00 17.21 300 GLU B N 1
ATOM 5450 C CA . GLU B 1 305 ? -23.197 -19.057 39.261 1.00 17.70 300 GLU B CA 1
ATOM 5451 C C . GLU B 1 305 ? -22.401 -18.424 40.402 1.00 16.43 300 GLU B C 1
ATOM 5452 O O . GLU B 1 305 ? -22.318 -18.991 41.492 1.00 15.83 300 GLU B O 1
ATOM 5458 N N . ALA B 1 306 ? -21.852 -17.233 40.157 1.00 15.59 301 ALA B N 1
ATOM 5459 C CA . ALA B 1 306 ? -21.091 -16.512 41.182 1.00 14.87 301 ALA B CA 1
ATOM 5460 C C . ALA B 1 306 ? -21.977 -16.130 42.374 1.00 14.25 301 ALA B C 1
ATOM 5461 O O . ALA B 1 306 ? -21.547 -16.205 43.528 1.00 14.01 301 ALA B O 1
ATOM 5463 N N . LEU B 1 307 ? -23.206 -15.711 42.091 1.00 14.08 302 LEU B N 1
ATOM 5464 C CA . LEU B 1 307 ? -24.161 -15.388 43.154 1.00 13.79 302 LEU B CA 1
ATOM 5465 C C . LEU B 1 307 ? -24.488 -16.606 44.007 1.00 14.37 302 LEU B C 1
ATOM 5466 O O . LEU B 1 307 ? -24.595 -16.502 45.232 1.00 14.14 302 LEU B O 1
ATOM 5471 N N . GLN B 1 308 ? -24.640 -17.760 43.359 1.00 14.96 303 GLN B N 1
ATOM 5472 C CA . GLN B 1 308 ? -24.943 -19.001 44.069 1.00 15.83 303 GLN B CA 1
ATOM 5473 C C . GLN B 1 308 ? -23.749 -19.466 44.910 1.00 15.88 303 GLN B C 1
ATOM 5474 O O . GLN B 1 308 ? -23.925 -19.949 46.028 1.00 15.71 303 GLN B O 1
ATOM 5480 N N . GLU B 1 309 ? -22.539 -19.282 44.382 1.00 15.77 304 GLU B N 1
ATOM 5481 C CA . GLU B 1 309 ? -21.318 -19.616 45.127 1.00 16.24 304 GLU B CA 1
ATOM 5482 C C . GLU B 1 309 ? -21.187 -18.754 46.387 1.00 15.37 304 GLU B C 1
ATOM 5483 O O . GLU B 1 309 ? -20.856 -19.250 47.467 1.00 15.61 304 GLU B O 1
ATOM 5489 N N . TYR B 1 310 ? -21.465 -17.465 46.234 1.00 14.34 305 TYR B N 1
ATOM 5490 C CA . TYR B 1 310 ? -21.450 -16.522 47.341 1.00 13.78 305 TYR B CA 1
ATOM 5491 C C . TYR B 1 310 ? -22.498 -16.918 48.391 1.00 13.69 305 TYR B C 1
ATOM 5492 O O . TYR B 1 310 ? -22.203 -16.960 49.589 1.00 13.74 305 TYR B O 1
ATOM 5501 N N . ASP B 1 311 ? -23.714 -17.226 47.938 1.00 13.72 306 ASP B N 1
ATOM 5502 C CA . ASP B 1 311 ? -24.803 -17.521 48.868 1.00 14.31 306 ASP B CA 1
ATOM 5503 C C . ASP B 1 311 ? -24.495 -18.728 49.756 1.00 14.46 306 ASP B C 1
ATOM 5504 O O . ASP B 1 311 ? -24.829 -18.735 50.944 1.00 14.78 306 ASP B O 1
ATOM 5509 N N . ALA B 1 312 ? -23.822 -19.723 49.184 1.00 14.82 307 ALA B N 1
ATOM 5510 C CA . ALA B 1 312 ? -23.487 -20.963 49.905 1.00 15.95 307 ALA B CA 1
ATOM 5511 C C . ALA B 1 312 ? -22.478 -20.724 51.033 1.00 15.52 307 ALA B C 1
ATOM 5512 O O . ALA B 1 312 ? -22.366 -21.528 51.955 1.00 16.45 307 ALA B O 1
ATOM 5514 N N . ARG B 1 313 ? -21.762 -19.606 50.965 1.00 15.07 308 ARG B N 1
ATOM 5515 C CA . ARG B 1 313 ? -20.780 -19.265 51.989 1.00 15.06 308 ARG B CA 1
ATOM 5516 C C . ARG B 1 313 ? -21.420 -18.645 53.236 1.00 15.38 308 ARG B C 1
ATOM 5517 O O . ARG B 1 313 ? -20.823 -18.651 54.326 1.00 16.09 308 ARG B O 1
ATOM 5525 N N . LEU B 1 314 ? -22.633 -18.119 53.080 1.00 14.95 309 LEU B N 1
ATOM 5526 C CA . LEU B 1 314 ? -23.269 -17.312 54.137 1.00 14.54 309 LEU B CA 1
ATOM 5527 C C . LEU B 1 314 ? -23.590 -17.997 55.476 1.00 15.35 309 LEU B C 1
ATOM 5528 O O . LEU B 1 314 ? -23.456 -17.350 56.517 1.00 15.35 309 LEU B O 1
ATOM 5533 N N . PRO B 1 315 ? -24.014 -19.287 55.471 1.00 16.14 310 PRO B N 1
ATOM 5534 C CA . PRO B 1 315 ? -24.354 -19.895 56.768 1.00 17.15 310 PRO B CA 1
ATOM 5535 C C . PRO B 1 315 ? -23.190 -19.924 57.762 1.00 17.32 310 PRO B C 1
ATOM 5536 O O . PRO B 1 315 ? -23.413 -19.817 58.972 1.00 17.52 310 PRO B O 1
ATOM 5540 N N . GLU B 1 316 ? -21.960 -20.048 57.261 1.00 16.92 311 GLU B N 1
ATOM 5541 C CA . GLU B 1 316 ? -20.798 -19.963 58.138 1.00 17.25 311 GLU B CA 1
ATOM 5542 C C . GLU B 1 316 ? -20.694 -18.559 58.749 1.00 16.38 311 GLU B C 1
ATOM 5543 O O . GLU B 1 316 ? -20.408 -18.418 59.938 1.00 17.02 311 GLU B O 1
ATOM 5549 N N . VAL B 1 317 ? -20.937 -17.533 57.937 1.00 15.19 312 VAL B N 1
ATOM 5550 C CA . VAL B 1 317 ? -20.965 -16.151 58.430 1.00 14.99 312 VAL B CA 1
ATOM 5551 C C . VAL B 1 317 ? -22.028 -15.998 59.529 1.00 15.39 312 VAL B C 1
ATOM 5552 O O . VAL B 1 317 ? -21.745 -15.429 60.586 1.00 15.62 312 VAL B O 1
ATOM 5556 N N . PHE B 1 318 ? -23.233 -16.518 59.282 1.00 15.42 313 PHE B N 1
ATOM 5557 C CA . PHE B 1 318 ? -24.319 -16.476 60.283 1.00 16.12 313 PHE B CA 1
ATOM 5558 C C . PHE B 1 318 ? -23.903 -17.126 61.595 1.00 16.74 313 PHE B C 1
ATOM 5559 O O . PHE B 1 318 ? -24.185 -16.600 62.672 1.00 17.01 313 PHE B O 1
ATOM 5567 N N . ALA B 1 319 ? -23.234 -18.276 61.497 1.00 16.65 314 ALA B N 1
ATOM 5568 C CA . ALA B 1 319 ? -22.782 -19.022 62.667 1.00 17.47 314 ALA B CA 1
ATOM 5569 C C . ALA B 1 319 ? -21.766 -18.260 63.527 1.00 17.27 314 ALA B C 1
ATOM 5570 O O . ALA B 1 319 ? -21.708 -18.453 64.743 1.00 17.94 314 ALA B O 1
ATOM 5572 N N . LYS B 1 320 ? -20.973 -17.403 62.891 1.00 16.36 315 LYS B N 1
ATOM 5573 C CA . LYS B 1 320 ? -19.900 -16.687 63.582 1.00 16.85 315 LYS B CA 1
ATOM 5574 C C . LYS B 1 320 ? -20.333 -15.329 64.134 1.00 16.44 315 LYS B C 1
ATOM 5575 O O . LYS B 1 320 ? -19.664 -14.785 65.006 1.00 17.14 315 LYS B O 1
ATOM 5581 N N . LEU B 1 321 ? -21.440 -14.783 63.634 1.00 15.67 316 LEU B N 1
ATOM 5582 C CA . LEU B 1 321 ? -21.943 -13.513 64.165 1.00 15.64 316 LEU B CA 1
ATOM 5583 C C . LEU B 1 321 ? -22.326 -13.629 65.633 1.00 16.62 316 LEU B C 1
ATOM 5584 O O . LEU B 1 321 ? -22.962 -14.600 66.049 1.00 17.64 316 LEU B O 1
ATOM 5589 N N . LYS B 1 322 ? -21.923 -12.629 66.412 1.00 16.67 317 LYS B N 1
ATOM 5590 C CA . LYS B 1 322 ? -22.253 -12.565 67.827 1.00 18.04 317 LYS B CA 1
ATOM 5591 C C . LYS B 1 322 ? -23.470 -11.659 68.048 1.00 18.24 317 LYS B C 1
ATOM 5592 O O . LYS B 1 322 ? -23.903 -10.955 67.130 1.00 16.60 317 LYS B O 1
ATOM 5598 N N . GLU B 1 323 ? -24.009 -11.686 69.267 1.00 19.78 318 GLU B N 1
ATOM 5599 C CA . GLU B 1 323 ? -25.177 -10.876 69.624 1.00 21.51 318 GLU B CA 1
ATOM 5600 C C . GLU B 1 323 ? -24.942 -9.386 69.394 1.00 20.68 318 GLU B C 1
ATOM 5601 O O . GLU B 1 323 ? -25.867 -8.657 69.025 1.00 20.66 318 GLU B O 1
ATOM 5607 N N . ASP B 1 324 ? -23.704 -8.938 69.598 1.00 20.09 319 ASP B N 1
ATOM 5608 C CA . ASP B 1 324 ? -23.368 -7.525 69.391 1.00 19.69 319 ASP B CA 1
ATOM 5609 C C . ASP B 1 324 ? -22.636 -7.255 68.064 1.00 17.56 319 ASP B C 1
ATOM 5610 O O . ASP B 1 324 ? -21.911 -6.265 67.941 1.00 17.18 319 ASP B O 1
ATOM 5615 N N . ASP B 1 325 ? -22.846 -8.128 67.075 1.00 16.53 320 ASP B N 1
ATOM 5616 C CA . ASP B 1 325 ? -22.392 -7.894 65.700 1.00 15.06 320 ASP B CA 1
ATOM 5617 C C . ASP B 1 325 ? -23.575 -7.566 64.801 1.00 14.65 320 ASP B C 1
ATOM 5618 O O . ASP B 1 325 ? -24.643 -8.150 64.938 1.00 15.13 320 ASP B O 1
ATOM 5623 N N . LEU B 1 326 ? -23.358 -6.658 63.857 1.00 13.61 321 LEU B N 1
ATOM 5624 C CA . LEU B 1 326 ? -24.343 -6.365 62.815 1.00 13.70 321 LEU B CA 1
ATOM 5625 C C . LEU B 1 326 ? -23.747 -6.644 61.436 1.00 12.57 321 LEU B C 1
ATOM 5626 O O . LEU B 1 326 ? -22.646 -6.194 61.125 1.00 11.88 321 LEU B O 1
ATOM 5631 N N . LEU B 1 327 ? -24.485 -7.397 60.620 1.00 12.59 322 LEU B N 1
ATOM 5632 C CA . LEU B 1 327 ? -24.103 -7.652 59.238 1.00 11.87 322 LEU B CA 1
ATOM 5633 C C . LEU B 1 327 ? -24.959 -6.798 58.318 1.00 11.87 322 LEU B C 1
ATOM 5634 O O . LEU B 1 327 ? -26.188 -6.811 58.410 1.00 12.31 322 LEU B O 1
ATOM 5639 N N . LEU B 1 328 ? -24.294 -6.053 57.439 1.00 11.39 323 LEU B N 1
ATOM 5640 C CA . LEU B 1 328 ? -24.966 -5.230 56.442 1.00 11.79 323 LEU B CA 1
ATOM 5641 C C . LEU B 1 328 ? -24.526 -5.711 55.064 1.00 11.55 323 LEU B C 1
ATOM 5642 O O . LEU B 1 328 ? -23.328 -5.829 54.802 1.00 11.73 323 LEU B O 1
ATOM 5647 N N . ILE B 1 329 ? -25.497 -6.024 54.206 1.00 12.26 324 ILE B N 1
ATOM 5648 C CA . ILE B 1 329 ? -25.218 -6.498 52.844 1.00 12.03 324 ILE B CA 1
ATOM 5649 C C . ILE B 1 329 ? -25.898 -5.561 51.859 1.00 12.10 324 ILE B C 1
ATOM 5650 O O . ILE B 1 329 ? -27.102 -5.289 51.980 1.00 12.74 324 ILE B O 1
ATOM 5655 N N . THR B 1 330 ? -25.125 -5.061 50.895 1.00 11.63 325 THR B N 1
ATOM 5656 C CA . THR B 1 330 ? -25.641 -4.094 49.920 1.00 11.54 325 THR B CA 1
ATOM 5657 C C . THR B 1 330 ? -24.856 -4.176 48.594 1.00 11.43 325 THR B C 1
ATOM 5658 O O . THR B 1 330 ? -24.119 -5.152 48.358 1.00 10.72 325 THR B O 1
ATOM 5662 N N . ALA B 1 331 ? -25.041 -3.172 47.732 1.00 11.38 326 ALA B N 1
ATOM 5663 C CA . ALA B 1 331 ? -24.319 -3.051 46.461 1.00 11.42 326 ALA B CA 1
ATOM 5664 C C . ALA B 1 331 ? -24.043 -1.576 46.215 1.00 11.34 326 ALA B C 1
ATOM 5665 O O . ALA B 1 331 ? -24.531 -0.727 46.965 1.00 11.89 326 ALA B O 1
ATOM 5667 N N . ASP B 1 332 ? -23.270 -1.262 45.175 1.00 11.26 327 ASP B N 1
ATOM 5668 C CA . ASP B 1 332 ? -22.820 0.114 44.950 1.00 10.89 327 ASP B CA 1
ATOM 5669 C C . ASP B 1 332 ? -23.359 0.747 43.662 1.00 11.13 327 ASP B C 1
ATOM 5670 O O . ASP B 1 332 ? -23.150 1.932 43.418 1.00 11.62 327 ASP B O 1
ATOM 5675 N N . HIS B 1 333 ? -24.023 -0.079 42.853 1.00 11.90 328 HIS B N 1
ATOM 5676 C CA . HIS B 1 333 ? -24.689 0.289 41.594 1.00 12.38 328 HIS B CA 1
ATOM 5677 C C . HIS B 1 333 ? -25.195 -1.027 41.004 1.00 12.60 328 HIS B C 1
ATOM 5678 O O . HIS B 1 333 ? -25.058 -2.082 41.634 1.00 12.42 328 HIS B O 1
ATOM 5685 N N . GLY B 1 334 ? -25.793 -0.970 39.817 1.00 12.95 329 GLY B N 1
ATOM 5686 C CA . GLY B 1 334 ? -26.109 -2.184 39.078 1.00 13.29 329 GLY B CA 1
ATOM 5687 C C . GLY B 1 334 ? -25.100 -2.400 37.960 1.00 13.86 329 GLY B C 1
ATOM 5688 O O . GLY B 1 334 ? -24.303 -1.522 37.655 1.00 13.51 329 GLY B O 1
ATOM 5689 N N . ASN B 1 335 ? -25.148 -3.579 37.348 1.00 14.31 330 ASN B N 1
ATOM 5690 C CA . ASN B 1 335 ? -24.370 -3.861 36.141 1.00 14.81 330 ASN B CA 1
ATOM 5691 C C . ASN B 1 335 ? -25.054 -5.036 35.451 1.00 15.32 330 ASN B C 1
ATOM 5692 O O . ASN B 1 335 ? -24.585 -6.178 35.489 1.00 15.45 330 ASN B O 1
ATOM 5697 N N . ASP B 1 336 ? -26.194 -4.727 34.840 1.00 15.62 331 ASP B N 1
ATOM 5698 C CA . ASP B 1 336 ? -27.118 -5.738 34.324 1.00 16.04 331 ASP B CA 1
ATOM 5699 C C . ASP B 1 336 ? -26.464 -6.495 33.167 1.00 16.34 331 ASP B C 1
ATOM 5700 O O . ASP B 1 336 ? -26.175 -5.905 32.132 1.00 16.95 331 ASP B O 1
ATOM 5705 N N . PRO B 1 337 ? -26.220 -7.807 33.347 1.00 16.24 332 PRO B N 1
ATOM 5706 C CA . PRO B 1 337 ? -25.464 -8.547 32.333 1.00 17.14 332 PRO B CA 1
ATOM 5707 C C . PRO B 1 337 ? -26.222 -8.850 31.031 1.00 18.81 332 PRO B C 1
ATOM 5708 O O . PRO B 1 337 ? -25.679 -9.532 30.161 1.00 19.91 332 PRO B O 1
ATOM 5712 N N . ILE B 1 338 ? -27.456 -8.362 30.891 1.00 19.25 333 ILE B N 1
ATOM 5713 C CA . ILE B 1 338 ? -28.141 -8.433 29.590 1.00 21.00 333 ILE B CA 1
ATOM 5714 C C . ILE B 1 338 ? -28.362 -7.050 28.956 1.00 21.77 333 ILE B C 1
ATOM 5715 O O . ILE B 1 338 ? -28.970 -6.932 27.888 1.00 22.78 333 ILE B O 1
ATOM 5720 N N . HIS B 1 339 ? -27.852 -6.012 29.616 1.00 21.31 334 HIS B N 1
ATOM 5721 C CA . HIS B 1 339 ? -28.019 -4.642 29.144 1.00 22.23 334 HIS B CA 1
ATOM 5722 C C . HIS B 1 339 ? -27.118 -4.366 27.935 1.00 23.18 334 HIS B C 1
ATOM 5723 O O . HIS B 1 339 ? -26.054 -4.980 27.813 1.00 23.31 334 HIS B O 1
ATOM 5730 N N . PRO B 1 340 ? -27.540 -3.457 27.029 1.00 24.18 335 PRO B N 1
ATOM 5731 C CA . PRO B 1 340 ? -26.633 -3.068 25.943 1.00 25.02 335 PRO B CA 1
ATOM 5732 C C . PRO B 1 340 ? -25.355 -2.404 26.466 1.00 23.98 335 PRO B C 1
ATOM 5733 O O . PRO B 1 340 ? -25.314 -1.944 27.611 1.00 22.86 335 PRO B O 1
ATOM 5737 N N . GLY B 1 341 ? -24.321 -2.373 25.632 1.00 24.66 336 GLY B N 1
ATOM 5738 C CA . GLY B 1 341 ? -23.054 -1.735 25.992 1.00 23.79 336 GLY B CA 1
ATOM 5739 C C . GLY B 1 341 ? -22.286 -2.496 27.056 1.00 22.23 336 GLY B C 1
ATOM 5740 O O . GLY B 1 341 ? -22.505 -3.696 27.257 1.00 21.89 336 GLY B O 1
ATOM 5741 N N . THR B 1 342 ? -21.389 -1.793 27.745 1.00 21.34 337 THR B N 1
ATOM 5742 C CA . THR B 1 342 ? -20.495 -2.415 28.723 1.00 20.19 337 THR B CA 1
ATOM 5743 C C . THR B 1 342 ? -20.471 -1.675 30.068 1.00 19.17 337 THR B C 1
ATOM 5744 O O . THR B 1 342 ? -19.703 -2.039 30.961 1.00 18.49 337 THR B O 1
ATOM 5748 N N . ASP B 1 343 ? -21.301 -0.639 30.209 1.00 19.09 338 ASP B N 1
ATOM 5749 C CA . ASP B 1 343 ? -21.281 0.222 31.402 1.00 18.19 338 ASP B CA 1
ATOM 5750 C C . ASP B 1 343 ? -22.156 -0.343 32.532 1.00 17.15 338 ASP B C 1
ATOM 5751 O O . ASP B 1 343 ? -22.978 -1.240 32.315 1.00 17.13 338 ASP B O 1
ATOM 5756 N N . HIS B 1 344 ? -21.948 0.175 33.741 1.00 15.60 339 HIS B N 1
ATOM 5757 C CA . HIS B 1 344 ? -22.833 -0.077 34.873 1.00 14.88 339 HIS B CA 1
ATOM 5758 C C . HIS B 1 344 ? -24.253 0.348 34.525 1.00 15.14 339 HIS B C 1
ATOM 5759 O O . HIS B 1 344 ? -24.480 1.053 33.535 1.00 16.13 339 HIS B O 1
ATOM 5766 N N . THR B 1 345 ? -25.204 -0.067 35.352 1.00 14.53 340 THR B N 1
ATOM 5767 C CA . THR B 1 345 ? -26.588 0.348 35.191 1.00 14.92 340 THR B CA 1
ATOM 5768 C C . THR B 1 345 ? -27.086 1.068 36.444 1.00 14.34 340 THR B C 1
ATOM 5769 O O . THR B 1 345 ? -26.748 0.686 37.569 1.00 13.49 340 THR B O 1
ATOM 5773 N N . ARG B 1 346 ? -27.860 2.137 36.236 1.00 15.45 341 ARG B N 1
ATOM 5774 C CA . ARG B 1 346 ? -28.368 2.963 37.335 1.00 15.54 341 ARG B CA 1
ATOM 5775 C C . ARG B 1 346 ? -29.561 2.287 38.008 1.00 15.74 341 ARG B C 1
ATOM 5776 O O . ARG B 1 346 ? -30.707 2.371 37.537 1.00 16.93 341 ARG B O 1
ATOM 5784 N N . GLU B 1 347 ? -29.273 1.630 39.124 1.00 15.13 342 GLU B N 1
ATOM 5785 C CA . GLU B 1 347 ? -30.247 0.795 39.804 1.00 15.56 342 GLU B CA 1
ATOM 5786 C C . GLU B 1 347 ? -30.324 1.103 41.286 1.00 15.39 342 GLU B C 1
ATOM 5787 O O . GLU B 1 347 ? -29.383 1.655 41.862 1.00 14.96 342 GLU B O 1
ATOM 5793 N N . TYR B 1 348 ? -31.466 0.753 41.884 1.00 16.09 343 TYR B N 1
ATOM 5794 C CA . TYR B 1 348 ? -31.560 0.602 43.328 1.00 15.72 343 TYR B CA 1
ATOM 5795 C C . TYR B 1 348 ? -30.598 -0.509 43.724 1.00 15.11 343 TYR B C 1
ATOM 5796 O O . TYR B 1 348 ? -30.290 -1.397 42.913 1.00 14.43 343 TYR B O 1
ATOM 5805 N N . VAL B 1 349 ? -30.143 -0.474 44.974 1.00 14.22 344 VAL B N 1
ATOM 5806 C CA . VAL B 1 349 ? -29.331 -1.561 45.522 1.00 13.91 344 VAL B CA 1
ATOM 5807 C C . VAL B 1 349 ? -30.059 -2.190 46.711 1.00 13.94 344 VAL B C 1
ATOM 5808 O O . VAL B 1 349 ? -30.785 -1.501 47.423 1.00 13.89 344 VAL B O 1
ATOM 5812 N N . PRO B 1 350 ? -29.875 -3.500 46.928 1.00 13.95 345 PRO B N 1
ATOM 5813 C CA . PRO B 1 350 ? -30.563 -4.087 48.072 1.00 14.34 345 PRO B CA 1
ATOM 5814 C C . PRO B 1 350 ? -29.885 -3.698 49.379 1.00 13.77 345 PRO B C 1
ATOM 5815 O O . PRO B 1 350 ? -28.700 -3.359 49.381 1.00 13.44 345 PRO B O 1
ATOM 5819 N N . LEU B 1 351 ? -30.643 -3.721 50.470 1.00 14.16 346 LEU B N 1
ATOM 5820 C CA . LEU B 1 351 ? -30.061 -3.572 51.802 1.00 13.59 346 LEU B CA 1
ATOM 5821 C C . LEU B 1 351 ? -30.639 -4.624 52.739 1.00 13.43 346 LEU B C 1
ATOM 5822 O O . LEU B 1 351 ? -31.854 -4.725 52.903 1.00 14.34 346 LEU B O 1
ATOM 5827 N N . LEU B 1 352 ? -29.756 -5.410 53.343 1.00 13.18 347 LEU B N 1
ATOM 5828 C CA . LEU B 1 352 ? -30.156 -6.386 54.352 1.00 13.98 347 LEU B CA 1
ATOM 5829 C C . LEU B 1 352 ? -29.347 -6.084 55.608 1.00 13.83 347 LEU B C 1
ATOM 5830 O O . LEU B 1 352 ? -28.134 -5.860 55.524 1.00 13.12 347 LEU B O 1
ATOM 5835 N N . ALA B 1 353 ? -30.022 -6.036 56.753 1.00 14.04 348 ALA B N 1
ATOM 5836 C CA . ALA B 1 353 ? -29.367 -5.731 58.023 1.00 14.14 348 ALA B CA 1
ATOM 5837 C C . ALA B 1 353 ? -29.730 -6.791 59.051 1.00 14.43 348 ALA B C 1
ATOM 5838 O O . ALA B 1 353 ? -30.882 -6.883 59.478 1.00 15.55 348 ALA B O 1
ATOM 5840 N N . TYR B 1 354 ? -28.742 -7.593 59.442 1.00 14.03 349 TYR B N 1
ATOM 5841 C CA . TYR B 1 354 ? -28.990 -8.735 60.304 1.00 14.50 349 TYR B CA 1
ATOM 5842 C C . TYR B 1 354 ? -28.022 -8.825 61.487 1.00 14.61 349 TYR B C 1
ATOM 5843 O O . TYR B 1 354 ? -26.804 -8.720 61.316 1.00 14.08 349 TYR B O 1
ATOM 5852 N N . SER B 1 355 ? -28.585 -9.021 62.674 1.00 15.31 350 SER B N 1
ATOM 5853 C CA . SER B 1 355 ? -27.831 -9.430 63.857 1.00 15.93 350 SER B CA 1
ATOM 5854 C C . SER B 1 355 ? -28.557 -10.589 64.537 1.00 17.34 350 SER B C 1
ATOM 5855 O O . SER B 1 355 ? -29.792 -10.594 64.599 1.00 18.06 350 SER B O 1
ATOM 5858 N N . PRO B 1 356 ? -27.803 -11.569 65.073 1.00 17.56 351 PRO B N 1
ATOM 5859 C CA . PRO B 1 356 ? -28.428 -12.656 65.828 1.00 19.03 351 PRO B CA 1
ATOM 5860 C C . PRO B 1 356 ? -29.209 -12.162 67.053 1.00 20.06 351 PRO B C 1
ATOM 5861 O O . PRO B 1 356 ? -30.025 -12.908 67.593 1.00 21.30 351 PRO B O 1
ATOM 5865 N N . SER B 1 357 ? -28.971 -10.920 67.473 1.00 19.98 352 SER B N 1
ATOM 5866 C CA . SER B 1 357 ? -29.748 -10.312 68.566 1.00 21.27 352 SER B CA 1
ATOM 5867 C C . SER B 1 357 ? -31.190 -9.945 68.174 1.00 22.13 352 SER B C 1
ATOM 5868 O O . SER B 1 357 ? -31.992 -9.578 69.033 1.00 23.39 352 SER B O 1
ATOM 5871 N N . MET B 1 358 ? -31.506 -10.054 66.885 1.00 21.53 353 MET B N 1
ATOM 5872 C CA . MET B 1 358 ? -32.862 -9.841 66.372 1.00 22.39 353 MET B CA 1
ATOM 5873 C C . MET B 1 358 ? -33.695 -11.104 66.574 1.00 24.20 353 MET B C 1
ATOM 5874 O O . MET B 1 358 ? -33.909 -11.887 65.644 1.00 23.84 353 MET B O 1
ATOM 5879 N N . LYS B 1 359 ? -34.159 -11.286 67.804 1.00 26.15 354 LYS B N 1
ATOM 5880 C CA . LYS B 1 359 ? -34.806 -12.530 68.230 1.00 28.85 354 LYS B CA 1
ATOM 5881 C C . LYS B 1 359 ? -36.123 -12.837 67.514 1.00 29.80 354 LYS B C 1
ATOM 5882 O O . LYS B 1 359 ? -36.497 -14.005 67.381 1.00 30.72 354 LYS B O 1
ATOM 5888 N N . GLU B 1 360 ? -36.815 -11.795 67.057 1.00 29.89 355 GLU B N 1
ATOM 5889 C CA . GLU B 1 360 ? -38.088 -11.965 66.349 1.00 31.35 355 GLU B CA 1
ATOM 5890 C C . GLU B 1 360 ? -37.929 -11.745 64.842 1.00 29.29 355 GLU B C 1
ATOM 5891 O O . GLU B 1 360 ? -38.914 -11.610 64.112 1.00 29.65 355 GLU B O 1
ATOM 5897 N N . GLY B 1 361 ? -36.681 -11.723 64.382 1.00 27.16 356 GLY B N 1
ATOM 5898 C CA . GLY B 1 361 ? -36.389 -11.430 62.985 1.00 25.14 356 GLY B CA 1
ATOM 5899 C C . GLY B 1 361 ? -36.599 -9.958 62.681 1.00 24.54 356 GLY B C 1
ATOM 5900 O O . GLY B 1 361 ? -36.768 -9.148 63.591 1.00 24.87 356 GLY B O 1
ATOM 5901 N N . GLY B 1 362 ? -36.598 -9.606 61.401 1.00 23.44 357 GLY B N 1
ATOM 5902 C CA . GLY B 1 362 ? -36.705 -8.204 61.010 1.00 22.98 357 GLY B CA 1
ATOM 5903 C C . GLY B 1 362 ? -37.970 -7.865 60.250 1.00 23.98 357 GLY B C 1
ATOM 5904 O O . GLY B 1 362 ? -38.858 -8.696 60.089 1.00 24.90 357 GLY B O 1
ATOM 5905 N N . GLN B 1 363 ? -38.042 -6.622 59.791 1.00 23.91 358 GLN B N 1
ATOM 5906 C CA . GLN B 1 363 ? -39.167 -6.145 58.999 1.00 24.96 358 GLN B CA 1
ATOM 5907 C C . GLN B 1 363 ? -38.650 -5.155 57.963 1.00 23.38 358 GLN B C 1
ATOM 5908 O O . GLN B 1 363 ? -37.442 -4.882 57.900 1.00 21.27 358 GLN B O 1
ATOM 5914 N N . GLU B 1 364 ? -39.565 -4.629 57.154 1.00 23.82 359 GLU B N 1
ATOM 5915 C CA . GLU B 1 364 ? -39.211 -3.683 56.106 1.00 23.36 359 GLU B CA 1
ATOM 5916 C C . GLU B 1 364 ? -38.813 -2.331 56.700 1.00 22.98 359 GLU B C 1
ATOM 5917 O O . GLU B 1 364 ? -39.520 -1.782 57.554 1.00 23.94 359 GLU B O 1
ATOM 5923 N N . LEU B 1 365 ? -37.677 -1.816 56.242 1.00 21.38 360 LEU B N 1
ATOM 5924 C CA . LEU B 1 365 ? -37.254 -0.457 56.558 1.00 21.61 360 LEU B CA 1
ATOM 5925 C C . LEU B 1 365 ? -37.800 0.496 55.495 1.00 22.33 360 LEU B C 1
ATOM 5926 O O . LEU B 1 365 ? -38.033 0.080 54.358 1.00 22.37 360 LEU B O 1
ATOM 5931 N N . PRO B 1 366 ? -38.005 1.777 55.855 1.00 23.19 361 PRO B N 1
ATOM 5932 C CA . PRO B 1 366 ? -38.288 2.773 54.820 1.00 23.48 361 PRO B CA 1
ATOM 5933 C C . PRO B 1 366 ? -37.165 2.792 53.785 1.00 21.73 361 PRO B C 1
ATOM 5934 O O . PRO B 1 366 ? -36.007 2.612 54.151 1.00 20.76 361 PRO B O 1
ATOM 5938 N N . LEU B 1 367 ? -37.509 3.008 52.519 1.00 21.82 362 LEU B N 1
ATOM 5939 C CA . LEU B 1 367 ? -36.511 3.066 51.459 1.00 20.71 362 LEU B CA 1
ATOM 5940 C C . LEU B 1 367 ? -35.449 4.105 51.797 1.00 19.23 362 LEU B C 1
ATOM 5941 O O . LEU B 1 367 ? -35.769 5.198 52.264 1.00 19.96 362 LEU B O 1
ATOM 5946 N N . ARG B 1 368 ? -34.187 3.761 51.565 1.00 17.46 363 ARG B N 1
ATOM 5947 C CA . ARG B 1 368 ? -33.082 4.674 51.876 1.00 16.81 363 ARG B CA 1
ATOM 5948 C C . ARG B 1 368 ? -32.911 5.668 50.728 1.00 17.37 363 ARG B C 1
ATOM 5949 O O . ARG B 1 368 ? -32.654 5.266 49.588 1.00 17.33 363 ARG B O 1
ATOM 5957 N N . GLN B 1 369 ? -33.057 6.958 51.032 1.00 17.89 364 GLN B N 1
ATOM 5958 C CA . GLN B 1 369 ? -33.021 8.011 50.009 1.00 18.83 364 GLN B CA 1
ATOM 5959 C C . GLN B 1 369 ? -31.619 8.343 49.481 1.00 17.40 364 GLN B C 1
ATOM 5960 O O . GLN B 1 369 ? -31.480 9.032 48.467 1.00 17.23 364 GLN B O 1
ATOM 5966 N N . THR B 1 370 ? -30.596 7.875 50.192 1.00 15.72 365 THR B N 1
ATOM 5967 C CA . THR B 1 370 ? -29.194 7.961 49.752 1.00 14.88 365 THR B CA 1
ATOM 5968 C C . THR B 1 370 ? -28.435 6.784 50.345 1.00 13.79 365 THR B C 1
ATOM 5969 O O . THR B 1 370 ? -28.793 6.303 51.431 1.00 13.79 365 THR B O 1
ATOM 5973 N N . PHE B 1 371 ? -27.388 6.322 49.651 1.00 12.74 366 PHE B N 1
ATOM 5974 C CA . PHE B 1 371 ? -26.528 5.262 50.166 1.00 12.13 366 PHE B CA 1
ATOM 5975 C C . PHE B 1 371 ? -25.890 5.669 51.491 1.00 11.92 366 PHE B C 1
ATOM 5976 O O . PHE B 1 371 ? -25.494 4.807 52.288 1.00 11.56 366 PHE B O 1
ATOM 5984 N N . ALA B 1 372 ? -25.792 6.979 51.715 1.00 12.38 367 ALA B N 1
ATOM 5985 C CA . ALA B 1 372 ? -25.148 7.530 52.909 1.00 12.55 367 ALA B CA 1
ATOM 5986 C C . ALA B 1 372 ? -25.858 7.162 54.212 1.00 12.86 367 ALA B C 1
ATOM 5987 O O . ALA B 1 372 ? -25.300 7.358 55.300 1.00 13.27 367 ALA B O 1
ATOM 5989 N N . ASP B 1 373 ? -27.079 6.638 54.106 1.00 13.01 368 ASP B N 1
ATOM 5990 C CA . ASP B 1 373 ? -27.790 6.112 55.274 1.00 13.63 368 ASP B CA 1
ATOM 5991 C C . ASP B 1 373 ? -26.988 5.007 55.967 1.00 13.10 368 ASP B C 1
ATOM 5992 O O . ASP B 1 373 ? -27.090 4.854 57.185 1.00 13.79 368 ASP B O 1
ATOM 5997 N N . ILE B 1 374 ? -26.213 4.228 55.200 1.00 12.47 369 ILE B N 1
ATOM 5998 C CA . ILE B 1 374 ? -25.331 3.214 55.799 1.00 12.28 369 ILE B CA 1
ATOM 5999 C C . ILE B 1 374 ? -24.240 3.878 56.644 1.00 12.46 369 ILE B C 1
ATOM 6000 O O . ILE B 1 374 ? -24.058 3.535 57.817 1.00 12.59 369 ILE B O 1
ATOM 6005 N N . GLY B 1 375 ? -23.523 4.823 56.043 1.00 11.91 370 GLY B N 1
ATOM 6006 C CA . GLY B 1 375 ? -22.538 5.623 56.777 1.00 12.29 370 GLY B CA 1
ATOM 6007 C C . GLY B 1 375 ? -23.102 6.286 58.027 1.00 12.85 370 GLY B C 1
ATOM 6008 O O . GLY B 1 375 ? -22.466 6.272 59.079 1.00 12.96 370 GLY B O 1
ATOM 6009 N N . ALA B 1 376 ? -24.299 6.862 57.919 1.00 13.02 371 ALA B N 1
ATOM 6010 C CA . ALA B 1 376 ? -24.944 7.513 59.059 1.00 13.82 371 ALA B CA 1
ATOM 6011 C C . ALA B 1 376 ? -25.225 6.522 60.188 1.00 13.91 371 ALA B C 1
ATOM 6012 O O . ALA B 1 376 ? -25.044 6.838 61.364 1.00 13.88 371 ALA B O 1
ATOM 6014 N N . THR B 1 377 ? -25.655 5.317 59.809 1.00 13.49 372 THR B N 1
ATOM 6015 C CA . THR B 1 377 ? -25.979 4.263 60.762 1.00 13.45 372 THR B CA 1
ATOM 6016 C C . THR B 1 377 ? -24.714 3.788 61.490 1.00 13.48 372 THR B C 1
ATOM 6017 O O . THR B 1 377 ? -24.711 3.621 62.710 1.00 13.66 372 THR B O 1
ATOM 6021 N N . VAL B 1 378 ? -23.650 3.582 60.721 1.00 12.41 373 VAL B N 1
ATOM 6022 C CA . VAL B 1 378 ? -22.347 3.190 61.262 1.00 12.34 373 VAL B CA 1
ATOM 6023 C C . VAL B 1 378 ? -21.821 4.269 62.223 1.00 13.01 373 VAL B C 1
ATOM 6024 O O . VAL B 1 378 ? -21.368 3.959 63.334 1.00 13.46 373 VAL B O 1
ATOM 6028 N N . ALA B 1 379 ? -21.889 5.534 61.806 1.00 13.01 374 ALA B N 1
ATOM 6029 C CA . ALA B 1 379 ? -21.448 6.637 62.671 1.00 13.69 374 ALA B CA 1
ATOM 6030 C C . ALA B 1 379 ? -22.265 6.747 63.962 1.00 14.90 374 ALA B C 1
ATOM 6031 O O . ALA B 1 379 ? -21.696 6.942 65.046 1.00 15.40 374 ALA B O 1
ATOM 6033 N N . GLU B 1 380 ? -23.590 6.608 63.864 1.00 14.91 375 GLU B N 1
ATOM 6034 C CA . GLU B 1 380 ? -24.418 6.680 65.068 1.00 15.99 375 GLU B CA 1
ATOM 6035 C C . GLU B 1 380 ? -24.090 5.538 66.022 1.00 15.65 375 GLU B C 1
ATOM 6036 O O . GLU B 1 380 ? -23.980 5.747 67.231 1.00 16.52 375 GLU B O 1
ATOM 6042 N N . ASN B 1 381 ? -23.923 4.342 65.469 1.00 14.90 376 ASN B N 1
ATOM 6043 C CA . ASN B 1 381 ? -23.606 3.178 66.280 1.00 15.42 376 ASN B CA 1
ATOM 6044 C C . ASN B 1 381 ? -22.372 3.381 67.154 1.00 15.74 376 ASN B C 1
ATOM 6045 O O . ASN B 1 381 ? -22.376 3.037 68.336 1.00 17.05 376 ASN B O 1
ATOM 6050 N N . PHE B 1 382 ? -21.325 3.948 66.566 1.00 15.54 377 PHE B N 1
ATOM 6051 C CA . PHE B 1 382 ? -20.043 4.090 67.261 1.00 16.35 377 PHE B CA 1
ATOM 6052 C C . PHE B 1 382 ? -19.858 5.447 67.934 1.00 17.85 377 PHE B C 1
ATOM 6053 O O . PHE B 1 382 ? -18.800 5.724 68.503 1.00 18.75 377 PHE B O 1
ATOM 6061 N N . GLY B 1 383 ? -20.894 6.279 67.882 1.00 18.35 378 GLY B N 1
ATOM 6062 C CA . GLY B 1 383 ? -20.886 7.575 68.563 1.00 20.21 378 GLY B CA 1
ATOM 6063 C C . GLY B 1 383 ? -19.868 8.559 68.009 1.00 20.50 378 GLY B C 1
ATOM 6064 O O . GLY B 1 383 ? -19.380 9.430 68.739 1.00 21.77 378 GLY B O 1
ATOM 6065 N N . VAL B 1 384 ? -19.549 8.429 66.722 1.00 19.62 379 VAL B N 1
ATOM 6066 C CA . VAL B 1 384 ? -18.600 9.339 66.077 1.00 19.98 379 VAL B CA 1
ATOM 6067 C C . VAL B 1 384 ? -19.339 10.420 65.273 1.00 21.01 379 VAL B C 1
ATOM 6068 O O . VAL B 1 384 ? -20.568 10.358 65.125 1.00 21.11 379 VAL B O 1
ATOM 6072 N N . LYS B 1 385 ? -18.594 11.405 64.769 1.00 21.47 380 LYS B N 1
ATOM 6073 C CA . LYS B 1 385 ? -19.183 12.543 64.059 1.00 22.25 380 LYS B CA 1
ATOM 6074 C C . LYS B 1 385 ? -20.067 12.068 62.903 1.00 20.92 380 LYS B C 1
ATOM 6075 O O . LYS B 1 385 ? -19.614 11.313 62.031 1.00 20.13 380 LYS B O 1
ATOM 6081 N N . MET B 1 386 ? -21.320 12.523 62.900 1.00 20.90 381 MET B N 1
ATOM 6082 C CA . MET B 1 386 ? -22.294 12.101 61.889 1.00 19.96 381 MET B CA 1
ATOM 6083 C C . MET B 1 386 ? -21.937 12.697 60.531 1.00 19.11 381 MET B C 1
ATOM 6084 O O . MET B 1 386 ? -21.516 13.858 60.461 1.00 19.43 381 MET B O 1
ATOM 6089 N N . PRO B 1 387 ? -22.103 11.913 59.448 1.00 17.60 382 PRO B N 1
ATOM 6090 C CA . PRO B 1 387 ? -21.838 12.479 58.127 1.00 16.85 382 PRO B CA 1
ATOM 6091 C C . PRO B 1 387 ? -22.805 13.614 57.796 1.00 17.98 382 PRO B C 1
ATOM 6092 O O . PRO B 1 387 ? -23.864 13.757 58.430 1.00 18.18 382 PRO B O 1
ATOM 6096 N N . GLU B 1 388 ? -22.428 14.422 56.812 1.00 17.78 383 GLU B N 1
ATOM 6097 C CA . GLU B 1 388 ? -23.238 15.549 56.388 1.00 19.53 383 GLU B CA 1
ATOM 6098 C C . GLU B 1 388 ? -24.530 15.078 55.720 1.00 19.27 383 GLU B C 1
ATOM 6099 O O . GLU B 1 388 ? -25.549 15.770 55.771 1.00 20.79 383 GLU B O 1
ATOM 6105 N N . TYR B 1 389 ? -24.470 13.899 55.106 1.00 18.21 384 TYR B N 1
ATOM 6106 C CA . TYR B 1 389 ? -25.589 13.332 54.360 1.00 18.15 384 TYR B CA 1
ATOM 6107 C C . TYR B 1 389 ? -25.950 11.987 54.965 1.00 17.11 384 TYR B C 1
ATOM 6108 O O . TYR B 1 389 ? -25.128 11.357 55.636 1.00 17.07 384 TYR B O 1
ATOM 6117 N N . GLY B 1 390 ? -27.182 11.548 54.739 1.00 16.92 385 GLY B N 1
ATOM 6118 C CA . GLY B 1 390 ? -27.599 10.243 55.230 1.00 16.13 385 GLY B CA 1
ATOM 6119 C C . GLY B 1 390 ? -28.399 10.316 56.515 1.00 17.16 385 GLY B C 1
ATOM 6120 O O . GLY B 1 390 ? -28.187 11.203 57.363 1.00 17.24 385 GLY B O 1
ATOM 6121 N N . THR B 1 391 ? -29.329 9.372 56.643 1.00 17.09 386 THR B N 1
ATOM 6122 C CA . THR B 1 391 ? -30.205 9.260 57.801 1.00 18.10 386 THR B CA 1
ATOM 6123 C C . THR B 1 391 ? -30.036 7.860 58.371 1.00 17.14 386 THR B C 1
ATOM 6124 O O . THR B 1 391 ? -30.237 6.872 57.669 1.00 16.04 386 THR B O 1
ATOM 6128 N N . SER B 1 392 ? -29.668 7.785 59.645 1.00 17.72 387 SER B N 1
ATOM 6129 C CA . SER B 1 392 ? -29.421 6.501 60.300 1.00 17.42 387 SER B CA 1
ATOM 6130 C C . SER B 1 392 ? -30.703 5.679 60.425 1.00 18.04 387 SER B C 1
ATOM 6131 O O . SER B 1 392 ? -31.768 6.219 60.716 1.00 18.95 387 SER B O 1
ATOM 6134 N N . PHE B 1 393 ? -30.586 4.372 60.201 1.00 17.93 388 PHE B N 1
ATOM 6135 C CA . PHE B 1 393 ? -31.690 3.446 60.487 1.00 19.03 388 PHE B CA 1
ATOM 6136 C C . PHE B 1 393 ? -31.381 2.586 61.722 1.00 19.52 388 PHE B C 1
ATOM 6137 O O . PHE B 1 393 ? -32.048 1.577 61.965 1.00 20.00 388 PHE B O 1
ATOM 6145 N N . LEU B 1 394 ? -30.375 2.992 62.501 1.00 19.36 389 LEU B N 1
ATOM 6146 C CA . LEU B 1 394 ? -29.975 2.243 63.698 1.00 20.37 389 LEU B CA 1
ATOM 6147 C C . LEU B 1 394 ? -31.147 1.980 64.656 1.00 22.22 389 LEU B C 1
ATOM 6148 O O . LEU B 1 394 ? -31.355 0.846 65.089 1.00 22.37 389 LEU B O 1
ATOM 6153 N N . ASN B 1 395 ? -31.905 3.030 64.966 1.00 24.29 390 ASN B N 1
ATOM 6154 C CA . ASN B 1 395 ? -33.046 2.931 65.882 1.00 27.20 390 ASN B CA 1
ATOM 6155 C C . ASN B 1 395 ? -34.170 2.046 65.349 1.00 27.68 390 ASN B C 1
ATOM 6156 O O . ASN B 1 395 ? -34.959 1.509 66.128 1.00 28.67 390 ASN B O 1
ATOM 6161 N N . GLU B 1 396 ? -34.239 1.902 64.027 1.00 27.01 391 GLU B N 1
ATOM 6162 C CA . GLU B 1 396 ? -35.227 1.022 63.400 1.00 28.42 391 GLU B CA 1
ATOM 6163 C C . GLU B 1 396 ? -34.876 -0.466 63.521 1.00 27.75 391 GLU B C 1
ATOM 6164 O O . GLU B 1 396 ? -35.762 -1.320 63.419 1.00 28.66 391 GLU B O 1
ATOM 6170 N N . LEU B 1 397 ? -33.599 -0.774 63.746 1.00 26.43 392 LEU B N 1
ATOM 6171 C CA . LEU B 1 397 ? -33.146 -2.164 63.887 1.00 26.43 392 LEU B CA 1
ATOM 6172 C C . LEU B 1 397 ? -33.607 -2.796 65.202 1.00 28.12 392 LEU B C 1
ATOM 6173 O O . LEU B 1 397 ? -33.036 -3.758 65.716 1.00 28.51 392 LEU B O 1
ATOM 6178 N N . LYS C 1 8 ? 20.970 3.439 39.453 1.00 40.57 3 LYS C N 1
ATOM 6179 C CA . LYS C 1 8 ? 21.920 2.286 39.437 1.00 42.05 3 LYS C CA 1
ATOM 6180 C C . LYS C 1 8 ? 21.182 0.954 39.633 1.00 40.11 3 LYS C C 1
ATOM 6181 O O . LYS C 1 8 ? 21.061 0.167 38.691 1.00 41.80 3 LYS C O 1
ATOM 6187 N N . TYR C 1 9 ? 20.688 0.711 40.843 1.00 36.86 4 TYR C N 1
ATOM 6188 C CA . TYR C 1 9 ? 19.873 -0.471 41.123 1.00 34.51 4 TYR C CA 1
ATOM 6189 C C . TYR C 1 9 ? 18.389 -0.136 41.007 1.00 31.83 4 TYR C C 1
ATOM 6190 O O . TYR C 1 9 ? 17.936 0.884 41.530 1.00 30.46 4 TYR C O 1
ATOM 6199 N N . LYS C 1 10 ? 17.642 -0.994 40.315 1.00 30.91 5 LYS C N 1
ATOM 6200 C CA . LYS C 1 10 ? 16.194 -0.816 40.173 1.00 28.39 5 LYS C CA 1
ATOM 6201 C C . LYS C 1 10 ? 15.483 -1.165 41.481 1.00 26.14 5 LYS C C 1
ATOM 6202 O O . LYS C 1 10 ? 14.528 -0.498 41.879 1.00 24.24 5 LYS C O 1
ATOM 6208 N N . ARG C 1 11 ? 15.952 -2.225 42.133 1.00 25.97 6 ARG C N 1
ATOM 6209 C CA . ARG C 1 11 ? 15.348 -2.704 43.367 1.00 23.98 6 ARG C CA 1
ATOM 6210 C C . ARG C 1 11 ? 16.435 -2.958 44.396 1.00 24.32 6 ARG C C 1
ATOM 6211 O O . ARG C 1 11 ? 17.519 -3.455 44.062 1.00 25.77 6 ARG C O 1
ATOM 6219 N N . ILE C 1 12 ? 16.143 -2.581 45.637 1.00 22.84 7 ILE C N 1
ATOM 6220 C CA . ILE C 1 12 ? 16.986 -2.919 46.770 1.00 23.31 7 ILE C CA 1
ATOM 6221 C C . ILE C 1 12 ? 16.152 -3.763 47.728 1.00 22.52 7 ILE C C 1
ATOM 6222 O O . ILE C 1 12 ? 15.029 -3.385 48.101 1.00 20.83 7 ILE C O 1
ATOM 6227 N N . PHE C 1 13 ? 16.696 -4.925 48.082 1.00 23.66 8 PHE C N 1
ATOM 6228 C CA . PHE C 1 13 ? 16.083 -5.811 49.059 1.00 23.34 8 PHE C CA 1
ATOM 6229 C C . PHE C 1 13 ? 16.890 -5.740 50.342 1.00 23.57 8 PHE C C 1
ATOM 6230 O O . PHE C 1 13 ? 18.053 -6.149 50.384 1.00 25.16 8 PHE C O 1
ATOM 6238 N N . LEU C 1 14 ? 16.267 -5.177 51.370 1.00 22.34 9 LEU C N 1
ATOM 6239 C CA . LEU C 1 14 ? 16.909 -4.988 52.660 1.00 22.55 9 LEU C CA 1
ATOM 6240 C C . LEU C 1 14 ? 16.336 -5.980 53.658 1.00 22.45 9 LEU C C 1
ATOM 6241 O O . LEU C 1 14 ? 15.134 -5.993 53.905 1.00 21.70 9 LEU C O 1
ATOM 6246 N N . VAL C 1 15 ? 17.212 -6.810 54.220 1.00 23.69 10 VAL C N 1
ATOM 6247 C CA . VAL C 1 15 ? 16.814 -7.816 55.195 1.00 23.84 10 VAL C CA 1
ATOM 6248 C C . VAL C 1 15 ? 17.464 -7.510 56.538 1.00 23.63 10 VAL C C 1
ATOM 6249 O O . VAL C 1 15 ? 18.691 -7.471 56.647 1.00 25.06 10 VAL C O 1
ATOM 6253 N N . VAL C 1 16 ? 16.631 -7.273 57.546 1.00 22.63 11 VAL C N 1
ATOM 6254 C CA . VAL C 1 16 ? 17.107 -7.179 58.924 1.00 22.37 11 VAL C CA 1
ATOM 6255 C C . VAL C 1 16 ? 16.863 -8.509 59.620 1.00 22.85 11 VAL C C 1
ATOM 6256 O O . VAL C 1 16 ? 15.716 -8.910 59.832 1.00 22.81 11 VAL C O 1
ATOM 6260 N N . MET C 1 17 ? 17.953 -9.201 59.939 1.00 24.01 12 MET C N 1
ATOM 6261 C CA . MET C 1 17 ? 17.905 -10.370 60.801 1.00 25.02 12 MET C CA 1
ATOM 6262 C C . MET C 1 17 ? 17.894 -9.792 62.213 1.00 24.32 12 MET C C 1
ATOM 6263 O O . MET C 1 17 ? 18.944 -9.427 62.744 1.00 24.89 12 MET C O 1
ATOM 6268 N N . ASP C 1 18 ? 16.709 -9.688 62.811 1.00 23.38 13 ASP C N 1
ATOM 6269 C CA . ASP C 1 18 ? 16.562 -8.926 64.049 1.00 23.18 13 ASP C CA 1
ATOM 6270 C C . ASP C 1 18 ? 17.377 -9.514 65.194 1.00 24.10 13 ASP C C 1
ATOM 6271 O O . ASP C 1 18 ? 17.234 -10.694 65.511 1.00 25.47 13 ASP C O 1
ATOM 6276 N N . SER C 1 19 ? 18.226 -8.674 65.792 1.00 24.38 14 SER C N 1
ATOM 6277 C CA . SER C 1 19 ? 19.072 -9.016 66.958 1.00 25.27 14 SER C CA 1
ATOM 6278 C C . SER C 1 19 ? 20.307 -9.862 66.642 1.00 27.12 14 SER C C 1
ATOM 6279 O O . SER C 1 19 ? 21.045 -10.263 67.547 1.00 27.79 14 SER C O 1
ATOM 6282 N N . VAL C 1 20 ? 20.546 -10.121 65.363 1.00 27.48 15 VAL C N 1
ATOM 6283 C CA . VAL C 1 20 ? 21.660 -10.977 64.981 1.00 29.49 15 VAL C CA 1
ATOM 6284 C C . VAL C 1 20 ? 22.969 -10.176 64.977 1.00 30.54 15 VAL C C 1
ATOM 6285 O O . VAL C 1 20 ? 23.471 -9.769 63.926 1.00 31.32 15 VAL C O 1
ATOM 6289 N N . GLY C 1 21 ? 23.505 -9.958 66.179 1.00 31.05 16 GLY C N 1
ATOM 6290 C CA . GLY C 1 21 ? 24.712 -9.153 66.383 1.00 32.32 16 GLY C CA 1
ATOM 6291 C C . GLY C 1 21 ? 26.002 -9.913 66.122 1.00 34.85 16 GLY C C 1
ATOM 6292 O O . GLY C 1 21 ? 26.018 -11.146 66.133 1.00 35.81 16 GLY C O 1
ATOM 6293 N N . ILE C 1 22 ? 27.084 -9.170 65.898 1.00 36.15 17 ILE C N 1
ATOM 6294 C CA . ILE C 1 22 ? 28.371 -9.768 65.522 1.00 39.16 17 ILE C CA 1
ATOM 6295 C C . ILE C 1 22 ? 29.535 -9.327 66.441 1.00 41.07 17 ILE C C 1
ATOM 6296 O O . ILE C 1 22 ? 30.694 -9.227 66.015 1.00 43.71 17 ILE C O 1
ATOM 6301 N N . GLY C 1 23 ? 29.218 -9.091 67.714 1.00 40.28 18 GLY C N 1
ATOM 6302 C CA . GLY C 1 23 ? 30.243 -8.795 68.720 1.00 42.00 18 GLY C CA 1
ATOM 6303 C C . GLY C 1 23 ? 30.087 -7.443 69.388 1.00 41.23 18 GLY C C 1
ATOM 6304 O O . GLY C 1 23 ? 29.649 -6.478 68.758 1.00 39.96 18 GLY C O 1
ATOM 6305 N N . GLU C 1 24 ? 30.463 -7.377 70.665 1.00 41.98 19 GLU C N 1
ATOM 6306 C CA . GLU C 1 24 ? 30.294 -6.176 71.494 1.00 41.69 19 GLU C CA 1
ATOM 6307 C C . GLU C 1 24 ? 30.811 -4.894 70.843 1.00 42.67 19 GLU C C 1
ATOM 6308 O O . GLU C 1 24 ? 31.900 -4.869 70.265 1.00 44.47 19 GLU C O 1
ATOM 6314 N N . ALA C 1 25 ? 30.013 -3.834 70.950 1.00 41.32 20 ALA C N 1
ATOM 6315 C CA . ALA C 1 25 ? 30.364 -2.522 70.411 1.00 42.43 20 ALA C CA 1
ATOM 6316 C C . ALA C 1 25 ? 31.456 -1.849 71.254 1.00 45.23 20 ALA C C 1
ATOM 6317 O O . ALA C 1 25 ? 31.721 -2.285 72.380 1.00 45.90 20 ALA C O 1
ATOM 6319 N N . PRO C 1 26 ? 32.102 -0.791 70.714 1.00 47.11 21 PRO C N 1
ATOM 6320 C CA . PRO C 1 26 ? 33.109 -0.068 71.499 1.00 50.00 21 PRO C CA 1
ATOM 6321 C C . PRO C 1 26 ? 32.545 0.554 72.779 1.00 49.65 21 PRO C C 1
ATOM 6322 O O . PRO C 1 26 ? 33.296 0.766 73.735 1.00 51.54 21 PRO C O 1
ATOM 6326 N N . ASP C 1 27 ? 31.240 0.831 72.795 1.00 47.15 22 ASP C N 1
ATOM 6327 C CA . ASP C 1 27 ? 30.592 1.430 73.967 1.00 46.99 22 ASP C CA 1
ATOM 6328 C C . ASP C 1 27 ? 29.745 0.451 74.799 1.00 45.15 22 ASP C C 1
ATOM 6329 O O . ASP C 1 27 ? 28.889 0.867 75.584 1.00 44.60 22 ASP C O 1
ATOM 6334 N N . ALA C 1 28 ? 30.018 -0.845 74.641 1.00 44.78 23 ALA C N 1
ATOM 6335 C CA . ALA C 1 28 ? 29.249 -1.911 75.296 1.00 43.25 23 ALA C CA 1
ATOM 6336 C C . ALA C 1 28 ? 29.286 -1.875 76.829 1.00 44.17 23 ALA C C 1
ATOM 6337 O O . ALA C 1 28 ? 28.347 -2.339 77.479 1.00 42.96 23 ALA C O 1
ATOM 6339 N N . GLU C 1 29 ? 30.360 -1.320 77.392 1.00 46.50 24 GLU C N 1
ATOM 6340 C CA . GLU C 1 29 ? 30.513 -1.189 78.847 1.00 47.77 24 GLU C CA 1
ATOM 6341 C C . GLU C 1 29 ? 29.414 -0.317 79.462 1.00 46.76 24 GLU C C 1
ATOM 6342 O O . GLU C 1 29 ? 28.878 -0.645 80.523 1.00 46.48 24 GLU C O 1
ATOM 6348 N N . GLN C 1 30 ? 29.086 0.785 78.785 1.00 46.42 25 GLN C N 1
ATOM 6349 C CA . GLN C 1 30 ? 28.007 1.690 79.197 1.00 45.80 25 GLN C CA 1
ATOM 6350 C C . GLN C 1 30 ? 26.664 0.973 79.343 1.00 43.23 25 GLN C C 1
ATOM 6351 O O . GLN C 1 30 ? 25.879 1.289 80.239 1.00 43.45 25 GLN C O 1
ATOM 6357 N N . PHE C 1 31 ? 26.416 0.012 78.456 1.00 41.23 26 PHE C N 1
ATOM 6358 C CA . PHE C 1 31 ? 25.146 -0.706 78.391 1.00 38.87 26 PHE C CA 1
ATOM 6359 C C . PHE C 1 31 ? 25.137 -2.007 79.202 1.00 38.65 26 PHE C C 1
ATOM 6360 O O . PHE C 1 31 ? 24.151 -2.751 79.172 1.00 37.29 26 PHE C O 1
ATOM 6368 N N . GLY C 1 32 ? 26.228 -2.268 79.925 1.00 39.83 27 GLY C N 1
ATOM 6369 C CA . GLY C 1 32 ? 26.398 -3.508 80.686 1.00 39.67 27 GLY C CA 1
ATOM 6370 C C . GLY C 1 32 ? 26.503 -4.735 79.796 1.00 38.28 27 GLY C C 1
ATOM 6371 O O . GLY C 1 32 ? 26.012 -5.810 80.146 1.00 37.84 27 GLY C O 1
ATOM 6372 N N . ASP C 1 33 ? 27.162 -4.576 78.651 1.00 37.93 28 ASP C N 1
ATOM 6373 C CA . ASP C 1 33 ? 27.178 -5.608 77.613 1.00 36.59 28 ASP C CA 1
ATOM 6374 C C . ASP C 1 33 ? 28.571 -6.102 77.220 1.00 38.34 28 ASP C C 1
ATOM 6375 O O . ASP C 1 33 ? 28.772 -6.595 76.106 1.00 37.87 28 ASP C O 1
ATOM 6380 N N . LEU C 1 34 ? 29.529 -5.985 78.133 1.00 40.05 29 LEU C N 1
ATOM 6381 C CA . LEU C 1 34 ? 30.857 -6.540 77.885 1.00 42.39 29 LEU C CA 1
ATOM 6382 C C . LEU C 1 34 ? 30.756 -8.041 77.637 1.00 42.11 29 LEU C C 1
ATOM 6383 O O . LEU C 1 34 ? 29.945 -8.729 78.260 1.00 41.13 29 LEU C O 1
ATOM 6388 N N . GLY C 1 35 ? 31.557 -8.531 76.697 1.00 43.31 30 GLY C N 1
ATOM 6389 C CA . GLY C 1 35 ? 31.624 -9.958 76.412 1.00 44.07 30 GLY C CA 1
ATOM 6390 C C . GLY C 1 35 ? 30.545 -10.458 75.475 1.00 42.23 30 GLY C C 1
ATOM 6391 O O . GLY C 1 35 ? 30.584 -11.614 75.055 1.00 43.06 30 GLY C O 1
ATOM 6392 N N . SER C 1 36 ? 29.586 -9.591 75.144 1.00 39.92 31 SER C N 1
ATOM 6393 C CA . SER C 1 36 ? 28.466 -9.960 74.281 1.00 38.05 31 SER C CA 1
ATOM 6394 C C . SER C 1 36 ? 28.938 -10.271 72.863 1.00 38.59 31 SER C C 1
ATOM 6395 O O . SER C 1 36 ? 29.852 -9.624 72.346 1.00 39.65 31 SER C O 1
ATOM 6398 N N . ASP C 1 37 ? 28.310 -11.277 72.260 1.00 38.10 32 ASP C N 1
ATOM 6399 C CA . ASP C 1 37 ? 28.674 -11.785 70.941 1.00 39.14 32 ASP C CA 1
ATOM 6400 C C . ASP C 1 37 ? 27.579 -12.756 70.494 1.00 38.12 32 ASP C C 1
ATOM 6401 O O . ASP C 1 37 ? 27.640 -13.950 70.793 1.00 39.30 32 ASP C O 1
ATOM 6406 N N . THR C 1 38 ? 26.577 -12.239 69.783 1.00 36.39 33 THR C N 1
ATOM 6407 C CA . THR C 1 38 ? 25.392 -13.032 69.437 1.00 35.46 33 THR C CA 1
ATOM 6408 C C . THR C 1 38 ? 25.714 -14.220 68.524 1.00 37.17 33 THR C C 1
ATOM 6409 O O . THR C 1 38 ? 25.522 -15.368 68.920 1.00 38.32 33 THR C O 1
ATOM 6413 N N . ILE C 1 39 ? 26.203 -13.946 67.316 1.00 37.70 34 ILE C N 1
ATOM 6414 C CA . ILE C 1 39 ? 26.527 -15.011 66.365 1.00 39.74 34 ILE C CA 1
ATOM 6415 C C . ILE C 1 39 ? 27.654 -15.896 66.890 1.00 42.27 34 ILE C C 1
ATOM 6416 O O . ILE C 1 39 ? 27.570 -17.123 66.811 1.00 43.83 34 ILE C O 1
ATOM 6421 N N . GLY 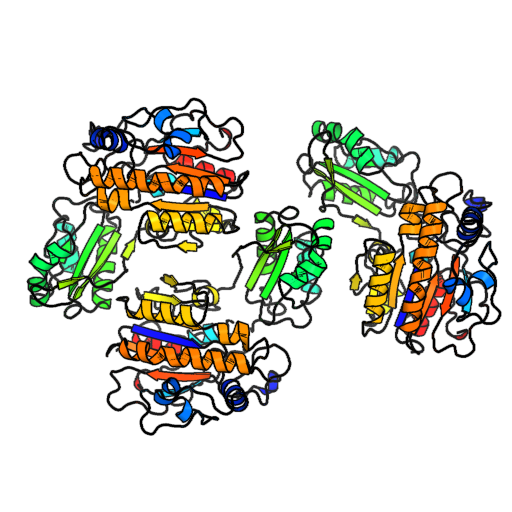C 1 40 ? 28.692 -15.262 67.431 1.00 43.03 35 GLY C N 1
ATOM 6422 C CA . GLY C 1 40 ? 29.848 -15.969 67.978 1.00 45.69 35 GLY C CA 1
ATOM 6423 C C . GLY C 1 40 ? 29.506 -16.992 69.045 1.00 46.07 35 GLY C C 1
ATOM 6424 O O . GLY C 1 40 ? 30.039 -18.104 69.029 1.00 48.62 35 GLY C O 1
ATOM 6425 N N . HIS C 1 41 ? 28.616 -16.625 69.969 1.00 43.67 36 HIS C N 1
ATOM 6426 C CA . HIS C 1 41 ? 28.236 -17.530 71.059 1.00 43.89 36 HIS C CA 1
ATOM 6427 C C . HIS C 1 41 ? 27.245 -18.601 70.628 1.00 43.68 36 HIS C C 1
ATOM 6428 O O . HIS C 1 41 ? 27.232 -19.695 71.193 1.00 44.99 36 HIS C O 1
ATOM 6435 N N . ILE C 1 42 ? 26.416 -18.285 69.634 1.00 41.75 37 ILE C N 1
ATOM 6436 C CA . ILE C 1 42 ? 25.567 -19.292 69.004 1.00 42.31 37 ILE C CA 1
ATOM 6437 C C . ILE C 1 42 ? 26.449 -20.312 68.282 1.00 45.70 37 ILE C C 1
ATOM 6438 O O . ILE C 1 42 ? 26.219 -21.520 68.376 1.00 47.55 37 ILE C O 1
ATOM 6443 N N . ALA C 1 43 ? 27.464 -19.811 67.577 1.00 47.05 38 ALA C N 1
ATOM 6444 C CA . ALA C 1 43 ? 28.432 -20.653 66.869 1.00 50.81 38 ALA C CA 1
ATOM 6445 C C . ALA C 1 43 ? 29.164 -21.595 67.825 1.00 53.86 38 ALA C C 1
ATOM 6446 O O . ALA C 1 43 ? 29.344 -22.776 67.524 1.00 56.62 38 ALA C O 1
ATOM 6448 N N . GLU C 1 44 ? 29.568 -21.069 68.980 1.00 53.80 39 GLU C N 1
ATOM 6449 C CA . GLU C 1 44 ? 30.207 -21.876 70.022 1.00 56.59 39 GLU C CA 1
ATOM 6450 C C . GLU C 1 44 ? 29.267 -22.972 70.530 1.00 57.10 39 GLU C C 1
ATOM 6451 O O . GLU C 1 44 ? 29.685 -24.116 70.687 1.00 60.07 39 GLU C O 1
ATOM 6457 N N . HIS C 1 45 ? 28.000 -22.618 70.761 1.00 54.69 40 HIS C N 1
ATOM 6458 C CA . HIS C 1 45 ? 26.990 -23.565 71.259 1.00 55.26 40 HIS C CA 1
ATOM 6459 C C . HIS C 1 45 ? 26.730 -24.732 70.303 1.00 57.66 40 HIS C C 1
ATOM 6460 O O . HIS C 1 45 ? 26.661 -25.885 70.730 1.00 60.02 40 HIS C O 1
ATOM 6467 N N . MET C 1 46 ? 26.577 -24.422 69.017 1.00 57.33 41 MET C N 1
ATOM 6468 C CA . MET C 1 46 ? 26.277 -25.433 68.002 1.00 59.85 41 MET C CA 1
ATOM 6469 C C . MET C 1 46 ? 27.516 -26.262 67.651 1.00 63.86 41 MET C C 1
ATOM 6470 O O . MET C 1 46 ? 27.437 -27.195 66.844 1.00 66.39 41 MET C O 1
ATOM 6475 N N . ASN C 1 47 ? 28.645 -25.923 68.279 1.00 64.77 42 ASN C N 1
ATOM 6476 C CA . ASN C 1 47 ? 29.968 -26.467 67.937 1.00 68.47 42 ASN C CA 1
ATOM 6477 C C . ASN C 1 47 ? 30.235 -26.402 66.427 1.00 69.72 42 ASN C C 1
ATOM 6478 O O . ASN C 1 47 ? 30.696 -27.366 65.811 1.00 73.31 42 ASN C O 1
ATOM 6483 N N . GLY C 1 48 ? 29.934 -25.246 65.844 1.00 67.13 43 GLY C N 1
ATOM 6484 C CA . GLY C 1 48 ? 30.029 -25.058 64.406 1.00 67.85 43 GLY C CA 1
ATOM 6485 C C . GLY C 1 48 ? 28.685 -24.686 63.821 1.00 65.07 43 GLY C C 1
ATOM 6486 O O . GLY C 1 48 ? 27.834 -25.548 63.582 1.00 65.74 43 GLY C O 1
ATOM 6487 N N . LEU C 1 49 ? 28.493 -23.389 63.606 1.00 62.10 44 LEU C N 1
ATOM 6488 C CA . LEU C 1 49 ? 27.296 -22.889 62.952 1.00 59.61 44 LEU C CA 1
ATOM 6489 C C . LEU C 1 49 ? 27.408 -23.179 61.461 1.00 61.58 44 LEU C C 1
ATOM 6490 O O . LEU C 1 49 ? 28.458 -22.949 60.852 1.00 63.47 44 LEU C O 1
ATOM 6495 N N . GLN C 1 50 ? 26.331 -23.710 60.888 1.00 61.62 45 GLN C N 1
ATOM 6496 C CA . GLN C 1 50 ? 26.313 -24.096 59.480 1.00 63.60 45 GLN C CA 1
ATOM 6497 C C . GLN C 1 50 ? 25.481 -23.117 58.660 1.00 60.59 45 GLN C C 1
ATOM 6498 O O . GLN C 1 50 ? 24.271 -23.291 58.493 1.00 59.37 45 GLN C O 1
ATOM 6504 N N . MET C 1 51 ? 26.144 -22.077 58.163 1.00 59.47 46 MET C N 1
ATOM 6505 C CA . MET C 1 51 ? 25.500 -21.069 57.326 1.00 56.82 46 MET C CA 1
ATOM 6506 C C . MET C 1 51 ? 26.318 -20.844 56.051 1.00 58.34 46 MET C C 1
ATOM 6507 O O . MET C 1 51 ? 26.872 -19.757 55.856 1.00 57.14 46 MET C O 1
ATOM 6512 N N . PRO C 1 52 ? 26.391 -21.869 55.173 1.00 61.07 47 PRO C N 1
ATOM 6513 C CA . PRO C 1 52 ? 27.277 -21.797 54.006 1.00 63.45 47 PRO C CA 1
ATOM 6514 C C . PRO C 1 52 ? 26.936 -20.652 53.047 1.00 61.08 47 PRO C C 1
ATOM 6515 O O . PRO C 1 52 ? 27.839 -20.069 52.447 1.00 62.04 47 PRO C O 1
ATOM 6519 N N . ASN C 1 53 ? 25.652 -20.326 52.923 1.00 57.91 48 ASN C N 1
ATOM 6520 C CA . ASN C 1 53 ? 25.217 -19.271 52.009 1.00 55.85 48 ASN C CA 1
ATOM 6521 C C . ASN C 1 53 ? 25.619 -17.878 52.486 1.00 53.15 48 ASN C C 1
ATOM 6522 O O . ASN C 1 53 ? 26.099 -17.065 51.695 1.00 52.97 48 ASN C O 1
ATOM 6527 N N . MET C 1 54 ? 25.451 -17.622 53.783 1.00 51.24 49 MET C N 1
ATOM 6528 C CA . MET C 1 54 ? 25.982 -16.415 54.416 1.00 49.58 49 MET C CA 1
ATOM 6529 C C . MET C 1 54 ? 27.511 -16.370 54.343 1.00 52.28 49 MET C C 1
ATOM 6530 O O . MET C 1 54 ? 28.095 -15.301 54.159 1.00 51.93 49 MET C O 1
ATOM 6535 N N . VAL C 1 55 ? 28.145 -17.533 54.489 1.00 55.40 50 VAL C N 1
ATOM 6536 C CA . VAL C 1 55 ? 29.597 -17.668 54.320 1.00 58.76 50 VAL C CA 1
ATOM 6537 C C . VAL C 1 55 ? 30.011 -17.300 52.886 1.00 60.48 50 VAL C C 1
ATOM 6538 O O . VAL C 1 55 ? 30.942 -16.515 52.687 1.00 61.48 50 VAL C O 1
ATOM 6542 N N . LYS C 1 56 ? 29.304 -17.853 51.901 1.00 61.04 51 LYS C N 1
ATOM 6543 C CA . LYS C 1 56 ? 29.509 -17.498 50.489 1.00 62.75 51 LYS C CA 1
ATOM 6544 C C . LYS C 1 56 ? 29.468 -15.985 50.263 1.00 60.17 51 LYS C C 1
ATOM 6545 O O . LYS C 1 56 ? 30.262 -15.449 49.486 1.00 62.02 51 LYS C O 1
ATOM 6551 N N . LEU C 1 57 ? 28.543 -15.313 50.953 1.00 56.28 52 LEU C N 1
ATOM 6552 C CA . LEU C 1 57 ? 28.379 -13.859 50.865 1.00 53.86 52 LEU C CA 1
ATOM 6553 C C . LEU C 1 57 ? 29.543 -13.091 51.493 1.00 54.75 52 LEU C C 1
ATOM 6554 O O . LEU C 1 57 ? 29.874 -11.989 51.047 1.00 54.63 52 LEU C O 1
ATOM 6559 N N . GLY C 1 58 ? 30.145 -13.674 52.531 1.00 55.89 53 GLY C N 1
ATOM 6560 C CA . GLY C 1 58 ? 31.316 -13.093 53.190 1.00 57.25 53 GLY C CA 1
ATOM 6561 C C . GLY C 1 58 ? 31.179 -12.868 54.689 1.00 55.31 53 GLY C C 1
ATOM 6562 O O . GLY C 1 58 ? 31.902 -12.048 55.263 1.00 55.41 53 GLY C O 1
ATOM 6563 N N . LEU C 1 59 ? 30.257 -13.596 55.321 1.00 53.56 54 LEU C N 1
ATOM 6564 C CA . LEU C 1 59 ? 30.028 -13.489 56.765 1.00 51.79 54 LEU C CA 1
ATOM 6565 C C . LEU C 1 59 ? 31.303 -13.758 57.569 1.00 54.45 54 LEU C C 1
ATOM 6566 O O . LEU C 1 59 ? 31.628 -13.011 58.496 1.00 53.61 54 LEU C O 1
ATOM 6571 N N . GLY C 1 60 ? 32.018 -14.820 57.198 1.00 57.86 55 GLY C N 1
ATOM 6572 C CA . GLY C 1 60 ? 33.280 -15.183 57.842 1.00 61.06 55 GLY C CA 1
ATOM 6573 C C . GLY C 1 60 ? 34.396 -14.195 57.558 1.00 63.04 55 GLY C C 1
ATOM 6574 O O . GLY C 1 60 ? 35.380 -14.131 58.298 1.00 65.03 55 GLY C O 1
ATOM 6575 N N . ASN C 1 61 ? 34.243 -13.428 56.479 1.00 62.69 56 ASN C N 1
ATOM 6576 C CA . ASN C 1 61 ? 35.206 -12.388 56.120 1.00 64.54 56 ASN C CA 1
ATOM 6577 C C . ASN C 1 61 ? 35.093 -11.144 57.009 1.00 62.17 56 ASN C C 1
ATOM 6578 O O . ASN C 1 61 ? 36.077 -10.422 57.200 1.00 64.14 56 ASN C O 1
ATOM 6583 N N . ILE C 1 62 ? 33.893 -10.899 57.538 1.00 58.33 57 ILE C N 1
ATOM 6584 C CA . ILE C 1 62 ? 33.666 -9.833 58.520 1.00 56.20 57 ILE C CA 1
ATOM 6585 C C . ILE C 1 62 ? 34.374 -10.196 59.825 1.00 57.81 57 ILE C C 1
ATOM 6586 O O . ILE C 1 62 ? 35.140 -9.399 60.368 1.00 58.95 57 ILE C O 1
ATOM 6591 N N . ARG C 1 63 ? 34.095 -11.400 60.320 1.00 58.19 58 ARG C N 1
ATOM 6592 C CA . ARG C 1 63 ? 34.800 -11.976 61.461 1.00 60.63 58 ARG C CA 1
ATOM 6593 C C . ARG C 1 63 ? 34.636 -13.491 61.442 1.00 61.79 58 ARG C C 1
ATOM 6594 O O . ARG C 1 63 ? 33.558 -14.007 61.129 1.00 59.81 58 ARG C O 1
ATOM 6602 N N . GLU C 1 64 ? 35.715 -14.194 61.768 1.00 65.47 59 GLU C N 1
ATOM 6603 C CA . GLU C 1 64 ? 35.716 -15.650 61.782 1.00 67.48 59 GLU C CA 1
ATOM 6604 C C . GLU C 1 64 ? 35.176 -16.187 63.101 1.00 66.04 59 GLU C C 1
ATOM 6605 O O . GLU C 1 64 ? 35.600 -15.766 64.182 1.00 66.05 59 GLU C O 1
ATOM 6611 N N . MET C 1 65 ? 34.232 -17.117 62.992 1.00 65.19 60 MET C N 1
ATOM 6612 C CA . MET C 1 65 ? 33.588 -17.737 64.144 1.00 64.14 60 MET C CA 1
ATOM 6613 C C . MET C 1 65 ? 33.474 -19.239 63.893 1.00 66.54 60 MET C C 1
ATOM 6614 O O . MET C 1 65 ? 33.694 -19.698 62.770 1.00 68.38 60 MET C O 1
ATOM 6619 N N . LYS C 1 66 ? 33.145 -20.005 64.932 1.00 66.70 61 LYS C N 1
ATOM 6620 C CA . LYS C 1 66 ? 33.111 -21.467 64.826 1.00 69.61 61 LYS C CA 1
ATOM 6621 C C . LYS C 1 66 ? 32.114 -21.948 63.762 1.00 68.87 61 LYS C C 1
ATOM 6622 O O . LYS C 1 66 ? 30.914 -21.674 63.847 1.00 65.79 61 LYS C O 1
ATOM 6628 N N . GLY C 1 67 ? 32.636 -22.651 62.756 1.00 72.02 62 GLY C N 1
ATOM 6629 C CA . GLY C 1 67 ? 31.833 -23.148 61.639 1.00 72.11 62 GLY C CA 1
ATOM 6630 C C . GLY C 1 67 ? 31.723 -22.150 60.497 1.00 70.72 62 GLY C C 1
ATOM 6631 O O . GLY C 1 67 ? 31.395 -22.524 59.358 1.00 71.63 62 GLY C O 1
ATOM 6632 N N . ILE C 1 68 ? 32.004 -20.881 60.809 1.00 68.64 63 ILE C N 1
ATOM 6633 C CA . ILE C 1 68 ? 31.892 -19.786 59.849 1.00 67.18 63 ILE C CA 1
ATOM 6634 C C . ILE C 1 68 ? 33.283 -19.247 59.518 1.00 69.86 63 ILE C C 1
ATOM 6635 O O . ILE C 1 68 ? 33.857 -18.457 60.275 1.00 69.38 63 ILE C O 1
ATOM 6640 N N . SER C 1 69 ? 33.823 -19.682 58.384 1.00 73.11 64 SER C N 1
ATOM 6641 C CA . SER C 1 69 ? 35.155 -19.258 57.976 1.00 76.44 64 SER C CA 1
ATOM 6642 C C . SER C 1 69 ? 35.100 -18.356 56.748 1.00 75.89 64 SER C C 1
ATOM 6643 O O . SER C 1 69 ? 34.096 -18.341 56.022 1.00 73.90 64 SER C O 1
ATOM 6646 N N . LYS C 1 70 ? 36.180 -17.599 56.527 1.00 77.84 65 LYS C N 1
ATOM 6647 C CA . LYS C 1 70 ? 36.253 -16.698 55.380 1.00 77.81 65 LYS C CA 1
ATOM 6648 C C . LYS C 1 70 ? 36.390 -17.476 54.068 1.00 80.74 65 LYS C C 1
ATOM 6649 O O . LYS C 1 70 ? 36.932 -18.582 54.046 1.00 84.02 65 LYS C O 1
ATOM 6655 N N . VAL C 1 71 ? 35.867 -16.900 52.989 1.00 79.47 66 VAL C N 1
ATOM 6656 C CA . VAL C 1 71 ? 36.022 -17.469 51.650 1.00 82.55 66 VAL C CA 1
ATOM 6657 C C . VAL C 1 71 ? 36.924 -16.577 50.801 1.00 84.83 66 VAL C C 1
ATOM 6658 O O . VAL C 1 71 ? 37.048 -15.378 51.067 1.00 83.02 66 VAL C O 1
ATOM 6662 N N . GLU C 1 72 ? 37.551 -17.166 49.786 1.00 89.06 67 GLU C N 1
ATOM 6663 C CA . GLU C 1 72 ? 38.442 -16.424 48.901 1.00 91.91 67 GLU C CA 1
ATOM 6664 C C . GLU C 1 72 ? 37.654 -15.473 48.000 1.00 88.96 67 GLU C C 1
ATOM 6665 O O . GLU C 1 72 ? 38.029 -14.310 47.843 1.00 88.67 67 GLU C O 1
ATOM 6671 N N . LYS C 1 73 ? 36.557 -15.974 47.431 1.00 86.97 68 LYS C N 1
ATOM 6672 C CA . LYS C 1 73 ? 35.722 -15.207 46.508 1.00 84.29 68 LYS C CA 1
ATOM 6673 C C . LYS C 1 73 ? 34.340 -14.936 47.124 1.00 78.61 68 LYS C C 1
ATOM 6674 O O . LYS C 1 73 ? 33.395 -15.701 46.893 1.00 77.64 68 LYS C O 1
ATOM 6680 N N . PRO C 1 74 ? 34.215 -13.849 47.917 1.00 75.16 69 PRO C N 1
ATOM 6681 C CA . PRO C 1 74 ? 32.912 -13.518 48.490 1.00 69.97 69 PRO C CA 1
ATOM 6682 C C . PRO C 1 74 ? 31.979 -13.019 47.397 1.00 67.74 69 PRO C C 1
ATOM 6683 O O . PRO C 1 74 ? 32.402 -12.238 46.539 1.00 68.87 69 PRO C O 1
ATOM 6687 N N . LEU C 1 75 ? 30.733 -13.485 47.418 1.00 64.73 70 LEU C N 1
ATOM 6688 C CA . LEU C 1 75 ? 29.737 -13.089 46.417 1.00 62.57 70 LEU C CA 1
ATOM 6689 C C . LEU C 1 75 ? 29.554 -11.573 46.353 1.00 59.73 70 LEU C C 1
ATOM 6690 O O . LEU C 1 75 ? 29.464 -10.997 45.266 1.00 59.87 70 LEU C O 1
ATOM 6695 N N . GLY C 1 76 ? 29.509 -10.935 47.519 1.00 56.96 71 GLY C N 1
ATOM 6696 C CA . GLY C 1 76 ? 29.348 -9.488 47.594 1.00 54.52 71 GLY C CA 1
ATOM 6697 C C . GLY C 1 76 ? 30.313 -8.809 48.546 1.00 54.76 71 GLY C C 1
ATOM 6698 O O . GLY C 1 76 ? 31.294 -9.410 48.995 1.00 57.22 71 GLY C O 1
ATOM 6699 N N . TYR C 1 77 ? 30.026 -7.544 48.841 1.00 52.24 72 TYR C N 1
ATOM 6700 C CA . TYR C 1 77 ? 30.843 -6.739 49.741 1.00 52.44 72 TYR C CA 1
ATOM 6701 C C . TYR C 1 77 ? 30.418 -6.961 51.191 1.00 50.23 72 TYR C C 1
ATOM 6702 O O . TYR C 1 77 ? 29.312 -7.438 51.454 1.00 47.48 72 TYR C O 1
ATOM 6711 N N . TYR C 1 78 ? 31.303 -6.617 52.124 1.00 51.33 73 TYR C N 1
ATOM 6712 C CA . TYR C 1 78 ? 31.100 -6.940 53.535 1.00 49.86 73 TYR C CA 1
ATOM 6713 C C . TYR C 1 78 ? 31.785 -5.967 54.485 1.00 50.20 73 TYR C C 1
ATOM 6714 O O . TYR C 1 78 ? 32.850 -5.420 54.182 1.00 52.98 73 TYR C O 1
ATOM 6723 N N . THR C 1 79 ? 31.158 -5.774 55.642 1.00 47.70 74 THR C N 1
ATOM 6724 C CA . THR C 1 79 ? 31.731 -5.021 56.756 1.00 48.03 74 THR C CA 1
ATOM 6725 C C . THR C 1 79 ? 30.828 -5.208 57.979 1.00 45.22 74 THR C C 1
ATOM 6726 O O . THR C 1 79 ? 29.938 -6.063 57.978 1.00 43.56 74 THR C O 1
ATOM 6730 N N . LYS C 1 80 ? 31.069 -4.430 59.027 1.00 45.04 75 LYS C N 1
ATOM 6731 C CA . LYS C 1 80 ? 30.121 -4.347 60.129 1.00 42.44 75 LYS C CA 1
ATOM 6732 C C . LYS C 1 80 ? 29.713 -2.894 60.357 1.00 41.13 75 LYS C C 1
ATOM 6733 O O . LYS C 1 80 ? 30.344 -1.978 59.821 1.00 42.77 75 LYS C O 1
ATOM 6739 N N . MET C 1 81 ? 28.645 -2.688 61.125 1.00 38.37 76 MET C N 1
ATOM 6740 C CA . MET C 1 81 ? 28.161 -1.339 61.415 1.00 37.23 76 MET C CA 1
ATOM 6741 C C . MET C 1 81 ? 28.112 -1.061 62.910 1.00 37.18 76 MET C C 1
ATOM 6742 O O . MET C 1 81 ? 27.697 -1.912 63.698 1.00 36.06 76 MET C O 1
ATOM 6747 N N . GLN C 1 82 ? 28.528 0.147 63.276 1.00 38.58 77 GLN C N 1
ATOM 6748 C CA . GLN C 1 82 ? 28.503 0.617 64.656 1.00 39.13 77 GLN C CA 1
ATOM 6749 C C . GLN C 1 82 ? 27.283 1.517 64.844 1.00 37.25 77 GLN C C 1
ATOM 6750 O O . GLN C 1 82 ? 27.029 2.404 64.028 1.00 37.20 77 GLN C O 1
ATOM 6756 N N . GLU C 1 83 ? 26.533 1.275 65.916 1.00 35.89 78 GLU C N 1
ATOM 6757 C CA . GLU C 1 83 ? 25.356 2.072 66.243 1.00 34.58 78 GLU C CA 1
ATOM 6758 C C . GLU C 1 83 ? 25.749 3.409 66.867 1.00 36.21 78 GLU C C 1
ATOM 6759 O O . GLU C 1 83 ? 26.508 3.452 67.840 1.00 37.68 78 GLU C O 1
ATOM 6765 N N . LYS C 1 84 ? 25.222 4.493 66.303 1.00 36.00 79 LYS C N 1
ATOM 6766 C CA . LYS C 1 84 ? 25.508 5.843 66.787 1.00 37.85 79 LYS C CA 1
ATOM 6767 C C . LYS C 1 84 ? 24.506 6.295 67.854 1.00 36.85 79 LYS C C 1
ATOM 6768 O O . LYS C 1 84 ? 24.881 6.978 68.809 1.00 38.55 79 LYS C O 1
ATOM 6774 N N . SER C 1 85 ? 23.240 5.906 67.687 1.00 34.12 80 SER C N 1
ATOM 6775 C CA . SER C 1 85 ? 22.175 6.267 68.626 1.00 33.27 80 SER C CA 1
ATOM 6776 C C . SER C 1 85 ? 22.443 5.737 70.035 1.00 33.81 80 SER C C 1
ATOM 6777 O O . SER C 1 85 ? 23.144 4.736 70.209 1.00 33.80 80 SER C O 1
ATOM 6780 N N . THR C 1 86 ? 21.865 6.407 71.030 1.00 34.53 81 THR C N 1
ATOM 6781 C CA . THR C 1 86 ? 22.159 6.124 72.439 1.00 35.73 81 THR C CA 1
ATOM 6782 C C . THR C 1 86 ? 21.364 4.951 73.026 1.00 34.03 81 THR C C 1
ATOM 6783 O O . THR C 1 86 ? 21.546 4.599 74.194 1.00 34.75 81 THR C O 1
ATOM 6787 N N . GLY C 1 87 ? 20.495 4.349 72.217 1.00 31.88 82 GLY C N 1
ATOM 6788 C CA . GLY C 1 87 ? 19.725 3.169 72.626 1.00 30.47 82 GLY C CA 1
ATOM 6789 C C . GLY C 1 87 ? 20.077 1.913 71.841 1.00 29.08 82 GLY C C 1
ATOM 6790 O O . GLY C 1 87 ? 20.737 1.984 70.800 1.00 28.96 82 GLY C O 1
ATOM 6791 N N . LYS C 1 88 ? 19.629 0.763 72.345 1.00 27.94 83 LYS C N 1
ATOM 6792 C CA . LYS C 1 88 ? 19.895 -0.534 71.715 1.00 27.07 83 LYS C CA 1
ATOM 6793 C C . LYS C 1 88 ? 18.609 -1.327 71.412 1.00 25.90 83 LYS C C 1
ATOM 6794 O O . LYS C 1 88 ? 18.650 -2.548 71.256 1.00 25.74 83 LYS C O 1
ATOM 6800 N N . ASP C 1 89 ? 17.483 -0.622 71.310 1.00 25.47 84 ASP C N 1
ATOM 6801 C CA . ASP C 1 89 ? 16.175 -1.244 71.044 1.00 24.41 84 ASP C CA 1
ATOM 6802 C C . ASP C 1 89 ? 15.868 -1.369 69.538 1.00 23.44 84 ASP C C 1
ATOM 6803 O O . ASP C 1 89 ? 16.594 -0.819 68.703 1.00 23.34 84 ASP C O 1
ATOM 6819 N N . MET C 1 91 ? 13.248 -0.213 67.665 1.00 21.70 86 MET C N 1
ATOM 6820 C CA . MET C 1 91 ? 12.855 1.038 67.017 1.00 21.51 86 MET C CA 1
ATOM 6821 C C . MET C 1 91 ? 14.066 1.924 66.737 1.00 21.79 86 MET C C 1
ATOM 6822 O O . MET C 1 91 ? 14.273 2.343 65.597 1.00 21.66 86 MET C O 1
ATOM 6827 N N . THR C 1 92 ? 14.888 2.157 67.762 1.00 22.16 87 THR C N 1
ATOM 6828 C CA . THR C 1 92 ? 16.118 2.938 67.616 1.00 22.95 87 THR C CA 1
ATOM 6829 C C . THR C 1 92 ? 16.994 2.423 66.469 1.00 22.28 87 THR C C 1
ATOM 6830 O O . THR C 1 92 ? 17.413 3.201 65.608 1.00 22.67 87 THR C O 1
ATOM 6834 N N . GLY C 1 93 ? 17.256 1.117 66.458 1.00 21.54 88 GLY C N 1
ATOM 6835 C CA . GLY C 1 93 ? 18.094 0.502 65.424 1.00 21.24 88 GLY C CA 1
ATOM 6836 C C . GLY C 1 93 ? 17.549 0.700 64.017 1.00 20.60 88 GLY C C 1
ATOM 6837 O O . GLY C 1 93 ? 18.295 1.065 63.097 1.00 20.85 88 GLY C O 1
ATOM 6838 N N . HIS C 1 94 ? 16.249 0.473 63.855 1.00 19.39 89 HIS C N 1
ATOM 6839 C CA . HIS C 1 94 ? 15.594 0.604 62.544 1.00 18.88 89 HIS C CA 1
ATOM 6840 C C . HIS C 1 94 ? 15.483 2.053 62.077 1.00 19.06 89 HIS C C 1
ATOM 6841 O O . HIS C 1 94 ? 15.635 2.340 60.891 1.00 19.11 89 HIS C O 1
ATOM 6848 N N . TRP C 1 95 ? 15.212 2.963 63.010 1.00 19.53 90 TRP C N 1
ATOM 6849 C CA . TRP C 1 95 ? 15.111 4.385 62.683 1.00 20.04 90 TRP C CA 1
ATOM 6850 C C . TRP C 1 95 ? 16.468 4.942 62.272 1.00 21.36 90 TRP C C 1
ATOM 6851 O O . TRP C 1 95 ? 16.547 5.785 61.380 1.00 21.59 90 TRP C O 1
ATOM 6862 N N . GLU C 1 96 ? 17.529 4.453 62.913 1.00 22.00 91 GLU C N 1
ATOM 6863 C CA . GLU C 1 96 ? 18.891 4.810 62.517 1.00 23.82 91 GLU C CA 1
ATOM 6864 C C . GLU C 1 96 ? 19.226 4.263 61.127 1.00 23.93 91 GLU C C 1
ATOM 6865 O O . GLU C 1 96 ? 19.764 4.994 60.301 1.00 25.04 91 GLU C O 1
ATOM 6871 N N . ILE C 1 97 ? 18.894 2.996 60.873 1.00 23.46 92 ILE C N 1
ATOM 6872 C CA . ILE C 1 97 ? 19.091 2.382 59.548 1.00 23.90 92 ILE C CA 1
ATOM 6873 C C . ILE C 1 97 ? 18.498 3.260 58.436 1.00 23.80 92 ILE C C 1
ATOM 6874 O O . ILE C 1 97 ? 19.106 3.436 57.374 1.00 24.72 92 ILE C O 1
ATOM 6879 N N . MET C 1 98 ? 17.331 3.835 58.702 1.00 23.07 93 MET C N 1
ATOM 6880 C CA . MET C 1 98 ? 16.638 4.653 57.708 1.00 22.92 93 MET C CA 1
ATOM 6881 C C . MET C 1 98 ? 16.903 6.159 57.834 1.00 24.05 93 MET C C 1
ATOM 6882 O O . MET C 1 98 ? 16.126 6.980 57.340 1.00 23.90 93 MET C O 1
ATOM 6887 N N . GLY C 1 99 ? 18.010 6.505 58.491 1.00 25.05 94 GLY C N 1
ATOM 6888 C CA . GLY C 1 99 ? 18.598 7.846 58.385 1.00 26.87 94 GLY C CA 1
ATOM 6889 C C . GLY C 1 99 ? 18.565 8.760 59.595 1.00 27.86 94 GLY C C 1
ATOM 6890 O O . GLY C 1 99 ? 19.038 9.893 59.523 1.00 29.80 94 GLY C O 1
ATOM 6891 N N . LEU C 1 100 ? 18.027 8.280 60.713 1.00 26.89 95 LEU C N 1
ATOM 6892 C CA . LEU C 1 100 ? 17.877 9.129 61.897 1.00 27.92 95 LEU C CA 1
ATOM 6893 C C . LEU C 1 100 ? 19.012 8.956 62.912 1.00 29.02 95 LEU C C 1
ATOM 6894 O O . LEU C 1 100 ? 19.802 8.012 62.831 1.00 28.95 95 LEU C O 1
ATOM 6899 N N . TYR C 1 101 ? 19.100 9.894 63.849 1.00 30.24 96 TYR C N 1
ATOM 6900 C CA . TYR C 1 101 ? 19.963 9.748 65.011 1.00 31.50 96 TYR C CA 1
ATOM 6901 C C . TYR C 1 101 ? 19.107 9.934 66.255 1.00 31.49 96 TYR C C 1
ATOM 6902 O O . TYR C 1 101 ? 18.471 10.976 66.433 1.00 32.31 96 TYR C O 1
ATOM 6911 N N . ILE C 1 102 ? 19.078 8.911 67.102 1.00 30.79 97 ILE C N 1
ATOM 6912 C CA . ILE C 1 102 ? 18.219 8.922 68.279 1.00 31.12 97 ILE C CA 1
ATOM 6913 C C . ILE C 1 102 ? 19.042 9.131 69.556 1.00 33.27 97 ILE C C 1
ATOM 6914 O O . ILE C 1 102 ? 19.923 8.332 69.875 1.00 33.14 97 ILE C O 1
ATOM 6919 N N . ASP C 1 103 ? 18.757 10.212 70.278 1.00 35.54 98 ASP C N 1
ATOM 6920 C CA . ASP C 1 103 ? 19.438 10.472 71.551 1.00 38.04 98 ASP C CA 1
ATOM 6921 C C . ASP C 1 103 ? 18.498 10.406 72.763 1.00 38.28 98 ASP C C 1
ATOM 6922 O O . ASP C 1 103 ? 18.911 10.667 73.897 1.00 39.84 98 ASP C O 1
ATOM 6927 N N . THR C 1 104 ? 17.237 10.058 72.510 1.00 60.22 99 THR C N 1
ATOM 6928 C CA . THR C 1 104 ? 16.261 9.811 73.570 1.00 58.07 99 THR C CA 1
ATOM 6929 C C . THR C 1 104 ? 15.758 8.367 73.467 1.00 55.16 99 THR C C 1
ATOM 6930 O O . THR C 1 104 ? 14.710 8.108 72.862 1.00 52.60 99 THR C O 1
ATOM 6934 N N . PRO C 1 105 ? 16.513 7.420 74.059 1.00 55.94 100 PRO C N 1
ATOM 6935 C CA . PRO C 1 105 ? 16.250 5.987 73.920 1.00 53.99 100 PRO C CA 1
ATOM 6936 C C . PRO C 1 105 ? 14.931 5.532 74.534 1.00 50.71 100 PRO C C 1
ATOM 6937 O O . PRO C 1 105 ? 14.409 6.168 75.454 1.00 50.30 100 PRO C O 1
ATOM 6941 N N . PHE C 1 106 ? 14.405 4.432 74.005 1.00 48.64 101 PHE C N 1
ATOM 6942 C CA . PHE C 1 106 ? 13.213 3.800 74.550 1.00 45.84 101 PHE C CA 1
ATOM 6943 C C . PHE C 1 106 ? 13.621 2.845 75.662 1.00 46.57 101 PHE C C 1
ATOM 6944 O O . PHE C 1 106 ? 14.518 2.014 75.488 1.00 48.10 101 PHE C O 1
ATOM 6952 N N . GLN C 1 107 ? 12.957 2.978 76.803 1.00 45.86 102 GLN C N 1
ATOM 6953 C CA . GLN C 1 107 ? 13.349 2.268 78.013 1.00 47.21 102 GLN C CA 1
ATOM 6954 C C . GLN C 1 107 ? 12.718 0.886 78.128 1.00 45.33 102 GLN C C 1
ATOM 6955 O O . GLN C 1 107 ? 11.625 0.645 77.613 1.00 42.78 102 GLN C O 1
ATOM 6961 N N . VAL C 1 108 ? 13.431 -0.018 78.794 1.00 47.06 103 VAL C N 1
ATOM 6962 C CA . VAL C 1 108 ? 12.879 -1.307 79.205 1.00 46.07 103 VAL C CA 1
ATOM 6963 C C . VAL C 1 108 ? 12.703 -1.300 80.724 1.00 46.85 103 VAL C C 1
ATOM 6964 O O . VAL C 1 108 ? 13.406 -0.571 81.431 1.00 49.11 103 VAL C O 1
ATOM 6968 N N . PHE C 1 109 ? 11.770 -2.108 81.220 1.00 45.28 104 PHE C N 1
ATOM 6969 C CA . PHE C 1 109 ? 11.387 -2.055 82.630 1.00 45.97 104 PHE C CA 1
ATOM 6970 C C . PHE C 1 109 ? 11.418 -3.429 83.312 1.00 47.06 104 PHE C C 1
ATOM 6971 O O . PHE C 1 109 ? 10.361 -4.007 83.595 1.00 45.15 104 PHE C O 1
ATOM 6979 N N . PRO C 1 110 ? 12.632 -3.947 83.599 1.00 50.36 105 PRO C N 1
ATOM 6980 C CA . PRO C 1 110 ? 12.784 -5.293 84.161 1.00 52.13 105 PRO C CA 1
ATOM 6981 C C . PRO C 1 110 ? 12.206 -5.457 85.570 1.00 52.81 105 PRO C C 1
ATOM 6982 O O . PRO C 1 110 ? 11.999 -6.586 86.020 1.00 53.75 105 PRO C O 1
ATOM 6986 N N . GLU C 1 111 ? 11.967 -4.345 86.261 1.00 52.89 106 GLU C N 1
ATOM 6987 C CA . GLU C 1 111 ? 11.395 -4.382 87.604 1.00 53.97 106 GLU C CA 1
ATOM 6988 C C . GLU C 1 111 ? 10.108 -3.552 87.687 1.00 50.95 106 GLU C C 1
ATOM 6989 O O . GLU C 1 111 ? 9.704 -3.104 88.765 1.00 51.94 106 GLU C O 1
ATOM 6995 N N . GLY C 1 112 ? 9.464 -3.370 86.535 1.00 47.43 107 GLY C N 1
ATOM 6996 C CA . GLY C 1 112 ? 8.206 -2.639 86.451 1.00 44.55 107 GLY C CA 1
ATOM 6997 C C . GLY C 1 112 ? 8.366 -1.165 86.126 1.00 44.39 107 GLY C C 1
ATOM 6998 O O . GLY C 1 112 ? 9.481 -0.630 86.117 1.00 46.61 107 GLY C O 1
ATOM 6999 N N . PHE C 1 113 ? 7.233 -0.519 85.865 1.00 41.72 108 PHE C N 1
ATOM 7000 C CA . PHE C 1 113 ? 7.167 0.907 85.545 1.00 41.69 108 PHE C CA 1
ATOM 7001 C C . PHE C 1 113 ? 7.242 1.764 86.815 1.00 44.20 108 PHE C C 1
ATOM 7002 O O . PHE C 1 113 ? 6.885 1.288 87.896 1.00 44.97 108 PHE C O 1
ATOM 7010 N N . PRO C 1 114 ? 7.712 3.024 86.690 1.00 45.85 109 PRO C N 1
ATOM 7011 C CA . PRO C 1 114 ? 7.845 3.912 87.847 1.00 48.93 109 PRO C CA 1
ATOM 7012 C C . PRO C 1 114 ? 6.520 4.213 88.539 1.00 48.09 109 PRO C C 1
ATOM 7013 O O . PRO C 1 114 ? 5.465 4.198 87.901 1.00 44.92 109 PRO C O 1
ATOM 7017 N N . LYS C 1 115 ? 6.602 4.488 89.839 1.00 51.18 110 LYS C N 1
ATOM 7018 C CA . LYS C 1 115 ? 5.446 4.825 90.676 1.00 51.37 110 LYS C CA 1
ATOM 7019 C C . LYS C 1 115 ? 4.651 6.024 90.152 1.00 50.22 110 LYS C C 1
ATOM 7020 O O . LYS C 1 115 ? 3.421 6.002 90.154 1.00 48.37 110 LYS C O 1
ATOM 7026 N N . GLU C 1 116 ? 5.366 7.054 89.699 1.00 51.82 111 GLU C N 1
ATOM 7027 C CA . GLU C 1 116 ? 4.766 8.301 89.222 1.00 51.72 111 GLU C CA 1
ATOM 7028 C C . GLU C 1 116 ? 3.876 8.091 87.996 1.00 47.51 111 GLU C C 1
ATOM 7029 O O . GLU C 1 116 ? 2.809 8.700 87.890 1.00 46.84 111 GLU C O 1
ATOM 7035 N N . LEU C 1 117 ? 4.322 7.234 87.080 1.00 45.07 112 LEU C N 1
ATOM 7036 C CA . LEU C 1 117 ? 3.560 6.928 85.864 1.00 41.60 112 LEU C CA 1
ATOM 7037 C C . LEU C 1 117 ? 2.246 6.214 86.179 1.00 39.26 112 LEU C C 1
ATOM 7038 O O . LEU C 1 117 ? 1.182 6.603 85.686 1.00 37.72 112 LEU C O 1
ATOM 7043 N N . LEU C 1 118 ? 2.330 5.173 87.002 1.00 39.14 113 LEU C N 1
ATOM 7044 C CA . LEU C 1 118 ? 1.159 4.365 87.337 1.00 37.30 113 LEU C CA 1
ATOM 7045 C C . LEU C 1 118 ? 0.145 5.133 88.190 1.00 38.02 113 LEU C C 1
ATOM 7046 O O . LEU C 1 118 ? -1.055 4.864 88.120 1.00 36.01 113 LEU C O 1
ATOM 7051 N N . ASP C 1 119 ? 0.634 6.089 88.979 1.00 40.88 114 ASP C N 1
ATOM 7052 C CA . ASP C 1 119 ? -0.234 7.010 89.717 1.00 42.20 114 ASP C CA 1
ATOM 7053 C C . ASP C 1 119 ? -1.011 7.919 88.767 1.00 40.89 114 ASP C C 1
ATOM 7054 O O . ASP C 1 119 ? -2.203 8.162 88.970 1.00 40.38 114 ASP C O 1
ATOM 7059 N N . GLU C 1 120 ? -0.330 8.412 87.734 1.00 40.22 115 GLU C N 1
ATOM 7060 C CA . GLU C 1 120 ? -0.950 9.269 86.726 1.00 39.34 115 GLU C CA 1
ATOM 7061 C C . GLU C 1 120 ? -1.987 8.491 85.923 1.00 35.81 115 GLU C C 1
ATOM 7062 O O . GLU C 1 120 ? -3.039 9.029 85.577 1.00 35.26 115 GLU C O 1
ATOM 7068 N N . LEU C 1 121 ? -1.682 7.227 85.634 1.00 33.49 116 LEU C N 1
ATOM 7069 C CA . LEU C 1 121 ? -2.619 6.356 84.929 1.00 30.92 116 LEU C CA 1
ATOM 7070 C C . LEU C 1 121 ? -3.851 6.045 85.782 1.00 30.48 116 LEU C C 1
ATOM 7071 O O . LEU C 1 121 ? -4.968 6.046 85.271 1.00 29.10 116 LEU C O 1
ATOM 7076 N N . GLU C 1 122 ? -3.647 5.795 87.078 1.00 31.99 117 GLU C N 1
ATOM 7077 C CA . GLU C 1 122 ? -4.766 5.594 88.001 1.00 32.32 117 GLU C CA 1
ATOM 7078 C C . GLU C 1 122 ? -5.616 6.861 88.066 1.00 33.85 117 GLU C C 1
ATOM 7079 O O . GLU C 1 122 ? -6.844 6.796 88.007 1.00 33.18 117 GLU C O 1
ATOM 7085 N N . GLU C 1 123 ? -4.945 8.008 88.159 1.00 36.54 118 GLU C N 1
ATOM 7086 C CA . GLU C 1 123 ? -5.604 9.306 88.239 1.00 38.98 118 GLU C CA 1
ATOM 7087 C C . GLU C 1 123 ? -6.392 9.666 86.973 1.00 37.23 118 GLU C C 1
ATOM 7088 O O . GLU C 1 123 ? -7.403 10.360 87.053 1.00 38.50 118 GLU C O 1
ATOM 7094 N N . LYS C 1 124 ? -5.932 9.203 85.813 1.00 34.91 119 LYS C N 1
ATOM 7095 C CA . LYS C 1 124 ? -6.602 9.507 84.542 1.00 33.87 119 LYS C CA 1
ATOM 7096 C C . LYS C 1 124 ? -7.726 8.520 84.200 1.00 31.37 119 LYS C C 1
ATOM 7097 O O . LYS C 1 124 ? -8.647 8.857 83.454 1.00 31.39 119 LYS C O 1
ATOM 7103 N N . THR C 1 125 ? -7.645 7.306 84.737 1.00 29.51 120 THR C N 1
ATOM 7104 C CA . THR C 1 125 ? -8.592 6.246 84.369 1.00 27.42 120 THR C CA 1
ATOM 7105 C C . THR C 1 125 ? -9.631 5.954 85.446 1.00 27.70 120 THR C C 1
ATOM 7106 O O . THR C 1 125 ? -10.703 5.420 85.146 1.00 27.14 120 THR C O 1
ATOM 7110 N N . GLY C 1 126 ? -9.309 6.291 86.694 1.00 28.94 121 GLY C N 1
ATOM 7111 C CA . GLY C 1 126 ? -10.148 5.934 87.836 1.00 29.40 121 GLY C CA 1
ATOM 7112 C C . GLY C 1 126 ? -10.011 4.479 88.262 1.00 27.63 121 GLY C C 1
ATOM 7113 O O . GLY C 1 126 ? -10.794 3.987 89.073 1.00 27.96 121 GLY C O 1
ATOM 7114 N N . ARG C 1 127 ? -9.009 3.791 87.725 1.00 26.09 122 ARG C N 1
ATOM 7115 C CA . ARG C 1 127 ? -8.779 2.384 88.045 1.00 24.87 122 ARG C CA 1
ATOM 7116 C C . ARG C 1 127 ? -7.406 2.184 88.672 1.00 26.24 122 ARG C C 1
ATOM 7117 O O . ARG C 1 127 ? -6.436 2.818 88.258 1.00 27.58 122 ARG C O 1
ATOM 7125 N N . LYS C 1 128 ? -7.323 1.299 89.661 1.00 26.62 123 LYS C N 1
ATOM 7126 C CA . LYS C 1 128 ? -6.033 0.940 90.251 1.00 27.86 123 LYS C CA 1
ATOM 7127 C C . LYS C 1 128 ? -5.228 0.090 89.268 1.00 25.98 123 LYS C C 1
ATOM 7128 O O . LYS C 1 128 ? -5.787 -0.498 88.346 1.00 24.08 123 LYS C O 1
ATOM 7134 N N . ILE C 1 129 ? -3.915 0.041 89.463 1.00 27.15 124 ILE C N 1
ATOM 7135 C CA . ILE C 1 129 ? -3.026 -0.720 88.588 1.00 26.14 124 ILE C CA 1
ATOM 7136 C C . ILE C 1 129 ? -2.450 -1.911 89.348 1.00 27.26 124 ILE C C 1
ATOM 7137 O O . ILE C 1 129 ? -1.941 -1.753 90.453 1.00 29.56 124 ILE C O 1
ATOM 7142 N N . ILE C 1 130 ? -2.536 -3.098 88.755 1.00 26.05 125 ILE C N 1
ATOM 7143 C CA . ILE C 1 130 ? -1.966 -4.302 89.363 1.00 27.34 125 ILE C CA 1
ATOM 7144 C C . ILE C 1 130 ? -0.970 -4.983 88.419 1.00 27.42 125 ILE C C 1
ATOM 7145 O O . ILE C 1 130 ? -0.963 -4.714 87.214 1.00 25.62 125 ILE C O 1
ATOM 7150 N N . GLY C 1 131 ? -0.130 -5.853 88.979 1.00 29.51 126 GLY C N 1
ATOM 7151 C CA . GLY C 1 131 ? 0.906 -6.538 88.210 1.00 30.44 126 GLY C CA 1
ATOM 7152 C C . GLY C 1 131 ? 2.209 -5.769 88.221 1.00 32.41 126 GLY C C 1
ATOM 7153 O O . GLY C 1 131 ? 3.035 -5.939 89.125 1.00 34.86 126 GLY C O 1
ATOM 7154 N N . ASN C 1 132 ? 2.378 -4.918 87.211 1.00 31.44 127 ASN C N 1
ATOM 7155 C CA . ASN C 1 132 ? 3.558 -4.059 87.061 1.00 33.28 127 ASN C CA 1
ATOM 7156 C C . ASN C 1 132 ? 4.885 -4.810 87.117 1.00 35.81 127 ASN C C 1
ATOM 7157 O O . ASN C 1 132 ? 5.732 -4.551 87.975 1.00 38.53 127 ASN C O 1
ATOM 7162 N N . LYS C 1 133 ? 5.053 -5.745 86.190 1.00 35.47 128 LYS C N 1
ATOM 7163 C CA . LYS C 1 133 ? 6.277 -6.533 86.092 1.00 37.98 128 LYS C CA 1
ATOM 7164 C C . LYS C 1 133 ? 6.397 -7.139 84.697 1.00 37.02 128 LYS C C 1
ATOM 7165 O O . LYS C 1 133 ? 5.410 -7.167 83.954 1.00 34.46 128 LYS C O 1
ATOM 7171 N N . PRO C 1 134 ? 7.604 -7.607 84.323 1.00 39.22 129 PRO C N 1
ATOM 7172 C CA . PRO C 1 134 ? 7.684 -8.392 83.095 1.00 39.08 129 PRO C CA 1
ATOM 7173 C C . PRO C 1 134 ? 6.958 -9.719 83.277 1.00 39.36 129 PRO C C 1
ATOM 7174 O O . PRO C 1 134 ? 7.060 -10.342 84.340 1.00 41.20 129 PRO C O 1
ATOM 7178 N N . ALA C 1 135 ? 6.214 -10.127 82.255 1.00 37.84 130 ALA C N 1
ATOM 7179 C CA . ALA C 1 135 ? 5.488 -11.389 82.284 1.00 38.55 130 ALA C CA 1
ATOM 7180 C C . ALA C 1 135 ? 5.009 -11.754 80.891 1.00 37.92 130 ALA C C 1
ATOM 7181 O O . ALA C 1 135 ? 4.804 -10.877 80.050 1.00 36.29 130 ALA C O 1
ATOM 7183 N N . SER C 1 136 ? 4.842 -13.052 80.648 1.00 39.77 131 SER C N 1
ATOM 7184 C CA . SER C 1 136 ? 4.102 -13.508 79.479 1.00 39.59 131 SER C CA 1
ATOM 7185 C C . SER C 1 136 ? 2.613 -13.242 79.717 1.00 37.15 131 SER C C 1
ATOM 7186 O O . SER C 1 136 ? 2.166 -13.149 80.868 1.00 36.36 131 SER C O 1
ATOM 7189 N N . GLY C 1 137 ? 1.854 -13.105 78.632 1.00 36.24 132 GLY C N 1
ATOM 7190 C CA . GLY C 1 137 ? 0.409 -12.902 78.721 1.00 34.42 132 GLY C CA 1
ATOM 7191 C C . GLY C 1 137 ? -0.272 -14.002 79.518 1.00 35.66 132 GLY C C 1
ATOM 7192 O O . GLY C 1 137 ? -1.165 -13.733 80.321 1.00 34.24 132 GLY C O 1
ATOM 7193 N N . THR C 1 138 ? 0.166 -15.242 79.307 1.00 38.44 133 THR C N 1
ATOM 7194 C CA . THR C 1 138 ? -0.426 -16.397 79.984 1.00 40.08 133 THR C CA 1
ATOM 7195 C C . THR C 1 138 ? -0.224 -16.363 81.503 1.00 39.90 133 THR C C 1
ATOM 7196 O O . THR C 1 138 ? -1.188 -16.529 82.258 1.00 39.25 133 THR C O 1
ATOM 7200 N N . GLU C 1 139 ? 1.013 -16.132 81.944 1.00 40.72 134 GLU C N 1
ATOM 7201 C CA . GLU C 1 139 ? 1.335 -16.156 83.377 1.00 41.56 134 GLU C CA 1
ATOM 7202 C C . GLU C 1 139 ? 0.665 -15.021 84.158 1.00 38.53 134 GLU C C 1
ATOM 7203 O O . GLU C 1 139 ? 0.193 -15.230 85.278 1.00 38.72 134 GLU C O 1
ATOM 7209 N N . ILE C 1 140 ? 0.609 -13.833 83.559 1.00 35.67 135 ILE C N 1
ATOM 7210 C CA . ILE C 1 140 ? 0.023 -12.676 84.237 1.00 33.29 135 ILE C CA 1
ATOM 7211 C C . ILE C 1 140 ? -1.495 -12.815 84.399 1.00 31.59 135 ILE C C 1
ATOM 7212 O O . ILE C 1 140 ? -2.056 -12.371 85.404 1.00 30.62 135 ILE C O 1
ATOM 7217 N N . LEU C 1 141 ? -2.146 -13.456 83.427 1.00 31.18 136 LEU C N 1
ATOM 7218 C CA . LEU C 1 141 ? -3.593 -13.693 83.503 1.00 30.32 136 LEU C CA 1
ATOM 7219 C C . LEU C 1 141 ? -3.921 -14.802 84.498 1.00 32.19 136 LEU C C 1
ATOM 7220 O O . LEU C 1 141 ? -4.894 -14.697 85.248 1.00 31.18 136 LEU C O 1
ATOM 7225 N N . ASP C 1 142 ? -3.102 -15.857 84.503 1.00 34.72 137 ASP C N 1
ATOM 7226 C CA . ASP C 1 142 ? -3.217 -16.917 85.506 1.00 37.45 137 ASP C CA 1
ATOM 7227 C C . ASP C 1 142 ? -3.161 -16.322 86.913 1.00 37.54 137 ASP C C 1
ATOM 7228 O O . ASP C 1 142 ? -3.948 -16.696 87.784 1.00 38.45 137 ASP C O 1
ATOM 7233 N N . GLU C 1 143 ? -2.238 -15.381 87.113 1.00 37.17 138 GLU C N 1
ATOM 7234 C CA . GLU C 1 143 ? -2.003 -14.771 88.421 1.00 37.70 138 GLU C CA 1
ATOM 7235 C C . GLU C 1 143 ? -3.069 -13.754 88.825 1.00 35.01 138 GLU C C 1
ATOM 7236 O O . GLU C 1 143 ? -3.565 -13.790 89.953 1.00 35.92 138 GLU C O 1
ATOM 7242 N N . LEU C 1 144 ? -3.417 -12.859 87.901 1.00 31.90 139 LEU C N 1
ATOM 7243 C CA . LEU C 1 144 ? -4.163 -11.648 88.249 1.00 29.82 139 LEU C CA 1
ATOM 7244 C C . LEU C 1 144 ? -5.502 -11.473 87.536 1.00 27.29 139 LEU C C 1
ATOM 7245 O O . LEU C 1 144 ? -6.235 -10.519 87.821 1.00 26.00 139 LEU C O 1
ATOM 7250 N N . GLY C 1 145 ? -5.816 -12.380 86.613 1.00 27.19 140 GLY C N 1
ATOM 7251 C CA . GLY C 1 145 ? -7.074 -12.322 85.865 1.00 25.51 140 GLY C CA 1
ATOM 7252 C C . GLY C 1 145 ? -8.303 -12.217 86.760 1.00 25.39 140 GLY C C 1
ATOM 7253 O O . GLY C 1 145 ? -9.198 -11.401 86.508 1.00 23.44 140 GLY C O 1
ATOM 7254 N N . GLN C 1 146 ? -8.341 -13.035 87.813 1.00 28.39 141 GLN C N 1
ATOM 7255 C CA . GLN C 1 146 ? -9.489 -13.047 88.713 1.00 30.28 141 GLN C CA 1
ATOM 7256 C C . GLN C 1 146 ? -9.632 -11.730 89.470 1.00 29.99 141 GLN C C 1
ATOM 7257 O O . GLN C 1 146 ? -10.739 -11.193 89.563 1.00 29.81 141 GLN C O 1
ATOM 7263 N N . GLU C 1 147 ? -8.520 -11.211 89.998 1.00 30.14 142 GLU C N 1
ATOM 7264 C CA . GLU C 1 147 ? -8.537 -9.936 90.723 1.00 30.28 142 GLU C CA 1
ATOM 7265 C C . GLU C 1 147 ? -8.972 -8.790 89.805 1.00 27.26 142 GLU C C 1
ATOM 7266 O O . GLU C 1 147 ? -9.725 -7.903 90.220 1.00 27.13 142 GLU C O 1
ATOM 7272 N N . GLN C 1 148 ? -8.493 -8.826 88.564 1.00 24.93 143 GLN C N 1
ATOM 7273 C CA . GLN C 1 148 ? -8.875 -7.851 87.541 1.00 22.73 143 GLN C CA 1
ATOM 7274 C C . GLN C 1 148 ? -10.395 -7.830 87.338 1.00 22.97 143 GLN C C 1
ATOM 7275 O O . GLN C 1 148 ? -11.016 -6.770 87.378 1.00 22.18 143 GLN C O 1
ATOM 7281 N N . MET C 1 149 ? -10.993 -9.001 87.134 1.00 24.42 144 MET C N 1
ATOM 7282 C CA . MET C 1 149 ? -12.455 -9.106 86.999 1.00 25.91 144 MET C CA 1
ATOM 7283 C C . MET C 1 149 ? -13.207 -8.555 88.205 1.00 27.68 144 MET C C 1
ATOM 7284 O O . MET C 1 149 ? -14.221 -7.870 88.046 1.00 28.52 144 MET C O 1
ATOM 7289 N N . GLU C 1 150 ? -12.710 -8.860 89.402 1.00 29.42 145 GLU C N 1
ATOM 7290 C CA . GLU C 1 150 ? -13.376 -8.506 90.658 1.00 31.54 145 GLU C CA 1
ATOM 7291 C C . GLU C 1 150 ? -13.295 -7.017 91.004 1.00 30.68 145 GLU C C 1
ATOM 7292 O O . GLU C 1 150 ? -14.217 -6.466 91.614 1.00 32.03 145 GLU C O 1
ATOM 7298 N N . THR C 1 151 ? -12.195 -6.376 90.620 1.00 28.13 146 THR C N 1
ATOM 7299 C CA . THR C 1 151 ? -11.917 -5.003 91.040 1.00 27.93 146 THR C CA 1
ATOM 7300 C C . THR C 1 151 ? -12.101 -3.979 89.925 1.00 25.68 146 THR C C 1
ATOM 7301 O O . THR C 1 151 ? -12.405 -2.818 90.188 1.00 26.65 146 THR C O 1
ATOM 7305 N N . GLY C 1 152 ? -11.901 -4.405 88.682 1.00 23.35 147 GLY C N 1
ATOM 7306 C CA . GLY C 1 152 ? -11.866 -3.467 87.564 1.00 21.57 147 GLY C CA 1
ATOM 7307 C C . GLY C 1 152 ? -10.506 -2.795 87.454 1.00 21.18 147 GLY C C 1
ATOM 7308 O O . GLY C 1 152 ? -10.320 -1.896 86.632 1.00 20.02 147 GLY C O 1
ATOM 7309 N N . SER C 1 153 ? -9.552 -3.234 88.279 1.00 22.21 148 SER C N 1
ATOM 7310 C CA . SER C 1 153 ? -8.173 -2.744 88.199 1.00 22.51 148 SER C CA 1
ATOM 7311 C C . SER C 1 153 ? -7.554 -3.149 86.871 1.00 20.59 148 SER C C 1
ATOM 7312 O O . SER C 1 153 ? -7.993 -4.113 86.246 1.00 20.23 148 SER C O 1
ATOM 7315 N N . LEU C 1 154 ? -6.535 -2.412 86.443 1.00 20.17 149 LEU C N 1
ATOM 7316 C CA . LEU C 1 154 ? -5.871 -2.689 85.176 1.00 18.45 149 LEU C CA 1
ATOM 7317 C C . LEU C 1 154 ? -4.597 -3.494 85.391 1.00 19.48 149 LEU C C 1
ATOM 7318 O O . LEU C 1 154 ? -3.756 -3.125 86.215 1.00 20.60 149 LEU C O 1
ATOM 7323 N N . ILE C 1 155 ? -4.463 -4.593 84.652 1.00 18.92 150 ILE C N 1
ATOM 7324 C CA . ILE C 1 155 ? -3.233 -5.375 84.671 1.00 20.46 150 ILE C CA 1
ATOM 7325 C C . ILE C 1 155 ? -2.253 -4.700 83.717 1.00 20.72 150 ILE C C 1
ATOM 7326 O O . ILE C 1 155 ? -2.454 -4.701 82.502 1.00 19.34 150 ILE C O 1
ATOM 7331 N N . VAL C 1 156 ? -1.215 -4.089 84.275 1.00 22.65 151 VAL C N 1
ATOM 7332 C CA . VAL C 1 156 ? -0.184 -3.449 83.458 1.00 23.57 151 VAL C CA 1
ATOM 7333 C C . VAL C 1 156 ? 1.083 -4.277 83.562 1.00 25.77 151 VAL C C 1
ATOM 7334 O O . VAL C 1 156 ? 1.548 -4.579 84.663 1.00 27.75 151 VAL C O 1
ATOM 7338 N N . TYR C 1 157 ? 1.631 -4.666 82.415 1.00 25.82 152 TYR C N 1
ATOM 7339 C CA . TYR C 1 157 ? 2.837 -5.475 82.412 1.00 28.28 152 TYR C CA 1
ATOM 7340 C C . TYR C 1 157 ? 3.711 -5.188 81.201 1.00 28.91 152 TYR C C 1
ATOM 7341 O O . TYR C 1 157 ? 3.328 -4.430 80.307 1.00 27.44 152 TYR C O 1
ATOM 7350 N N . THR C 1 158 ? 4.893 -5.786 81.189 1.00 31.83 153 THR C N 1
ATOM 7351 C CA . THR C 1 158 ? 5.838 -5.572 80.109 1.00 33.14 153 THR C CA 1
ATOM 7352 C C . THR C 1 158 ? 6.423 -6.900 79.634 1.00 34.92 153 THR C C 1
ATOM 7353 O O . THR C 1 158 ? 6.212 -7.938 80.263 1.00 35.57 153 THR C O 1
ATOM 7357 N N . SER C 1 159 ? 7.114 -6.863 78.499 1.00 36.06 154 SER C N 1
ATOM 7358 C CA . SER C 1 159 ? 7.869 -8.011 78.013 1.00 38.56 154 SER C CA 1
ATOM 7359 C C . SER C 1 159 ? 9.350 -7.740 78.275 1.00 42.17 154 SER C C 1
ATOM 7360 O O . SER C 1 159 ? 9.695 -6.990 79.190 1.00 43.22 154 SER C O 1
ATOM 7363 N N . ALA C 1 160 ? 10.227 -8.347 77.484 1.00 44.57 155 ALA C N 1
ATOM 7364 C CA . ALA C 1 160 ? 11.642 -8.008 77.551 1.00 48.16 155 ALA C CA 1
ATOM 7365 C C . ALA C 1 160 ? 11.958 -6.751 76.727 1.00 47.82 155 ALA C C 1
ATOM 7366 O O . ALA C 1 160 ? 13.031 -6.163 76.871 1.00 51.05 155 ALA C O 1
ATOM 7368 N N . ASP C 1 161 ? 11.011 -6.340 75.882 1.00 44.28 156 ASP C N 1
ATOM 7369 C CA . ASP C 1 161 ? 11.165 -5.163 75.019 1.00 43.97 156 ASP C CA 1
ATOM 7370 C C . ASP C 1 161 ? 10.495 -3.905 75.585 1.00 41.35 156 ASP C C 1
ATOM 7371 O O . ASP C 1 161 ? 9.903 -3.938 76.667 1.00 39.58 156 ASP C O 1
ATOM 7376 N N . SER C 1 162 ? 10.596 -2.802 74.842 1.00 41.32 157 SER C N 1
ATOM 7377 C CA . SER C 1 162 ? 10.072 -1.505 75.277 1.00 39.60 157 SER C CA 1
ATOM 7378 C C . SER C 1 162 ? 8.576 -1.362 75.001 1.00 35.38 157 SER C C 1
ATOM 7379 O O . SER C 1 162 ? 8.159 -0.580 74.139 1.00 34.29 157 SER C O 1
ATOM 7382 N N . VAL C 1 163 ? 7.772 -2.126 75.739 1.00 32.86 158 VAL C N 1
ATOM 7383 C CA . VAL C 1 163 ? 6.319 -2.098 75.579 1.00 29.44 158 VAL C CA 1
ATOM 7384 C C . VAL C 1 163 ? 5.615 -1.933 76.925 1.00 27.82 158 VAL C C 1
ATOM 7385 O O . VAL C 1 163 ? 6.135 -2.356 77.962 1.00 29.07 158 VAL C O 1
ATOM 7389 N N . LEU C 1 164 ? 4.453 -1.284 76.895 1.00 25.07 159 LEU C N 1
ATOM 7390 C CA . LEU C 1 164 ? 3.556 -1.228 78.044 1.00 23.71 159 LEU C CA 1
ATOM 7391 C C . LEU C 1 164 ? 2.275 -1.913 77.606 1.00 21.02 159 LEU C C 1
ATOM 7392 O O . LEU C 1 164 ? 1.607 -1.450 76.681 1.00 19.53 159 LEU C O 1
ATOM 7397 N N . GLN C 1 165 ? 1.945 -3.021 78.257 1.00 20.47 160 GLN C N 1
ATOM 7398 C CA . GLN C 1 165 ? 0.772 -3.803 77.883 1.00 18.81 160 GLN C CA 1
ATOM 7399 C C . GLN C 1 165 ? -0.292 -3.673 78.958 1.00 18.04 160 GLN C C 1
ATOM 7400 O O . GLN C 1 165 ? 0.017 -3.737 80.148 1.00 18.91 160 GLN C O 1
ATOM 7406 N N . ILE C 1 166 ? -1.538 -3.476 78.533 1.00 16.58 161 ILE C N 1
ATOM 7407 C CA . ILE C 1 166 ? -2.664 -3.314 79.465 1.00 16.26 161 ILE C CA 1
ATOM 7408 C C . ILE C 1 166 ? -3.733 -4.367 79.201 1.00 15.73 161 ILE C C 1
ATOM 7409 O O . ILE C 1 166 ? -4.377 -4.365 78.149 1.00 15.27 161 ILE C O 1
ATOM 7414 N N . ALA C 1 167 ? -3.909 -5.261 80.172 1.00 16.14 162 ALA C N 1
ATOM 7415 C CA . ALA C 1 167 ? -4.881 -6.344 80.071 1.00 15.67 162 ALA C CA 1
ATOM 7416 C C . ALA C 1 167 ? -6.108 -6.066 80.931 1.00 15.55 162 ALA C C 1
ATOM 7417 O O . ALA C 1 167 ? -5.992 -5.653 82.083 1.00 16.06 162 ALA C O 1
ATOM 7419 N N . ALA C 1 168 ? -7.284 -6.289 80.355 1.00 15.07 163 ALA C N 1
ATOM 7420 C CA . ALA C 1 168 ? -8.538 -6.195 81.090 1.00 15.18 163 ALA C CA 1
ATOM 7421 C C . ALA C 1 168 ? -9.504 -7.188 80.466 1.00 15.43 163 ALA C C 1
ATOM 7422 O O . ALA C 1 168 ? -9.488 -7.394 79.250 1.00 15.21 163 ALA C O 1
ATOM 7424 N N . HIS C 1 169 ? -10.322 -7.820 81.304 1.00 16.24 164 HIS C N 1
ATOM 7425 C CA . HIS C 1 169 ? -11.302 -8.783 80.830 1.00 17.05 164 HIS C CA 1
ATOM 7426 C C . HIS C 1 169 ? -12.412 -8.056 80.075 1.00 17.18 164 HIS C C 1
ATOM 7427 O O . HIS C 1 169 ? -12.993 -7.090 80.582 1.00 17.05 164 HIS C O 1
ATOM 7434 N N . GLU C 1 170 ? -12.715 -8.529 78.872 1.00 17.40 165 GLU C N 1
ATOM 7435 C CA . GLU C 1 170 ? -13.737 -7.896 78.029 1.00 18.86 165 GLU C CA 1
ATOM 7436 C C . GLU C 1 170 ? -15.155 -7.892 78.581 1.00 20.59 165 GLU C C 1
ATOM 7437 O O . GLU C 1 170 ? -15.958 -7.038 78.192 1.00 22.02 165 GLU C O 1
ATOM 7443 N N . GLU C 1 171 ? -15.464 -8.828 79.474 1.00 21.97 166 GLU C N 1
ATOM 7444 C CA . GLU C 1 171 ? -16.788 -8.887 80.110 1.00 24.20 166 GLU C CA 1
ATOM 7445 C C . GLU C 1 171 ? -16.938 -7.831 81.205 1.00 23.94 166 GLU C C 1
ATOM 7446 O O . GLU C 1 171 ? -18.034 -7.631 81.727 1.00 25.86 166 GLU C O 1
ATOM 7452 N N . VAL C 1 172 ? -15.831 -7.178 81.548 1.00 21.87 167 VAL C N 1
ATOM 7453 C CA . VAL C 1 172 ? -15.755 -6.249 82.676 1.00 22.01 167 VAL C CA 1
ATOM 7454 C C . VAL C 1 172 ? -15.360 -4.853 82.173 1.00 20.45 167 VAL C C 1
ATOM 7455 O O . VAL C 1 172 ? -15.896 -3.840 82.632 1.00 20.93 167 VAL C O 1
ATOM 7459 N N . VAL C 1 173 ? -14.417 -4.814 81.238 1.00 18.30 168 VAL C N 1
ATOM 7460 C CA . VAL C 1 173 ? -14.016 -3.572 80.579 1.00 17.48 168 VAL C CA 1
ATOM 7461 C C . VAL C 1 173 ? -14.206 -3.746 79.067 1.00 17.29 168 VAL C C 1
ATOM 7462 O O . VAL C 1 173 ? -13.430 -4.467 78.437 1.00 16.87 168 VAL C O 1
ATOM 7466 N N . PRO C 1 174 ? -15.231 -3.089 78.486 1.00 18.35 169 PRO C N 1
ATOM 7467 C CA . PRO C 1 174 ? -15.495 -3.195 77.040 1.00 18.49 169 PRO C CA 1
ATOM 7468 C C . PRO C 1 174 ? -14.247 -2.852 76.215 1.00 16.78 169 PRO C C 1
ATOM 7469 O O . PRO C 1 174 ? -13.441 -2.034 76.642 1.00 15.95 169 PRO C O 1
ATOM 7473 N N . LEU C 1 175 ? -14.093 -3.472 75.049 1.00 16.88 170 LEU C N 1
ATOM 7474 C CA . LEU C 1 175 ? -12.898 -3.240 74.223 1.00 15.53 170 LEU C CA 1
ATOM 7475 C C . LEU C 1 175 ? -12.655 -1.748 73.933 1.00 16.08 170 LEU C C 1
ATOM 7476 O O . LEU C 1 175 ? -11.518 -1.266 74.055 1.00 15.24 170 LEU C O 1
ATOM 7481 N N . ASP C 1 176 ? -13.714 -1.020 73.583 1.00 17.76 171 ASP C N 1
ATOM 7482 C CA . ASP C 1 176 ? -13.576 0.407 73.285 1.00 19.21 171 ASP C CA 1
ATOM 7483 C C . ASP C 1 176 ? -13.085 1.196 74.504 1.00 18.18 171 ASP C C 1
ATOM 7484 O O . ASP C 1 176 ? -12.397 2.207 74.357 1.00 18.43 171 ASP C O 1
ATOM 7489 N N . GLU C 1 177 ? -13.439 0.721 75.697 1.00 17.47 172 GLU C N 1
ATOM 7490 C CA . GLU C 1 177 ? -12.980 1.346 76.937 1.00 17.12 172 GLU C CA 1
ATOM 7491 C C . GLU C 1 177 ? -11.514 1.034 77.183 1.00 15.14 172 GLU C C 1
ATOM 7492 O O . GLU C 1 177 ? -10.766 1.890 77.660 1.00 15.34 172 GLU C O 1
ATOM 7498 N N . LEU C 1 178 ? -11.091 -0.184 76.844 1.00 13.72 173 LEU C N 1
ATOM 7499 C CA . LEU C 1 178 ? -9.672 -0.525 76.957 1.00 12.97 173 LEU C CA 1
ATOM 7500 C C . LEU C 1 178 ? -8.849 0.306 75.982 1.00 13.00 173 LEU C C 1
ATOM 7501 O O . LEU C 1 178 ? -7.748 0.746 76.319 1.00 13.07 173 LEU C O 1
ATOM 7506 N N . TYR C 1 179 ? -9.382 0.513 74.778 1.00 13.34 174 TYR C N 1
ATOM 7507 C CA . TYR C 1 179 ? -8.722 1.366 73.788 1.00 14.59 174 TYR C CA 1
ATOM 7508 C C . TYR C 1 179 ? -8.541 2.785 74.332 1.00 15.74 174 TYR C C 1
ATOM 7509 O O . TYR C 1 179 ? -7.473 3.378 74.178 1.00 16.86 174 TYR C O 1
ATOM 7518 N N . LYS C 1 180 ? -9.587 3.327 74.952 1.00 16.54 175 LYS C N 1
ATOM 7519 C CA . LYS C 1 180 ? -9.508 4.666 75.558 1.00 17.87 175 LYS C CA 1
ATOM 7520 C C . LYS C 1 180 ? -8.397 4.720 76.604 1.00 17.37 175 LYS C C 1
ATOM 7521 O O . LYS C 1 180 ? -7.637 5.685 76.664 1.00 18.04 175 LYS C O 1
ATOM 7527 N N . ILE C 1 181 ? -8.328 3.677 77.430 1.00 15.33 176 ILE C N 1
ATOM 7528 C CA . ILE C 1 181 ? -7.325 3.575 78.489 1.00 15.79 176 ILE C CA 1
ATOM 7529 C C . ILE C 1 181 ? -5.909 3.498 77.897 1.00 15.79 176 ILE C C 1
ATOM 7530 O O . ILE C 1 181 ? -4.989 4.145 78.386 1.00 17.30 176 ILE C O 1
ATOM 7535 N N . CYS C 1 182 ? -5.748 2.722 76.832 1.00 15.20 177 CYS C N 1
ATOM 7536 C CA . CYS C 1 182 ? -4.457 2.629 76.149 1.00 15.99 177 CYS C CA 1
ATOM 7537 C C . CYS C 1 182 ? -4.048 3.952 75.496 1.00 17.55 177 CYS C C 1
ATOM 7538 O O . CYS C 1 182 ? -2.870 4.312 75.505 1.00 18.73 177 CYS C O 1
ATOM 7541 N N . LYS C 1 183 ? -5.021 4.677 74.945 1.00 17.77 178 LYS C N 1
ATOM 7542 C CA . LYS C 1 183 ? -4.743 5.979 74.338 1.00 20.02 178 LYS C CA 1
ATOM 7543 C C . LYS C 1 183 ? -4.246 6.964 75.399 1.00 21.23 178 LYS C C 1
ATOM 7544 O O . LYS C 1 183 ? -3.362 7.780 75.134 1.00 22.83 178 LYS C O 1
ATOM 7550 N N . ILE C 1 184 ? -4.820 6.876 76.598 1.00 20.52 179 ILE C N 1
ATOM 7551 C CA . ILE C 1 184 ? -4.390 7.707 77.716 1.00 22.15 179 ILE C CA 1
ATOM 7552 C C . ILE C 1 184 ? -2.956 7.335 78.112 1.00 22.36 179 ILE C C 1
ATOM 7553 O O . ILE C 1 184 ? -2.102 8.209 78.250 1.00 24.63 179 ILE C O 1
ATOM 7558 N N . ALA C 1 185 ? -2.697 6.038 78.259 1.00 20.33 180 ALA C N 1
ATOM 7559 C CA . ALA C 1 185 ? -1.362 5.549 78.617 1.00 21.00 180 ALA C CA 1
ATOM 7560 C C . ALA C 1 185 ? -0.302 5.948 77.584 1.00 22.54 180 ALA C C 1
ATOM 7561 O O . ALA C 1 185 ? 0.824 6.293 77.949 1.00 24.42 180 ALA C O 1
ATOM 7563 N N . ARG C 1 186 ? -0.670 5.908 76.305 1.00 21.85 181 ARG C N 1
ATOM 7564 C CA . ARG C 1 186 ? 0.219 6.357 75.232 1.00 23.88 181 ARG C CA 1
ATOM 7565 C C . ARG C 1 186 ? 0.599 7.825 75.391 1.00 27.04 181 ARG C C 1
ATOM 7566 O O . ARG C 1 186 ? 1.766 8.195 75.212 1.00 29.41 181 ARG C O 1
ATOM 7574 N N . GLU C 1 187 ? -0.377 8.653 75.748 1.00 27.83 182 GLU C N 1
ATOM 7575 C CA . GLU C 1 187 ? -0.137 10.077 75.952 1.00 31.73 182 GLU C CA 1
ATOM 7576 C C . GLU C 1 187 ? 0.794 10.331 77.136 1.00 33.80 182 GLU C C 1
ATOM 7577 O O . GLU C 1 187 ? 1.631 11.233 77.095 1.00 36.98 182 GLU C O 1
ATOM 7583 N N . LEU C 1 188 ? 0.643 9.534 78.190 1.00 32.51 183 LEU C N 1
ATOM 7584 C CA . LEU C 1 188 ? 1.463 9.690 79.399 1.00 34.95 183 LEU C CA 1
ATOM 7585 C C . LEU C 1 188 ? 2.909 9.221 79.210 1.00 36.56 183 LEU C C 1
ATOM 7586 O O . LEU C 1 188 ? 3.819 9.720 79.873 1.00 39.48 183 LEU C O 1
ATOM 7591 N N . THR C 1 189 ? 3.107 8.261 78.311 1.00 35.24 184 THR C N 1
ATOM 7592 C CA . THR C 1 189 ? 4.422 7.662 78.081 1.00 37.01 184 THR C CA 1
ATOM 7593 C C . THR C 1 189 ? 5.183 8.341 76.940 1.00 40.24 184 THR C C 1
ATOM 7594 O O . THR C 1 189 ? 6.140 7.780 76.400 1.00 41.28 184 THR C O 1
ATOM 7598 N N . LEU C 1 190 ? 4.743 9.545 76.580 1.00 42.48 185 LEU C N 1
ATOM 7599 C CA . LEU C 1 190 ? 5.473 10.415 75.661 1.00 46.71 185 LEU C CA 1
ATOM 7600 C C . LEU C 1 190 ? 6.578 11.151 76.412 1.00 51.27 185 LEU C C 1
ATOM 7601 O O . LEU C 1 190 ? 7.535 11.650 75.810 1.00 54.75 185 LEU C O 1
ATOM 7606 N N . ASP C 1 191 ? 6.431 11.201 77.735 1.00 51.92 186 ASP C N 1
ATOM 7607 C CA . ASP C 1 191 ? 7.354 11.907 78.619 1.00 56.65 186 ASP C CA 1
ATOM 7608 C C . ASP C 1 191 ? 8.759 11.307 78.571 1.00 59.02 186 ASP C C 1
ATOM 7609 O O . ASP C 1 191 ? 8.924 10.088 78.471 1.00 56.76 186 ASP C O 1
ATOM 7614 N N . GLU C 1 192 ? 9.758 12.181 78.635 1.00 64.41 187 GLU C N 1
ATOM 7615 C CA . GLU C 1 192 ? 11.170 11.791 78.649 1.00 68.04 187 GLU C CA 1
ATOM 7616 C C . GLU C 1 192 ? 11.481 10.797 79.776 1.00 67.46 187 GLU C C 1
ATOM 7617 O O . GLU C 1 192 ? 12.217 9.830 79.568 1.00 67.69 187 GLU C O 1
ATOM 7623 N N . LYS C 1 193 ? 10.897 11.039 80.950 1.00 67.23 188 LYS C N 1
ATOM 7624 C CA . LYS C 1 193 ? 11.079 10.198 82.138 1.00 67.05 188 LYS C CA 1
ATOM 7625 C C . LYS C 1 193 ? 10.901 8.705 81.853 1.00 63.27 188 LYS C C 1
ATOM 7626 O O . LYS C 1 193 ? 11.713 7.883 82.277 1.00 64.83 188 LYS C O 1
ATOM 7632 N N . TYR C 1 194 ? 9.836 8.366 81.132 1.00 58.84 189 TYR C N 1
ATOM 7633 C CA . TYR C 1 194 ? 9.504 6.973 80.843 1.00 55.32 189 TYR C CA 1
ATOM 7634 C C . TYR C 1 194 ? 8.904 6.810 79.451 1.00 52.19 189 TYR C C 1
ATOM 7635 O O . TYR C 1 194 ? 7.705 6.540 79.301 1.00 48.70 189 TYR C O 1
ATOM 7644 N N . MET C 1 195 ? 9.752 6.967 78.437 1.00 53.68 190 MET C N 1
ATOM 7645 C CA . MET C 1 195 ? 9.321 6.844 77.049 1.00 51.42 190 MET C CA 1
ATOM 7646 C C . MET C 1 195 ? 9.304 5.388 76.589 1.00 48.47 190 MET C C 1
ATOM 7647 O O . MET C 1 195 ? 10.351 4.754 76.429 1.00 50.44 190 MET C O 1
ATOM 7652 N N . VAL C 1 196 ? 8.099 4.870 76.381 1.00 43.86 191 VAL C N 1
ATOM 7653 C CA . VAL C 1 196 ? 7.912 3.494 75.945 1.00 41.12 191 VAL C CA 1
ATOM 7654 C C . VAL C 1 196 ? 7.726 3.454 74.427 1.00 40.08 191 VAL C C 1
ATOM 7655 O O . VAL C 1 196 ? 7.113 4.351 73.842 1.00 39.35 191 VAL C O 1
ATOM 7659 N N . GLY C 1 197 ? 8.267 2.417 73.796 1.00 39.75 192 GLY C N 1
ATOM 7660 C CA . GLY C 1 197 ? 8.164 2.264 72.350 1.00 39.09 192 GLY C CA 1
ATOM 7661 C C . GLY C 1 197 ? 6.733 2.087 71.879 1.00 35.30 192 GLY C C 1
ATOM 7662 O O . GLY C 1 197 ? 6.302 2.719 70.913 1.00 35.20 192 GLY C O 1
ATOM 7663 N N . ARG C 1 198 ? 5.994 1.234 72.578 1.00 32.19 193 ARG C N 1
ATOM 7664 C CA . ARG C 1 198 ? 4.650 0.867 72.164 1.00 29.41 193 ARG C CA 1
ATOM 7665 C C . ARG C 1 198 ? 3.752 0.575 73.360 1.00 26.40 193 ARG C C 1
ATOM 7666 O O . ARG C 1 198 ? 4.181 -0.062 74.322 1.00 26.45 193 ARG C O 1
ATOM 7674 N N . VAL C 1 199 ? 2.512 1.055 73.286 1.00 24.05 194 VAL C N 1
ATOM 7675 C CA . VAL C 1 199 ? 1.452 0.667 74.212 1.00 21.79 194 VAL C CA 1
ATOM 7676 C C . VAL C 1 199 ? 0.551 -0.338 73.490 1.00 20.37 194 VAL C C 1
ATOM 7677 O O . VAL C 1 199 ? 0.117 -0.083 72.363 1.00 20.29 194 VAL C O 1
ATOM 7681 N N . ILE C 1 200 ? 0.286 -1.477 74.128 1.00 19.23 195 ILE C N 1
ATOM 7682 C CA . ILE C 1 200 ? -0.463 -2.560 73.478 1.00 18.39 195 ILE C CA 1
ATOM 7683 C C . ILE C 1 200 ? -1.681 -2.953 74.318 1.00 16.60 195 ILE C C 1
ATOM 7684 O O . ILE C 1 200 ? -1.544 -3.282 75.501 1.00 16.39 195 ILE C O 1
ATOM 7689 N N . ALA C 1 201 ? -2.861 -2.918 73.700 1.00 15.33 196 ALA C N 1
ATOM 7690 C CA . ALA C 1 201 ? -4.077 -3.426 74.331 1.00 14.18 196 ALA C CA 1
ATOM 7691 C C . ALA C 1 201 ? -4.011 -4.949 74.432 1.00 14.31 196 ALA C C 1
ATOM 7692 O O . ALA C 1 201 ? -3.662 -5.625 73.458 1.00 14.54 196 ALA C O 1
ATOM 7694 N N . ARG C 1 202 ? -4.330 -5.483 75.614 1.00 13.91 197 ARG C N 1
ATOM 7695 C CA . ARG C 1 202 ? -4.353 -6.932 75.820 1.00 14.64 197 ARG C CA 1
ATOM 7696 C C . ARG C 1 202 ? -5.681 -7.415 76.421 1.00 14.08 197 ARG C C 1
ATOM 7697 O O . ARG C 1 202 ? -5.719 -7.912 77.562 1.00 14.33 197 ARG C O 1
ATOM 7705 N N . PRO C 1 203 ? -6.773 -7.303 75.643 1.00 13.60 198 PRO C N 1
ATOM 7706 C CA . PRO C 1 203 ? -8.057 -7.804 76.127 1.00 13.91 198 PRO C CA 1
ATOM 7707 C C . PRO C 1 203 ? -8.007 -9.314 76.321 1.00 14.73 198 PRO C C 1
ATOM 7708 O O . PRO C 1 203 ? -7.283 -10.009 75.605 1.00 15.62 198 PRO C O 1
ATOM 7712 N N . PHE C 1 204 ? -8.734 -9.809 77.312 1.00 15.23 199 PHE C N 1
ATOM 7713 C CA . PHE C 1 204 ? -8.839 -11.249 77.510 1.00 16.77 199 PHE C CA 1
ATOM 7714 C C . PHE C 1 204 ? -10.262 -11.651 77.878 1.00 17.73 199 PHE C C 1
ATOM 7715 O O . PHE C 1 204 ? -11.099 -10.799 78.218 1.00 17.03 199 PHE C O 1
ATOM 7723 N N . VAL C 1 205 ? -10.538 -12.944 77.766 1.00 19.41 200 VAL C N 1
ATOM 7724 C CA . VAL C 1 205 ? -11.836 -13.502 78.124 1.00 21.33 200 VAL C CA 1
ATOM 7725 C C . VAL C 1 205 ? -11.617 -14.761 78.953 1.00 23.64 200 VAL C C 1
ATOM 7726 O O . VAL C 1 205 ? -10.472 -15.125 79.239 1.00 23.89 200 VAL C O 1
ATOM 7730 N N . GLY C 1 206 ? -12.711 -15.421 79.328 1.00 25.87 201 GLY C N 1
ATOM 7731 C CA . GLY C 1 206 ? -12.642 -16.695 80.023 1.00 29.17 201 GLY C CA 1
ATOM 7732 C C . GLY C 1 206 ? -13.010 -16.624 81.491 1.00 30.75 201 GLY C C 1
ATOM 7733 O O . GLY C 1 206 ? -13.571 -15.636 81.961 1.00 29.06 201 GLY C O 1
ATOM 7734 N N . GLU C 1 207 ? -12.696 -17.692 82.214 1.00 33.89 202 GLU C N 1
ATOM 7735 C CA . GLU C 1 207 ? -13.021 -17.789 83.634 1.00 36.30 202 GLU C CA 1
ATOM 7736 C C . GLU C 1 207 ? -11.766 -18.165 84.435 1.00 37.48 202 GLU C C 1
ATOM 7737 O O . GLU C 1 207 ? -10.765 -18.573 83.841 1.00 37.62 202 GLU C O 1
ATOM 7743 N N . PRO C 1 208 ? -11.802 -18.006 85.776 1.00 39.04 203 PRO C N 1
ATOM 7744 C CA . PRO C 1 208 ? -10.655 -18.382 86.609 1.00 40.68 203 PRO C CA 1
ATOM 7745 C C . PRO C 1 208 ? -10.095 -19.760 86.255 1.00 43.67 203 PRO C C 1
ATOM 7746 O O . PRO C 1 208 ? -10.845 -20.735 86.190 1.00 46.56 203 PRO C O 1
ATOM 7750 N N . GLY C 1 209 ? -8.789 -19.819 86.005 1.00 43.43 204 GLY C N 1
ATOM 7751 C CA . GLY C 1 209 ? -8.120 -21.061 85.619 1.00 46.47 204 GLY C CA 1
ATOM 7752 C C . GLY C 1 209 ? -8.164 -21.350 84.128 1.00 45.71 204 GLY C C 1
ATOM 7753 O O . GLY C 1 209 ? -7.643 -22.370 83.676 1.00 48.45 204 GLY C O 1
ATOM 7754 N N . ASN C 1 210 ? -8.782 -20.450 83.365 1.00 42.43 205 ASN C N 1
ATOM 7755 C CA . ASN C 1 210 ? -8.955 -20.624 81.922 1.00 41.82 205 ASN C CA 1
ATOM 7756 C C . ASN C 1 210 ? -9.078 -19.275 81.200 1.00 37.49 205 ASN C C 1
ATOM 7757 O O . ASN C 1 210 ? -9.961 -19.083 80.356 1.00 36.71 205 ASN C O 1
ATOM 7762 N N . PHE C 1 211 ? -8.197 -18.339 81.549 1.00 34.94 206 PHE C N 1
ATOM 7763 C CA . PHE C 1 211 ? -8.159 -17.032 80.891 1.00 31.14 206 PHE C CA 1
ATOM 7764 C C . PHE C 1 211 ? -7.319 -17.100 79.623 1.00 30.86 206 PHE C C 1
ATOM 7765 O O . PHE C 1 211 ? -6.249 -17.718 79.610 1.00 32.47 206 PHE C O 1
ATOM 7773 N N . THR C 1 212 ? -7.808 -16.465 78.559 1.00 29.05 207 THR C N 1
ATOM 7774 C CA . THR C 1 212 ? -7.103 -16.442 77.277 1.00 28.83 207 THR C CA 1
ATOM 7775 C C . THR C 1 212 ? -7.156 -15.057 76.648 1.00 25.65 207 THR C C 1
ATOM 7776 O O . THR C 1 212 ? -8.206 -14.410 76.624 1.00 23.93 207 THR C O 1
ATOM 7780 N N . ARG C 1 213 ? -6.007 -14.607 76.152 1.00 24.98 208 ARG C N 1
ATOM 7781 C CA . ARG C 1 213 ? -5.904 -13.349 75.423 1.00 22.68 208 ARG C CA 1
ATOM 7782 C C . ARG C 1 213 ? -6.705 -13.507 74.134 1.00 22.29 208 ARG C C 1
ATOM 7783 O O . ARG C 1 213 ? -6.618 -14.538 73.467 1.00 24.38 208 ARG C O 1
ATOM 7791 N N . THR C 1 214 ? -7.504 -12.505 73.789 1.00 19.96 209 THR C N 1
ATOM 7792 C CA . THR C 1 214 ? -8.233 -12.546 72.521 1.00 20.27 209 THR C CA 1
ATOM 7793 C C . THR C 1 214 ? -7.296 -12.174 71.359 1.00 19.92 209 THR C C 1
ATOM 7794 O O . THR C 1 214 ? -6.281 -11.521 71.574 1.00 18.59 209 THR C O 1
ATOM 7798 N N . PRO C 1 215 ? -7.639 -12.594 70.124 1.00 21.44 210 PRO C N 1
ATOM 7799 C CA . PRO C 1 215 ? -6.841 -12.222 68.942 1.00 22.21 210 PRO C CA 1
ATOM 7800 C C . PRO C 1 215 ? -7.072 -10.762 68.529 1.00 20.86 210 PRO C C 1
ATOM 7801 O O . PRO C 1 215 ? -7.727 -10.483 67.520 1.00 21.87 210 PRO C O 1
ATOM 7805 N N . ASN C 1 216 ? -6.541 -9.848 69.328 1.00 19.56 211 ASN C N 1
ATOM 7806 C CA . ASN C 1 216 ? -6.680 -8.416 69.097 1.00 19.10 211 ASN C CA 1
ATOM 7807 C C . ASN C 1 216 ? -5.338 -7.823 68.686 1.00 20.30 211 ASN C C 1
ATOM 7808 O O . ASN C 1 216 ? -4.310 -8.110 69.307 1.00 20.76 211 ASN C O 1
ATOM 7813 N N . ARG C 1 217 ? -5.349 -7.011 67.639 1.00 21.38 212 ARG C N 1
ATOM 7814 C CA . ARG C 1 217 ? -4.176 -6.243 67.263 1.00 23.17 212 ARG C CA 1
ATOM 7815 C C . ARG C 1 217 ? -4.531 -4.756 67.242 1.00 22.35 212 ARG C C 1
ATOM 7816 O O . ARG C 1 217 ? -5.075 -4.244 66.270 1.00 23.65 212 ARG C O 1
ATOM 7824 N N . HIS C 1 218 ? -4.235 -4.075 68.337 1.00 21.31 213 HIS C N 1
ATOM 7825 C CA . HIS C 1 218 ? -4.486 -2.647 68.433 1.00 21.60 213 HIS C CA 1
ATOM 7826 C C . HIS C 1 218 ? -3.468 -2.042 69.381 1.00 21.51 213 HIS C C 1
ATOM 7827 O O . HIS C 1 218 ? -3.477 -2.307 70.596 1.00 20.36 213 HIS C O 1
ATOM 7834 N N . ASP C 1 219 ? -2.575 -1.248 68.807 1.00 23.28 214 ASP C N 1
ATOM 7835 C CA . ASP C 1 219 ? -1.495 -0.631 69.563 1.00 24.14 214 ASP C CA 1
ATOM 7836 C C . ASP C 1 219 ? -1.266 0.820 69.146 1.00 25.30 214 ASP C C 1
ATOM 7837 O O . ASP C 1 219 ? -1.853 1.314 68.174 1.00 25.85 214 ASP C O 1
ATOM 7842 N N . TYR C 1 220 ? -0.407 1.491 69.907 1.00 25.59 215 TYR C N 1
ATOM 7843 C CA . TYR C 1 220 ? -0.179 2.914 69.774 1.00 27.23 215 TYR C CA 1
ATOM 7844 C C . TYR C 1 220 ? 1.324 3.127 69.725 1.00 29.50 215 TYR C C 1
ATOM 7845 O O . TYR C 1 220 ? 1.999 3.117 70.753 1.00 29.56 215 TYR C O 1
ATOM 7854 N N . ALA C 1 221 ? 1.841 3.266 68.512 1.00 29.50 216 ALA C N 1
ATOM 7855 C CA . ALA C 1 221 ? 3.278 3.376 68.288 1.00 28.81 216 ALA C CA 1
ATOM 7856 C C . ALA C 1 221 ? 3.668 4.828 68.069 1.00 29.69 216 ALA C C 1
ATOM 7857 O O . ALA C 1 221 ? 2.831 5.653 67.683 1.00 30.99 216 ALA C O 1
ATOM 7859 N N . LEU C 1 222 ? 4.935 5.140 68.327 1.00 29.32 217 LEU C N 1
ATOM 7860 C CA . LEU C 1 222 ? 5.466 6.445 67.979 1.00 29.78 217 LEU C CA 1
ATOM 7861 C C . LEU C 1 222 ? 5.885 6.451 66.523 1.00 28.14 217 LEU C C 1
ATOM 7862 O O . LEU C 1 222 ? 6.452 5.475 66.017 1.00 26.66 217 LEU C O 1
ATOM 7867 N N . LYS C 1 223 ? 5.595 7.558 65.852 1.00 28.47 218 LYS C N 1
ATOM 7868 C CA . LYS C 1 223 ? 6.152 7.806 64.534 1.00 27.21 218 LYS C CA 1
ATOM 7869 C C . LYS C 1 223 ? 7.645 8.111 64.701 1.00 26.58 218 LYS C C 1
ATOM 7870 O O . LYS C 1 223 ? 8.052 8.667 65.730 1.00 27.36 218 LYS C O 1
ATOM 7876 N N . PRO C 1 224 ? 8.471 7.725 63.710 1.00 24.96 219 PRO C N 1
ATOM 7877 C CA . PRO C 1 224 ? 9.893 8.065 63.773 1.00 25.07 219 PRO C CA 1
ATOM 7878 C C . PRO C 1 224 ? 10.079 9.563 64.017 1.00 26.62 219 PRO C C 1
ATOM 7879 O O . PRO C 1 224 ? 9.259 10.367 63.566 1.00 26.67 219 PRO C O 1
ATOM 7883 N N . PHE C 1 225 ? 11.133 9.922 64.748 1.00 27.91 220 PHE C N 1
ATOM 7884 C CA . PHE C 1 225 ? 11.387 11.317 65.120 1.00 30.59 220 PHE C CA 1
ATOM 7885 C C . PHE C 1 225 ? 11.972 12.097 63.947 1.00 31.33 220 PHE C C 1
ATOM 7886 O O . PHE C 1 225 ? 13.106 12.580 64.002 1.00 33.15 220 PHE C O 1
ATOM 7894 N N . GLY C 1 226 ? 11.186 12.222 62.889 1.00 30.72 221 GLY C N 1
ATOM 7895 C CA . GLY C 1 226 ? 11.626 12.902 61.690 1.00 30.60 221 GLY C CA 1
ATOM 7896 C C . GLY C 1 226 ? 11.391 12.026 60.483 1.00 28.45 221 GLY C C 1
ATOM 7897 O O . GLY C 1 226 ? 11.207 10.808 60.611 1.00 26.48 221 GLY C O 1
ATOM 7898 N N . ARG C 1 227 ? 11.386 12.653 59.311 1.00 28.44 222 ARG C N 1
ATOM 7899 C CA . ARG C 1 227 ? 11.227 11.931 58.056 1.00 26.90 222 ARG C CA 1
ATOM 7900 C C . ARG C 1 227 ? 12.401 10.986 57.833 1.00 25.77 222 ARG C C 1
ATOM 7901 O O . ARG C 1 227 ? 13.555 11.344 58.073 1.00 27.06 222 ARG C O 1
ATOM 7909 N N . THR C 1 228 ? 12.091 9.776 57.387 1.00 23.59 223 THR C N 1
ATOM 7910 C CA . THR C 1 228 ? 13.101 8.771 57.091 1.00 22.56 223 THR C CA 1
ATOM 7911 C C . THR C 1 228 ? 13.287 8.676 55.590 1.00 22.21 223 THR C C 1
ATOM 7912 O O . THR C 1 228 ? 12.540 9.292 54.824 1.00 22.49 223 THR C O 1
ATOM 7916 N N . VAL C 1 229 ? 14.276 7.886 55.179 1.00 21.88 224 VAL C N 1
ATOM 7917 C CA . VAL C 1 229 ? 14.523 7.606 53.763 1.00 21.64 224 VAL C CA 1
ATOM 7918 C C . VAL C 1 229 ? 13.282 6.983 53.101 1.00 20.06 224 VAL C C 1
ATOM 7919 O O . VAL C 1 229 ? 12.995 7.238 51.925 1.00 20.14 224 VAL C O 1
ATOM 7923 N N . MET C 1 230 ? 12.541 6.185 53.867 1.00 19.03 225 MET C N 1
ATOM 7924 C CA . MET C 1 230 ? 11.291 5.600 53.382 1.00 17.76 225 MET C CA 1
ATOM 7925 C C . MET C 1 230 ? 10.275 6.671 52.997 1.00 17.92 225 MET C C 1
ATOM 7926 O O . MET C 1 230 ? 9.652 6.572 51.941 1.00 17.09 225 MET C O 1
ATOM 7931 N N . ASN C 1 231 ? 10.123 7.698 53.838 1.00 18.50 226 ASN C N 1
ATOM 7932 C CA . ASN C 1 231 ? 9.266 8.839 53.497 1.00 19.20 226 ASN C CA 1
ATOM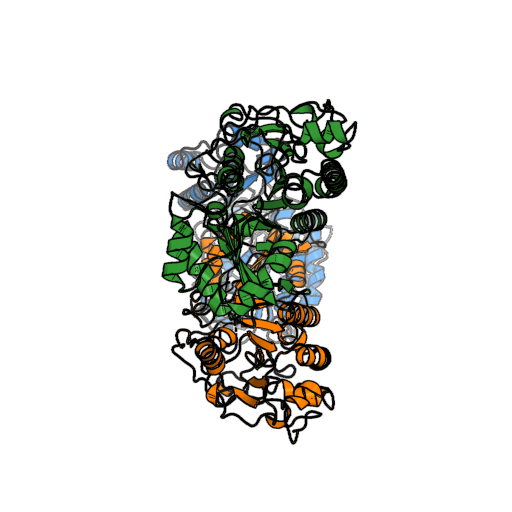 7933 C C . ASN C 1 231 ? 9.693 9.469 52.179 1.00 19.87 226 ASN C C 1
ATOM 7934 O O . ASN C 1 231 ? 8.851 9.814 51.352 1.00 19.50 226 ASN C O 1
ATOM 7939 N N . GLU C 1 232 ? 11.003 9.630 51.996 1.00 20.28 227 GLU C N 1
ATOM 7940 C CA . GLU C 1 232 ? 11.526 10.281 50.792 1.00 21.40 227 GLU C CA 1
ATOM 7941 C C . GLU C 1 232 ? 11.272 9.439 49.549 1.00 20.56 227 GLU C C 1
ATOM 7942 O O . GLU C 1 232 ? 10.871 9.964 48.510 1.00 20.76 227 GLU C O 1
ATOM 7948 N N . LEU C 1 233 ? 11.500 8.134 49.670 1.00 19.45 228 LEU C N 1
ATOM 7949 C CA . LEU C 1 233 ? 11.182 7.190 48.596 1.00 18.88 228 LEU C CA 1
ATOM 7950 C C . LEU C 1 233 ? 9.698 7.221 48.208 1.00 18.39 228 LEU C C 1
ATOM 7951 O O . LEU C 1 233 ? 9.366 7.345 47.026 1.00 18.63 228 LEU C O 1
ATOM 7956 N N . LYS C 1 234 ? 8.816 7.121 49.204 1.00 17.93 229 LYS C N 1
ATOM 7957 C CA . LYS C 1 234 ? 7.361 7.110 48.959 1.00 17.96 229 LYS C CA 1
ATOM 7958 C C . LYS C 1 234 ? 6.889 8.404 48.301 1.00 19.04 229 LYS C C 1
ATOM 7959 O O . LYS C 1 234 ? 6.113 8.372 47.340 1.00 19.03 229 LYS C O 1
ATOM 7965 N N . ASP C 1 235 ? 7.367 9.537 48.812 1.00 20.16 230 ASP C N 1
ATOM 7966 C CA . ASP C 1 235 ? 6.982 10.841 48.274 1.00 22.08 230 ASP C CA 1
ATOM 7967 C C . ASP C 1 235 ? 7.545 11.079 46.863 1.00 22.56 230 ASP C C 1
ATOM 7968 O O . ASP C 1 235 ? 7.019 11.902 46.117 1.00 23.84 230 ASP C O 1
ATOM 7973 N N . SER C 1 236 ? 8.589 10.337 46.500 1.00 22.28 231 SER C N 1
ATOM 7974 C CA . SER C 1 236 ? 9.160 10.399 45.147 1.00 23.26 231 SER C CA 1
ATOM 7975 C C . SER C 1 236 ? 8.614 9.313 44.212 1.00 22.32 231 SER C C 1
ATOM 7976 O O . SER C 1 236 ? 9.181 9.056 43.147 1.00 22.28 231 SER C O 1
ATOM 7979 N N . ASP C 1 237 ? 7.503 8.696 44.618 1.00 21.39 232 ASP C N 1
ATOM 7980 C CA . ASP C 1 237 ? 6.758 7.746 43.789 1.00 21.13 232 ASP C CA 1
ATOM 7981 C C . ASP C 1 237 ? 7.479 6.403 43.598 1.00 20.75 232 ASP C C 1
ATOM 7982 O O . ASP C 1 237 ? 7.298 5.727 42.585 1.00 21.21 232 ASP C O 1
ATOM 7987 N N . TYR C 1 238 ? 8.301 6.018 44.572 1.00 20.05 233 TYR C N 1
ATOM 7988 C CA . TYR C 1 238 ? 8.891 4.689 44.567 1.00 19.76 233 TYR C CA 1
ATOM 7989 C C . TYR C 1 238 ? 8.036 3.726 45.372 1.00 19.01 233 TYR C C 1
ATOM 7990 O O . TYR C 1 238 ? 7.287 4.137 46.259 1.00 18.88 233 TYR C O 1
ATOM 7999 N N . ASP C 1 239 ? 8.163 2.443 45.055 1.00 18.83 234 ASP C N 1
ATOM 8000 C CA . ASP C 1 239 ? 7.538 1.388 45.837 1.00 18.08 234 ASP C CA 1
ATOM 8001 C C . ASP C 1 239 ? 8.354 1.149 47.102 1.00 17.42 234 ASP C C 1
ATOM 8002 O O . ASP C 1 239 ? 9.585 1.077 47.054 1.00 17.57 234 ASP C O 1
ATOM 8007 N N . VAL C 1 240 ? 7.657 1.055 48.230 1.00 16.74 235 VAL C N 1
ATOM 8008 C CA . VAL C 1 240 ? 8.272 0.733 49.515 1.00 16.62 235 VAL C CA 1
ATOM 8009 C C . VAL C 1 240 ? 7.447 -0.395 50.134 1.00 17.10 235 VAL C C 1
ATOM 8010 O O . VAL C 1 240 ? 6.387 -0.161 50.728 1.00 17.12 235 VAL C O 1
ATOM 8014 N N . ILE C 1 241 ? 7.931 -1.621 49.957 1.00 17.67 236 ILE C N 1
ATOM 8015 C CA . ILE C 1 241 ? 7.210 -2.804 50.407 1.00 18.33 236 ILE C CA 1
ATOM 8016 C C . ILE C 1 241 ? 7.800 -3.246 51.738 1.00 18.12 236 ILE C C 1
ATOM 8017 O O . ILE C 1 241 ? 8.988 -3.576 51.826 1.00 18.72 236 ILE C O 1
ATOM 8022 N N . ALA C 1 242 ? 6.963 -3.230 52.769 1.00 17.79 237 ALA C N 1
ATOM 8023 C CA . ALA C 1 242 ? 7.377 -3.591 54.119 1.00 17.60 237 ALA C CA 1
ATOM 8024 C C . ALA C 1 242 ? 6.918 -5.011 54.420 1.00 18.37 237 ALA C C 1
ATOM 8025 O O . ALA C 1 242 ? 5.748 -5.341 54.219 1.00 19.24 237 ALA C O 1
ATOM 8027 N N . ILE C 1 243 ? 7.841 -5.850 54.890 1.00 18.43 238 ILE C N 1
ATOM 8028 C CA . ILE C 1 243 ? 7.521 -7.246 55.189 1.00 19.33 238 ILE C CA 1
ATOM 8029 C C . ILE C 1 243 ? 7.711 -7.531 56.676 1.00 19.28 238 ILE C C 1
ATOM 8030 O O . ILE C 1 243 ? 8.756 -7.215 57.244 1.00 19.05 238 ILE C O 1
ATOM 8035 N N . GLY C 1 244 ? 6.694 -8.132 57.293 1.00 19.89 239 GLY C N 1
ATOM 8036 C CA . GLY C 1 244 ? 6.741 -8.477 58.718 1.00 20.33 239 GLY C CA 1
ATOM 8037 C C . GLY C 1 244 ? 6.467 -7.268 59.594 1.00 19.59 239 GLY C C 1
ATOM 8038 O O . GLY C 1 244 ? 5.546 -6.494 59.323 1.00 19.54 239 GLY C O 1
ATOM 8039 N N . LYS C 1 245 ? 7.289 -7.099 60.628 1.00 19.08 240 LYS C N 1
ATOM 8040 C CA . LYS C 1 245 ? 7.118 -6.021 61.609 1.00 19.08 240 LYS C CA 1
ATOM 8041 C C . LYS C 1 245 ? 7.550 -4.632 61.121 1.00 18.04 240 LYS C C 1
ATOM 8042 O O . LYS C 1 245 ? 7.380 -3.641 61.837 1.00 17.79 240 LYS C O 1
ATOM 8048 N N . ILE C 1 246 ? 8.106 -4.560 59.913 1.00 17.54 241 ILE C N 1
ATOM 8049 C CA . ILE C 1 246 ? 8.657 -3.302 59.383 1.00 16.60 241 ILE C CA 1
ATOM 8050 C C . ILE C 1 246 ? 7.663 -2.133 59.424 1.00 16.41 241 ILE C C 1
ATOM 8051 O O . ILE C 1 246 ? 7.995 -1.049 59.904 1.00 15.97 241 ILE C O 1
ATOM 8056 N N . SER C 1 247 ? 6.447 -2.346 58.931 1.00 16.78 242 SER C N 1
ATOM 8057 C CA . SER C 1 247 ? 5.463 -1.271 58.943 1.00 17.19 242 SER C CA 1
ATOM 8058 C C . SER C 1 247 ? 5.164 -0.800 60.371 1.00 17.52 242 SER C C 1
ATOM 8059 O O . SER C 1 247 ? 5.123 0.399 60.627 1.00 17.74 242 SER C O 1
ATOM 8062 N N . ASP C 1 248 ? 4.973 -1.743 61.292 1.00 17.87 243 ASP C N 1
ATOM 8063 C CA . ASP C 1 248 ? 4.739 -1.408 62.699 1.00 18.67 243 ASP C CA 1
ATOM 8064 C C . ASP C 1 248 ? 5.877 -0.586 63.295 1.00 18.03 243 ASP C C 1
ATOM 8065 O O . ASP C 1 248 ? 5.634 0.386 64.009 1.00 18.88 243 ASP C O 1
ATOM 8070 N N . ILE C 1 249 ? 7.110 -0.979 62.980 1.00 17.35 244 ILE C N 1
ATOM 8071 C CA . ILE C 1 249 ? 8.315 -0.356 63.527 1.00 17.30 244 ILE C CA 1
ATOM 8072 C C . ILE C 1 249 ? 8.401 1.124 63.140 1.00 17.28 244 ILE C C 1
ATOM 8073 O O . ILE C 1 249 ? 8.823 1.958 63.949 1.00 17.63 244 ILE C O 1
ATOM 8078 N N . TYR C 1 250 ? 7.994 1.436 61.909 1.00 16.90 245 TYR C N 1
ATOM 8079 C CA . TYR C 1 250 ? 8.001 2.812 61.406 1.00 17.13 245 TYR C CA 1
ATOM 8080 C C . TYR C 1 250 ? 6.621 3.483 61.467 1.00 17.64 245 TYR C C 1
ATOM 8081 O O . TYR C 1 250 ? 6.439 4.587 60.948 1.00 17.73 245 TYR C O 1
ATOM 8090 N N . ASP C 1 251 ? 5.664 2.827 62.129 1.00 18.05 246 ASP C N 1
ATOM 8091 C CA . ASP C 1 251 ? 4.256 3.277 62.171 1.00 19.14 246 ASP C CA 1
ATOM 8092 C C . ASP C 1 251 ? 3.720 3.638 60.779 1.00 19.08 246 ASP C C 1
ATOM 8093 O O . ASP C 1 251 ? 3.018 4.637 60.605 1.00 20.26 246 ASP C O 1
ATOM 8098 N N . GLY C 1 252 ? 4.077 2.820 59.791 1.00 18.29 247 GLY C N 1
ATOM 8099 C CA . GLY C 1 252 ? 3.566 2.955 58.423 1.00 18.52 247 GLY C CA 1
ATOM 8100 C C . GLY C 1 252 ? 4.206 4.068 57.610 1.00 18.70 247 GLY C C 1
ATOM 8101 O O . GLY C 1 252 ? 3.865 4.261 56.440 1.00 18.53 247 GLY C O 1
ATOM 8102 N N . GLU C 1 253 ? 5.140 4.794 58.220 1.00 18.82 248 GLU C N 1
ATOM 8103 C CA . GLU C 1 253 ? 5.727 5.964 57.571 1.00 19.29 248 GLU C CA 1
ATOM 8104 C C . GLU C 1 253 ? 6.575 5.582 56.361 1.00 18.36 248 GLU C C 1
ATOM 8105 O O . GLU C 1 253 ? 7.578 4.871 56.474 1.00 18.13 248 GLU C O 1
ATOM 8111 N N . GLY C 1 254 ? 6.138 6.048 55.198 1.00 18.65 249 GLY C N 1
ATOM 8112 C CA . GLY C 1 254 ? 6.852 5.804 53.953 1.00 18.23 249 GLY C CA 1
ATOM 8113 C C . GLY C 1 254 ? 6.535 4.469 53.300 1.00 17.50 249 GLY C C 1
ATOM 8114 O O . GLY C 1 254 ? 7.128 4.131 52.289 1.00 17.67 249 GLY C O 1
ATOM 8115 N N . VAL C 1 255 ? 5.592 3.721 53.870 1.00 17.05 250 VAL C N 1
ATOM 8116 C CA . VAL C 1 255 ? 5.243 2.381 53.391 1.00 16.41 250 VAL C CA 1
ATOM 8117 C C . VAL C 1 255 ? 4.141 2.455 52.339 1.00 17.14 250 VAL C C 1
ATOM 8118 O O . VAL C 1 255 ? 3.123 3.102 52.557 1.00 17.62 250 VAL C O 1
ATOM 8122 N N . THR C 1 256 ? 4.342 1.789 51.203 1.00 17.43 251 THR C N 1
ATOM 8123 C CA . THR C 1 256 ? 3.303 1.757 50.162 1.00 18.14 251 THR C CA 1
ATOM 8124 C C . THR C 1 256 ? 2.516 0.444 50.153 1.00 19.01 251 THR C C 1
ATOM 8125 O O . THR C 1 256 ? 1.381 0.404 49.692 1.00 19.83 251 THR C O 1
ATOM 8129 N N . GLU C 1 257 ? 3.128 -0.621 50.659 1.00 18.80 252 GLU C N 1
ATOM 8130 C CA . GLU C 1 257 ? 2.466 -1.914 50.788 1.00 20.32 252 GLU C CA 1
ATOM 8131 C C . GLU C 1 257 ? 3.082 -2.648 51.968 1.00 19.90 252 GLU C C 1
ATOM 8132 O O . GLU C 1 257 ? 4.305 -2.675 52.115 1.00 18.97 252 GLU C O 1
ATOM 8138 N N . SER C 1 258 ? 2.234 -3.231 52.810 1.00 20.81 253 SER C N 1
ATOM 8139 C CA . SER C 1 258 ? 2.720 -3.978 53.961 1.00 21.07 253 SER C CA 1
ATOM 8140 C C . SER C 1 258 ? 2.241 -5.420 53.899 1.00 22.21 253 SER C C 1
ATOM 8141 O O . SER C 1 258 ? 1.064 -5.683 53.641 1.00 23.25 253 SER C O 1
ATOM 8144 N N . LEU C 1 259 ? 3.171 -6.344 54.126 1.00 22.17 254 LEU C N 1
ATOM 8145 C CA . LEU C 1 259 ? 2.873 -7.770 54.105 1.00 23.86 254 LEU C CA 1
ATOM 8146 C C . LEU C 1 259 ? 3.204 -8.351 55.469 1.00 23.95 254 LEU C C 1
ATOM 8147 O O . LEU C 1 259 ? 4.376 -8.513 55.807 1.00 22.83 254 LEU C O 1
ATOM 8152 N N . ARG C 1 260 ? 2.169 -8.634 56.255 1.00 25.27 255 ARG C N 1
ATOM 8153 C CA . ARG C 1 260 ? 2.360 -9.234 57.575 1.00 26.34 255 ARG C CA 1
ATOM 8154 C C . ARG C 1 260 ? 2.860 -10.668 57.439 1.00 26.93 255 ARG C C 1
ATOM 8155 O O . ARG C 1 260 ? 2.553 -11.346 56.458 1.00 27.91 255 ARG C O 1
ATOM 8163 N N . THR C 1 261 ? 3.656 -11.111 58.412 1.00 26.39 256 THR C N 1
ATOM 8164 C CA . THR C 1 261 ? 4.189 -12.473 58.419 1.00 27.54 256 THR C CA 1
ATOM 8165 C C . THR C 1 261 ? 3.979 -13.132 59.780 1.00 28.46 256 THR C C 1
ATOM 8166 O O . THR C 1 261 ? 3.842 -12.446 60.792 1.00 27.53 256 THR C O 1
ATOM 8170 N N . LYS C 1 262 ? 3.963 -14.463 59.800 1.00 30.26 257 LYS C N 1
ATOM 8171 C CA . LYS C 1 262 ? 3.743 -15.200 61.047 1.00 31.48 257 LYS C CA 1
ATOM 8172 C C . LYS C 1 262 ? 4.954 -16.002 61.541 1.00 31.31 257 LYS C C 1
ATOM 8173 O O . LYS C 1 262 ? 4.918 -16.561 62.638 1.00 31.78 257 LYS C O 1
ATOM 8179 N N . SER C 1 263 ? 6.016 -16.048 60.735 1.00 30.34 258 SER C N 1
ATOM 8180 C CA . SER C 1 263 ? 7.266 -16.735 61.094 1.00 30.58 258 SER C CA 1
ATOM 8181 C C . SER C 1 263 ? 8.409 -16.249 60.208 1.00 29.49 258 SER C C 1
ATOM 8182 O O . SER C 1 263 ? 8.169 -15.568 59.212 1.00 28.39 258 SER C O 1
ATOM 8185 N N . ASN C 1 264 ? 9.646 -16.596 60.569 1.00 29.66 259 ASN C N 1
ATOM 8186 C CA . ASN C 1 264 ? 10.809 -16.322 59.716 1.00 29.52 259 ASN C CA 1
ATOM 8187 C C . ASN C 1 264 ? 10.686 -16.949 58.317 1.00 30.81 259 ASN C C 1
ATOM 8188 O O . ASN C 1 264 ? 11.090 -16.340 57.323 1.00 29.92 259 ASN C O 1
ATOM 8193 N N . MET C 1 265 ? 10.139 -18.163 58.243 1.00 32.98 260 MET C N 1
ATOM 8194 C CA . MET C 1 265 ? 9.950 -18.839 56.949 1.00 34.84 260 MET C CA 1
ATOM 8195 C C . MET C 1 265 ? 8.866 -18.172 56.111 1.00 34.01 260 MET C C 1
ATOM 8196 O O . MET C 1 265 ? 8.981 -18.084 54.883 1.00 34.25 260 MET C O 1
ATOM 8201 N N . ASP C 1 266 ? 7.813 -17.712 56.780 1.00 33.37 261 ASP C N 1
ATOM 8202 C CA . ASP C 1 266 ? 6.769 -16.925 56.130 1.00 32.67 261 ASP C CA 1
ATOM 8203 C C . ASP C 1 266 ? 7.354 -15.609 55.609 1.00 30.35 261 ASP C C 1
ATOM 8204 O O . ASP C 1 266 ? 7.000 -15.155 54.517 1.00 29.84 261 ASP C O 1
ATOM 8209 N N . GLY C 1 267 ? 8.264 -15.018 56.385 1.00 28.75 262 GLY C N 1
ATOM 8210 C CA . GLY C 1 267 ? 8.984 -13.813 55.975 1.00 27.03 262 GLY C CA 1
ATOM 8211 C C . GLY C 1 267 ? 9.808 -14.011 54.716 1.00 27.69 262 GLY C C 1
ATOM 8212 O O . GLY C 1 267 ? 9.789 -13.175 53.807 1.00 26.55 262 GLY C O 1
ATOM 8213 N N . MET C 1 268 ? 10.536 -15.122 54.666 1.00 29.39 263 MET C N 1
ATOM 8214 C CA . MET C 1 268 ? 11.327 -15.471 53.492 1.00 30.68 263 MET C CA 1
ATOM 8215 C C . MET C 1 268 ? 10.434 -15.757 52.284 1.00 31.38 263 MET C C 1
ATOM 8216 O O . MET C 1 268 ? 10.785 -15.393 51.160 1.00 31.62 263 MET C O 1
ATOM 8221 N N . ASP C 1 269 ? 9.278 -16.383 52.522 1.00 32.02 264 ASP C N 1
ATOM 8222 C CA . ASP C 1 269 ? 8.270 -16.606 51.473 1.00 33.05 264 ASP C CA 1
ATOM 8223 C C . ASP C 1 269 ? 7.786 -15.287 50.871 1.00 30.90 264 ASP C C 1
ATOM 8224 O O . ASP C 1 269 ? 7.655 -15.161 49.653 1.00 30.92 264 ASP C O 1
ATOM 8229 N N . LYS C 1 270 ? 7.518 -14.311 51.735 1.00 28.74 265 LYS C N 1
ATOM 8230 C CA . LYS C 1 270 ? 7.081 -12.990 51.285 1.00 26.99 265 LYS C CA 1
ATOM 8231 C C . LYS C 1 270 ? 8.187 -12.235 50.551 1.00 25.97 265 LYS C C 1
ATOM 8232 O O . LYS C 1 270 ? 7.915 -11.522 49.584 1.00 25.18 265 LYS C O 1
ATOM 8238 N N . LEU C 1 271 ? 9.426 -12.395 51.010 1.00 25.90 266 LEU C N 1
ATOM 8239 C CA . LEU C 1 271 ? 10.583 -11.827 50.326 1.00 25.93 266 LEU C CA 1
ATOM 8240 C C . LEU C 1 271 ? 10.643 -12.330 48.877 1.00 27.48 266 LEU C C 1
ATOM 8241 O O . LEU C 1 271 ? 10.820 -11.540 47.942 1.00 26.83 266 LEU C O 1
ATOM 8246 N N . VAL C 1 272 ? 10.466 -13.638 48.706 1.00 29.45 267 VAL C N 1
ATOM 8247 C CA . VAL C 1 272 ? 10.402 -14.263 47.379 1.00 31.20 267 VAL C CA 1
ATOM 8248 C C . VAL C 1 272 ? 9.207 -13.752 46.558 1.00 31.04 267 VAL C C 1
ATOM 8249 O O . VAL C 1 272 ? 9.334 -13.525 45.350 1.00 31.57 267 VAL C O 1
ATOM 8253 N N . ASP C 1 273 ? 8.060 -13.560 47.210 1.00 30.38 268 ASP C N 1
ATOM 8254 C CA . ASP C 1 273 ? 6.913 -12.917 46.558 1.00 30.31 268 ASP C CA 1
ATOM 8255 C C . ASP C 1 273 ? 7.280 -11.548 45.983 1.00 28.45 268 ASP C C 1
ATOM 8256 O O . ASP C 1 273 ? 6.881 -11.226 44.862 1.00 28.80 268 ASP C O 1
ATOM 8261 N N . THR C 1 274 ? 8.048 -10.751 46.729 1.00 26.74 269 THR C N 1
ATOM 8262 C CA . THR C 1 274 ? 8.429 -9.415 46.237 1.00 25.43 269 THR C CA 1
ATOM 8263 C C . THR C 1 274 ? 9.458 -9.478 45.109 1.00 26.10 269 THR C C 1
ATOM 8264 O O . THR C 1 274 ? 9.433 -8.652 44.197 1.00 25.63 269 THR C O 1
ATOM 8268 N N . LEU C 1 275 ? 10.361 -10.455 45.183 1.00 27.08 270 LEU C N 1
ATOM 8269 C CA . LEU C 1 275 ? 11.293 -10.729 44.089 1.00 28.26 270 LEU C CA 1
ATOM 8270 C C . LEU C 1 275 ? 10.546 -11.046 42.794 1.00 29.38 270 LEU C C 1
ATOM 8271 O O . LEU C 1 275 ? 10.988 -10.668 41.704 1.00 30.03 270 LEU C O 1
ATOM 8276 N N . ASN C 1 276 ? 9.407 -11.724 42.930 1.00 29.84 271 ASN C N 1
ATOM 8277 C CA . ASN C 1 276 ? 8.554 -12.076 41.796 1.00 31.31 271 ASN C CA 1
ATOM 8278 C C . ASN C 1 276 ? 7.626 -10.954 41.320 1.00 29.94 271 ASN C C 1
ATOM 8279 O O . ASN C 1 276 ? 6.947 -11.102 40.305 1.00 31.15 271 ASN C O 1
ATOM 8284 N N . MET C 1 277 ? 7.589 -9.850 42.063 1.00 27.78 272 MET C N 1
ATOM 8285 C CA . MET C 1 277 ? 6.861 -8.648 41.648 1.00 26.68 272 MET C CA 1
ATOM 8286 C C . MET C 1 277 ? 7.764 -7.766 40.805 1.00 25.79 272 MET C C 1
ATOM 8287 O O . MET C 1 277 ? 8.987 -7.780 40.964 1.00 26.04 272 MET C O 1
ATOM 8292 N N . ASP C 1 278 ? 7.160 -6.983 39.919 1.00 25.00 273 ASP C N 1
ATOM 8293 C CA . ASP C 1 278 ? 7.887 -5.928 39.238 1.00 24.09 273 ASP C CA 1
ATOM 8294 C C . ASP C 1 278 ? 7.628 -4.646 40.012 1.00 22.45 273 ASP C C 1
ATOM 8295 O O . ASP C 1 278 ? 6.488 -4.186 40.108 1.00 21.86 273 ASP C O 1
ATOM 8300 N N . PHE C 1 279 ? 8.685 -4.091 40.591 1.00 21.54 274 PHE C N 1
ATOM 8301 C CA . PHE C 1 279 ? 8.585 -2.811 41.293 1.00 20.58 274 PHE C CA 1
ATOM 8302 C C . PHE C 1 279 ? 9.908 -2.064 41.176 1.00 20.66 274 PHE C C 1
ATOM 8303 O O . PHE C 1 279 ? 10.902 -2.635 40.738 1.00 21.81 274 PHE C O 1
ATOM 8311 N N . THR C 1 280 ? 9.911 -0.786 41.537 1.00 20.11 275 THR C N 1
ATOM 8312 C CA . THR C 1 280 ? 11.168 -0.063 41.701 1.00 20.51 275 THR C CA 1
ATOM 8313 C C . THR C 1 280 ? 11.170 0.701 43.018 1.00 19.69 275 THR C C 1
ATOM 8314 O O . THR C 1 280 ? 10.224 1.415 43.339 1.00 19.10 275 THR C O 1
ATOM 8318 N N . GLY C 1 281 ? 12.234 0.511 43.789 1.00 19.99 276 GLY C N 1
ATOM 8319 C CA . GLY C 1 281 ? 12.287 1.036 45.145 1.00 19.36 276 GLY C CA 1
ATOM 8320 C C . GLY C 1 281 ? 12.815 -0.012 46.106 1.00 19.14 276 GLY C C 1
ATOM 8321 O O . GLY C 1 281 ? 13.728 -0.770 45.777 1.00 20.09 276 GLY C O 1
ATOM 8322 N N . LEU C 1 282 ? 12.210 -0.068 47.286 1.00 18.43 277 LEU C N 1
ATOM 8323 C CA . LEU C 1 282 ? 12.729 -0.860 48.390 1.00 18.66 277 LEU C CA 1
ATOM 8324 C C . LEU C 1 282 ? 11.755 -1.945 48.824 1.00 18.58 277 LEU C C 1
ATOM 8325 O O . LEU C 1 282 ? 10.561 -1.692 48.987 1.00 18.05 277 LEU C O 1
ATOM 8330 N N . SER C 1 283 ? 12.281 -3.154 48.992 1.00 19.17 278 SER C N 1
ATOM 8331 C CA . SER C 1 283 ? 11.580 -4.219 49.689 1.00 19.29 278 SER C CA 1
ATOM 8332 C C . SER C 1 283 ? 12.349 -4.437 50.990 1.00 19.39 278 SER C C 1
ATOM 8333 O O . SER C 1 283 ? 13.553 -4.710 50.969 1.00 20.28 278 SER C O 1
ATOM 8336 N N . PHE C 1 284 ? 11.650 -4.297 52.113 1.00 18.53 279 PHE C N 1
ATOM 8337 C CA . PHE C 1 284 ? 12.285 -4.205 53.427 1.00 18.48 279 PHE C CA 1
ATOM 8338 C C . PHE C 1 284 ? 11.694 -5.271 54.354 1.00 18.53 279 PHE C C 1
ATOM 8339 O O . PHE C 1 284 ? 10.523 -5.187 54.734 1.00 17.58 279 PHE C O 1
ATOM 8347 N N . LEU C 1 285 ? 12.515 -6.260 54.718 1.00 19.48 280 LEU C N 1
ATOM 8348 C CA . LEU C 1 285 ? 12.076 -7.388 55.543 1.00 19.95 280 LEU C CA 1
ATOM 8349 C C . LEU C 1 285 ? 12.687 -7.366 56.945 1.00 20.08 280 LEU C C 1
ATOM 8350 O O . LEU C 1 285 ? 13.876 -7.091 57.107 1.00 20.33 280 LEU C O 1
ATOM 8355 N N . ASN C 1 286 ? 11.858 -7.656 57.944 1.00 19.53 281 ASN C N 1
ATOM 8356 C CA . ASN C 1 286 ? 12.339 -7.947 59.295 1.00 20.22 281 ASN C CA 1
ATOM 8357 C C . ASN C 1 286 ? 12.055 -9.405 59.644 1.00 21.29 281 ASN C C 1
ATOM 8358 O O . ASN C 1 286 ? 10.907 -9.854 59.588 1.00 21.64 281 ASN C O 1
ATOM 8363 N N . LEU C 1 287 ? 13.115 -10.142 59.976 1.00 22.45 282 LEU C N 1
ATOM 8364 C CA . LEU C 1 287 ? 12.989 -11.504 60.484 1.00 23.86 282 LEU C CA 1
ATOM 8365 C C . LEU C 1 287 ? 13.075 -11.450 62.007 1.00 23.77 282 LEU C C 1
ATOM 8366 O O . LEU C 1 287 ? 14.168 -11.338 62.576 1.00 24.09 282 LEU C O 1
ATOM 8371 N N . VAL C 1 288 ? 11.918 -11.532 62.656 1.00 23.39 283 VAL C N 1
ATOM 8372 C CA . VAL C 1 288 ? 11.803 -11.200 64.074 1.00 23.38 283 VAL C CA 1
ATOM 8373 C C . VAL C 1 288 ? 12.033 -12.365 65.038 1.00 24.64 283 VAL C C 1
ATOM 8374 O O . VAL C 1 288 ? 12.382 -12.143 66.197 1.00 24.58 283 VAL C O 1
ATOM 8378 N N . ASP C 1 289 ? 11.857 -13.597 64.554 1.00 26.10 284 ASP C N 1
ATOM 8379 C CA . ASP C 1 289 ? 11.957 -14.796 65.404 1.00 27.74 284 ASP C CA 1
ATOM 8380 C C . ASP C 1 289 ? 13.258 -14.868 66.205 1.00 28.18 284 ASP C C 1
ATOM 8381 O O . ASP C 1 289 ? 13.250 -15.295 67.363 1.00 28.73 284 ASP C O 1
ATOM 8386 N N . PHE C 1 290 ? 14.368 -14.460 65.585 1.00 27.94 285 PHE C N 1
ATOM 8387 C CA . PHE C 1 290 ? 15.676 -14.484 66.247 1.00 28.59 285 PHE C CA 1
ATOM 8388 C C . PHE C 1 290 ? 15.617 -13.762 67.585 1.00 27.96 285 PHE C C 1
ATOM 8389 O O . PHE C 1 290 ? 16.120 -14.259 68.591 1.00 28.80 285 PHE C O 1
ATOM 8397 N N . ASP C 1 291 ? 14.984 -12.591 67.580 1.00 26.57 286 ASP C N 1
ATOM 8398 C CA . ASP C 1 291 ? 14.842 -11.767 68.772 1.00 26.31 286 ASP C CA 1
ATOM 8399 C C . ASP C 1 291 ? 13.733 -12.276 69.691 1.00 26.66 286 ASP C C 1
ATOM 8400 O O . ASP C 1 291 ? 13.965 -12.522 70.875 1.00 27.55 286 ASP C O 1
ATOM 8405 N N . ALA C 1 292 ? 12.538 -12.432 69.127 1.00 26.40 287 ALA C N 1
ATOM 8406 C CA . ALA C 1 292 ? 11.323 -12.723 69.888 1.00 27.00 287 ALA C CA 1
ATOM 8407 C C . ALA C 1 292 ? 11.295 -14.107 70.532 1.00 28.82 287 ALA C C 1
ATOM 8408 O O . ALA C 1 292 ? 10.847 -14.258 71.675 1.00 29.46 287 ALA C O 1
ATOM 8410 N N . LEU C 1 293 ? 11.768 -15.113 69.803 1.00 29.49 288 LEU C N 1
ATOM 8411 C CA . LEU C 1 293 ? 11.647 -16.495 70.258 1.00 31.39 288 LEU C CA 1
ATOM 8412 C C . LEU C 1 293 ? 12.909 -17.054 70.904 1.00 32.36 288 LEU C C 1
ATOM 8413 O O . LEU C 1 293 ? 12.831 -17.973 71.724 1.00 33.78 288 LEU C O 1
ATOM 8418 N N . PHE C 1 294 ? 14.067 -16.511 70.537 1.00 31.75 289 PHE C N 1
ATOM 8419 C CA . PHE C 1 294 ? 15.334 -17.142 70.923 1.00 32.91 289 PHE C CA 1
ATOM 8420 C C . PHE C 1 294 ? 16.303 -16.248 71.694 1.00 32.14 289 PHE C C 1
ATOM 8421 O O . PHE C 1 294 ? 16.944 -16.704 72.638 1.00 33.50 289 PHE C O 1
ATOM 8429 N N . GLY C 1 295 ? 16.403 -14.984 71.295 1.00 30.40 290 GLY C N 1
ATOM 8430 C CA . GLY C 1 295 ? 17.289 -14.031 71.958 1.00 29.86 290 GLY C CA 1
ATOM 8431 C C . GLY C 1 295 ? 16.856 -13.738 73.382 1.00 29.88 290 GLY C C 1
ATOM 8432 O O . GLY C 1 295 ? 17.604 -13.978 74.330 1.00 30.49 290 GLY C O 1
ATOM 8433 N N . HIS C 1 296 ? 15.638 -13.221 73.530 1.00 28.78 291 HIS C N 1
ATOM 8434 C CA . HIS C 1 296 ? 15.111 -12.857 74.843 1.00 28.99 291 HIS C CA 1
ATOM 8435 C C . HIS C 1 296 ? 14.888 -14.066 75.757 1.00 30.62 291 HIS C C 1
ATOM 8436 O O . HIS C 1 296 ? 15.016 -13.958 76.980 1.00 31.17 291 HIS C O 1
ATOM 8443 N N . ARG C 1 297 ? 14.561 -15.211 75.160 1.00 31.62 292 ARG C N 1
ATOM 8444 C CA . ARG C 1 297 ? 14.365 -16.447 75.916 1.00 33.68 292 ARG C CA 1
ATOM 8445 C C . ARG C 1 297 ? 15.687 -17.142 76.242 1.00 34.73 292 ARG C C 1
ATOM 8446 O O . ARG C 1 297 ? 15.701 -18.184 76.914 1.00 36.34 292 ARG C O 1
ATOM 8454 N N . ARG C 1 298 ? 16.787 -16.543 75.782 1.00 33.74 293 ARG C N 1
ATOM 8455 C CA . ARG C 1 298 ? 18.145 -17.057 76.000 1.00 35.19 293 ARG C CA 1
ATOM 8456 C C . ARG C 1 298 ? 18.240 -18.536 75.626 1.00 36.89 293 ARG C C 1
ATOM 8457 O O . ARG C 1 298 ? 18.581 -19.386 76.452 1.00 38.66 293 ARG C O 1
ATOM 8465 N N . ASP C 1 299 ? 17.922 -18.811 74.364 1.00 36.83 294 ASP C N 1
ATOM 8466 C CA . ASP C 1 299 ? 17.830 -20.159 73.818 1.00 38.76 294 ASP C CA 1
ATOM 8467 C C . ASP C 1 299 ? 18.826 -20.281 72.663 1.00 39.33 294 ASP C C 1
ATOM 8468 O O . ASP C 1 299 ? 18.463 -20.069 71.508 1.00 38.54 294 ASP C O 1
ATOM 8473 N N . PRO C 1 300 ? 20.093 -20.615 72.973 1.00 41.00 295 PRO C N 1
ATOM 8474 C CA . PRO C 1 300 ? 21.117 -20.692 71.922 1.00 41.93 295 PRO C CA 1
ATOM 8475 C C . PRO C 1 300 ? 20.864 -21.786 70.881 1.00 43.53 295 PRO C C 1
ATOM 8476 O O . PRO C 1 300 ? 21.160 -21.583 69.699 1.00 43.37 295 PRO C O 1
ATOM 8480 N N . GLN C 1 301 ? 20.316 -22.921 71.317 1.00 45.19 296 GLN C N 1
ATOM 8481 C CA . GLN C 1 301 ? 19.991 -24.035 70.417 1.00 47.12 296 GLN C CA 1
ATOM 8482 C C . GLN C 1 301 ? 18.949 -23.632 69.372 1.00 45.39 296 GLN C C 1
ATOM 8483 O O . GLN C 1 301 ? 19.180 -23.775 68.168 1.00 45.72 296 GLN C O 1
ATOM 8489 N N . GLY C 1 302 ? 17.808 -23.126 69.840 1.00 43.39 297 GLY C N 1
ATOM 8490 C CA . GLY C 1 302 ? 16.732 -22.680 68.954 1.00 41.68 297 GLY C CA 1
ATOM 8491 C C . GLY C 1 302 ? 17.152 -21.552 68.027 1.00 39.68 297 GLY C C 1
ATOM 8492 O O . GLY C 1 302 ? 16.727 -21.502 66.871 1.00 39.24 297 GLY C O 1
ATOM 8493 N N . TYR C 1 303 ? 17.983 -20.646 68.546 1.00 38.50 298 TYR C N 1
ATOM 8494 C CA . TYR C 1 303 ? 18.541 -19.534 67.769 1.00 36.72 298 TYR C CA 1
ATOM 8495 C C . TYR C 1 303 ? 19.439 -20.076 66.655 1.00 38.53 298 TYR C C 1
ATOM 8496 O O . TYR C 1 303 ? 19.361 -19.626 65.509 1.00 37.74 298 TYR C O 1
ATOM 8505 N N . GLY C 1 304 ? 20.283 -21.048 67.004 1.00 40.91 299 GLY C N 1
ATOM 8506 C CA . GLY C 1 304 ? 21.172 -21.690 66.045 1.00 43.26 299 GLY C CA 1
ATOM 8507 C C . GLY C 1 304 ? 20.423 -22.396 64.936 1.00 44.21 299 GLY C C 1
ATOM 8508 O O . GLY C 1 304 ? 20.776 -22.262 63.763 1.00 44.81 299 GLY C O 1
ATOM 8509 N N . GLU C 1 305 ? 19.382 -23.137 65.311 1.00 44.69 300 GLU C N 1
ATOM 8510 C CA . GLU C 1 305 ? 18.531 -23.838 64.348 1.00 45.68 300 GLU C CA 1
ATOM 8511 C C . GLU C 1 305 ? 17.766 -22.869 63.449 1.00 43.09 300 GLU C C 1
ATOM 8512 O O . GLU C 1 305 ? 17.603 -23.126 62.255 1.00 43.80 300 GLU C O 1
ATOM 8518 N N . ALA C 1 306 ? 17.308 -21.757 64.021 1.00 40.32 301 ALA C N 1
ATOM 8519 C CA . ALA C 1 306 ? 16.628 -20.724 63.242 1.00 37.92 301 ALA C CA 1
ATOM 8520 C C . ALA C 1 306 ? 17.551 -20.092 62.196 1.00 37.74 301 ALA C C 1
ATOM 8521 O O . ALA C 1 306 ? 17.135 -19.861 61.054 1.00 37.18 301 ALA C O 1
ATOM 8523 N N . LEU C 1 307 ? 18.794 -19.814 62.589 1.00 38.15 302 LEU C N 1
ATOM 8524 C CA . LEU C 1 307 ? 19.779 -19.206 61.689 1.00 38.45 302 LEU C CA 1
ATOM 8525 C C . LEU C 1 307 ? 20.135 -20.132 60.532 1.00 41.11 302 LEU C C 1
ATOM 8526 O O . LEU C 1 307 ? 20.332 -19.676 59.403 1.00 40.52 302 LEU C O 1
ATOM 8531 N N . GLN C 1 308 ? 20.213 -21.430 60.825 1.00 43.90 303 GLN C N 1
ATOM 8532 C CA . GLN C 1 308 ? 20.479 -22.444 59.802 1.00 47.08 303 GLN C CA 1
ATOM 8533 C C . GLN C 1 308 ? 19.281 -22.638 58.869 1.00 47.19 303 GLN C C 1
ATOM 8534 O O . GLN C 1 308 ? 19.455 -22.812 57.657 1.00 48.28 303 GLN C O 1
ATOM 8540 N N . GLU C 1 309 ? 18.071 -22.589 59.432 1.00 46.19 304 GLU C N 1
ATOM 8541 C CA . GLU C 1 309 ? 16.836 -22.685 58.644 1.00 46.24 304 GLU C CA 1
ATOM 8542 C C . GLU C 1 309 ? 16.672 -21.471 57.719 1.00 43.96 304 GLU C C 1
ATOM 8543 O O . GLU C 1 309 ? 16.207 -21.607 56.581 1.00 44.37 304 GLU C O 1
ATOM 8549 N N . TYR C 1 310 ? 17.063 -20.296 58.215 1.00 41.57 305 TYR C N 1
ATOM 8550 C CA . TYR C 1 310 ? 17.101 -19.069 57.415 1.00 39.58 305 TYR C CA 1
ATOM 8551 C C . TYR C 1 310 ? 18.111 -19.187 56.272 1.00 41.27 305 TYR C C 1
ATOM 8552 O O . TYR C 1 310 ? 17.798 -18.859 55.121 1.00 40.84 305 TYR C O 1
ATOM 8561 N N . ASP C 1 311 ? 19.313 -19.667 56.594 1.00 43.08 306 ASP C N 1
ATOM 8562 C CA . ASP C 1 311 ? 20.391 -19.781 55.610 1.00 45.11 306 ASP C CA 1
ATOM 8563 C C . ASP C 1 311 ? 20.008 -20.657 54.418 1.00 47.02 306 ASP C C 1
ATOM 8564 O O . ASP C 1 311 ? 20.363 -20.350 53.281 1.00 47.67 306 ASP C O 1
ATOM 8569 N N . ALA C 1 312 ? 19.276 -21.736 54.688 1.00 48.22 307 ALA C N 1
ATOM 8570 C CA . ALA C 1 312 ? 18.864 -22.688 53.656 1.00 50.55 307 ALA C CA 1
ATOM 8571 C C . ALA C 1 312 ? 17.859 -22.102 52.656 1.00 48.99 307 ALA C C 1
ATOM 8572 O O . ALA C 1 312 ? 17.646 -22.670 51.584 1.00 50.52 307 ALA C O 1
ATOM 8574 N N . ARG C 1 313 ? 17.253 -20.969 53.015 1.00 45.69 308 ARG C N 1
ATOM 8575 C CA . ARG C 1 313 ? 16.298 -20.271 52.149 1.00 44.32 308 ARG C CA 1
ATOM 8576 C C . ARG C 1 313 ? 16.981 -19.332 51.155 1.00 43.73 308 ARG C C 1
ATOM 8577 O O . ARG C 1 313 ? 16.369 -18.909 50.167 1.00 43.16 308 ARG C O 1
ATOM 8585 N N . LEU C 1 314 ? 18.245 -19.011 51.423 1.00 44.09 309 LEU C N 1
ATOM 8586 C CA . LEU C 1 314 ? 18.980 -18.002 50.652 1.00 43.63 309 LEU C CA 1
ATOM 8587 C C . LEU C 1 314 ? 19.292 -18.341 49.181 1.00 45.95 309 LEU C C 1
ATOM 8588 O O . LEU C 1 314 ? 19.297 -17.429 48.347 1.00 44.97 309 LEU C O 1
ATOM 8593 N N . PRO C 1 315 ? 19.557 -19.630 48.854 1.00 49.30 310 PRO C N 1
ATOM 8594 C CA . PRO C 1 315 ? 19.775 -19.959 47.438 1.00 51.72 310 PRO C CA 1
ATOM 8595 C C . PRO C 1 315 ? 18.612 -19.542 46.534 1.00 50.60 310 PRO C C 1
ATOM 8596 O O . PRO C 1 315 ? 18.843 -19.050 45.426 1.00 50.98 310 PRO C O 1
ATOM 8600 N N . GLU C 1 316 ? 17.381 -19.732 47.009 1.00 49.52 311 GLU C N 1
ATOM 8601 C CA . GLU C 1 316 ? 16.188 -19.333 46.262 1.00 48.76 311 GLU C CA 1
ATOM 8602 C C . GLU C 1 316 ? 16.176 -17.818 46.004 1.00 45.56 311 GLU C C 1
ATOM 8603 O O . GLU C 1 316 ? 15.793 -17.367 44.920 1.00 45.55 311 GLU C O 1
ATOM 8609 N N . VAL C 1 317 ? 16.609 -17.050 47.003 1.00 43.10 312 VAL C N 1
ATOM 8610 C CA . VAL C 1 317 ? 16.751 -15.596 46.889 1.00 40.44 312 VAL C CA 1
ATOM 8611 C C . VAL C 1 317 ? 17.852 -15.221 45.888 1.00 41.67 312 VAL C C 1
ATOM 8612 O O . VAL C 1 317 ? 17.646 -14.357 45.031 1.00 40.44 312 VAL C O 1
ATOM 8616 N N . PHE C 1 318 ? 19.005 -15.884 45.987 1.00 43.55 313 PHE C N 1
ATOM 8617 C CA . PHE C 1 318 ? 20.132 -15.616 45.088 1.00 45.44 313 PHE C CA 1
ATOM 8618 C C . PHE C 1 318 ? 19.756 -15.814 43.625 1.00 46.59 313 PHE C C 1
ATOM 8619 O O . PHE C 1 318 ? 20.173 -15.038 42.766 1.00 46.86 313 PHE C O 1
ATOM 8627 N N . ALA C 1 319 ? 18.973 -16.860 43.360 1.00 47.79 314 ALA C N 1
ATOM 8628 C CA . ALA C 1 319 ? 18.588 -17.249 42.005 1.00 49.54 314 ALA C CA 1
ATOM 8629 C C . ALA C 1 319 ? 17.606 -16.265 41.368 1.00 47.38 314 ALA C C 1
ATOM 8630 O O . ALA C 1 319 ? 17.565 -16.134 40.146 1.00 48.27 314 ALA C O 1
ATOM 8632 N N . LYS C 1 320 ? 16.824 -15.584 42.206 1.00 44.56 315 LYS C N 1
ATOM 8633 C CA . LYS C 1 320 ? 15.829 -14.600 41.756 1.00 42.68 315 LYS C CA 1
ATOM 8634 C C . LYS C 1 320 ? 16.432 -13.214 41.533 1.00 41.17 315 LYS C C 1
ATOM 8635 O O . LYS C 1 320 ? 15.867 -12.402 40.798 1.00 40.41 315 LYS C O 1
ATOM 8641 N N . LEU C 1 321 ? 17.559 -12.937 42.186 1.00 41.15 316 LEU C N 1
ATOM 8642 C CA . LEU C 1 321 ? 18.240 -11.646 42.060 1.00 40.01 316 LEU C CA 1
ATOM 8643 C C . LEU C 1 321 ? 18.645 -11.355 40.618 1.00 41.67 316 LEU C C 1
ATOM 8644 O O . LEU C 1 321 ? 19.233 -12.204 39.945 1.00 43.88 316 LEU C O 1
ATOM 8649 N N . LYS C 1 322 ? 18.310 -10.157 40.143 1.00 40.23 317 LYS C N 1
ATOM 8650 C CA . LYS C 1 322 ? 18.674 -9.747 38.789 1.00 41.93 317 LYS C CA 1
ATOM 8651 C C . LYS C 1 322 ? 19.877 -8.803 38.814 1.00 42.24 317 LYS C C 1
ATOM 8652 O O . LYS C 1 322 ? 20.267 -8.318 39.877 1.00 40.85 317 LYS C O 1
ATOM 8658 N N . GLU C 1 323 ? 20.458 -8.552 37.640 1.00 44.07 318 GLU C N 1
ATOM 8659 C CA . GLU C 1 323 ? 21.654 -7.710 37.504 1.00 45.36 318 GLU C CA 1
ATOM 8660 C C . GLU C 1 323 ? 21.526 -6.331 38.159 1.00 42.88 318 GLU C C 1
ATOM 8661 O O . GLU C 1 323 ? 22.487 -5.826 38.740 1.00 43.52 318 GLU C O 1
ATOM 8667 N N . ASP C 1 324 ? 20.342 -5.732 38.067 1.00 40.08 319 ASP C N 1
ATOM 8668 C CA . ASP C 1 324 ? 20.091 -4.421 38.669 1.00 37.88 319 ASP C CA 1
ATOM 8669 C C . ASP C 1 324 ? 19.360 -4.497 40.023 1.00 35.19 319 ASP C C 1
ATOM 8670 O O . ASP C 1 324 ? 18.646 -3.569 40.405 1.00 33.13 319 ASP C O 1
ATOM 8675 N N . ASP C 1 325 ? 19.556 -5.606 40.741 1.00 35.50 320 ASP C N 1
ATOM 8676 C CA . ASP C 1 325 ? 19.073 -5.757 42.121 1.00 33.50 320 ASP C CA 1
ATOM 8677 C C . ASP C 1 325 ? 20.234 -5.707 43.101 1.00 34.12 320 ASP C C 1
ATOM 8678 O O . ASP C 1 325 ? 21.324 -6.197 42.797 1.00 36.26 320 ASP C O 1
ATOM 8683 N N . LEU C 1 326 ? 19.995 -5.127 44.275 1.00 32.08 321 LEU C N 1
ATOM 8684 C CA . LEU C 1 326 ? 20.961 -5.179 45.371 1.00 32.47 321 LEU C CA 1
ATOM 8685 C C . LEU C 1 326 ? 20.328 -5.775 46.626 1.00 31.13 321 LEU C C 1
ATOM 8686 O O . LEU C 1 326 ? 19.298 -5.297 47.096 1.00 28.70 321 LEU C O 1
ATOM 8691 N N . LEU C 1 327 ? 20.959 -6.823 47.154 1.00 32.21 322 LEU C N 1
ATOM 8692 C CA . LEU C 1 327 ? 20.562 -7.424 48.421 1.00 31.36 322 LEU C CA 1
ATOM 8693 C C . LEU C 1 327 ? 21.438 -6.868 49.538 1.00 31.33 322 LEU C C 1
ATOM 8694 O O . LEU C 1 327 ? 22.670 -6.869 49.428 1.00 33.01 322 LEU C O 1
ATOM 8699 N N . LEU C 1 328 ? 20.792 -6.371 50.589 1.00 29.45 323 LEU C N 1
ATOM 8700 C CA . LEU C 1 328 ? 21.475 -5.902 51.792 1.00 29.77 323 LEU C CA 1
ATOM 8701 C C . LEU C 1 328 ? 20.983 -6.699 52.989 1.00 29.14 323 LEU C C 1
ATOM 8702 O O . LEU C 1 328 ? 19.782 -6.764 53.255 1.00 27.37 323 LEU C O 1
ATOM 8707 N N . ILE C 1 329 ? 21.921 -7.310 53.704 1.00 30.80 324 ILE C N 1
ATOM 8708 C CA . ILE C 1 329 ? 21.605 -8.087 54.894 1.00 30.50 324 ILE C CA 1
ATOM 8709 C C . ILE C 1 329 ? 22.339 -7.471 56.082 1.00 30.48 324 ILE C C 1
ATOM 8710 O O . ILE C 1 329 ? 23.550 -7.252 56.027 1.00 32.24 324 ILE C O 1
ATOM 8715 N N . THR C 1 330 ? 21.592 -7.180 57.142 1.00 28.86 325 THR C N 1
ATOM 8716 C CA . THR C 1 330 ? 22.140 -6.539 58.332 1.00 29.19 325 THR C CA 1
ATOM 8717 C C . THR C 1 330 ? 21.347 -6.936 59.587 1.00 27.94 325 THR C C 1
ATOM 8718 O O . THR C 1 330 ? 20.524 -7.856 59.549 1.00 27.58 325 THR C O 1
ATOM 8722 N N . ALA C 1 331 ? 21.616 -6.256 60.698 1.00 27.79 326 ALA C N 1
ATOM 8723 C CA . ALA C 1 331 ? 20.844 -6.423 61.923 1.00 26.58 326 ALA C CA 1
ATOM 8724 C C . ALA C 1 331 ? 20.607 -5.053 62.559 1.00 25.88 326 ALA C C 1
ATOM 8725 O O . ALA C 1 331 ? 21.148 -4.048 62.086 1.00 26.52 326 ALA C O 1
ATOM 8727 N N . ASP C 1 332 ? 19.811 -5.017 63.625 1.00 24.50 327 ASP C N 1
ATOM 8728 C CA . ASP C 1 332 ? 19.436 -3.752 64.272 1.00 23.99 327 ASP C CA 1
ATOM 8729 C C . ASP C 1 332 ? 20.028 -3.564 65.677 1.00 24.53 327 ASP C C 1
ATOM 8730 O O . ASP C 1 332 ? 19.920 -2.486 66.269 1.00 24.45 327 ASP C O 1
ATOM 8735 N N . HIS C 1 333 ? 20.642 -4.629 66.191 1.00 25.22 328 HIS C N 1
ATOM 8736 C CA . HIS C 1 333 ? 21.309 -4.668 67.498 1.00 26.05 328 HIS C CA 1
ATOM 8737 C C . HIS C 1 333 ? 21.700 -6.118 67.738 1.00 26.76 328 HIS C C 1
ATOM 8738 O O . HIS C 1 333 ? 21.532 -6.962 66.858 1.00 26.79 328 HIS C O 1
ATOM 8745 N N . GLY C 1 334 ? 22.222 -6.408 68.926 1.00 27.51 329 GLY C N 1
ATOM 8746 C CA . GLY C 1 334 ? 22.483 -7.783 69.321 1.00 28.09 329 GLY C CA 1
ATOM 8747 C C . GLY C 1 334 ? 21.458 -8.247 70.337 1.00 27.28 329 GLY C C 1
ATOM 8748 O O . GLY C 1 334 ? 20.733 -7.432 70.922 1.00 26.17 329 GLY C O 1
ATOM 8749 N N . ASN C 1 335 ? 21.384 -9.561 70.526 1.00 27.75 330 ASN C N 1
ATOM 8750 C CA . ASN C 1 335 ? 20.583 -10.159 71.592 1.00 27.51 330 ASN C CA 1
ATOM 8751 C C . ASN C 1 335 ? 21.154 -11.527 71.925 1.00 29.21 330 ASN C C 1
ATOM 8752 O O . ASN C 1 335 ? 20.567 -12.565 71.607 1.00 29.45 330 ASN C O 1
ATOM 8757 N N . ASP C 1 336 ? 22.316 -11.493 72.570 1.00 30.48 331 ASP C N 1
ATOM 8758 C CA . ASP C 1 336 ? 23.133 -12.663 72.848 1.00 32.35 331 ASP C CA 1
ATOM 8759 C C . ASP C 1 336 ? 22.371 -13.660 73.724 1.00 32.48 331 ASP C C 1
ATOM 8760 O O . ASP C 1 336 ? 22.060 -13.359 74.878 1.00 32.55 331 ASP C O 1
ATOM 8765 N N . PRO C 1 337 ? 22.068 -14.854 73.178 1.00 33.04 332 PRO C N 1
ATOM 8766 C CA . PRO C 1 337 ? 21.258 -15.826 73.919 1.00 33.38 332 PRO C CA 1
ATOM 8767 C C . PRO C 1 337 ? 21.978 -16.541 75.078 1.00 35.20 332 PRO C C 1
ATOM 8768 O O . PRO C 1 337 ? 21.397 -17.438 75.692 1.00 35.82 332 PRO C O 1
ATOM 8772 N N . ILE C 1 338 ? 23.218 -16.152 75.380 1.00 36.37 333 ILE C N 1
ATOM 8773 C CA . ILE C 1 338 ? 23.903 -16.658 76.586 1.00 38.14 333 ILE C CA 1
ATOM 8774 C C . ILE C 1 338 ? 24.149 -15.558 77.628 1.00 37.74 333 ILE C C 1
ATOM 8775 O O . ILE C 1 338 ? 24.596 -15.829 78.745 1.00 39.22 333 ILE C O 1
ATOM 8780 N N . HIS C 1 339 ? 23.845 -14.320 77.247 1.00 36.04 334 HIS C N 1
ATOM 8781 C CA . HIS C 1 339 ? 24.041 -13.145 78.096 1.00 35.51 334 HIS C CA 1
ATOM 8782 C C . HIS C 1 339 ? 23.147 -13.188 79.344 1.00 35.05 334 HIS C C 1
ATOM 8783 O O . HIS C 1 339 ? 22.038 -13.727 79.286 1.00 34.29 334 HIS C O 1
ATOM 8790 N N . PRO C 1 340 ? 23.630 -12.635 80.477 1.00 35.64 335 PRO C N 1
ATOM 8791 C CA . PRO C 1 340 ? 22.786 -12.486 81.669 1.00 35.41 335 PRO C CA 1
ATOM 8792 C C . PRO C 1 340 ? 21.562 -11.599 81.414 1.00 33.55 335 PRO C C 1
ATOM 8793 O O . PRO C 1 340 ? 21.566 -10.779 80.490 1.00 32.28 335 PRO C O 1
ATOM 8797 N N . GLY C 1 341 ? 20.524 -11.777 82.226 1.00 33.52 336 GLY C N 1
ATOM 8798 C CA . GLY C 1 341 ? 19.305 -10.988 82.101 1.00 32.13 336 GLY C CA 1
ATOM 8799 C C . GLY C 1 341 ? 18.499 -11.354 80.867 1.00 31.27 336 GLY C C 1
ATOM 8800 O O . GLY C 1 341 ? 18.584 -12.483 80.369 1.00 31.62 336 GLY C O 1
ATOM 8801 N N . THR C 1 342 ? 17.721 -10.393 80.376 1.00 30.01 337 THR C N 1
ATOM 8802 C CA . THR C 1 342 ? 16.813 -10.623 79.245 1.00 29.26 337 THR C CA 1
ATOM 8803 C C . THR C 1 342 ? 16.865 -9.522 78.186 1.00 27.82 337 THR C C 1
ATOM 8804 O O . THR C 1 342 ? 16.086 -9.545 77.227 1.00 26.70 337 THR C O 1
ATOM 8808 N N . ASP C 1 343 ? 17.770 -8.559 78.355 1.00 27.92 338 ASP C N 1
ATOM 8809 C CA . ASP C 1 343 ? 17.820 -7.381 77.479 1.00 26.68 338 ASP C CA 1
ATOM 8810 C C . ASP C 1 343 ? 18.661 -7.627 76.223 1.00 26.82 338 ASP C C 1
ATOM 8811 O O . ASP C 1 343 ? 19.418 -8.607 76.141 1.00 27.21 338 ASP C O 1
ATOM 8816 N N . HIS C 1 344 ? 18.506 -6.739 75.240 1.00 25.86 339 HIS C N 1
ATOM 8817 C CA . HIS C 1 344 ? 19.382 -6.706 74.078 1.00 26.53 339 HIS C CA 1
ATOM 8818 C C . HIS C 1 344 ? 20.827 -6.491 74.516 1.00 28.04 339 HIS C C 1
ATOM 8819 O O . HIS C 1 344 ? 21.101 -6.121 75.662 1.00 28.82 339 HIS C O 1
ATOM 8826 N N . THR C 1 345 ? 21.743 -6.722 73.584 1.00 28.76 340 THR C N 1
ATOM 8827 C CA . THR C 1 345 ? 23.157 -6.489 73.816 1.00 30.56 340 THR C CA 1
ATOM 8828 C C . THR C 1 345 ? 23.681 -5.498 72.782 1.00 30.86 340 THR C C 1
ATOM 8829 O O . THR C 1 345 ? 23.334 -5.574 71.594 1.00 30.22 340 THR C O 1
ATOM 8833 N N . ARG C 1 346 ? 24.499 -4.559 73.252 1.00 32.32 341 ARG C N 1
ATOM 8834 C CA . ARG C 1 346 ? 25.047 -3.502 72.411 1.00 32.86 341 ARG C CA 1
ATOM 8835 C C . ARG C 1 346 ? 26.204 -4.048 71.585 1.00 34.47 341 ARG C C 1
ATOM 8836 O O . ARG C 1 346 ? 27.318 -4.239 72.091 1.00 36.81 341 ARG C O 1
ATOM 8844 N N . GLU C 1 347 ? 25.921 -4.299 70.311 1.00 33.68 342 GLU C N 1
ATOM 8845 C CA . GLU C 1 347 ? 26.852 -4.988 69.432 1.00 35.25 342 GLU C CA 1
ATOM 8846 C C . GLU C 1 347 ? 26.984 -4.314 68.077 1.00 35.44 342 GLU C C 1
ATOM 8847 O O . GLU C 1 347 ? 26.086 -3.582 67.637 1.00 33.79 342 GLU C O 1
ATOM 8853 N N . TYR C 1 348 ? 28.115 -4.571 67.422 1.00 37.83 343 TYR C N 1
ATOM 8854 C CA . TYR C 1 348 ? 28.237 -4.357 65.991 1.00 38.17 343 TYR C CA 1
ATOM 8855 C C . TYR C 1 348 ? 27.196 -5.242 65.316 1.00 36.41 343 TYR C C 1
ATOM 8856 O O . TYR C 1 348 ? 26.823 -6.299 65.838 1.00 36.09 343 TYR C O 1
ATOM 8865 N N . VAL C 1 349 ? 26.729 -4.797 64.156 1.00 35.67 344 VAL C N 1
ATOM 8866 C CA . VAL C 1 349 ? 25.852 -5.601 63.315 1.00 34.28 344 VAL C CA 1
ATOM 8867 C C . VAL C 1 349 ? 26.564 -5.874 61.990 1.00 36.03 344 VAL C C 1
ATOM 8868 O O . VAL C 1 349 ? 27.313 -5.021 61.506 1.00 37.17 344 VAL C O 1
ATOM 8872 N N . PRO C 1 350 ? 26.350 -7.069 61.407 1.00 36.10 345 PRO C N 1
ATOM 8873 C CA . PRO C 1 350 ? 26.993 -7.382 60.133 1.00 37.61 345 PRO C CA 1
ATOM 8874 C C . PRO C 1 350 ? 26.388 -6.570 58.990 1.00 36.23 345 PRO C C 1
ATOM 8875 O O . PRO C 1 350 ? 25.276 -6.058 59.124 1.00 33.92 345 PRO C O 1
ATOM 8879 N N . LEU C 1 351 ? 27.129 -6.432 57.892 1.00 37.69 346 LEU C N 1
ATOM 8880 C CA . LEU C 1 351 ? 26.580 -5.851 56.672 1.00 36.88 346 LEU C CA 1
ATOM 8881 C C . LEU C 1 351 ? 27.108 -6.605 55.462 1.00 38.78 346 LEU C C 1
ATOM 8882 O O . LEU C 1 351 ? 28.318 -6.737 55.279 1.00 41.41 346 LEU C O 1
ATOM 8887 N N . LEU C 1 352 ? 26.182 -7.108 54.653 1.00 37.55 347 LEU C N 1
ATOM 8888 C CA . LEU C 1 352 ? 26.521 -7.797 53.420 1.00 39.30 347 LEU C CA 1
ATOM 8889 C C . LEU C 1 352 ? 25.735 -7.160 52.295 1.00 38.09 347 LEU C C 1
ATOM 8890 O O . LEU C 1 352 ? 24.518 -6.979 52.400 1.00 35.67 347 LEU C O 1
ATOM 8895 N N . ALA C 1 353 ? 26.443 -6.800 51.231 1.00 39.82 348 ALA C N 1
ATOM 8896 C CA . ALA C 1 353 ? 25.841 -6.117 50.098 1.00 38.82 348 ALA C CA 1
ATOM 8897 C C . ALA C 1 353 ? 26.187 -6.881 48.833 1.00 40.86 348 ALA C C 1
ATOM 8898 O O . ALA C 1 353 ? 27.353 -6.935 48.435 1.00 43.77 348 ALA C O 1
ATOM 8900 N N . TYR C 1 354 ? 25.177 -7.482 48.210 1.00 39.86 349 TYR C N 1
ATOM 8901 C CA . TYR C 1 354 ? 25.400 -8.350 47.056 1.00 41.93 349 TYR C CA 1
ATOM 8902 C C . TYR C 1 354 ? 24.459 -8.056 45.894 1.00 41.04 349 TYR C C 1
ATOM 8903 O O . TYR C 1 354 ? 23.243 -7.937 46.074 1.00 38.54 349 TYR C O 1
ATOM 8912 N N . SER C 1 355 ? 25.054 -7.937 44.710 1.00 43.31 350 SER C N 1
ATOM 8913 C CA . SER C 1 355 ? 24.338 -7.894 43.441 1.00 43.54 350 SER C CA 1
ATOM 8914 C C . SER C 1 355 ? 25.003 -8.872 42.474 1.00 46.97 350 SER C C 1
ATOM 8915 O O . SER C 1 355 ? 26.234 -8.968 42.449 1.00 49.49 350 SER C O 1
ATOM 8918 N N . PRO C 1 356 ? 24.195 -9.612 41.687 1.00 47.41 351 PRO C N 1
ATOM 8919 C CA . PRO C 1 356 ? 24.696 -10.486 40.620 1.00 50.82 351 PRO C CA 1
ATOM 8920 C C . PRO C 1 356 ? 25.564 -9.751 39.590 1.00 53.09 351 PRO C C 1
ATOM 8921 O O . PRO C 1 356 ? 26.274 -10.396 38.811 1.00 56.58 351 PRO C O 1
ATOM 8925 N N . SER C 1 357 ? 25.498 -8.419 39.587 1.00 51.64 352 SER C N 1
ATOM 8926 C CA . SER C 1 357 ? 26.328 -7.587 38.710 1.00 53.82 352 SER C CA 1
ATOM 8927 C C . SER C 1 357 ? 27.783 -7.471 39.189 1.00 56.56 352 SER C C 1
ATOM 8928 O O . SER C 1 357 ? 28.645 -6.984 38.452 1.00 58.97 352 SER C O 1
ATOM 8931 N N . MET C 1 358 ? 28.048 -7.914 40.419 1.00 56.37 353 MET C N 1
ATOM 8932 C CA . MET C 1 358 ? 29.406 -7.934 40.973 1.00 59.28 353 MET C CA 1
ATOM 8933 C C . MET C 1 358 ? 30.190 -9.128 40.421 1.00 63.53 353 MET C C 1
ATOM 8934 O O . MET C 1 358 ? 30.418 -10.118 41.124 1.00 64.41 353 MET C O 1
ATOM 8939 N N . LYS C 1 359 ? 30.608 -9.014 39.162 1.00 66.59 354 LYS C N 1
ATOM 8940 C CA . LYS C 1 359 ? 31.243 -10.117 38.432 1.00 71.00 354 LYS C CA 1
ATOM 8941 C C . LYS C 1 359 ? 32.528 -10.626 39.081 1.00 74.48 354 LYS C C 1
ATOM 8942 O O . LYS C 1 359 ? 32.850 -11.813 38.976 1.00 77.18 354 LYS C O 1
ATOM 8948 N N . GLU C 1 360 ? 33.255 -9.726 39.743 1.00 74.81 355 GLU C N 1
ATOM 8949 C CA . GLU C 1 360 ? 34.512 -10.078 40.422 1.00 78.24 355 GLU C CA 1
ATOM 8950 C C . GLU C 1 360 ? 34.276 -10.277 41.935 1.00 75.72 355 GLU C C 1
ATOM 8951 O O . GLU C 1 360 ? 35.230 -10.327 42.738 1.00 77.58 355 GLU C O 1
ATOM 8957 N N . GLY C 1 361 ? 32.993 -10.395 42.315 1.00 71.45 356 GLY C N 1
ATOM 8958 C CA . GLY C 1 361 ? 32.604 -10.508 43.732 1.00 68.73 356 GLY C CA 1
ATOM 8959 C C . GLY C 1 361 ? 32.798 -9.189 44.457 1.00 66.87 356 GLY C C 1
ATOM 8960 O O . GLY C 1 361 ? 32.908 -8.124 43.808 1.00 66.87 356 GLY C O 1
ATOM 8961 N N . GLY C 1 362 ? 32.910 -9.257 45.814 1.00 65.73 357 GLY C N 1
ATOM 8962 C CA . GLY C 1 362 ? 33.080 -8.052 46.622 1.00 64.12 357 GLY C CA 1
ATOM 8963 C C . GLY C 1 362 ? 34.345 -8.039 47.458 1.00 67.01 357 GLY C C 1
ATOM 8964 O O . GLY C 1 362 ? 35.189 -8.937 47.355 1.00 70.14 357 GLY C O 1
ATOM 8965 N N . GLN C 1 363 ? 34.474 -6.999 48.278 1.00 65.84 358 GLN C N 1
ATOM 8966 C CA . GLN C 1 363 ? 35.593 -6.853 49.207 1.00 68.28 358 GLN C CA 1
ATOM 8967 C C . GLN C 1 363 ? 35.144 -6.088 50.453 1.00 65.44 358 GLN C C 1
ATOM 8968 O O . GLN C 1 363 ? 33.959 -5.771 50.600 1.00 61.56 358 GLN C O 1
ATOM 8974 N N . GLU C 1 364 ? 36.088 -5.800 51.345 1.00 67.28 359 GLU C N 1
ATOM 8975 C CA . GLU C 1 364 ? 35.777 -5.142 52.610 1.00 64.98 359 GLU C CA 1
ATOM 8976 C C . GLU C 1 364 ? 35.455 -3.665 52.432 1.00 63.40 359 GLU C C 1
ATOM 8977 O O . GLU C 1 364 ? 36.205 -2.921 51.794 1.00 65.81 359 GLU C O 1
ATOM 8983 N N . LEU C 1 365 ? 34.325 -3.259 53.001 1.00 59.30 360 LEU C N 1
ATOM 8984 C CA . LEU C 1 365 ? 33.956 -1.857 53.105 1.00 57.93 360 LEU C CA 1
ATOM 8985 C C . LEU C 1 365 ? 34.546 -1.281 54.386 1.00 58.85 360 LEU C C 1
ATOM 8986 O O . LEU C 1 365 ? 34.740 -2.017 55.356 1.00 58.93 360 LEU C O 1
ATOM 8991 N N . PRO C 1 366 ? 34.843 0.034 54.397 1.00 59.79 361 PRO C N 1
ATOM 8992 C CA . PRO C 1 366 ? 35.249 0.659 55.654 1.00 60.60 361 PRO C CA 1
ATOM 8993 C C . PRO C 1 366 ? 34.115 0.573 56.674 1.00 56.87 361 PRO C C 1
ATOM 8994 O O . PRO C 1 366 ? 32.943 0.705 56.305 1.00 53.74 361 PRO C O 1
ATOM 8998 N N . LEU C 1 367 ? 34.472 0.331 57.935 1.00 57.18 362 LEU C N 1
ATOM 8999 C CA . LEU C 1 367 ? 33.508 0.204 59.033 1.00 54.18 362 LEU C CA 1
ATOM 9000 C C . LEU C 1 367 ? 32.468 1.331 58.998 1.00 51.33 362 LEU C C 1
ATOM 9001 O O . LEU C 1 367 ? 32.827 2.511 58.949 1.00 52.86 362 LEU C O 1
ATOM 9006 N N . ARG C 1 368 ? 31.186 0.968 59.001 1.00 47.55 363 ARG C N 1
ATOM 9007 C CA . ARG C 1 368 ? 30.119 1.971 58.970 1.00 44.96 363 ARG C CA 1
ATOM 9008 C C . ARG C 1 368 ? 29.953 2.575 60.360 1.00 44.68 363 ARG C C 1
ATOM 9009 O O . ARG C 1 368 ? 29.627 1.868 61.314 1.00 43.53 363 ARG C O 1
ATOM 9017 N N . GLN C 1 369 ? 30.188 3.880 60.465 1.00 45.95 364 GLN C N 1
ATOM 9018 C CA . GLN C 1 369 ? 30.151 4.579 61.755 1.00 46.43 364 GLN C CA 1
ATOM 9019 C C . GLN C 1 369 ? 28.736 4.829 62.283 1.00 43.00 364 GLN C C 1
ATOM 9020 O O . GLN C 1 369 ? 28.566 5.242 63.433 1.00 43.18 364 GLN C O 1
ATOM 9026 N N . THR C 1 370 ? 27.732 4.583 61.440 1.00 40.17 365 THR C N 1
ATOM 9027 C CA . THR C 1 370 ? 26.322 4.643 61.842 1.00 36.86 365 THR C CA 1
ATOM 9028 C C . THR C 1 370 ? 25.480 3.709 60.965 1.00 34.38 365 THR C C 1
ATOM 9029 O O . THR C 1 370 ? 25.819 3.480 59.800 1.00 34.67 365 THR C O 1
ATOM 9033 N N . PHE C 1 371 ? 24.392 3.171 61.520 1.00 31.85 366 PHE C N 1
ATOM 9034 C CA . PHE C 1 371 ? 23.473 2.338 60.736 1.00 29.67 366 PHE C CA 1
ATOM 9035 C C . PHE C 1 371 ? 22.885 3.135 59.574 1.00 28.86 366 PHE C C 1
ATOM 9036 O O . PHE C 1 371 ? 22.455 2.552 58.579 1.00 27.95 366 PHE C O 1
ATOM 9044 N N . ALA C 1 372 ? 22.866 4.462 59.715 1.00 29.35 367 ALA C N 1
ATOM 9045 C CA . ALA C 1 372 ? 22.268 5.361 58.720 1.00 29.14 367 ALA C CA 1
ATOM 9046 C C . ALA C 1 372 ? 22.982 5.331 57.369 1.00 30.22 367 ALA C C 1
ATOM 9047 O O . ALA C 1 372 ? 22.480 5.880 56.385 1.00 29.92 367 ALA C O 1
ATOM 9049 N N . ASP C 1 373 ? 24.154 4.695 57.331 1.00 31.76 368 ASP C N 1
ATOM 9050 C CA . ASP C 1 373 ? 24.872 4.457 56.082 1.00 33.04 368 ASP C CA 1
ATOM 9051 C C . ASP C 1 373 ? 24.041 3.642 55.097 1.00 31.37 368 ASP C C 1
ATOM 9052 O O . ASP C 1 373 ? 24.153 3.832 53.887 1.00 31.76 368 ASP C O 1
ATOM 9057 N N . ILE C 1 374 ? 23.211 2.736 55.619 1.00 29.61 369 ILE C N 1
ATOM 9058 C CA . ILE C 1 374 ? 22.271 1.982 54.783 1.00 28.25 369 ILE C CA 1
ATOM 9059 C C . ILE C 1 374 ? 21.251 2.918 54.139 1.00 27.02 369 ILE C C 1
ATOM 9060 O O . ILE C 1 374 ? 21.097 2.917 52.915 1.00 26.77 369 ILE C O 1
ATOM 9065 N N . GLY C 1 375 ? 20.566 3.714 54.962 1.00 26.00 370 GLY C N 1
ATOM 9066 C CA . GLY C 1 375 ? 19.612 4.711 54.465 1.00 25.35 370 GLY C CA 1
ATOM 9067 C C . GLY C 1 375 ? 20.198 5.655 53.424 1.00 26.78 370 GLY C C 1
ATOM 9068 O O . GLY C 1 375 ? 19.575 5.916 52.393 1.00 26.18 370 GLY C O 1
ATOM 9069 N N . ALA C 1 376 ? 21.404 6.154 53.687 1.00 28.73 371 ALA C N 1
ATOM 9070 C CA . ALA C 1 376 ? 22.092 7.052 52.760 1.00 30.69 371 ALA C CA 1
ATOM 9071 C C . ALA C 1 376 ? 22.387 6.382 51.417 1.00 31.09 371 ALA C C 1
ATOM 9072 O O . ALA C 1 376 ? 22.290 7.019 50.364 1.00 31.57 371 ALA C O 1
ATOM 9074 N N . THR C 1 377 ? 22.751 5.102 51.464 1.00 30.86 372 THR C N 1
ATOM 9075 C CA . THR C 1 377 ? 23.026 4.319 50.258 1.00 31.21 372 THR C CA 1
ATOM 9076 C C . THR C 1 377 ? 21.755 4.168 49.418 1.00 29.42 372 THR C C 1
ATOM 9077 O O . THR C 1 377 ? 21.776 4.384 48.203 1.00 30.08 372 THR C O 1
ATOM 9081 N N . VAL C 1 378 ? 20.659 3.809 50.080 1.00 27.19 373 VAL C N 1
ATOM 9082 C CA . VAL C 1 378 ? 19.347 3.683 49.434 1.00 25.32 373 VAL C CA 1
ATOM 9083 C C . VAL C 1 378 ? 18.885 5.016 48.847 1.00 25.72 373 VAL C C 1
ATOM 9084 O O . VAL C 1 378 ? 18.409 5.067 47.703 1.00 25.68 373 VAL C O 1
ATOM 9088 N N . ALA C 1 379 ? 19.020 6.087 49.629 1.00 26.23 374 ALA C N 1
ATOM 9089 C CA . ALA C 1 379 ? 18.629 7.428 49.189 1.00 26.82 374 ALA C CA 1
ATOM 9090 C C . ALA C 1 379 ? 19.420 7.890 47.963 1.00 28.73 374 ALA C C 1
ATOM 9091 O O . ALA C 1 379 ? 18.831 8.382 46.992 1.00 28.70 374 ALA C O 1
ATOM 9093 N N . GLU C 1 380 ? 20.742 7.722 47.999 1.00 30.50 375 GLU C N 1
ATOM 9094 C CA . GLU C 1 380 ? 21.576 8.116 46.860 1.00 32.82 375 GLU C CA 1
ATOM 9095 C C . GLU C 1 380 ? 21.235 7.299 45.613 1.00 32.08 375 GLU C C 1
ATOM 9096 O O . GLU C 1 380 ? 21.157 7.850 44.512 1.00 32.87 375 GLU C O 1
ATOM 9102 N N . ASN C 1 381 ? 21.008 5.997 45.797 1.00 30.74 376 ASN C N 1
ATOM 9103 C CA . ASN C 1 381 ? 20.661 5.110 44.683 1.00 30.32 376 ASN C CA 1
ATOM 9104 C C . ASN C 1 381 ? 19.445 5.589 43.888 1.00 29.19 376 ASN C C 1
ATOM 9105 O O . ASN C 1 381 ? 19.490 5.653 42.659 1.00 30.02 376 ASN C O 1
ATOM 9110 N N . PHE C 1 382 ? 18.372 5.923 44.601 1.00 27.45 377 PHE C N 1
ATOM 9111 C CA . PHE C 1 382 ? 17.115 6.326 43.971 1.00 26.45 377 PHE C CA 1
ATOM 9112 C C . PHE C 1 382 ? 16.987 7.839 43.752 1.00 27.33 377 PHE C C 1
ATOM 9113 O O . PHE C 1 382 ? 15.967 8.313 43.246 1.00 26.80 377 PHE C O 1
ATOM 9121 N N . GLY C 1 383 ? 18.034 8.578 44.114 1.00 29.05 378 GLY C N 1
ATOM 9122 C CA . GLY C 1 383 ? 18.109 10.023 43.892 1.00 30.68 378 GLY C CA 1
ATOM 9123 C C . GLY C 1 383 ? 17.120 10.844 44.699 1.00 30.13 378 GLY C C 1
ATOM 9124 O O . GLY C 1 383 ? 16.627 11.867 44.228 1.00 30.90 378 GLY C O 1
ATOM 9125 N N . VAL C 1 384 ? 16.818 10.393 45.912 1.00 29.01 379 VAL C N 1
ATOM 9126 C CA . VAL C 1 384 ? 15.898 11.117 46.789 1.00 28.75 379 VAL C CA 1
ATOM 9127 C C . VAL C 1 384 ? 16.678 11.880 47.855 1.00 30.65 379 VAL C C 1
ATOM 9128 O O . VAL C 1 384 ? 17.876 11.635 48.047 1.00 31.90 379 VAL C O 1
ATOM 9132 N N . LYS C 1 385 ? 16.004 12.803 48.539 1.00 31.35 380 LYS C N 1
ATOM 9133 C CA . LYS C 1 385 ? 16.648 13.644 49.547 1.00 33.39 380 LYS C CA 1
ATOM 9134 C C . LYS C 1 385 ? 17.489 12.810 50.513 1.00 32.92 380 LYS C C 1
ATOM 9135 O O . LYS C 1 385 ? 17.011 11.829 51.085 1.00 31.01 380 LYS C O 1
ATOM 9141 N N . MET C 1 386 ? 18.751 13.198 50.670 1.00 34.98 381 MET C N 1
ATOM 9142 C CA . MET C 1 386 ? 19.674 12.475 51.536 1.00 35.10 381 MET C CA 1
ATOM 9143 C C . MET C 1 386 ? 19.291 12.650 53.004 1.00 34.48 381 MET C C 1
ATOM 9144 O O . MET C 1 386 ? 18.816 13.719 53.397 1.00 35.29 381 MET C O 1
ATOM 9149 N N . PRO C 1 387 ? 19.479 11.592 53.818 1.00 32.96 382 PRO C N 1
ATOM 9150 C CA . PRO C 1 387 ? 19.176 11.732 55.241 1.00 32.78 382 PRO C CA 1
ATOM 9151 C C . PRO C 1 387 ? 20.191 12.634 55.947 1.00 35.35 382 PRO C C 1
ATOM 9152 O O . PRO C 1 387 ? 21.299 12.845 55.437 1.00 37.14 382 PRO C O 1
ATOM 9156 N N . GLU C 1 388 ? 19.796 13.175 57.098 1.00 35.79 383 GLU C N 1
ATOM 9157 C CA . GLU C 1 388 ? 20.637 14.083 57.880 1.00 38.80 383 GLU C CA 1
ATOM 9158 C C . GLU C 1 388 ? 21.886 13.369 58.412 1.00 39.47 383 GLU C C 1
ATOM 9159 O O . GLU C 1 388 ? 22.895 14.009 58.718 1.00 42.19 383 GLU C O 1
ATOM 9165 N N . TYR C 1 389 ? 21.807 12.043 58.503 1.00 37.38 384 TYR C N 1
ATOM 9166 C CA . TYR C 1 389 ? 22.896 11.211 59.015 1.00 38.01 384 TYR C CA 1
ATOM 9167 C C . TYR C 1 389 ? 23.170 10.042 58.075 1.00 36.88 384 TYR C C 1
ATOM 9168 O O . TYR C 1 389 ? 22.273 9.589 57.362 1.00 35.07 384 TYR C O 1
ATOM 9177 N N . GLY C 1 390 ? 24.411 9.566 58.074 1.00 38.54 385 GLY C N 1
ATOM 9178 C CA . GLY C 1 390 ? 24.798 8.418 57.262 1.00 38.10 385 GLY C CA 1
ATOM 9179 C C . GLY C 1 390 ? 25.640 8.775 56.054 1.00 40.28 385 GLY C C 1
ATOM 9180 O O . GLY C 1 390 ? 25.487 9.849 55.474 1.00 41.30 385 GLY C O 1
ATOM 9181 N N . THR C 1 391 ? 26.527 7.857 55.682 1.00 41.37 386 THR C N 1
ATOM 9182 C CA . THR C 1 391 ? 27.419 8.028 54.541 1.00 43.64 386 THR C CA 1
ATOM 9183 C C . THR C 1 391 ? 27.212 6.861 53.584 1.00 42.40 386 THR C C 1
ATOM 9184 O O . THR C 1 391 ? 27.395 5.700 53.955 1.00 41.73 386 THR C O 1
ATOM 9188 N N . SER C 1 392 ? 26.824 7.180 52.354 1.00 42.19 387 SER C N 1
ATOM 9189 C CA . SER C 1 392 ? 26.532 6.166 51.350 1.00 41.37 387 SER C CA 1
ATOM 9190 C C . SER C 1 392 ? 27.768 5.361 50.958 1.00 43.87 387 SER C C 1
ATOM 9191 O O . SER C 1 392 ? 28.862 5.913 50.829 1.00 46.73 387 SER C O 1
ATOM 9194 N N . PHE C 1 393 ? 27.582 4.056 50.777 1.00 43.21 388 PHE C N 1
ATOM 9195 C CA . PHE C 1 393 ? 28.642 3.191 50.254 1.00 45.93 388 PHE C CA 1
ATOM 9196 C C . PHE C 1 393 ? 28.322 2.687 48.842 1.00 46.13 388 PHE C C 1
ATOM 9197 O O . PHE C 1 393 ? 28.935 1.729 48.365 1.00 47.42 388 PHE C O 1
ATOM 9205 N N . LEU C 1 394 ? 27.364 3.345 48.184 1.00 45.07 389 LEU C N 1
ATOM 9206 C CA . LEU C 1 394 ? 26.931 2.973 46.833 1.00 45.35 389 LEU C CA 1
ATOM 9207 C C . LEU C 1 394 ? 28.087 2.921 45.831 1.00 49.02 389 LEU C C 1
ATOM 9208 O O . LEU C 1 394 ? 28.258 1.922 45.131 1.00 49.62 389 LEU C O 1
ATOM 9213 N N . ASN C 1 395 ? 28.869 3.999 45.772 1.00 51.86 390 ASN C N 1
ATOM 9214 C CA . ASN C 1 395 ? 30.006 4.092 44.852 1.00 56.12 390 ASN C CA 1
ATOM 9215 C C . ASN C 1 395 ? 31.133 3.115 45.183 1.00 58.83 390 ASN C C 1
ATOM 9216 O O . ASN C 1 395 ? 31.941 2.777 44.317 1.00 61.75 390 ASN C O 1
ATOM 9221 N N . GLU C 1 396 ? 31.176 2.661 46.434 1.00 58.37 391 GLU C N 1
ATOM 9222 C CA . GLU C 1 396 ? 32.166 1.677 46.872 1.00 61.11 391 GLU C CA 1
ATOM 9223 C C . GLU C 1 396 ? 31.816 0.247 46.436 1.00 60.33 391 GLU C C 1
ATOM 9224 O O . GLU C 1 396 ? 32.651 -0.656 46.532 1.00 62.72 391 GLU C O 1
ATOM 9230 N N . LEU C 1 397 ? 30.588 0.052 45.954 1.00 57.44 392 LEU C N 1
ATOM 9231 C CA . LEU C 1 397 ? 30.135 -1.253 45.464 1.00 56.81 392 LEU C CA 1
ATOM 9232 C C . LEU C 1 397 ? 30.458 -1.445 43.978 1.00 59.08 392 LEU C C 1
ATOM 9233 O O . LEU C 1 397 ? 29.769 -0.940 43.090 1.00 58.20 392 LEU C O 1
#

B-factor: mean 26.95, std 13.28, range [8.69, 113.66]

Organism: Bacillus cereus (strain ATCC 14579 / DSM 31 / CCUG 7414 / JCM 2152 / NBRC 15305 / NCIMB 9373 / NCTC 2599 / NRRL B-3711) (NCBI:txid226900)